Protein 4XI8 (pdb70)

Nearest PDB structures (foldseek):
  4xi8-assembly2_D  TM=9.969E-01  e=8.614E-36  Bartonella clarridgeiae 73
  4xi8-assembly1_C  TM=9.921E-01  e=9.550E-34  Bartonella clarridgeiae 73
  7zbr-assembly1_A  TM=9.623E-01  e=1.815E-20  Bartonella clarridgeiae
  4nps-assembly1_A  TM=9.497E-01  e=1.921E-20  Bartonella clarridgeiae 73
  2vza-assembly2_B  TM=9.390E-01  e=1.966E-19  Bartonella henselae

Structure (mmCIF, N/CA/C/O backbone):
data_4XI8
#
_entry.id   4XI8
#
_cell.length_a   99.270
_cell.length_b   122.860
_cell.length_c   143.710
_cell.angle_alpha   90.000
_cell.angle_beta   90.000
_cell.angle_gamma   90.000
#
_symmetry.space_group_name_H-M   'P 21 21 2'
#
loop_
_entity.id
_entity.type
_entity.pdbx_description
1 polymer 'Bartonella effector protein (Bep) substrate of VirB T4SS'
2 non-polymer 1,2-ETHANEDIOL
3 water water
#
loop_
_atom_site.group_PDB
_atom_site.id
_atom_site.type_symbol
_atom_site.label_atom_id
_atom_site.label_alt_id
_atom_site.label_comp_id
_atom_site.label_asym_id
_atom_site.label_entity_id
_atom_site.label_seq_id
_atom_site.pdbx_PDB_ins_code
_atom_site.Cartn_x
_atom_site.Cartn_y
_atom_site.Cartn_z
_atom_site.occupancy
_atom_site.B_iso_or_equiv
_atom_site.auth_seq_id
_atom_site.auth_comp_id
_atom_site.auth_asym_id
_atom_site.auth_atom_id
_atom_site.pdbx_PDB_model_num
ATOM 1 N N . ALA A 1 2 ? -32.516 -12.394 4.683 1.00 166.49 6 ALA A N 1
ATOM 2 C CA . ALA A 1 2 ? -32.157 -11.028 5.047 1.00 166.04 6 ALA A CA 1
ATOM 3 C C . ALA A 1 2 ? -33.360 -10.271 5.603 1.00 165.31 6 ALA A C 1
ATOM 4 O O . ALA A 1 2 ? -33.389 -9.040 5.583 1.00 173.03 6 ALA A O 1
ATOM 6 N N . HIS A 1 3 ? -34.349 -11.023 6.085 1.00 154.58 7 HIS A N 1
ATOM 7 C CA . HIS A 1 3 ? -35.560 -10.475 6.705 1.00 140.96 7 HIS A CA 1
ATOM 8 C 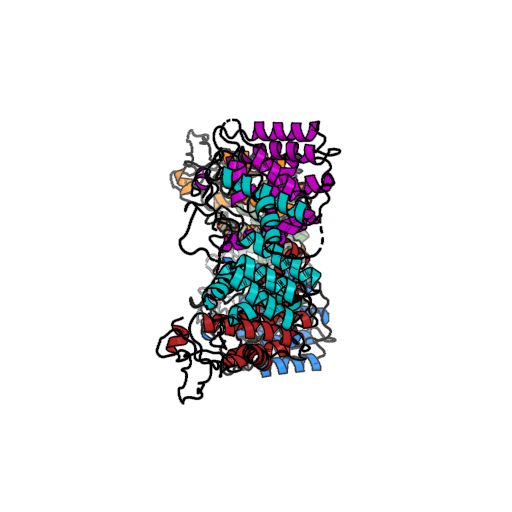C . HIS A 1 3 ? -36.390 -9.605 5.756 1.00 150.40 7 HIS A C 1
ATOM 9 O O . HIS A 1 3 ? -35.993 -9.352 4.618 1.00 151.00 7 HIS A O 1
ATOM 11 N N . HIS A 1 4 ? -37.547 -9.159 6.241 1.00 153.87 8 HIS A N 1
ATOM 12 C CA . HIS A 1 4 ? -38.469 -8.337 5.456 1.00 170.36 8 HIS A CA 1
ATOM 13 C C . HIS A 1 4 ? -39.592 -7.781 6.330 1.00 183.99 8 HIS A C 1
ATOM 14 O O . HIS A 1 4 ? -40.050 -8.461 7.250 1.00 183.52 8 HIS A O 1
ATOM 16 N N . HIS A 1 5 ? -40.038 -6.561 6.023 1.00 193.97 9 HIS A N 1
ATOM 17 C CA . HIS A 1 5 ? -41.074 -5.868 6.798 1.00 196.33 9 HIS A CA 1
ATOM 18 C C . HIS A 1 5 ? -40.723 -5.913 8.276 1.00 187.74 9 HIS A C 1
ATOM 19 O O . HIS A 1 5 ? -41.282 -6.715 9.029 1.00 186.93 9 HIS A O 1
ATOM 21 N N . HIS A 1 6 ? -39.787 -5.049 8.667 1.00 179.71 10 HIS A N 1
ATOM 22 C CA . HIS A 1 6 ? -39.214 -5.008 10.013 1.00 165.39 10 HIS A CA 1
ATOM 23 C C . HIS A 1 6 ? -38.373 -6.272 10.170 1.00 147.22 10 HIS A C 1
ATOM 24 O O . HIS A 1 6 ? -38.586 -7.261 9.469 1.00 145.82 10 HIS A O 1
ATOM 26 N N . HIS A 1 7 ? -37.411 -6.256 11.079 1.00 125.30 11 HIS A N 1
ATOM 27 C CA . HIS A 1 7 ? -36.458 -7.353 11.103 1.00 103.81 11 HIS A CA 1
ATOM 28 C C . HIS A 1 7 ? -36.742 -8.415 12.159 1.00 99.32 11 HIS A C 1
ATOM 29 O O . HIS A 1 7 ? -36.770 -8.135 13.358 1.00 92.40 11 HIS A O 1
ATOM 36 N N . HIS A 1 8 ? -36.948 -9.640 11.687 1.00 97.65 12 HIS A N 1
ATOM 37 C CA . HIS A 1 8 ? -37.083 -10.798 12.556 1.00 86.93 12 HIS A CA 1
ATOM 38 C C . HIS A 1 8 ? -35.676 -11.269 12.876 1.00 83.28 12 HIS A C 1
ATOM 39 O O . HIS A 1 8 ? -35.451 -12.048 13.803 1.00 82.23 12 HIS A O 1
ATOM 46 N N . MET A 1 9 ? -34.733 -10.776 12.081 1.00 75.99 13 MET A N 1
ATOM 47 C CA . MET A 1 9 ? -33.328 -11.115 12.223 1.00 69.29 13 MET A CA 1
ATOM 48 C C . MET A 1 9 ? -32.770 -10.465 13.484 1.00 73.29 13 MET A C 1
ATOM 49 O O . MET A 1 9 ? -32.063 -11.105 14.256 1.00 72.83 13 MET A O 1
ATOM 54 N N . ILE A 1 10 ? -33.112 -9.200 13.704 1.00 80.92 14 ILE A N 1
ATOM 55 C CA . ILE A 1 10 ? -32.687 -8.504 14.913 1.00 53.91 14 ILE A CA 1
ATOM 56 C C . ILE A 1 10 ? -33.342 -9.135 16.140 1.00 59.86 14 ILE A C 1
ATOM 57 O O . ILE A 1 10 ? -32.761 -9.159 17.226 1.00 56.97 14 ILE A O 1
ATOM 62 N N . SER A 1 11 ? -34.548 -9.662 15.956 1.00 68.21 15 SER A N 1
ATOM 63 C CA . SER A 1 11 ? -35.274 -10.295 17.050 1.00 51.66 15 SER A CA 1
ATOM 64 C C . SER A 1 11 ? -34.725 -11.687 17.353 1.00 47.13 15 SER A C 1
ATOM 65 O O . SER A 1 11 ? -34.647 -12.092 18.513 1.00 43.29 15 SER A O 1
ATOM 68 N N . PHE A 1 12 ? -34.344 -12.416 16.308 1.00 46.22 16 PHE A N 1
ATOM 69 C CA . PHE A 1 12 ? -33.851 -13.780 16.474 1.00 54.77 16 PHE A CA 1
ATOM 70 C C . PHE A 1 12 ? -32.510 -13.843 17.194 1.00 65.07 16 PHE A C 1
ATOM 71 O O . PHE A 1 12 ? -32.279 -14.736 18.010 1.00 78.07 16 PHE A O 1
ATOM 79 N N . TYR A 1 13 ? -31.628 -12.894 16.897 1.00 51.86 17 TYR A N 1
ATOM 80 C CA . TYR A 1 13 ? -30.286 -12.913 17.468 1.00 42.94 17 TYR A CA 1
ATOM 81 C C . TYR A 1 13 ? -30.259 -12.213 18.826 1.00 41.49 17 TYR A C 1
ATOM 82 O O . TYR A 1 13 ? -29.195 -11.881 19.345 1.00 46.09 17 TYR A O 1
ATOM 91 N N . GLY A 1 14 ? -31.445 -11.994 19.389 1.00 41.76 18 GLY A N 1
ATOM 92 C CA . GLY A 1 14 ? -31.589 -11.511 20.751 1.00 35.14 18 GLY A CA 1
ATOM 93 C C . GLY A 1 14 ? -31.148 -10.086 21.013 1.00 44.86 18 GLY A C 1
ATOM 94 O O . GLY A 1 14 ? -30.465 -9.815 22.001 1.00 54.77 18 GLY A O 1
ATOM 95 N N . TYR A 1 15 ? -31.537 -9.173 20.131 1.00 45.37 19 TYR A N 1
ATOM 96 C CA . TYR A 1 15 ? -31.238 -7.759 20.320 1.00 46.98 19 TYR A CA 1
ATOM 97 C C . TYR A 1 15 ? -32.477 -6.968 20.738 1.00 51.59 19 TYR A C 1
ATOM 98 O O . TYR A 1 15 ? -32.375 -5.808 21.137 1.00 46.94 19 TYR A O 1
ATOM 107 N N . THR A 1 16 ? -33.646 -7.597 20.642 1.00 58.15 20 THR A N 1
ATOM 108 C CA . THR A 1 16 ? -34.896 -6.923 20.980 1.00 57.28 20 THR A CA 1
ATOM 109 C C . THR A 1 16 ? -35.525 -7.442 22.271 1.00 48.02 20 THR A C 1
ATOM 110 O O . THR A 1 16 ? -35.030 -8.390 22.880 1.00 56.46 20 THR A O 1
ATOM 114 N N . HIS A 1 17 ? -36.623 -6.812 22.676 1.00 55.77 21 HIS A N 1
ATOM 115 C CA . HIS A 1 17 ? -37.374 -7.232 23.855 1.00 61.14 21 HIS A CA 1
ATOM 116 C C . HIS A 1 17 ? -38.321 -8.384 23.535 1.00 76.61 21 HIS A C 1
ATOM 117 O O . HIS A 1 17 ? -38.356 -8.876 22.407 1.00 79.42 21 HIS A O 1
ATOM 124 N N . PHE A 1 18 ? -39.087 -8.808 24.536 1.00 83.82 22 PHE A N 1
ATOM 125 C CA . PHE A 1 18 ? -40.018 -9.920 24.377 1.00 80.05 22 PHE A CA 1
ATOM 126 C C . PHE A 1 18 ? -41.170 -9.591 23.429 1.00 85.99 22 PHE A C 1
ATOM 127 O O . PHE A 1 18 ? -41.775 -10.493 22.849 1.00 90.46 22 PHE A O 1
ATOM 129 N N . ASP A 1 19 ? -41.478 -8.304 23.281 1.00 85.68 23 ASP A N 1
ATOM 130 C CA . ASP A 1 19 ? -42.488 -7.870 22.318 1.00 80.38 23 ASP A CA 1
ATOM 131 C C . ASP A 1 19 ? -42.119 -8.310 20.901 1.00 69.79 23 ASP A C 1
ATOM 132 O O . ASP A 1 19 ? -42.971 -8.779 20.148 1.00 77.34 23 ASP A O 1
ATOM 137 N N . GLY A 1 20 ? -40.849 -8.149 20.542 1.00 63.93 24 GLY A N 1
ATOM 138 C CA . GLY A 1 20 ? -40.346 -8.683 19.290 1.00 61.22 24 GLY A CA 1
ATOM 139 C C . GLY A 1 20 ? -39.876 -7.661 18.271 1.00 64.10 24 GLY A C 1
ATOM 140 O O . GLY A 1 20 ? -39.504 -8.023 17.154 1.00 64.30 24 GLY A O 1
ATOM 141 N N . ARG A 1 21 ? -39.880 -6.387 18.647 1.00 57.50 25 ARG A N 1
ATOM 142 C CA . ARG A 1 21 ? -39.532 -5.332 17.703 1.00 65.20 25 ARG A CA 1
ATOM 143 C C . ARG A 1 21 ? -38.823 -4.154 18.364 1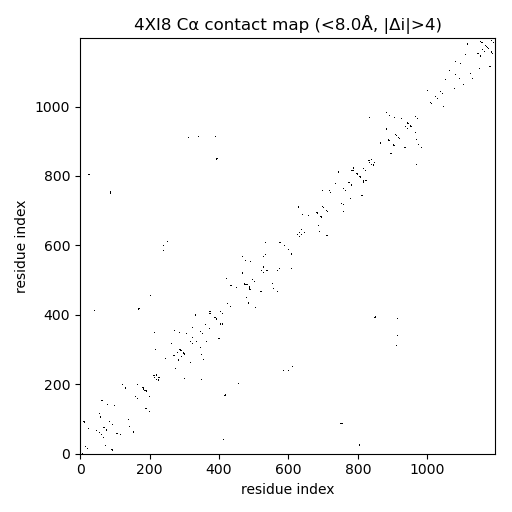.00 65.37 25 ARG A C 1
ATOM 144 O O . ARG A 1 21 ? -38.321 -3.262 17.680 1.00 71.02 25 ARG A O 1
ATOM 146 N N . THR A 1 22 ? -38.775 -4.156 19.692 1.00 55.81 26 THR A N 1
ATOM 147 C CA . THR A 1 22 ? -38.178 -3.047 20.429 1.00 51.49 26 THR A CA 1
ATOM 148 C C . THR A 1 22 ? -36.762 -3.373 20.883 1.00 53.58 26 THR A C 1
ATOM 149 O O . THR A 1 22 ? -36.550 -4.278 21.689 1.00 50.96 26 THR A O 1
ATOM 153 N N . LEU A 1 23 ? -35.798 -2.624 20.357 1.00 55.57 27 LEU A N 1
ATOM 154 C CA . LEU A 1 23 ? -34.392 -2.810 20.696 1.00 47.87 27 LEU A CA 1
ATOM 155 C C . LEU A 1 23 ? -34.133 -2.591 22.183 1.00 51.13 27 LEU A C 1
ATOM 156 O O . LEU A 1 23 ? -34.656 -1.653 22.784 1.00 48.86 27 LEU A O 1
ATOM 161 N N . LYS A 1 24 ? -33.326 -3.469 22.771 1.00 52.09 28 LYS A N 1
ATOM 162 C CA . LYS A 1 24 ? -32.916 -3.316 24.160 1.00 45.09 28 LYS A CA 1
ATOM 163 C C . LYS A 1 24 ? -32.066 -2.063 24.319 1.00 48.04 28 LYS A C 1
ATOM 164 O O . LYS A 1 24 ? -30.953 -1.989 23.797 1.00 53.57 28 LYS A O 1
ATOM 170 N N . ASN A 1 25 ? -32.594 -1.080 25.038 1.00 47.48 29 ASN A N 1
ATOM 171 C CA . ASN A 1 25 ? -31.910 0.197 25.196 1.00 47.58 29 ASN A CA 1
ATOM 172 C C . ASN A 1 25 ? -31.689 0.535 26.665 1.00 51.32 29 ASN A C 1
ATOM 173 O O . ASN A 1 25 ? -32.314 -0.054 27.547 1.00 58.80 29 ASN A O 1
ATOM 178 N N . LYS A 1 26 ? -30.799 1.488 26.923 1.00 50.67 30 LYS A N 1
ATOM 179 C CA . LYS A 1 26 ? -30.449 1.851 28.292 1.00 52.83 30 LYS A CA 1
ATOM 180 C C . LYS A 1 26 ? -31.497 2.739 28.962 1.00 50.28 30 LYS A C 1
ATOM 181 O O . LYS A 1 26 ? -31.474 2.920 30.180 1.00 54.71 30 LYS A O 1
ATOM 187 N N . TYR A 1 27 ? -32.409 3.294 28.170 1.00 48.21 31 TYR A N 1
ATOM 188 C CA . TYR A 1 27 ? -33.464 4.150 28.708 1.00 59.94 31 TYR A CA 1
ATOM 189 C C . TYR A 1 27 ? -34.700 3.340 29.088 1.00 61.93 31 TYR A C 1
ATOM 190 O O . TYR A 1 27 ? -35.501 3.770 29.918 1.00 59.30 31 TYR A O 1
ATOM 199 N N . GLY A 1 28 ? -34.856 2.173 28.473 1.00 57.96 32 GLY A N 1
ATOM 200 C CA . GLY A 1 28 ? -36.024 1.347 28.716 1.00 60.45 32 GLY A CA 1
ATOM 201 C C . GLY A 1 28 ? -37.272 1.889 28.048 1.00 52.04 32 GLY A C 1
ATOM 202 O O . GLY A 1 28 ? -38.383 1.703 28.546 1.00 50.78 32 GLY A O 1
ATOM 203 N N . MET A 1 29 ? -37.089 2.564 26.918 1.00 44.91 33 MET A N 1
ATOM 204 C CA . MET A 1 29 ? -38.208 3.160 26.198 1.00 52.86 33 MET A CA 1
ATOM 205 C C . MET A 1 29 ? -38.659 2.276 25.041 1.00 54.65 33 MET A C 1
ATOM 206 O O . MET A 1 29 ? -37.934 1.379 24.610 1.00 56.63 33 MET A O 1
ATOM 211 N N . GLN A 1 30 ? -39.864 2.538 24.544 1.00 50.42 34 GLN A N 1
ATOM 212 C CA . GLN A 1 30 ? -40.423 1.781 23.431 1.00 55.85 34 GLN A CA 1
ATOM 213 C C . GLN A 1 30 ? -41.260 2.673 22.522 1.00 62.24 34 GLN A C 1
ATOM 214 O O . GLN A 1 30 ? -41.745 3.722 22.946 1.00 80.70 34 GLN A O 1
ATOM 216 N N . GLY A 1 31 ? -41.422 2.256 21.270 1.00 53.13 35 GLY A N 1
ATOM 217 C CA . GLY A 1 31 ? -42.274 2.970 20.336 1.00 55.31 35 GLY A CA 1
ATOM 218 C C . GLY A 1 31 ? -41.699 4.289 19.861 1.00 52.73 35 GLY A C 1
ATOM 219 O O . GLY A 1 31 ? -40.484 4.439 19.738 1.00 51.76 35 GLY A O 1
ATOM 220 N N . LYS A 1 32 ? -42.585 5.242 19.581 1.00 62.43 36 LYS A N 1
ATOM 221 C CA . LYS A 1 32 ? -42.191 6.557 19.082 1.00 59.46 36 LYS A CA 1
ATOM 222 C C . LYS A 1 32 ? -41.259 7.292 20.044 1.00 62.08 36 LYS A C 1
ATOM 223 O O . LYS A 1 32 ? -40.398 8.062 19.618 1.00 44.48 36 LYS A O 1
ATOM 225 N N . ALA A 1 33 ? -41.440 7.056 21.340 1.00 66.21 37 ALA A N 1
ATOM 226 C CA . ALA A 1 33 ? -40.592 7.668 22.359 1.00 45.59 37 ALA A CA 1
ATOM 227 C C . ALA A 1 33 ? -39.148 7.205 22.202 1.00 43.63 37 ALA A C 1
ATOM 228 O O . ALA A 1 33 ? -38.209 7.971 22.419 1.00 54.66 37 ALA A O 1
ATOM 230 N N . LEU A 1 34 ? -38.986 5.943 21.822 1.00 49.19 38 LEU A N 1
ATOM 231 C CA . LEU A 1 34 ? -37.670 5.363 21.601 1.00 46.76 38 LEU A CA 1
ATOM 232 C C . LEU A 1 34 ? -37.011 5.984 20.374 1.00 53.56 38 LEU A C 1
ATOM 233 O O . LEU A 1 34 ? -35.814 6.275 20.376 1.00 51.82 38 LEU A O 1
ATOM 238 N N . GLN A 1 35 ? -37.808 6.182 19.329 1.00 43.59 39 GLN A N 1
ATOM 239 C CA . GLN A 1 35 ? -37.326 6.764 18.081 1.00 45.48 39 GLN A CA 1
ATOM 240 C C . GLN A 1 35 ? -36.871 8.210 18.266 1.00 55.50 39 GLN A C 1
ATOM 241 O O . GLN A 1 35 ? -35.885 8.641 17.667 1.00 69.72 39 GLN A O 1
ATOM 243 N N . GLU A 1 36 ? -37.594 8.954 19.098 1.00 41.55 40 GLU A N 1
ATOM 244 C CA . GLU A 1 36 ? -37.273 10.354 19.353 1.00 42.21 40 GLU A CA 1
ATOM 245 C C . GLU A 1 36 ? -35.951 10.511 20.102 1.00 55.96 40 GLU A C 1
ATOM 246 O O . GLU A 1 36 ? -35.113 11.331 19.727 1.00 49.24 40 GLU A O 1
ATOM 252 N N . ARG A 1 37 ? -35.768 9.724 21.158 1.00 48.12 41 ARG A N 1
ATOM 253 C CA . ARG A 1 37 ? -34.550 9.801 21.957 1.00 40.98 41 ARG A CA 1
ATOM 254 C C . ARG A 1 37 ? -33.334 9.331 21.170 1.00 64.54 41 ARG A C 1
ATOM 255 O O . ARG A 1 37 ? -32.240 9.878 21.317 1.00 58.41 41 ARG A O 1
ATOM 263 N N . CYS A 1 38 ? -33.529 8.314 20.338 1.00 58.24 42 CYS A N 1
ATOM 264 C CA . CYS A 1 38 ? -32.441 7.788 19.527 1.00 41.05 42 CYS A CA 1
ATOM 265 C C . CYS A 1 38 ? -31.976 8.819 18.510 1.00 42.80 42 CYS A C 1
ATOM 266 O O . CYS A 1 38 ? -30.777 9.017 18.325 1.00 55.39 42 CYS A O 1
ATOM 269 N N . ALA A 1 39 ? -32.928 9.480 17.860 1.00 66.41 43 ALA A N 1
ATOM 270 C CA . ALA A 1 39 ? -32.605 10.482 16.853 1.00 38.26 43 ALA A CA 1
ATOM 271 C C . ALA A 1 39 ? -31.941 11.699 17.489 1.00 40.22 43 ALA A C 1
ATOM 272 O O . ALA A 1 39 ? -31.052 12.312 16.899 1.00 39.27 43 ALA A O 1
ATOM 274 N N . TYR A 1 40 ? -32.376 12.036 18.699 1.00 40.10 44 TYR A N 1
ATOM 275 C CA . TYR A 1 40 ? -31.833 13.181 19.422 1.00 41.41 44 TYR A CA 1
ATOM 276 C C . TYR A 1 40 ? -30.391 12.930 19.851 1.00 54.82 44 TYR A C 1
ATOM 277 O O . TYR A 1 40 ? -29.528 13.793 19.693 1.00 55.87 44 TYR A O 1
ATOM 286 N N . ASP A 1 41 ? -30.137 11.743 20.396 1.00 62.53 45 ASP A N 1
ATOM 287 C CA . ASP A 1 41 ? -28.795 11.378 20.837 1.00 58.84 45 ASP A CA 1
ATOM 288 C C . ASP A 1 41 ? -27.865 11.179 19.647 1.00 57.05 45 ASP A C 1
ATOM 289 O O . ASP A 1 41 ? -26.667 11.453 19.731 1.00 44.53 45 ASP A O 1
ATOM 294 N N . LEU A 1 42 ? -28.425 10.698 18.543 1.00 60.80 46 LEU A N 1
ATOM 295 C CA . LEU A 1 42 ? -27.660 10.484 17.323 1.00 59.03 46 LEU A CA 1
ATOM 296 C C . LEU A 1 42 ? -27.201 11.806 16.715 1.00 58.20 46 LEU A C 1
ATOM 297 O O . LEU A 1 42 ? -26.078 11.918 16.226 1.00 62.05 46 LEU A O 1
ATOM 302 N N . LEU A 1 43 ? -28.077 12.806 16.754 1.00 53.57 47 LEU A N 1
ATOM 303 C CA . LEU A 1 43 ? -27.763 14.126 16.218 1.00 60.13 47 LEU A CA 1
ATOM 304 C C . LEU A 1 43 ? -26.700 14.822 17.060 1.00 50.79 47 LEU A C 1
ATOM 305 O O . LEU A 1 43 ? -25.824 15.507 16.530 1.00 49.32 47 LEU A O 1
ATOM 310 N N . GLN A 1 44 ? -26.785 14.642 18.373 1.00 49.98 48 GLN A N 1
ATOM 311 C CA . GLN A 1 44 ? -25.810 15.216 19.291 1.00 44.08 48 GLN A CA 1
ATOM 312 C C . GLN A 1 44 ? -24.439 14.591 19.067 1.00 55.28 48 GLN A C 1
ATOM 313 O O . GLN A 1 44 ? -23.417 15.276 19.105 1.00 73.74 48 GLN A O 1
ATOM 319 N N . ALA A 1 45 ? -24.432 13.283 18.831 1.00 41.90 49 ALA A N 1
ATOM 320 C CA . ALA A 1 45 ? -23.197 12.543 18.611 1.00 41.60 49 ALA A CA 1
ATOM 321 C C . ALA A 1 45 ? -22.503 12.966 17.320 1.00 63.71 49 ALA A C 1
ATOM 322 O O . ALA A 1 45 ? -21.278 13.079 17.275 1.00 81.60 49 ALA A O 1
ATOM 324 N N . MET A 1 46 ? -23.290 13.200 16.273 1.00 41.05 50 MET A N 1
ATOM 325 C CA . MET A 1 46 ? -22.746 13.633 14.990 1.00 41.38 50 MET A CA 1
ATOM 326 C C . MET A 1 46 ? -22.112 15.015 15.094 1.00 65.25 50 MET A C 1
ATOM 327 O O . MET A 1 46 ? -21.099 15.293 14.451 1.00 71.80 50 MET A O 1
ATOM 332 N N . LEU A 1 47 ? -22.718 15.877 15.904 1.00 61.56 51 LEU A N 1
ATOM 333 C CA . LEU A 1 47 ? -22.202 17.223 16.118 1.00 57.31 51 LEU A CA 1
ATOM 334 C C . LEU A 1 47 ? -20.848 17.186 16.817 1.00 58.57 51 LEU A C 1
ATOM 335 O O . LEU A 1 47 ? -19.932 17.925 16.458 1.00 50.62 51 LEU A O 1
ATOM 340 N N . ASN A 1 48 ? -20.731 16.317 17.816 1.00 56.35 52 ASN A N 1
ATOM 341 C CA . ASN A 1 48 ? -19.492 16.173 18.570 1.00 68.36 52 ASN A CA 1
ATOM 342 C C . ASN A 1 48 ? -18.380 15.534 17.743 1.00 74.32 52 ASN A C 1
ATOM 343 O O . ASN A 1 48 ? -17.201 15.824 17.945 1.00 72.73 52 ASN A O 1
ATOM 348 N N . LEU A 1 49 ? -18.764 14.668 16.810 1.00 66.43 53 LEU A N 1
ATOM 349 C CA . LEU A 1 49 ? -17.805 13.997 15.938 1.00 50.75 53 LEU A CA 1
ATOM 350 C C . LEU A 1 49 ? -17.104 14.972 14.997 1.00 53.96 53 LEU A C 1
ATOM 351 O O . LEU A 1 49 ? -15.949 14.766 14.628 1.00 61.32 53 LEU A O 1
ATOM 356 N N . ARG A 1 50 ? -17.810 16.022 14.595 1.00 55.78 54 ARG A N 1
ATOM 357 C CA . ARG A 1 50 ? -17.241 17.019 13.695 1.00 68.66 54 ARG A CA 1
ATOM 358 C C . ARG A 1 50 ? -16.264 17.955 14.402 1.00 72.02 54 ARG A C 1
ATOM 359 O O . ARG A 1 50 ? -15.353 18.493 13.775 1.00 70.93 54 ARG A O 1
ATOM 367 N N . LYS A 1 51 ? -16.458 18.153 15.703 1.00 71.55 55 LYS A N 1
ATOM 368 C CA . LYS A 1 51 ? -15.571 19.018 16.474 1.00 78.61 55 LYS A CA 1
ATOM 369 C C . LYS A 1 51 ? -14.153 18.461 16.548 1.00 81.02 55 LYS A C 1
ATOM 370 O O . LYS A 1 51 ? -13.183 19.212 16.467 1.00 79.03 55 LYS A O 1
ATOM 376 N N . GLU A 1 52 ? -14.038 17.145 16.703 1.00 83.61 56 GLU A N 1
ATOM 377 C CA . GLU A 1 52 ? -12.733 16.492 16.750 1.00 87.46 56 GLU A CA 1
ATOM 378 C C . GLU A 1 52 ? -12.148 16.378 15.343 1.00 72.65 56 GLU A C 1
ATOM 379 O O . GLU A 1 52 ? -12.885 16.204 14.372 1.00 65.02 56 GLU A O 1
ATOM 385 N N . PRO A 1 53 ? -10.815 16.481 15.229 1.00 72.33 57 PRO A N 1
ATOM 386 C CA . PRO A 1 53 ? -10.128 16.411 13.934 1.00 73.44 57 PRO A CA 1
ATOM 387 C C . PRO A 1 53 ? -10.133 15.013 13.321 1.00 66.85 57 PRO A C 1
ATOM 388 O O . PRO A 1 53 ? -10.370 14.025 14.018 1.00 61.92 57 PRO A O 1
ATOM 392 N N . LEU A 1 54 ? -9.873 14.947 12.019 1.00 68.26 58 LEU A N 1
ATOM 393 C CA . LEU A 1 54 ? -9.835 13.682 11.295 1.00 70.22 58 LEU A CA 1
ATOM 394 C C . LEU A 1 54 ? -8.664 12.827 11.765 1.00 72.20 58 LEU A C 1
ATOM 395 O O . LEU A 1 54 ? -7.608 13.355 12.115 1.00 77.89 58 LEU A O 1
ATOM 400 N N . PRO A 1 55 ? -8.847 11.499 11.776 1.00 63.29 59 PRO A N 1
ATOM 401 C CA . PRO A 1 55 ? -7.781 10.592 12.211 1.00 60.87 59 PRO A CA 1
ATOM 402 C C . PRO A 1 55 ? -6.663 10.476 11.182 1.00 77.20 59 PRO A C 1
ATOM 403 O O . PRO A 1 55 ? -6.853 10.834 10.020 1.00 89.09 59 PRO A O 1
ATOM 407 N N . GLU A 1 56 ? -5.510 9.977 11.614 1.00 61.79 60 GLU A N 1
ATOM 408 C CA . GLU A 1 56 ? -4.369 9.813 10.724 1.00 82.43 60 GLU A CA 1
ATOM 409 C C . GLU A 1 56 ? -4.524 8.556 9.876 1.00 73.36 60 GLU A C 1
ATOM 410 O O . GLU A 1 56 ? -4.043 8.495 8.745 1.00 69.96 60 GLU A O 1
ATOM 412 N N . LYS A 1 57 ? -5.200 7.555 10.430 1.00 71.47 61 LYS A N 1
ATOM 413 C CA . LYS A 1 57 ? -5.413 6.298 9.724 1.00 76.03 61 LYS A CA 1
ATOM 414 C C . LYS A 1 57 ? -6.863 5.838 9.823 1.00 76.03 61 LYS A C 1
ATOM 415 O O . LYS A 1 57 ? -7.464 5.864 10.897 1.00 76.52 61 LYS A O 1
ATOM 417 N N . PHE A 1 58 ? -7.420 5.420 8.690 1.00 69.73 62 PHE A N 1
ATOM 418 C CA . PHE A 1 58 ? -8.780 4.898 8.648 1.00 61.55 62 PHE A CA 1
ATOM 419 C C . PHE A 1 58 ? -8.779 3.374 8.602 1.00 61.28 62 PHE A C 1
ATOM 420 O O . PHE A 1 58 ? -8.304 2.775 7.638 1.00 71.27 62 PHE A O 1
ATOM 428 N N . ASP A 1 59 ? -9.305 2.751 9.651 1.00 62.20 63 ASP A N 1
ATOM 429 C CA . ASP A 1 59 ? -9.393 1.296 9.708 1.00 60.98 63 ASP A CA 1
ATOM 430 C C . ASP A 1 59 ? -10.728 0.850 10.292 1.00 57.86 63 ASP A C 1
ATOM 431 O O . ASP A 1 59 ? -11.605 1.673 10.559 1.00 54.92 63 ASP A O 1
ATOM 436 N N . SER A 1 60 ? -10.878 -0.457 10.487 1.00 66.05 64 SER A N 1
ATOM 437 C CA . SER A 1 60 ? -12.106 -1.018 11.039 1.00 45.79 64 SER A CA 1
ATOM 438 C C . SER A 1 60 ? -12.307 -0.599 12.491 1.00 45.63 64 SER A C 1
ATOM 439 O O . SER A 1 60 ? -13.438 -0.501 12.965 1.00 81.79 64 SER A O 1
ATOM 442 N N . SER A 1 61 ? -11.204 -0.358 13.192 1.00 47.56 65 SER A N 1
ATOM 443 C CA . SER A 1 61 ? -11.259 0.084 14.580 1.00 47.92 65 SER A CA 1
ATOM 444 C C . SER A 1 61 ? -11.909 1.458 14.684 1.00 61.26 65 SER A C 1
ATOM 445 O O . SER A 1 61 ? -12.710 1.711 15.584 1.00 61.08 65 SER A O 1
ATOM 448 N N . TYR A 1 62 ? -11.560 2.339 13.753 1.00 48.29 66 TYR A N 1
ATOM 449 C CA . TYR A 1 62 ? -12.139 3.675 13.708 1.00 45.92 66 TYR A CA 1
ATOM 450 C C . TYR A 1 62 ? -13.617 3.599 13.338 1.00 59.08 66 TYR A C 1
ATOM 451 O O . TYR A 1 62 ? -14.421 4.418 13.784 1.00 46.71 66 TYR A O 1
ATOM 460 N N . LEU A 1 63 ? -13.965 2.614 12.514 1.00 51.58 67 LEU A N 1
ATOM 461 C CA . LEU A 1 63 ? -15.355 2.390 12.134 1.00 40.75 67 LEU A CA 1
ATOM 462 C C . LEU A 1 63 ? -16.186 2.034 13.362 1.00 41.93 67 LEU A C 1
ATOM 463 O O . LEU A 1 63 ? -17.299 2.530 13.535 1.00 43.90 67 LEU A O 1
ATOM 468 N N . LYS A 1 64 ? -15.636 1.172 14.212 1.00 47.48 68 LYS A N 1
ATOM 469 C CA . LYS A 1 64 ? -16.285 0.808 15.465 1.00 41.12 68 LYS A CA 1
ATOM 470 C C . LYS A 1 64 ? -16.360 2.013 16.397 1.00 57.15 68 LYS A C 1
ATOM 471 O O . LYS A 1 64 ? -17.307 2.152 17.171 1.00 54.40 68 LYS A O 1
ATOM 477 N N . TYR A 1 65 ? -15.352 2.877 16.317 1.00 65.64 69 TYR A N 1
ATOM 478 C CA . TYR A 1 65 ? -15.314 4.093 17.121 1.00 53.51 69 TYR A CA 1
ATOM 479 C C . TYR A 1 65 ? -16.464 5.021 16.751 1.00 50.24 69 TYR A C 1
ATOM 480 O O . TYR A 1 65 ? -17.089 5.628 17.622 1.00 41.92 69 TYR A O 1
ATOM 489 N N . LEU A 1 66 ? -16.734 5.131 15.454 1.00 45.99 70 LEU A N 1
ATOM 490 C CA . LEU A 1 66 ? -17.846 5.939 14.971 1.00 46.13 70 LEU A CA 1
ATOM 491 C C . LEU A 1 66 ? -19.167 5.367 15.469 1.00 53.70 70 LEU A C 1
ATOM 492 O O . LEU A 1 66 ? -20.042 6.103 15.926 1.00 58.30 70 LEU A O 1
ATOM 497 N N . HIS A 1 67 ? -19.301 4.048 15.380 1.00 37.60 71 HIS A N 1
ATOM 498 C CA . HIS A 1 67 ? -20.507 3.367 15.831 1.00 44.39 71 HIS A CA 1
ATOM 499 C C . HIS A 1 67 ? -20.675 3.500 17.338 1.00 40.94 71 HIS A C 1
ATOM 500 O O . HIS A 1 67 ? -21.797 3.563 17.843 1.00 38.97 71 HIS A O 1
ATOM 507 N N . GLN A 1 68 ? -19.555 3.543 18.053 1.00 40.62 72 GLN A N 1
ATOM 508 C CA . GLN A 1 68 ? -19.587 3.710 19.500 1.00 39.55 72 GLN A CA 1
ATOM 509 C C . GLN A 1 68 ? -20.089 5.094 19.881 1.00 39.65 72 GLN A C 1
ATOM 510 O O . GLN A 1 68 ? -21.027 5.227 20.660 1.00 41.71 72 GLN A O 1
ATOM 516 N N . ARG A 1 69 ? -19.464 6.119 19.310 1.00 55.27 73 ARG A N 1
ATOM 517 C CA . ARG A 1 69 ? -19.788 7.503 19.637 1.00 54.68 73 ARG A CA 1
ATOM 518 C C . ARG A 1 69 ? -21.245 7.836 19.318 1.00 51.00 73 ARG A C 1
ATOM 519 O O . ARG A 1 69 ? -21.864 8.660 19.991 1.00 39.98 73 ARG A O 1
ATOM 527 N N . LEU A 1 70 ? -21.789 7.183 18.296 1.00 51.36 74 LEU A N 1
ATOM 528 C CA . LEU A 1 70 ? -23.154 7.449 17.857 1.00 49.10 74 LEU A CA 1
ATOM 529 C C . LEU A 1 70 ? -24.202 6.800 18.760 1.00 43.23 74 LEU A C 1
ATOM 530 O O . LEU A 1 70 ? -25.263 7.376 18.995 1.00 54.46 74 LEU A O 1
ATOM 535 N N . TYR A 1 71 ? -23.912 5.602 19.259 1.00 36.70 75 TYR A N 1
ATOM 536 C CA . TYR A 1 71 ? -24.920 4.830 19.980 1.00 36.51 75 TYR A CA 1
ATOM 537 C C . TYR A 1 71 ? -24.528 4.423 21.403 1.00 37.58 75 TYR A C 1
ATOM 538 O O . TYR A 1 71 ? -25.165 3.545 21.982 1.00 67.51 75 TYR A O 1
ATOM 547 N N . GLU A 1 72 ? -23.502 5.048 21.974 1.00 53.77 76 GLU A N 1
ATOM 548 C CA . GLU A 1 72 ? -23.055 4.655 23.312 1.00 56.74 76 GLU A CA 1
ATOM 549 C C . GLU A 1 72 ? -24.055 5.054 24.391 1.00 51.33 76 GLU A C 1
ATOM 550 O O . GLU A 1 72 ? -24.125 4.423 25.443 1.00 60.97 76 GLU A O 1
ATOM 556 N N . LYS A 1 73 ? -24.828 6.099 24.124 1.00 63.14 77 LYS A N 1
ATOM 557 C CA . LYS A 1 73 ? -25.851 6.553 25.057 1.00 53.69 77 LYS A CA 1
ATOM 558 C C . LYS A 1 73 ? -27.140 5.780 24.829 1.00 55.42 77 LYS A C 1
ATOM 559 O O . LYS A 1 73 ? -28.065 5.837 25.638 1.00 51.10 77 LYS A O 1
ATOM 565 N N . MET A 1 74 ? -27.184 5.042 23.725 1.00 60.92 78 MET A N 1
ATOM 566 C CA . MET A 1 74 ? -28.395 4.350 23.310 1.00 62.92 78 MET A CA 1
ATOM 567 C C . MET A 1 74 ? -28.335 2.848 23.576 1.00 63.06 78 MET A C 1
ATOM 568 O O . MET A 1 74 ? -29.229 2.287 24.210 1.00 64.51 78 MET A O 1
ATOM 573 N N . PHE A 1 75 ? -27.278 2.204 23.095 1.00 60.89 79 PHE A N 1
ATOM 574 C CA . PHE A 1 75 ? -27.149 0.755 23.203 1.00 46.11 79 PHE A CA 1
ATOM 575 C C . PHE A 1 75 ? -25.912 0.346 23.997 1.00 54.91 79 PHE A C 1
ATOM 576 O O . PHE A 1 75 ? -24.885 1.023 23.961 1.00 62.56 79 PHE A O 1
ATOM 584 N N . GLU A 1 76 ? -26.021 -0.770 24.711 1.00 63.86 80 GLU A N 1
ATOM 585 C CA A GLU A 1 76 ? -24.907 -1.292 25.495 0.64 42.59 80 GLU A CA 1
ATOM 586 C CA B GLU A 1 76 ? -24.911 -1.293 25.497 0.36 42.59 80 GLU A CA 1
ATOM 587 C C . GLU A 1 76 ? -23.818 -1.852 24.587 1.00 66.69 80 GLU A C 1
ATOM 588 O O . GLU A 1 76 ? -22.644 -1.890 24.958 1.00 43.26 80 GLU A O 1
ATOM 599 N N . TRP A 1 77 ? -24.219 -2.286 23.397 1.00 41.68 81 TRP A N 1
ATOM 600 C CA . TRP A 1 77 ? -23.305 -2.877 22.423 1.00 58.97 81 TRP A CA 1
ATOM 601 C C . TRP A 1 77 ? -22.811 -1.852 21.406 1.00 63.59 81 TRP A C 1
ATOM 602 O O . TRP A 1 77 ? -22.698 -2.153 20.218 1.00 66.53 81 TRP A O 1
ATOM 613 N N . ALA A 1 78 ? -22.505 -0.651 21.889 1.00 77.57 82 ALA A N 1
ATOM 614 C CA . ALA A 1 78 ? -22.167 0.492 21.040 1.00 82.59 82 ALA A CA 1
ATOM 615 C C . ALA A 1 78 ? -21.094 0.203 19.989 1.00 81.79 82 ALA A C 1
ATOM 616 O O . ALA A 1 78 ? -21.385 0.156 18.796 1.00 91.87 82 ALA A O 1
ATOM 618 N N . GLY A 1 79 ? -19.857 0.012 20.435 1.00 57.77 83 GLY A N 1
ATOM 619 C CA . GLY A 1 79 ? -18.746 -0.190 19.522 1.00 55.30 83 GLY A CA 1
ATOM 620 C C . GLY A 1 79 ? -18.479 -1.649 19.210 1.00 67.21 83 GLY A C 1
ATOM 621 O O . GLY A 1 79 ? -17.351 -2.029 18.893 1.00 74.23 83 GLY A O 1
ATOM 622 N N . CYS A 1 80 ? -19.519 -2.471 19.301 1.00 45.54 84 CYS A N 1
ATOM 623 C CA . CYS A 1 80 ? -19.374 -3.909 19.120 1.00 44.68 84 CYS A CA 1
ATOM 624 C C . CYS A 1 80 ? -19.970 -4.398 17.802 1.00 47.97 84 CYS A C 1
ATOM 625 O O . CYS A 1 80 ? -21.065 -3.990 17.415 1.00 51.99 84 CYS A O 1
ATOM 628 N N . THR A 1 81 ? -19.238 -5.270 17.115 1.00 53.62 85 THR A N 1
ATOM 629 C CA . THR A 1 81 ? -19.743 -5.915 15.907 1.00 50.74 85 THR A CA 1
ATOM 630 C C . THR A 1 81 ? -20.491 -7.194 16.277 1.00 46.29 85 THR A C 1
ATOM 631 O O . THR A 1 81 ? -20.261 -7.766 17.343 1.00 42.26 85 THR A O 1
ATOM 635 N N . CYS A 1 82 ? -21.386 -7.641 15.400 1.00 46.82 86 CYS A N 1
ATOM 636 C CA . CYS A 1 82 ? -22.242 -8.785 15.706 1.00 52.51 86 CYS A CA 1
ATOM 637 C C . CYS A 1 82 ? -21.602 -10.124 15.341 1.00 56.89 86 CYS A C 1
ATOM 638 O O . CYS A 1 82 ? -22.278 -11.153 15.317 1.00 61.66 86 CYS A O 1
ATOM 641 N N . ASP A 1 83 ? -20.303 -10.109 15.060 1.00 57.60 87 ASP A N 1
ATOM 642 C CA . ASP A 1 83 ? -19.574 -11.338 14.764 1.00 50.66 87 ASP A CA 1
ATOM 643 C C . ASP A 1 83 ? -19.181 -12.049 16.056 1.00 56.75 87 ASP A C 1
ATOM 644 O O . ASP A 1 83 ? -18.685 -13.175 16.035 1.00 56.65 87 ASP A O 1
ATOM 649 N N . THR A 1 84 ? -19.414 -11.375 17.178 1.00 62.54 88 THR A N 1
ATOM 650 C CA . THR A 1 84 ? -19.090 -11.907 18.495 1.00 50.40 88 THR A CA 1
ATOM 651 C C . THR A 1 84 ? -20.286 -11.723 19.424 1.00 52.66 88 THR A C 1
ATOM 652 O O . THR A 1 84 ? -20.884 -10.647 19.457 1.00 55.76 88 THR A O 1
ATOM 656 N N . PRO A 1 85 ? -20.647 -12.777 20.176 1.00 59.14 89 PRO A N 1
ATOM 657 C CA . PRO A 1 85 ? -21.807 -12.726 21.074 1.00 51.42 89 PRO A CA 1
ATOM 658 C C . PRO A 1 85 ? -21.700 -11.626 22.126 1.00 54.63 89 PRO A C 1
ATOM 659 O O . PRO A 1 85 ? -20.682 -11.518 22.810 1.00 54.56 89 PRO A O 1
ATOM 663 N N . PHE A 1 86 ? -22.751 -10.822 22.251 1.00 58.33 90 PHE A N 1
ATOM 664 C CA . PHE A 1 86 ? -22.773 -9.738 23.224 1.00 47.23 90 PHE A CA 1
ATOM 665 C C . PHE A 1 86 ? -23.637 -10.097 24.425 1.00 47.59 90 PHE A C 1
ATOM 666 O O . PHE A 1 86 ? -24.712 -10.677 24.276 1.00 44.39 90 PHE A O 1
ATOM 674 N N . THR A 1 87 ? -23.161 -9.747 25.614 1.00 55.21 91 THR A N 1
ATOM 675 C CA . THR A 1 87 ? -23.896 -10.014 26.843 1.00 51.94 91 THR A CA 1
ATOM 676 C C . THR A 1 87 ? -24.446 -8.726 27.445 1.00 55.52 91 THR A C 1
ATOM 677 O O . THR A 1 87 ? -23.685 -7.855 27.868 1.00 58.27 91 THR A O 1
ATOM 681 N N . PHE A 1 88 ? -25.769 -8.604 27.475 1.00 58.83 92 PHE A N 1
ATOM 682 C CA . PHE A 1 88 ? -26.413 -7.446 28.083 1.00 56.31 92 PHE A CA 1
ATOM 683 C C . PHE A 1 88 ? -26.237 -7.461 29.598 1.00 52.41 92 PHE A C 1
ATOM 684 O O . PHE A 1 88 ? -25.780 -8.451 30.170 1.00 58.00 92 PHE A O 1
ATOM 692 N N . SER A 1 89 ? -26.611 -6.362 30.244 1.00 46.86 93 SER A N 1
ATOM 693 C CA . SER A 1 89 ? -26.440 -6.220 31.687 1.00 47.25 93 SER A CA 1
ATOM 694 C C . SER A 1 89 ? -27.464 -7.031 32.479 1.00 49.96 93 SER A C 1
ATOM 695 O O . SER A 1 89 ? -27.464 -7.007 33.710 1.00 56.39 93 SER A O 1
ATOM 698 N N . ASP A 1 90 ? -28.331 -7.751 31.774 1.00 48.95 94 ASP A N 1
ATOM 699 C CA . ASP A 1 90 ? -29.345 -8.571 32.427 1.00 44.03 94 ASP A CA 1
ATOM 700 C C . ASP A 1 90 ? -29.029 -10.059 32.294 1.00 53.28 94 ASP A C 1
ATOM 701 O O . ASP A 1 90 ? -29.841 -10.912 32.655 1.00 56.26 94 ASP A O 1
ATOM 706 N N . GLY A 1 91 ? -27.847 -10.362 31.768 1.00 46.73 95 GLY A N 1
ATOM 707 C CA . GLY A 1 91 ? -27.396 -11.736 31.654 1.00 54.05 95 GLY A CA 1
ATOM 708 C C . GLY A 1 91 ? -27.705 -12.378 30.316 1.00 61.53 95 GLY A C 1
ATOM 709 O O . GLY A 1 91 ? -27.176 -13.443 29.995 1.00 67.25 95 GLY A O 1
ATOM 710 N N . THR A 1 92 ? -28.563 -11.734 29.531 1.00 55.33 96 THR A N 1
ATOM 711 C CA . THR A 1 92 ? -28.936 -12.267 28.227 1.00 54.48 96 THR A CA 1
ATOM 712 C C . THR A 1 92 ? -27.797 -12.115 27.228 1.00 53.03 96 THR A C 1
ATOM 713 O O . THR A 1 92 ? -27.053 -11.135 27.263 1.00 59.45 96 THR A O 1
ATOM 717 N N . VAL A 1 93 ? -27.667 -13.091 26.335 1.00 52.36 97 VAL A N 1
ATOM 718 C CA . VAL A 1 93 ? -26.610 -13.066 25.334 1.00 62.52 97 VAL A CA 1
ATOM 719 C C . VAL A 1 93 ? -27.209 -13.064 23.935 1.00 62.76 97 VAL A C 1
ATOM 720 O O . VAL A 1 93 ? -28.332 -13.525 23.727 1.00 58.13 97 VAL A O 1
ATOM 724 N N . THR A 1 94 ? -26.454 -12.541 22.976 1.00 52.74 98 THR A N 1
ATOM 725 C CA . THR A 1 94 ? -26.912 -12.488 21.597 1.00 42.43 98 THR A CA 1
ATOM 726 C C . THR A 1 94 ? -26.418 -13.689 20.803 1.00 55.33 98 THR A C 1
ATOM 727 O O . THR A 1 94 ? -25.539 -14.426 21.250 1.00 52.75 98 THR A O 1
ATOM 731 N N . LYS A 1 95 ? -26.993 -13.878 19.622 1.00 51.20 99 LYS A N 1
ATOM 732 C CA . LYS A 1 95 ? -26.574 -14.949 18.730 1.00 45.45 99 LYS A CA 1
ATOM 733 C C . LYS A 1 95 ? -25.805 -14.359 17.554 1.00 50.70 99 LYS A C 1
ATOM 734 O O . LYS A 1 95 ? -25.916 -13.167 17.266 1.00 58.40 99 LYS A O 1
ATOM 740 N N . VAL A 1 96 ? -25.029 -15.196 16.877 1.00 39.32 100 VAL A N 1
ATOM 741 C CA . VAL A 1 96 ? -24.196 -14.737 15.774 1.00 39.94 100 VAL A CA 1
ATOM 742 C C . VAL A 1 96 ? -24.680 -15.317 14.452 1.00 63.85 100 VAL A C 1
ATOM 743 O O . VAL A 1 96 ? -24.877 -16.527 14.338 1.00 71.10 100 VAL A O 1
ATOM 747 N N . PRO A 1 97 ? -24.881 -14.447 13.448 1.00 52.92 101 PRO A N 1
ATOM 748 C CA . PRO A 1 97 ? -25.292 -14.890 12.113 1.00 41.54 101 PRO A CA 1
ATOM 749 C C . PRO A 1 97 ? -24.300 -15.883 11.522 1.00 55.66 101 PRO A C 1
ATOM 750 O O . PRO A 1 97 ? -23.101 -15.607 11.475 1.00 58.38 101 PRO A O 1
ATOM 754 N N . ILE A 1 98 ? -24.806 -17.029 11.081 1.00 51.62 102 ILE A N 1
ATOM 755 C CA . ILE A 1 98 ? -23.959 -18.076 10.529 1.00 66.77 102 ILE A CA 1
ATOM 756 C C . ILE A 1 98 ? -23.341 -17.629 9.204 1.00 63.68 102 ILE A C 1
ATOM 757 O O . ILE A 1 98 ? -24.012 -17.014 8.372 1.00 62.61 102 ILE A O 1
ATOM 762 N N . ASN A 1 99 ? -22.051 -17.918 9.035 1.00 56.23 103 ASN A N 1
ATOM 763 C CA . ASN A 1 99 ? -21.314 -17.583 7.818 1.00 65.26 103 ASN A CA 1
ATOM 764 C C . ASN A 1 99 ? -21.334 -16.084 7.524 1.00 69.62 103 ASN A C 1
ATOM 765 O O . ASN A 1 99 ? -21.467 -15.668 6.373 1.00 74.84 103 ASN A O 1
ATOM 770 N N . ASN A 1 100 ? -21.198 -15.280 8.576 1.00 67.24 104 ASN A N 1
ATOM 771 C CA . ASN A 1 100 ? -21.280 -13.826 8.461 1.00 71.16 104 ASN A CA 1
ATOM 772 C C . ASN A 1 100 ? -20.159 -13.197 7.630 1.00 71.05 104 ASN A C 1
ATOM 773 O O . ASN A 1 100 ? -20.382 -12.194 6.951 1.00 65.01 104 ASN A O 1
ATOM 778 N N . LYS A 1 101 ? -18.962 -13.779 7.708 1.00 63.20 105 LYS A N 1
ATOM 779 C CA . LYS A 1 101 ? -17.794 -13.318 6.952 1.00 61.92 105 LYS A CA 1
ATOM 780 C C . LYS A 1 101 ? -17.384 -11.891 7.328 1.00 64.30 105 LYS A C 1
ATOM 781 O O . LYS A 1 101 ? -16.739 -11.197 6.542 1.00 56.36 105 LYS A O 1
ATOM 787 N N . ILE A 1 102 ? -17.752 -11.460 8.531 1.00 63.82 106 ILE A N 1
ATOM 788 C CA . ILE A 1 102 ? -17.430 -10.115 9.002 1.00 46.61 106 ILE A CA 1
ATOM 789 C C . ILE A 1 102 ? -15.942 -9.937 9.308 1.00 47.87 106 ILE A C 1
ATOM 790 O O . ILE A 1 102 ? -15.337 -8.942 8.909 1.00 59.00 106 ILE A O 1
ATOM 795 N N . LYS A 1 103 ? -15.360 -10.906 10.009 1.00 59.93 107 LYS A N 1
ATOM 796 C CA . LYS A 1 103 ? -13.960 -10.829 10.426 1.00 52.41 107 LYS A CA 1
ATOM 797 C C . LYS A 1 103 ? -13.015 -10.745 9.230 1.00 59.53 107 LYS A C 1
ATOM 798 O O . LYS A 1 103 ? -12.102 -9.918 9.207 1.00 51.42 107 LYS A O 1
ATOM 800 N N . GLU A 1 104 ? -13.239 -11.601 8.240 1.00 63.80 108 GLU A N 1
ATOM 801 C CA . GLU A 1 104 ? -12.432 -11.591 7.027 1.00 52.03 108 GLU A CA 1
ATOM 802 C C . GLU A 1 104 ? -12.696 -10.332 6.205 1.00 67.31 108 GLU A C 1
ATOM 803 O O . GLU A 1 104 ? -11.802 -9.822 5.530 1.00 73.62 108 GLU A O 1
ATOM 805 N N . GLY A 1 105 ? -13.926 -9.835 6.272 1.00 61.94 109 GLY A N 1
ATOM 806 C CA . GLY A 1 105 ? -14.306 -8.644 5.535 1.00 57.49 109 GLY A CA 1
ATOM 807 C C . GLY A 1 105 ? -13.628 -7.391 6.052 1.00 56.24 109 GLY A C 1
ATOM 808 O O . GLY A 1 105 ? -13.108 -6.592 5.273 1.00 57.17 109 GLY A O 1
ATOM 809 N N . LEU A 1 106 ? -13.635 -7.217 7.369 1.00 60.35 110 LEU A N 1
ATOM 810 C CA . LEU A 1 106 ? -13.009 -6.054 7.988 1.00 57.88 110 LEU A CA 1
ATOM 811 C C . LEU A 1 106 ? -11.492 -6.105 7.848 1.00 75.56 110 LEU A C 1
ATOM 812 O O . LEU A 1 106 ? -10.837 -5.072 7.706 1.00 80.01 110 LEU A O 1
ATOM 817 N N . LYS A 1 107 ? -10.940 -7.314 7.892 1.00 78.17 111 LYS A N 1
ATOM 818 C CA . LYS A 1 107 ? -9.503 -7.509 7.732 1.00 71.01 111 LYS A CA 1
ATOM 819 C C . LYS A 1 107 ? -9.045 -7.117 6.331 1.00 64.91 111 LYS A C 1
ATOM 820 O O . LYS A 1 107 ? -7.967 -6.548 6.158 1.00 69.13 111 LYS A O 1
ATOM 822 N N . ARG A 1 108 ? -9.872 -7.424 5.336 1.00 58.78 112 ARG A N 1
ATOM 823 C CA . ARG A 1 108 ? -9.570 -7.075 3.953 1.00 52.71 112 ARG A CA 1
ATOM 824 C C . ARG A 1 108 ? -9.601 -5.564 3.747 1.00 79.66 112 ARG A C 1
ATOM 825 O O . ARG A 1 108 ? -8.717 -5.000 3.105 1.00 77.15 112 ARG A O 1
ATOM 827 N N . ILE A 1 109 ? -10.623 -4.918 4.303 1.00 67.85 113 ILE A N 1
ATOM 828 C CA . ILE A 1 109 ? -10.774 -3.471 4.200 1.00 50.03 113 ILE A CA 1
ATOM 829 C C . ILE A 1 109 ? -9.586 -2.747 4.830 1.00 50.81 113 ILE A C 1
ATOM 830 O O . ILE A 1 109 ? -9.092 -1.758 4.287 1.00 55.64 113 ILE A O 1
ATOM 835 N N . ASP A 1 110 ? -9.124 -3.256 5.967 1.00 51.37 114 ASP A N 1
ATOM 836 C CA . ASP A 1 110 ? -7.969 -2.683 6.649 1.00 52.21 114 ASP A CA 1
ATOM 837 C C . ASP A 1 110 ? -6.718 -2.787 5.784 1.00 77.67 114 ASP A C 1
ATOM 838 O O . ASP A 1 110 ? -5.906 -1.863 5.736 1.00 53.89 114 ASP A O 1
ATOM 843 N N . GLN A 1 111 ? -6.572 -3.917 5.099 1.00 67.94 115 GLN A N 1
ATOM 844 C CA . GLN A 1 111 ? -5.416 -4.148 4.242 1.00 55.36 115 GLN A CA 1
ATOM 845 C C . GLN A 1 111 ? -5.467 -3.249 3.011 1.00 66.48 115 GLN A C 1
ATOM 846 O O . GLN A 1 111 ? -4.437 -2.771 2.541 1.00 82.18 115 GLN A O 1
ATOM 848 N N . ILE A 1 112 ? -6.671 -3.024 2.494 1.00 53.85 116 ILE A N 1
ATOM 849 C CA . ILE A 1 112 ? -6.855 -2.158 1.335 1.00 53.46 116 ILE A CA 1
ATOM 850 C C . ILE A 1 112 ? -6.547 -0.706 1.691 1.00 64.04 116 ILE A C 1
ATOM 851 O O . ILE A 1 112 ? -5.857 -0.005 0.950 1.00 59.05 116 ILE A O 1
ATOM 856 N N . LEU A 1 113 ? -7.053 -0.267 2.839 1.00 64.75 117 LEU A N 1
ATOM 857 C CA . LEU A 1 113 ? -6.862 1.106 3.291 1.00 52.11 117 LEU A CA 1
ATOM 858 C C . LEU A 1 113 ? -5.419 1.388 3.704 1.00 53.33 117 LEU A C 1
ATOM 859 O O . LEU A 1 113 ? -5.001 2.543 3.765 1.00 56.81 117 LEU A O 1
ATOM 864 N N . ALA A 1 114 ? -4.663 0.333 3.988 1.00 69.61 118 ALA A N 1
ATOM 865 C CA . ALA A 1 114 ? -3.261 0.486 4.362 1.00 65.29 118 ALA A CA 1
ATOM 866 C C . ALA A 1 114 ? -2.368 0.550 3.127 1.00 68.87 118 ALA A C 1
ATOM 867 O O . ALA A 1 114 ? -1.450 1.369 3.053 1.00 57.18 118 ALA A O 1
ATOM 869 N N . GLU A 1 115 ? -2.641 -0.320 2.161 1.00 56.70 119 GLU A N 1
ATOM 870 C CA . GLU A 1 115 ? -1.853 -0.379 0.935 1.00 58.24 119 GLU A CA 1
ATOM 871 C C . GLU A 1 115 ? -2.118 0.818 0.027 1.00 57.78 119 GLU A C 1
ATOM 872 O O . GLU A 1 115 ? -1.222 1.281 -0.679 1.00 73.89 119 GLU A O 1
ATOM 878 N N . LYS A 1 116 ? -3.350 1.319 0.048 1.00 56.94 120 LYS A N 1
ATOM 879 C CA . LYS A 1 116 ? -3.731 2.435 -0.812 1.00 55.07 120 LYS A CA 1
ATOM 880 C C . LYS A 1 116 ? -3.632 3.780 -0.094 1.00 68.64 120 LYS A C 1
ATOM 881 O O . LYS A 1 116 ? -4.115 4.794 -0.600 1.00 62.93 120 LYS A O 1
ATOM 883 N N . ASN A 1 117 ? -3.000 3.775 1.077 1.00 63.78 121 ASN A N 1
ATOM 884 C CA . ASN A 1 117 ? -2.750 4.991 1.850 1.00 60.50 121 ASN A CA 1
ATOM 885 C C . ASN A 1 117 ? -4.011 5.811 2.117 1.00 61.57 121 ASN A C 1
ATOM 886 O O . ASN A 1 117 ? -4.038 7.016 1.863 1.00 68.27 121 ASN A O 1
ATOM 891 N N . ASN A 1 118 ? -5.049 5.148 2.621 1.00 52.69 122 ASN A N 1
ATOM 892 C CA . ASN A 1 118 ? -6.317 5.802 2.942 1.00 62.64 122 ASN A CA 1
ATOM 893 C C . ASN A 1 118 ? -6.906 6.543 1.743 1.00 65.44 122 ASN A C 1
ATOM 894 O O . ASN A 1 118 ? -7.574 7.567 1.898 1.00 68.59 122 ASN A O 1
ATOM 899 N N . PHE A 1 119 ? -6.633 6.013 0.553 1.00 58.91 123 PHE A N 1
ATOM 900 C CA . PHE A 1 119 ? -7.116 6.564 -0.712 1.00 56.58 123 PHE A CA 1
ATOM 901 C C . PHE A 1 119 ? -6.651 8.001 -0.942 1.00 58.81 123 PHE A C 1
ATOM 902 O O . PHE A 1 119 ? -7.293 8.759 -1.667 1.00 61.57 123 PHE A O 1
ATOM 910 N N . GLN A 1 120 ? -5.533 8.369 -0.322 1.00 58.41 124 GLN A N 1
ATOM 911 C CA . GLN A 1 120 ? -4.957 9.696 -0.509 1.00 56.89 124 GLN A CA 1
ATOM 912 C C . GLN A 1 120 ? -3.946 9.677 -1.650 1.00 59.48 124 GLN A C 1
ATOM 913 O O . GLN A 1 120 ? -3.346 8.642 -1.937 1.00 69.45 124 GLN A O 1
ATOM 919 N N . GLY A 1 121 ? -3.758 10.823 -2.295 1.00 66.18 125 GLY A N 1
ATOM 920 C CA . GLY A 1 121 ? -2.834 10.920 -3.410 1.00 64.63 125 GLY A CA 1
ATOM 921 C C . GLY A 1 121 ? -3.322 10.160 -4.627 1.00 59.31 125 GLY A C 1
ATOM 922 O O . GLY A 1 121 ? -2.534 9.555 -5.354 1.00 56.06 125 GLY A O 1
ATOM 923 N N . LEU A 1 122 ? -4.632 10.189 -4.847 1.00 66.05 126 LEU A N 1
ATOM 924 C CA . LEU A 1 122 ? -5.237 9.491 -5.975 1.00 69.60 126 LEU A CA 1
ATOM 925 C C . LEU A 1 122 ? -5.972 10.459 -6.893 1.00 63.67 126 LEU A C 1
ATOM 926 O O . LEU A 1 122 ? -6.326 11.567 -6.489 1.00 60.70 126 LEU A O 1
ATOM 931 N N . SER A 1 123 ? -6.200 10.035 -8.131 1.00 53.84 127 SER A N 1
ATOM 932 C CA . SER A 1 123 ? -7.021 10.809 -9.050 1.00 62.36 127 SER A CA 1
ATOM 933 C C . SER A 1 123 ? -8.479 10.606 -8.667 1.00 77.97 127 SER A C 1
ATOM 934 O O . SER A 1 123 ? -8.802 9.686 -7.915 1.00 74.50 127 SER A O 1
ATOM 937 N N . ARG A 1 124 ? -9.359 11.462 -9.176 1.00 73.46 128 ARG A N 1
ATOM 938 C CA . ARG A 1 124 ? -10.769 11.377 -8.820 1.00 70.08 128 ARG A CA 1
ATOM 939 C C . ARG A 1 124 ? -11.349 10.072 -9.361 1.00 73.25 128 ARG A C 1
ATOM 940 O O . ARG A 1 124 ? -12.152 9.419 -8.698 1.00 64.81 128 ARG A O 1
ATOM 948 N N . LYS A 1 125 ? -10.922 9.693 -10.562 1.00 78.90 129 LYS A N 1
ATOM 949 C CA . LYS A 1 125 ? -11.343 8.435 -11.173 1.00 76.43 129 LYS A CA 1
ATOM 950 C C . LYS A 1 125 ? -10.887 7.226 -10.356 1.00 73.24 129 LYS A C 1
ATOM 951 O O . LYS A 1 125 ? -11.649 6.279 -10.158 1.00 58.69 129 LYS A O 1
ATOM 953 N N . GLU A 1 126 ? -9.643 7.262 -9.887 1.00 74.76 130 GLU A N 1
ATOM 954 C CA . GLU A 1 126 ? -9.098 6.179 -9.072 1.00 75.54 130 GLU A CA 1
ATOM 955 C C . GLU A 1 126 ? -9.794 6.116 -7.721 1.00 69.32 130 GLU A C 1
ATOM 956 O O . GLU A 1 126 ? -10.026 5.035 -7.179 1.00 61.29 130 GLU A O 1
ATOM 962 N N . PHE A 1 127 ? -10.120 7.286 -7.183 1.00 78.45 131 PHE A N 1
ATOM 963 C CA . PHE A 1 127 ? -10.780 7.390 -5.890 1.00 60.32 131 PHE A CA 1
ATOM 964 C C . PHE A 1 127 ? -12.152 6.725 -5.914 1.00 56.90 131 PHE A C 1
ATOM 965 O O . PHE A 1 127 ? -12.537 6.042 -4.965 1.00 55.04 131 PHE A O 1
ATOM 973 N N . ILE A 1 128 ? -12.884 6.929 -7.005 1.00 67.10 132 ILE A N 1
ATOM 974 C CA . ILE A 1 128 ? -14.219 6.361 -7.162 1.00 45.89 132 ILE A CA 1
ATOM 975 C C . ILE A 1 128 ? -14.197 4.834 -7.179 1.00 56.80 132 ILE A C 1
ATOM 976 O O . ILE A 1 128 ? -15.001 4.189 -6.506 1.00 55.51 132 ILE A O 1
ATOM 981 N N . HIS A 1 129 ? -13.267 4.260 -7.936 1.00 72.16 133 HIS A N 1
ATOM 982 C CA . HIS A 1 129 ? -13.165 2.808 -8.053 1.00 82.01 133 HIS A CA 1
ATOM 983 C C . HIS A 1 129 ? -12.706 2.162 -6.751 1.00 81.34 133 HIS A C 1
ATOM 984 O O . HIS A 1 129 ? -12.984 0.989 -6.501 1.00 99.21 133 HIS A O 1
ATOM 991 N N . GLU A 1 130 ? -12.012 2.931 -5.920 1.00 54.94 134 GLU A N 1
ATOM 992 C CA . GLU A 1 130 ? -11.498 2.409 -4.660 1.00 55.54 134 GLU A CA 1
ATOM 993 C C . GLU A 1 130 ? -12.549 2.485 -3.560 1.00 64.23 134 GLU A C 1
ATOM 994 O O . GLU A 1 130 ? -12.683 1.564 -2.755 1.00 71.02 134 GLU A O 1
ATOM 1000 N N . VAL A 1 131 ? -13.297 3.582 -3.529 1.00 57.10 135 VAL A N 1
ATOM 1001 C CA . VAL A 1 131 ? -14.327 3.766 -2.517 1.00 49.20 135 VAL A CA 1
ATOM 1002 C C . VAL A 1 131 ? -15.515 2.844 -2.778 1.00 57.50 135 VAL A C 1
ATOM 1003 O O . VAL A 1 131 ? -16.070 2.254 -1.849 1.00 62.63 135 VAL A O 1
ATOM 1007 N N . SER A 1 132 ? -15.888 2.710 -4.047 1.00 47.65 136 SER A N 1
ATOM 1008 C CA . SER A 1 132 ? -17.028 1.882 -4.430 1.00 43.99 136 SER A CA 1
ATOM 1009 C C . SER A 1 132 ? -16.843 0.422 -4.027 1.00 46.14 136 SER A C 1
ATOM 1010 O O . SER A 1 132 ? -17.776 -0.219 -3.552 1.00 57.54 136 SER A O 1
ATOM 1013 N N . THR A 1 133 ? -15.631 -0.093 -4.206 1.00 56.04 137 THR A N 1
ATOM 1014 C CA . THR A 1 133 ? -15.332 -1.482 -3.873 1.00 46.39 137 THR A CA 1
ATOM 1015 C C . THR A 1 133 ? -15.441 -1.745 -2.375 1.00 54.43 137 THR A C 1
ATOM 1016 O O . THR A 1 133 ? -16.064 -2.719 -1.950 1.00 61.04 137 THR A O 1
ATOM 1020 N N . VAL A 1 134 ? -14.838 -0.869 -1.578 1.00 55.70 138 VAL A N 1
ATOM 1021 C CA . VAL A 1 134 ? -14.862 -1.013 -0.128 1.00 57.30 138 VAL A CA 1
ATOM 1022 C C . VAL A 1 134 ? -16.273 -0.806 0.418 1.00 51.02 138 VAL A C 1
ATOM 1023 O O . VAL A 1 134 ? -16.686 -1.480 1.363 1.00 52.78 138 VAL A O 1
ATOM 1027 N N . PHE A 1 135 ? -17.012 0.119 -0.186 1.00 43.76 139 PHE A N 1
ATOM 1028 C CA . PHE A 1 135 ? -18.379 0.403 0.238 1.00 42.45 139 PHE A CA 1
ATOM 1029 C C . PHE A 1 135 ? -19.277 -0.814 0.023 1.00 46.80 139 PHE A C 1
ATOM 1030 O O . PHE A 1 135 ? -20.075 -1.170 0.891 1.00 41.42 139 PHE A O 1
ATOM 1038 N N . ILE A 1 136 ? -19.136 -1.450 -1.136 1.00 46.07 140 ILE A N 1
ATOM 1039 C CA . ILE A 1 136 ? -19.911 -2.643 -1.458 1.00 42.40 140 ILE A CA 1
ATOM 1040 C C . ILE A 1 136 ? -19.547 -3.788 -0.520 1.00 58.01 140 ILE A C 1
ATOM 1041 O O . ILE A 1 136 ? -20.423 -4.497 -0.022 1.00 54.96 140 ILE A O 1
ATOM 1046 N N . LEU A 1 137 ? -18.251 -3.957 -0.276 1.00 48.54 141 LEU A N 1
ATOM 1047 C CA . LEU A 1 137 ? -17.773 -4.998 0.628 1.00 52.10 141 LEU A CA 1
ATOM 1048 C C . LEU A 1 137 ? -18.275 -4.759 2.047 1.00 64.73 141 LEU A C 1
ATOM 1049 O O . LEU A 1 137 ? -18.621 -5.700 2.760 1.00 80.73 141 LEU A O 1
ATOM 1054 N N . LEU A 1 138 ? -18.320 -3.493 2.446 1.00 61.13 142 LEU A N 1
ATOM 1055 C CA . LEU A 1 138 ? -18.782 -3.126 3.779 1.00 56.78 142 LEU A CA 1
ATOM 1056 C C . LEU A 1 138 ? -20.304 -3.249 3.873 1.00 57.48 142 LEU A C 1
ATOM 1057 O O . LEU A 1 138 ? -20.875 -3.216 4.961 1.00 65.48 142 LEU A O 1
ATOM 1062 N N . ASN A 1 139 ? -20.953 -3.387 2.721 1.00 56.59 143 ASN A N 1
ATOM 1063 C CA . ASN A 1 139 ? -22.396 -3.597 2.673 1.00 51.56 143 ASN A CA 1
ATOM 1064 C C . ASN A 1 139 ? -22.744 -5.076 2.533 1.00 64.07 143 ASN A C 1
ATOM 1065 O O . ASN A 1 139 ? -23.789 -5.523 3.006 1.00 71.06 143 ASN A O 1
ATOM 1070 N N . LYS A 1 140 ? -21.864 -5.827 1.875 1.00 55.92 144 LYS A N 1
ATOM 1071 C CA . LYS A 1 140 ? -22.050 -7.264 1.716 1.00 46.72 144 LYS A CA 1
ATOM 1072 C C . LYS A 1 140 ? -22.052 -7.942 3.078 1.00 52.34 144 LYS A C 1
ATOM 1073 O O . LYS A 1 140 ? -22.889 -8.798 3.363 1.00 60.75 144 LYS A O 1
ATOM 1079 N N . ILE A 1 141 ? -21.107 -7.541 3.920 1.00 55.57 145 ILE A N 1
ATOM 1080 C CA . ILE A 1 141 ? -21.083 -7.971 5.309 1.00 56.97 145 ILE A CA 1
ATOM 1081 C C . ILE A 1 141 ? -21.693 -6.868 6.165 1.00 63.54 145 ILE A C 1
ATOM 1082 O O . ILE A 1 141 ? -21.436 -5.689 5.935 1.00 78.98 145 ILE A O 1
ATOM 1087 N N . ARG A 1 142 ? -22.533 -7.238 7.123 1.00 50.17 146 ARG A N 1
ATOM 1088 C CA . ARG A 1 142 ? -23.108 -6.244 8.019 1.00 49.13 146 ARG A CA 1
ATOM 1089 C C . ARG A 1 142 ? -22.456 -6.381 9.389 1.00 48.56 146 ARG A C 1
ATOM 1090 O O . ARG A 1 142 ? -22.891 -7.191 10.209 1.00 65.58 146 ARG A O 1
ATOM 1098 N N . PRO A 1 143 ? -21.400 -5.588 9.635 1.00 41.94 147 PRO A N 1
ATOM 1099 C CA . PRO A 1 143 ? -20.613 -5.672 10.870 1.00 48.56 147 PRO A CA 1
ATOM 1100 C C . PRO A 1 143 ? -21.463 -5.424 12.108 1.00 44.71 147 PRO A C 1
ATOM 1101 O O . PRO A 1 143 ? -21.365 -6.174 13.079 1.00 52.12 147 PRO A O 1
ATOM 1105 N N . PHE A 1 144 ? -22.290 -4.387 12.068 1.00 37.86 148 PHE A N 1
ATOM 1106 C CA . PHE A 1 144 ? -23.140 -4.052 13.200 1.00 59.74 148 PHE A CA 1
ATOM 1107 C C . PHE A 1 144 ? -24.561 -4.548 12.966 1.00 46.51 148 PHE A C 1
ATOM 1108 O O . PHE A 1 144 ? -25.027 -4.612 11.828 1.00 44.32 148 PHE A O 1
ATOM 1116 N N . MET A 1 145 ? -25.242 -4.907 14.047 1.00 40.01 149 MET A N 1
ATOM 1117 C CA . MET A 1 145 ? -26.613 -5.390 13.955 1.00 51.38 149 MET A CA 1
ATOM 1118 C C . MET A 1 145 ? -27.546 -4.251 13.557 1.00 61.13 149 MET A C 1
ATOM 1119 O O . MET A 1 145 ? -28.450 -4.430 12.741 1.00 45.01 149 MET A O 1
ATOM 1124 N N . VAL A 1 146 ? -27.320 -3.080 14.147 1.00 40.30 150 VAL A N 1
ATOM 1125 C CA . VAL A 1 146 ? -28.115 -1.891 13.856 1.00 54.85 150 VAL A CA 1
ATOM 1126 C C . VAL A 1 146 ? -27.224 -0.657 13.700 1.00 57.71 150 VAL A C 1
ATOM 1127 O O . VAL A 1 146 ? -26.306 -0.445 14.493 1.00 57.25 150 VAL A O 1
ATOM 1131 N N . GLY A 1 147 ? -27.489 0.147 12.674 1.00 51.16 151 GLY A N 1
ATOM 1132 C CA . GLY A 1 147 ? -26.803 1.417 12.513 1.00 37.13 151 GLY A CA 1
ATOM 1133 C C . GLY A 1 147 ? -25.682 1.441 11.492 1.00 47.18 151 GLY A C 1
ATOM 1134 O O . GLY A 1 147 ? -24.774 2.265 11.584 1.00 52.33 151 GLY A O 1
ATOM 1135 N N . ASN A 1 148 ? -25.742 0.542 10.516 1.00 49.46 152 ASN A N 1
ATOM 1136 C CA . ASN A 1 148 ? -24.722 0.481 9.475 1.00 35.63 152 ASN A CA 1
ATOM 1137 C C . ASN A 1 148 ? -24.727 1.696 8.549 1.00 42.50 152 ASN A C 1
ATOM 1138 O O . ASN A 1 148 ? -23.672 2.237 8.228 1.00 60.56 152 ASN A O 1
ATOM 1143 N N . LYS A 1 149 ? -25.915 2.122 8.127 1.00 52.64 153 LYS A N 1
ATOM 1144 C CA . LYS A 1 149 ? -26.051 3.209 7.157 1.00 48.71 153 LYS A CA 1
ATOM 1145 C C . LYS A 1 149 ? -25.384 4.510 7.600 1.00 45.48 153 LYS A C 1
ATOM 1146 O O . LYS A 1 149 ? -24.677 5.150 6.821 1.00 36.57 153 LYS A O 1
ATOM 1148 N N . TYR A 1 150 ? -25.604 4.892 8.853 1.00 51.74 154 TYR A N 1
ATOM 1149 C CA . TYR A 1 150 ? -25.087 6.153 9.372 1.00 47.75 154 TYR A CA 1
ATOM 1150 C C . TYR A 1 150 ? -23.576 6.131 9.586 1.00 48.53 154 TYR A C 1
ATOM 1151 O O . TYR A 1 150 ? -22.891 7.109 9.288 1.00 66.31 154 TYR A O 1
ATOM 1160 N N . VAL A 1 151 ? -23.056 5.022 10.103 1.00 42.53 155 VAL A N 1
ATOM 1161 C CA . VAL A 1 151 ? -21.632 4.942 10.411 1.00 38.41 155 VAL A CA 1
ATOM 1162 C C . VAL A 1 151 ? -20.801 4.810 9.137 1.00 44.49 155 VAL A C 1
ATOM 1163 O O . VAL A 1 151 ? -19.662 5.269 9.090 1.00 55.45 155 VAL A O 1
ATOM 1167 N N . GLN A 1 152 ? -21.373 4.194 8.106 1.00 41.48 156 GLN A N 1
ATOM 1168 C CA . GLN A 1 152 ? -20.686 4.053 6.826 1.00 36.23 156 GLN A CA 1
ATOM 1169 C C . GLN A 1 152 ? -20.632 5.384 6.088 1.00 46.07 156 GLN A C 1
ATOM 1170 O O . GLN A 1 152 ? -19.643 5.696 5.425 1.00 46.77 156 GLN A O 1
ATOM 1176 N N . ARG A 1 153 ? -21.701 6.165 6.207 1.00 44.16 157 ARG A N 1
ATOM 1177 C CA . ARG A 1 153 ? -21.770 7.465 5.554 1.00 33.07 157 ARG A CA 1
ATOM 1178 C C . ARG A 1 153 ? -20.718 8.410 6.121 1.00 40.26 157 ARG A C 1
ATOM 1179 O O . ARG A 1 153 ? -19.954 9.017 5.374 1.00 35.41 157 ARG A O 1
ATOM 1187 N N . ILE A 1 154 ? -20.679 8.524 7.445 1.00 39.91 158 ILE A N 1
ATOM 1188 C CA . ILE A 1 154 ? -19.691 9.364 8.113 1.00 44.36 158 ILE A CA 1
ATOM 1189 C C . ILE A 1 154 ? -18.275 8.868 7.828 1.00 43.93 158 ILE A C 1
ATOM 1190 O O . ILE A 1 154 ? -17.353 9.663 7.646 1.00 40.80 158 ILE A O 1
ATOM 1195 N N . PHE A 1 155 ? -18.120 7.548 7.776 1.00 51.05 159 PHE A N 1
ATOM 1196 C CA . PHE A 1 155 ? -16.824 6.918 7.533 1.00 45.22 159 PHE A CA 1
ATOM 1197 C C . PHE A 1 155 ? -16.216 7.358 6.205 1.00 43.83 159 PHE A C 1
ATOM 1198 O O . PHE A 1 155 ? -15.075 7.816 6.160 1.00 43.35 159 PHE A O 1
ATOM 1206 N N . PHE A 1 156 ? -16.985 7.231 5.129 1.00 40.73 160 PHE A N 1
ATOM 1207 C CA . PHE A 1 156 ? -16.484 7.554 3.797 1.00 43.79 160 PHE A CA 1
ATOM 1208 C C . PHE A 1 156 ? -16.477 9.059 3.533 1.00 47.37 160 PHE A C 1
ATOM 1209 O O . PHE A 1 156 ? -15.734 9.537 2.676 1.00 59.90 160 PHE A O 1
ATOM 1217 N N . GLU A 1 157 ? -17.305 9.801 4.262 1.00 38.89 161 GLU A N 1
ATOM 1218 C CA . GLU A 1 157 ? -17.297 11.257 4.162 1.00 37.63 161 GLU A CA 1
ATOM 1219 C C . GLU A 1 157 ? -15.991 11.824 4.706 1.00 40.70 161 GLU A C 1
ATOM 1220 O O . GLU A 1 157 ? -15.439 12.776 4.154 1.00 51.93 161 GLU A O 1
ATOM 1226 N N . GLN A 1 158 ? -15.501 11.233 5.791 1.00 43.64 162 GLN A N 1
ATOM 1227 C CA . GLN A 1 158 ? -14.246 11.664 6.396 1.00 46.15 162 GLN A CA 1
ATOM 1228 C C . GLN A 1 158 ? -13.044 11.166 5.600 1.00 48.25 162 GLN A C 1
ATOM 1229 O O . GLN A 1 158 ? -12.030 11.858 5.500 1.00 39.72 162 GLN A O 1
ATOM 1235 N N . ILE A 1 159 ? -13.158 9.963 5.043 1.00 45.16 163 ILE A N 1
ATOM 1236 C CA . ILE A 1 159 ? -12.113 9.416 4.183 1.00 43.29 163 ILE A CA 1
ATOM 1237 C C . ILE A 1 159 ? -11.911 10.292 2.953 1.00 46.84 163 ILE A C 1
ATOM 1238 O O . ILE A 1 159 ? -10.780 10.606 2.578 1.00 45.86 163 ILE A O 1
ATOM 1243 N N . ALA A 1 160 ? -13.020 10.696 2.341 1.00 42.75 164 ALA A N 1
ATOM 1244 C CA . ALA A 1 160 ? -12.978 11.531 1.147 1.00 33.86 164 ALA A CA 1
ATOM 1245 C C . ALA A 1 160 ? -12.358 12.893 1.433 1.00 58.63 164 ALA A C 1
ATOM 1246 O O . ALA A 1 160 ? -11.464 13.337 0.714 1.00 64.46 164 ALA A O 1
ATOM 1248 N N . GLU A 1 161 ? -12.837 13.547 2.488 1.00 34.99 165 GLU A N 1
ATOM 1249 C CA . GLU A 1 161 ? -12.357 14.873 2.863 1.00 50.78 165 GLU A CA 1
ATOM 1250 C C . GLU A 1 161 ? -10.850 14.888 3.105 1.00 48.93 165 GLU A C 1
ATOM 1251 O O . GLU A 1 161 ? -10.174 15.874 2.815 1.00 53.39 165 GLU A O 1
ATOM 1257 N N . ALA A 1 162 ? -10.330 13.786 3.634 1.00 43.56 166 ALA A N 1
ATOM 1258 C CA . ALA A 1 162 ? -8.899 13.652 3.868 1.00 55.44 166 ALA A CA 1
ATOM 1259 C C . ALA A 1 162 ? -8.161 13.352 2.566 1.00 59.26 166 ALA A C 1
ATOM 1260 O O . ALA A 1 162 ? -6.948 13.541 2.470 1.00 41.38 166 ALA A O 1
ATOM 1262 N N . ALA A 1 163 ? -8.904 12.890 1.565 1.00 38.32 167 ALA A N 1
ATOM 1263 C CA . ALA A 1 163 ? -8.319 12.508 0.284 1.00 48.75 167 ALA A CA 1
ATOM 1264 C C . ALA A 1 163 ? -8.408 13.639 -0.736 1.00 51.90 167 ALA A C 1
ATOM 1265 O O . ALA A 1 163 ? -8.031 13.469 -1.896 1.00 65.60 167 ALA A O 1
ATOM 1267 N N . GLY A 1 164 ? -8.912 14.789 -0.302 1.00 42.97 168 GLY A N 1
ATOM 1268 C CA . GLY A 1 164 ? -9.005 15.953 -1.163 1.00 47.20 168 GLY A CA 1
ATOM 1269 C C . GLY A 1 164 ? -10.279 15.995 -1.984 1.00 56.09 168 GLY A C 1
ATOM 1270 O O . GLY A 1 164 ? -10.538 16.966 -2.695 1.00 81.75 168 GLY A O 1
ATOM 1271 N N . HIS A 1 165 ? -11.075 14.938 -1.888 1.00 63.98 169 HIS A N 1
ATOM 1272 C CA . HIS A 1 165 ? -12.347 14.872 -2.596 1.00 72.87 169 HIS A CA 1
ATOM 1273 C C . HIS A 1 165 ? -13.494 15.063 -1.609 1.00 73.68 169 HIS A C 1
ATOM 1274 O O . HIS A 1 165 ? -13.290 15.005 -0.399 1.00 82.17 169 HIS A O 1
ATOM 1281 N N . LYS A 1 166 ? -14.693 15.317 -2.116 1.00 57.39 170 LYS A N 1
ATOM 1282 C CA . LYS A 1 166 ? -15.839 15.517 -1.237 1.00 49.98 170 LYS A CA 1
ATOM 1283 C C . LYS A 1 166 ? -17.041 14.698 -1.688 1.00 52.25 170 LYS A C 1
ATOM 1284 O O . LYS A 1 166 ? -17.367 14.656 -2.874 1.00 57.29 170 LYS A O 1
ATOM 1290 N N . LEU A 1 167 ? -17.697 14.048 -0.733 1.00 50.11 171 LEU A N 1
ATOM 1291 C CA . LEU A 1 167 ? -18.884 13.261 -1.033 1.00 50.66 171 LEU A CA 1
ATOM 1292 C C . LEU A 1 167 ? -20.121 13.889 -0.400 1.00 55.02 171 LEU A C 1
ATOM 1293 O O . LEU A 1 167 ? -20.140 14.187 0.795 1.00 70.83 171 LEU A O 1
ATOM 1298 N N . ASP A 1 168 ? -21.151 14.088 -1.215 1.00 50.71 172 ASP A N 1
ATOM 1299 C CA . ASP A 1 168 ? -22.411 14.654 -0.753 1.00 58.08 172 ASP A CA 1
ATOM 1300 C C . ASP A 1 168 ? -23.535 13.628 -0.884 1.00 39.49 172 ASP A C 1
ATOM 1301 O O . ASP A 1 168 ? -24.137 13.489 -1.948 1.00 39.25 172 ASP A O 1
ATOM 1306 N N . PHE A 1 169 ? -23.812 12.911 0.201 1.00 41.50 173 PHE A N 1
ATOM 1307 C CA . PHE A 1 169 ? -24.829 11.862 0.193 1.00 50.47 173 PHE A CA 1
ATOM 1308 C C . PHE A 1 169 ? -26.252 12.414 0.253 1.00 39.03 173 PHE A C 1
ATOM 1309 O O . PHE A 1 169 ? -27.218 11.656 0.173 1.00 61.48 173 PHE A O 1
ATOM 1317 N N . SER A 1 170 ? -26.380 13.730 0.390 1.00 33.80 174 SER A N 1
ATOM 1318 C CA . SER A 1 170 ? -27.689 14.358 0.544 1.00 34.98 174 SER A CA 1
ATOM 1319 C C . SER A 1 170 ? -28.523 14.311 -0.735 1.00 35.40 174 SER A C 1
ATOM 1320 O O . SER A 1 170 ? -29.747 14.428 -0.688 1.00 66.92 174 SER A O 1
ATOM 1323 N N . VAL A 1 171 ? -27.861 14.142 -1.875 1.00 37.84 175 VAL A N 1
ATOM 1324 C CA . VAL A 1 171 ? -28.551 14.143 -3.161 1.00 35.08 175 VAL A CA 1
ATOM 1325 C C . VAL A 1 171 ? -28.783 12.726 -3.680 1.00 56.14 175 VAL A C 1
ATOM 1326 O O . VAL A 1 171 ? -29.023 12.525 -4.870 1.00 49.18 175 VAL A O 1
ATOM 1330 N N . VAL A 1 172 ? -28.705 11.748 -2.782 1.00 68.36 176 VAL A N 1
ATOM 1331 C CA . VAL A 1 172 ? -28.981 10.359 -3.137 1.00 45.90 176 VAL A CA 1
ATOM 1332 C C . VAL A 1 172 ? -30.315 9.899 -2.565 1.00 40.99 176 VAL A C 1
ATOM 1333 O O . VAL A 1 172 ? -30.541 9.979 -1.357 1.00 39.40 176 VAL A O 1
ATOM 1337 N N . THR A 1 173 ? -31.196 9.416 -3.434 1.00 38.25 177 THR A N 1
ATOM 1338 C CA . THR A 1 173 ? -32.479 8.889 -2.990 1.00 47.50 177 THR A CA 1
ATOM 1339 C C . THR A 1 173 ? -32.274 7.518 -2.362 1.00 53.41 177 THR A C 1
ATOM 1340 O O . THR A 1 173 ? -31.267 6.858 -2.615 1.00 52.36 177 THR A O 1
ATOM 1344 N N . GLU A 1 174 ? -33.228 7.093 -1.540 1.00 65.05 178 GLU A N 1
ATOM 1345 C CA . GLU A 1 174 ? -33.139 5.796 -0.879 1.00 57.51 178 GLU A CA 1
ATOM 1346 C C . GLU A 1 174 ? -33.227 4.660 -1.894 1.00 55.63 178 GLU A C 1
ATOM 1347 O O . GLU A 1 174 ? -32.656 3.588 -1.692 1.00 43.09 178 GLU A O 1
ATOM 1349 N N . LYS A 1 175 ? -33.938 4.908 -2.990 1.00 52.74 179 LYS A N 1
ATOM 1350 C CA . LYS A 1 175 ? -34.142 3.898 -4.022 1.00 55.46 179 LYS A CA 1
ATOM 1351 C C . LYS A 1 175 ? -32.891 3.689 -4.873 1.00 58.08 179 LYS A C 1
ATOM 1352 O O . LYS A 1 175 ? -32.594 2.566 -5.281 1.00 45.40 179 LYS A O 1
ATOM 1354 N N . ARG A 1 176 ? -32.163 4.770 -5.139 1.00 49.48 180 ARG A N 1
ATOM 1355 C CA . ARG A 1 176 ? -30.954 4.688 -5.952 1.00 48.07 180 ARG A CA 1
ATOM 1356 C C . ARG A 1 176 ? -29.859 3.898 -5.247 1.00 52.82 180 ARG A C 1
ATOM 1357 O O . ARG A 1 176 ? -29.196 3.058 -5.857 1.00 47.08 180 ARG A O 1
ATOM 1365 N N . MET A 1 177 ? -29.671 4.176 -3.961 1.00 52.77 181 MET A N 1
ATOM 1366 C CA . MET A 1 177 ? -28.675 3.469 -3.167 1.00 53.27 181 MET A CA 1
ATOM 1367 C C . MET A 1 177 ? -29.039 1.995 -3.027 1.00 69.22 181 MET A C 1
ATOM 1368 O O . MET A 1 177 ? -28.172 1.124 -3.084 1.00 74.84 181 MET A O 1
ATOM 1373 N N . GLN A 1 178 ? -30.330 1.724 -2.855 1.00 68.32 182 GLN A N 1
ATOM 1374 C CA . GLN A 1 178 ? -30.814 0.357 -2.700 1.00 62.70 182 GLN A CA 1
ATOM 1375 C C . GLN A 1 178 ? -30.550 -0.473 -3.952 1.00 64.65 182 GLN A C 1
ATOM 1376 O O . GLN A 1 178 ? -30.181 -1.644 -3.864 1.00 76.10 182 GLN A O 1
ATOM 1378 N N . PHE A 1 179 ? -30.743 0.138 -5.117 1.00 55.66 183 PHE A N 1
ATOM 1379 C CA . 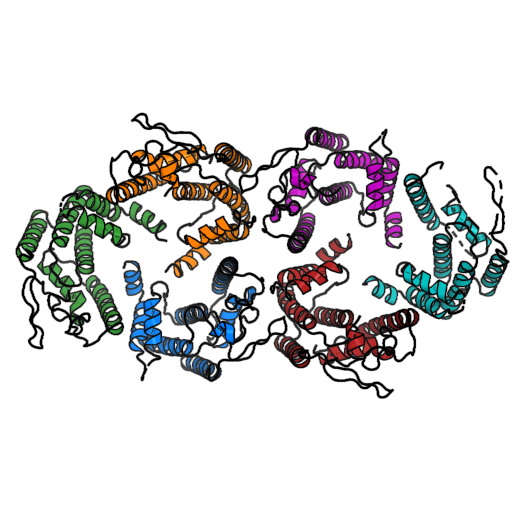PHE A 1 179 ? -30.502 -0.548 -6.380 1.00 56.41 183 PHE A CA 1
ATOM 1380 C C . PHE A 1 179 ? -29.013 -0.754 -6.635 1.00 69.69 183 PHE A C 1
ATOM 1381 O O . PHE A 1 179 ? -28.601 -1.802 -7.129 1.00 90.38 183 PHE A O 1
ATOM 1389 N N . ALA A 1 180 ? -28.213 0.252 -6.297 1.00 65.81 184 ALA A N 1
ATOM 1390 C CA . ALA A 1 180 ? -26.769 0.187 -6.493 1.00 68.52 184 ALA A CA 1
ATOM 1391 C C . ALA A 1 180 ? -26.141 -0.927 -5.663 1.00 62.58 184 ALA A C 1
ATOM 1392 O O . ALA A 1 180 ? -25.232 -1.618 -6.123 1.00 63.51 184 ALA A O 1
ATOM 1394 N N . ILE A 1 181 ? -26.633 -1.099 -4.440 1.00 63.40 185 ILE A N 1
ATOM 1395 C CA . ILE A 1 181 ? -26.144 -2.155 -3.563 1.00 65.89 185 ILE A CA 1
ATOM 1396 C C . ILE A 1 181 ? -26.583 -3.529 -4.061 1.00 63.90 185 ILE A C 1
ATOM 1397 O O . ILE A 1 181 ? -25.782 -4.463 -4.118 1.00 67.64 185 ILE A O 1
ATOM 1402 N N . HIS A 1 182 ? -27.855 -3.643 -4.428 1.00 60.64 186 HIS A N 1
ATOM 1403 C CA . HIS A 1 182 ? -28.401 -4.904 -4.917 1.00 68.99 186 HIS A CA 1
ATOM 1404 C C . HIS A 1 182 ? -27.745 -5.314 -6.234 1.00 58.18 186 HIS A C 1
ATOM 1405 O O . HIS A 1 182 ? -27.635 -6.501 -6.540 1.00 73.02 186 HIS A O 1
ATOM 1412 N N . ALA A 1 183 ? -27.315 -4.320 -7.006 1.00 60.06 187 ALA A N 1
ATOM 1413 C CA . ALA A 1 183 ? -26.717 -4.554 -8.317 1.00 57.98 187 ALA A CA 1
ATOM 1414 C C . ALA A 1 183 ? -25.411 -5.333 -8.214 1.00 72.44 187 ALA A C 1
ATOM 1415 O O . ALA A 1 183 ? -25.184 -6.280 -8.966 1.00 75.04 187 ALA A O 1
ATOM 1417 N N . ALA A 1 184 ? -24.552 -4.933 -7.281 1.00 80.90 188 ALA A N 1
ATOM 1418 C CA . ALA A 1 184 ? -23.279 -5.618 -7.099 1.00 89.39 188 ALA A CA 1
ATOM 1419 C C . ALA A 1 184 ? -23.316 -6.496 -5.856 1.00 95.53 188 ALA A C 1
ATOM 1420 O O . ALA A 1 184 ? -22.476 -6.373 -4.964 1.00 106.78 188 ALA A O 1
ATOM 1422 N N . LEU A 1 185 ? -24.293 -7.397 -5.830 1.00 100.11 189 LEU A N 1
ATOM 1423 C CA . LEU A 1 185 ? -24.439 -8.405 -4.787 1.00 102.99 189 LEU A CA 1
ATOM 1424 C C . LEU A 1 185 ? -25.210 -9.577 -5.377 1.00 109.16 189 LEU A C 1
ATOM 1425 O O . LEU A 1 185 ? -25.462 -10.578 -4.706 1.00 123.65 189 LEU A O 1
ATOM 1430 N N . SER A 1 186 ? -25.583 -9.433 -6.645 1.00 107.98 190 SER A N 1
ATOM 1431 C CA . SER A 1 186 ? -26.358 -10.447 -7.347 1.00 120.89 190 SER A CA 1
ATOM 1432 C C . SER A 1 186 ? -25.725 -10.777 -8.694 1.00 121.29 190 SER A C 1
ATOM 1433 O O . SER A 1 186 ? -24.661 -10.258 -9.034 1.00 116.49 190 SER A O 1
ATOM 1435 N N . ARG A 1 193 ? -19.481 -11.841 -10.535 1.00 158.16 197 ARG A N 1
ATOM 1436 C CA . ARG A 1 193 ? -20.626 -11.712 -11.427 1.00 155.44 197 ARG A CA 1
ATOM 1437 C C . ARG A 1 193 ? -21.569 -10.608 -10.960 1.00 147.22 197 ARG A C 1
ATOM 1438 O O . ARG A 1 193 ? -22.763 -10.630 -11.259 1.00 151.78 197 ARG A O 1
ATOM 1440 N N . GLY A 1 194 ? -21.025 -9.643 -10.225 1.00 124.22 198 GLY A N 1
ATOM 1441 C CA . GLY A 1 194 ? -21.810 -8.529 -9.726 1.00 101.70 198 GLY A CA 1
ATOM 1442 C C . GLY A 1 194 ? -21.622 -7.277 -10.560 1.00 92.29 198 GLY A C 1
ATOM 1443 O O . GLY A 1 194 ? -20.541 -7.036 -11.097 1.00 96.11 198 GLY A O 1
ATOM 1444 N N . ASN A 1 195 ? -22.678 -6.476 -10.668 1.00 74.41 199 ASN A N 1
ATOM 1445 C CA . ASN A 1 195 ? -22.627 -5.248 -11.452 1.00 73.06 199 ASN A CA 1
ATOM 1446 C C . ASN A 1 195 ? -22.294 -4.028 -10.597 1.00 71.21 199 ASN A C 1
ATOM 1447 O O . ASN A 1 195 ? -23.156 -3.489 -9.902 1.00 69.46 199 ASN A O 1
ATOM 1452 N N . ILE A 1 196 ? -21.039 -3.594 -10.659 1.00 61.50 200 ILE A N 1
ATOM 1453 C CA . ILE A 1 196 ? -20.578 -2.452 -9.876 1.00 66.47 200 ILE A CA 1
ATOM 1454 C C . ILE A 1 196 ? -20.801 -1.133 -10.613 1.00 74.41 200 ILE A C 1
ATOM 1455 O O . ILE A 1 196 ? -20.550 -0.058 -10.068 1.00 42.17 200 ILE A O 1
ATOM 1460 N N . THR A 1 197 ? -21.257 -1.228 -11.859 1.00 61.18 201 THR A N 1
ATOM 1461 C CA . THR A 1 197 ? -21.491 -0.051 -12.695 1.00 56.28 201 THR A CA 1
ATOM 1462 C C . THR A 1 197 ? -22.465 0.969 -12.075 1.00 65.45 201 THR A C 1
ATOM 1463 O O . THR A 1 197 ? -22.202 2.171 -12.136 1.00 76.33 201 THR A O 1
ATOM 1467 N N . PRO A 1 198 ? -23.589 0.509 -11.484 1.00 60.15 202 PRO A N 1
ATOM 1468 C CA . PRO A 1 198 ? -24.443 1.511 -10.831 1.00 58.69 202 PRO A CA 1
ATOM 1469 C C . PRO A 1 198 ? -23.763 2.197 -9.647 1.00 57.27 202 PRO A C 1
ATOM 1470 O O . PRO A 1 198 ? -24.018 3.376 -9.398 1.00 52.72 202 PRO A O 1
ATOM 1474 N N . MET A 1 199 ? -22.914 1.468 -8.929 1.00 61.87 203 MET A N 1
ATOM 1475 C CA . MET A 1 199 ? -22.184 2.038 -7.802 1.00 43.60 203 MET A CA 1
ATOM 1476 C C . MET A 1 199 ? -21.161 3.068 -8.261 1.00 46.13 203 MET A C 1
ATOM 1477 O O . MET A 1 199 ? -20.988 4.108 -7.625 1.00 57.34 203 MET A O 1
ATOM 1482 N N . LEU A 1 200 ? -20.480 2.770 -9.363 1.00 48.85 204 LEU A N 1
ATOM 1483 C CA . LEU A 1 200 ? -19.518 3.699 -9.944 1.00 37.49 204 LEU A CA 1
ATOM 1484 C C . LEU A 1 200 ? -20.206 4.991 -10.369 1.00 65.66 204 LEU A C 1
ATOM 1485 O O . LEU A 1 200 ? -19.690 6.084 -10.139 1.00 73.91 204 LEU A O 1
ATOM 1490 N N . HIS A 1 201 ? -21.373 4.854 -10.990 1.00 60.66 205 HIS A N 1
ATOM 1491 C CA . HIS A 1 201 ? -22.166 6.004 -11.412 1.00 59.11 205 HIS A CA 1
ATOM 1492 C C . HIS A 1 201 ? -22.603 6.861 -10.229 1.00 56.74 205 HIS A C 1
ATOM 1493 O O . HIS A 1 201 ? -22.652 8.087 -10.326 1.00 53.03 205 HIS A O 1
ATOM 1500 N N . LEU A 1 202 ? -22.922 6.208 -9.116 1.00 50.64 206 LEU A N 1
ATOM 1501 C CA . LEU A 1 202 ? -23.363 6.911 -7.917 1.00 49.49 206 LEU A CA 1
ATOM 1502 C C . LEU A 1 202 ? -22.261 7.815 -7.378 1.00 51.29 206 LEU A C 1
ATOM 1503 O O . LEU A 1 202 ? -22.437 9.027 -7.275 1.00 55.66 206 LEU A O 1
ATOM 1508 N N . PHE A 1 203 ? -21.119 7.217 -7.055 1.00 51.53 207 PHE A N 1
ATOM 1509 C CA . PHE A 1 203 ? -20.000 7.948 -6.470 1.00 54.04 207 PHE A CA 1
ATOM 1510 C C . PHE A 1 203 ? -19.420 8.992 -7.421 1.00 45.76 207 PHE A C 1
ATOM 1511 O O . PHE A 1 203 ? -18.851 9.991 -6.981 1.00 32.01 207 PHE A O 1
ATOM 1519 N N . GLU A 1 204 ? -19.564 8.761 -8.722 1.00 49.71 208 GLU A N 1
ATOM 1520 C CA . GLU A 1 204 ? -19.052 9.696 -9.717 1.00 59.78 208 GLU A CA 1
ATOM 1521 C C . GLU A 1 204 ? -19.873 10.981 -9.720 1.00 65.09 208 GLU A C 1
ATOM 1522 O O . GLU A 1 204 ? -19.328 12.078 -9.847 1.00 72.64 208 GLU A O 1
ATOM 1528 N N . ASP A 1 205 ? -21.187 10.838 -9.578 1.00 55.26 209 ASP A N 1
ATOM 1529 C CA . ASP A 1 205 ? -22.079 11.986 -9.479 1.00 48.48 209 ASP A CA 1
ATOM 1530 C C . ASP A 1 205 ? -21.864 12.712 -8.156 1.00 44.17 209 ASP A C 1
ATOM 1531 O O . ASP A 1 205 ? -21.891 13.941 -8.091 1.00 36.98 209 ASP A O 1
ATOM 1536 N N . ILE A 1 206 ? -21.646 11.928 -7.107 1.00 49.56 210 ILE A N 1
ATOM 1537 C CA . ILE A 1 206 ? -21.502 12.443 -5.751 1.00 52.06 210 ILE A CA 1
ATOM 1538 C C . ILE A 1 206 ? -20.218 13.247 -5.552 1.00 49.53 210 ILE A C 1
ATOM 1539 O O . ILE A 1 206 ? -20.215 14.263 -4.855 1.00 54.91 210 ILE A O 1
ATOM 1544 N N . SER A 1 207 ? -19.134 12.809 -6.183 1.00 50.82 211 SER A N 1
ATOM 1545 C CA . SER A 1 207 ? -17.850 13.486 -6.038 1.00 46.70 211 SER A CA 1
ATOM 1546 C C . SER A 1 207 ? -17.705 14.638 -7.030 1.00 58.06 211 SER A C 1
ATOM 1547 O O . SER A 1 207 ? -16.644 15.255 -7.130 1.00 71.69 211 SER A O 1
ATOM 1550 N N . ASN A 1 208 ? -18.779 14.923 -7.759 1.00 50.14 212 ASN A N 1
ATOM 1551 C CA . ASN A 1 208 ? -18.795 16.016 -8.726 1.00 43.61 212 ASN A CA 1
ATOM 1552 C C . ASN A 1 208 ? -19.699 17.155 -8.260 1.00 56.14 212 ASN A C 1
ATOM 1553 O O . ASN A 1 208 ? -20.922 17.051 -8.345 1.00 62.13 212 ASN A O 1
ATOM 1558 N N . PRO A 1 209 ? -19.093 18.247 -7.768 1.00 49.77 213 PRO A N 1
ATOM 1559 C CA . PRO A 1 209 ? -19.807 19.414 -7.234 1.00 48.49 213 PRO A CA 1
ATOM 1560 C C . PRO A 1 209 ? -20.831 19.991 -8.209 1.00 34.85 213 PRO A C 1
ATOM 1561 O O . PRO A 1 209 ? -21.908 20.406 -7.783 1.00 39.39 213 PRO A O 1
ATOM 1565 N N . GLU A 1 210 ? -20.495 20.017 -9.495 1.00 33.40 214 GLU A N 1
ATOM 1566 C CA . GLU A 1 210 ? -21.403 20.539 -10.513 1.00 33.66 214 GLU A CA 1
ATOM 1567 C C . GLU A 1 210 ? -22.650 19.673 -10.655 1.00 49.24 214 GLU A C 1
ATOM 1568 O O . GLU A 1 210 ? -23.759 20.190 -10.784 1.00 51.23 214 GLU A O 1
ATOM 1574 N N . LYS A 1 211 ? -22.466 18.357 -10.624 1.00 36.80 215 LYS A N 1
ATOM 1575 C CA . LYS A 1 211 ? -23.589 17.434 -10.743 1.00 40.87 215 LYS A CA 1
ATOM 1576 C C . LYS A 1 211 ? -24.442 17.450 -9.480 1.00 42.61 215 LYS A C 1
ATOM 1577 O O . LYS A 1 211 ? -25.662 17.298 -9.544 1.00 44.20 215 LYS A O 1
ATOM 1583 N N . VAL A 1 212 ? -23.794 17.628 -8.334 1.00 55.26 216 VAL A N 1
ATOM 1584 C CA . VAL A 1 212 ? -24.500 17.720 -7.063 1.00 52.48 216 VAL A CA 1
ATOM 1585 C C . VAL A 1 212 ? -25.394 18.958 -7.052 1.00 41.81 216 VAL A C 1
ATOM 1586 O O . VAL A 1 212 ? -26.523 18.919 -6.561 1.00 46.33 216 VAL A O 1
ATOM 1590 N N . GLY A 1 213 ? -24.886 20.052 -7.612 1.00 39.47 217 GLY A N 1
ATOM 1591 C CA . GLY A 1 213 ? -25.646 21.285 -7.704 1.00 52.69 217 GLY A CA 1
ATOM 1592 C C . GLY A 1 213 ? -26.870 21.156 -8.591 1.00 39.79 217 GLY A C 1
ATOM 1593 O O . GLY A 1 213 ? -27.932 21.692 -8.279 1.00 41.43 217 GLY A O 1
ATOM 1594 N N . ILE A 1 214 ? -26.720 20.440 -9.701 1.00 35.41 218 ILE A N 1
ATOM 1595 C CA . ILE A 1 214 ? -27.825 20.217 -10.626 1.00 36.04 218 ILE A CA 1
ATOM 1596 C C . ILE A 1 214 ? -28.890 19.319 -9.999 1.00 64.38 218 ILE A C 1
ATOM 1597 O O . ILE A 1 214 ? -30.088 19.556 -10.161 1.00 53.79 218 ILE A O 1
ATOM 1602 N N . LEU A 1 215 ? -28.448 18.298 -9.270 1.00 56.71 219 LEU A N 1
ATOM 1603 C CA . LEU A 1 215 ? -29.367 17.375 -8.612 1.00 36.36 219 LEU A CA 1
ATOM 1604 C C . LEU A 1 215 ? -30.258 18.074 -7.589 1.00 37.42 219 LEU A C 1
ATOM 1605 O O . LEU A 1 215 ? -31.411 17.687 -7.402 1.00 55.19 219 LEU A O 1
ATOM 1610 N N . LYS A 1 216 ? -29.728 19.097 -6.925 1.00 37.35 220 LYS A N 1
ATOM 1611 C CA . LYS A 1 216 ? -30.518 19.829 -5.943 1.00 38.65 220 LYS A CA 1
ATOM 1612 C C . LYS A 1 216 ? -31.617 20.649 -6.613 1.00 67.31 220 LYS A C 1
ATOM 1613 O O . LYS A 1 216 ? -32.652 20.925 -6.006 1.00 66.43 220 LYS A O 1
ATOM 1619 N N . GLU A 1 217 ? -31.390 21.039 -7.864 1.00 52.97 221 GLU A N 1
ATOM 1620 C CA . GLU A 1 217 ? -32.373 21.830 -8.595 1.00 51.96 221 GLU A CA 1
ATOM 1621 C C . GLU A 1 217 ? -33.401 20.952 -9.301 1.00 51.99 221 GLU A C 1
ATOM 1622 O O . GLU A 1 217 ? -34.384 21.452 -9.849 1.00 60.12 221 GLU A O 1
ATOM 1628 N N . PHE A 1 218 ? -33.169 19.644 -9.289 1.00 52.92 222 PHE A N 1
ATOM 1629 C CA . PHE A 1 218 ? -34.083 18.700 -9.921 1.00 68.22 222 PHE A CA 1
ATOM 1630 C C . PHE A 1 218 ? -34.538 17.623 -8.942 1.00 77.29 222 PHE A C 1
ATOM 1631 O O . PHE A 1 218 ? -35.166 16.640 -9.334 1.00 97.86 222 PHE A O 1
ATOM 1639 N N . HIS B 1 7 ? -62.130 18.473 9.237 1.00 81.45 11 HIS B N 1
ATOM 1640 C CA . HIS B 1 7 ? -62.943 17.924 8.159 1.00 86.34 11 HIS B CA 1
ATOM 1641 C C . HIS B 1 7 ? -64.425 17.946 8.519 1.00 81.73 11 HIS B C 1
ATOM 1642 O O . HIS B 1 7 ? -65.212 18.662 7.900 1.00 63.16 11 HIS B O 1
ATOM 1644 N N . HIS B 1 8 ? -64.801 17.157 9.522 1.00 88.42 12 HIS B N 1
ATOM 1645 C CA . HIS B 1 8 ? -66.170 17.171 10.024 1.00 73.04 12 HIS B CA 1
ATOM 1646 C C . HIS B 1 8 ? -66.363 18.275 11.056 1.00 61.23 12 HIS B C 1
ATOM 1647 O O . HIS B 1 8 ? -67.489 18.676 11.348 1.00 51.69 12 HIS B O 1
ATOM 1654 N N . MET B 1 9 ? -65.255 18.767 11.601 1.00 63.09 13 MET B N 1
ATOM 1655 C CA . MET B 1 9 ? -65.297 19.826 12.600 1.00 49.70 13 MET B CA 1
ATOM 1656 C C . MET B 1 9 ? -65.662 21.155 11.958 1.00 46.63 13 MET B C 1
ATOM 1657 O O . MET B 1 9 ? -66.480 21.912 12.481 1.00 48.30 13 MET B O 1
ATOM 1662 N N . ILE B 1 10 ? -65.050 21.424 10.811 1.00 46.11 14 ILE B N 1
ATOM 1663 C CA . ILE B 1 10 ? -65.305 22.645 10.065 1.00 38.00 14 ILE B CA 1
ATOM 1664 C C . ILE B 1 10 ? -66.739 22.676 9.541 1.00 56.18 14 ILE B C 1
ATOM 1665 O O . ILE B 1 10 ? -67.355 23.738 9.437 1.00 62.03 14 ILE B O 1
ATOM 1670 N N . SER B 1 11 ? -67.269 21.499 9.226 1.00 57.04 15 SER B N 1
ATOM 1671 C CA . SER B 1 11 ? -68.628 21.381 8.715 1.00 49.81 15 SER B CA 1
ATOM 1672 C C . SER B 1 11 ? -69.662 21.514 9.827 1.00 39.74 15 SER B C 1
ATOM 1673 O O . SER B 1 11 ? -70.732 22.090 9.629 1.00 57.02 15 SER B O 1
ATOM 1676 N N . PHE B 1 12 ? -69.332 20.978 10.997 1.00 71.15 16 PHE B N 1
ATOM 1677 C CA . PHE B 1 12 ? -70.256 20.953 12.125 1.00 39.99 16 PHE B CA 1
ATOM 1678 C C . PHE B 1 12 ? -70.562 22.346 12.670 1.00 58.49 16 PHE B C 1
ATOM 1679 O O . PHE B 1 12 ? -71.705 22.650 13.010 1.00 60.25 16 PHE B O 1
ATOM 1687 N N . TYR B 1 13 ? -69.539 23.191 12.746 1.00 57.74 17 TYR B N 1
ATOM 1688 C CA . TYR B 1 13 ? -69.692 24.525 13.320 1.00 42.06 17 TYR B CA 1
ATOM 1689 C C . TYR B 1 13 ? -70.084 25.585 12.292 1.00 38.48 17 TYR B C 1
ATOM 1690 O O . TYR B 1 13 ? -69.998 26.783 12.560 1.00 35.56 17 TYR B O 1
ATOM 1699 N N . GLY B 1 14 ? -70.518 25.137 11.119 1.00 49.46 18 GLY B N 1
ATOM 1700 C CA . GLY B 1 14 ? -71.074 26.029 10.118 1.00 39.88 18 GLY B CA 1
ATOM 1701 C C . GLY B 1 14 ? -70.087 26.982 9.471 1.00 43.92 18 GLY B C 1
ATOM 1702 O O . GLY B 1 14 ? -70.372 28.169 9.319 1.00 57.88 18 GLY B O 1
ATOM 1703 N N . TYR B 1 15 ? -68.927 26.460 9.086 1.00 58.84 19 TYR B N 1
ATOM 1704 C CA . TYR B 1 15 ? -67.930 27.249 8.371 1.00 36.19 19 TYR B CA 1
ATOM 1705 C C . TYR B 1 15 ? -67.928 26.876 6.894 1.00 41.72 19 TYR B C 1
ATOM 1706 O O . TYR B 1 15 ? -67.324 27.561 6.069 1.00 48.38 19 TYR B O 1
ATOM 1715 N N . THR B 1 16 ? -68.615 25.785 6.570 1.00 36.58 20 THR B N 1
ATOM 1716 C CA . THR B 1 16 ? -68.678 25.299 5.198 1.00 38.26 20 THR B CA 1
ATOM 1717 C C . THR B 1 16 ? -70.057 25.506 4.580 1.00 61.24 20 THR B C 1
ATOM 1718 O O . THR B 1 16 ? -70.981 25.983 5.238 1.00 39.79 20 THR B O 1
ATOM 1722 N N . HIS B 1 17 ? -70.182 25.140 3.308 1.00 42.16 21 HIS B N 1
ATOM 1723 C CA . HIS B 1 17 ? -71.457 25.209 2.607 1.00 44.74 21 HIS B CA 1
ATOM 1724 C C . HIS B 1 17 ? -72.315 23.995 2.942 1.00 58.39 21 HIS B C 1
ATOM 1725 O O . HIS B 1 17 ? -71.919 23.149 3.744 1.00 49.92 21 HIS B O 1
ATOM 1732 N N . PHE B 1 18 ? -73.489 23.914 2.325 1.00 65.32 22 PHE B N 1
ATOM 1733 C CA . PHE B 1 18 ? -74.414 22.815 2.578 1.00 79.93 22 PHE B CA 1
ATOM 1734 C C . PHE B 1 18 ? -73.859 21.480 2.085 1.00 79.73 22 PHE B C 1
ATOM 1735 O O . PHE B 1 18 ? -74.260 20.420 2.568 1.00 82.61 22 PHE B O 1
ATOM 1743 N N . ASP B 1 19 ? -72.940 21.534 1.124 1.00 86.20 23 ASP B N 1
ATOM 1744 C CA . ASP B 1 19 ? -72.265 20.331 0.646 1.00 87.58 23 ASP B CA 1
ATOM 1745 C C . ASP B 1 19 ? -71.555 19.603 1.787 1.00 79.55 23 ASP B C 1
ATOM 1746 O O . ASP B 1 19 ? -71.626 18.379 1.891 1.00 100.88 23 ASP B O 1
ATOM 1751 N N . GLY B 1 20 ? -70.868 20.360 2.636 1.00 71.06 24 GLY B N 1
ATOM 1752 C CA . GLY B 1 20 ? -70.293 19.803 3.845 1.00 63.83 24 GLY B CA 1
ATOM 1753 C C . GLY B 1 20 ? -68.778 19.821 3.919 1.00 59.80 24 GLY B C 1
ATOM 1754 O O . GLY B 1 20 ? -68.196 19.291 4.867 1.00 59.53 24 GLY B O 1
ATOM 1755 N N . ARG B 1 21 ? -68.128 20.425 2.930 1.00 54.75 25 ARG B N 1
ATOM 1756 C CA . ARG B 1 21 ? -66.670 20.399 2.880 1.00 58.50 25 ARG B CA 1
ATOM 1757 C C . ARG B 1 21 ? -66.045 21.655 2.276 1.00 59.77 25 ARG B C 1
ATOM 1758 O O . ARG B 1 21 ? -64.827 21.826 2.324 1.00 52.70 25 ARG B O 1
ATOM 1760 N N . THR B 1 22 ? -66.869 22.532 1.712 1.00 68.66 26 THR B N 1
ATOM 1761 C CA . THR B 1 22 ? -66.354 23.726 1.045 1.00 44.32 26 THR B CA 1
ATOM 1762 C C . THR B 1 22 ? -66.460 24.975 1.916 1.00 41.19 26 THR B C 1
ATOM 1763 O O . THR B 1 22 ? -67.557 25.425 2.240 1.00 65.66 26 THR B O 1
ATOM 1767 N N . LEU B 1 23 ? -65.308 25.531 2.280 1.00 68.61 27 LEU B N 1
ATOM 1768 C CA . LEU B 1 23 ? -65.245 26.733 3.107 1.00 37.04 27 LEU B CA 1
ATOM 1769 C C . LEU B 1 23 ? -65.904 27.942 2.457 1.00 47.17 27 LEU B C 1
ATOM 1770 O O . LEU B 1 23 ? -65.701 28.210 1.272 1.00 39.10 27 LEU B O 1
ATOM 1775 N N . LYS B 1 24 ? -66.691 28.670 3.243 1.00 51.24 28 LYS B N 1
ATOM 1776 C CA . LYS B 1 24 ? -67.283 29.920 2.786 1.00 39.30 28 LYS B CA 1
ATOM 1777 C C . LYS B 1 24 ? -66.176 30.946 2.572 1.00 44.29 28 LYS B C 1
ATOM 1778 O O . LYS B 1 24 ? -65.552 31.403 3.530 1.00 55.62 28 LYS B O 1
ATOM 1784 N N . ASN B 1 25 ? -65.934 31.306 1.317 1.00 58.69 29 ASN B N 1
ATOM 1785 C CA . ASN B 1 25 ? -64.837 32.208 0.984 1.00 36.41 29 ASN B CA 1
ATOM 1786 C C . ASN B 1 25 ? -65.272 33.430 0.181 1.00 37.77 29 ASN B C 1
ATOM 1787 O O . ASN B 1 25 ? -66.374 33.469 -0.366 1.00 39.60 29 ASN B O 1
ATOM 1792 N N . LYS B 1 26 ? -64.392 34.424 0.115 1.00 37.31 30 LYS B N 1
ATOM 1793 C CA . LYS B 1 26 ? -64.668 35.665 -0.600 1.00 42.74 30 LYS B CA 1
ATOM 1794 C C . LYS B 1 26 ? -64.540 35.495 -2.111 1.00 49.43 30 LYS B C 1
ATOM 1795 O O . LYS B 1 26 ? -64.962 36.362 -2.875 1.00 62.32 30 LYS B O 1
ATOM 1801 N N . TYR B 1 27 ? -63.957 34.381 -2.539 1.00 49.96 31 TYR B N 1
ATOM 1802 C CA . TYR B 1 27 ? -63.738 34.147 -3.961 1.00 55.77 31 TYR B CA 1
ATOM 1803 C C . TYR B 1 27 ? -64.943 33.466 -4.597 1.00 58.50 31 TYR B C 1
ATOM 1804 O O . TYR B 1 27 ? -65.187 33.604 -5.796 1.00 63.72 31 TYR B O 1
ATOM 1813 N N . GLY B 1 28 ? -65.694 32.732 -3.784 1.00 51.82 32 GLY B N 1
ATOM 1814 C CA . GLY B 1 28 ? -66.826 31.967 -4.270 1.00 47.23 32 GLY B CA 1
ATOM 1815 C C . GLY B 1 28 ? -66.352 30.762 -5.059 1.00 48.96 32 GLY B C 1
ATOM 1816 O O . GLY B 1 28 ? -67.046 30.278 -5.953 1.00 59.92 32 GLY B O 1
ATOM 1817 N N . MET B 1 29 ? -65.160 30.278 -4.723 1.00 59.49 33 MET B N 1
ATOM 1818 C CA . MET B 1 29 ? -64.565 29.141 -5.417 1.00 65.87 33 MET B CA 1
ATOM 1819 C C . MET B 1 29 ? -64.723 27.842 -4.636 1.00 66.03 33 MET B C 1
ATOM 1820 O O . MET B 1 29 ? -65.023 27.852 -3.442 1.00 50.78 33 MET B O 1
ATOM 1825 N N . GLN B 1 30 ? -64.519 26.724 -5.326 1.00 74.74 34 GLN B N 1
ATOM 1826 C CA . GLN B 1 30 ? -64.610 25.406 -4.711 1.00 71.36 34 GLN B CA 1
ATOM 1827 C C . GLN B 1 30 ? -63.575 24.463 -5.314 1.00 72.74 34 GLN B C 1
ATOM 1828 O O . GLN B 1 30 ? -63.115 24.670 -6.436 1.00 86.16 34 GLN B O 1
ATOM 1830 N N . GLY B 1 31 ? -63.209 23.430 -4.562 1.00 53.25 35 GLY B N 1
ATOM 1831 C CA . GLY B 1 31 ? -62.297 22.414 -5.055 1.00 51.28 35 GLY B CA 1
ATOM 1832 C C . GLY B 1 31 ? -60.859 22.881 -5.177 1.00 54.95 35 GLY B C 1
ATOM 1833 O O . GLY B 1 31 ? -60.402 23.727 -4.408 1.00 51.60 35 GLY B O 1
ATOM 1834 N N . LYS B 1 32 ? -60.146 22.314 -6.146 1.00 61.55 36 LYS B N 1
ATOM 1835 C CA . LYS B 1 32 ? -58.740 22.633 -6.373 1.00 65.69 36 LYS B CA 1
ATOM 1836 C C . LYS B 1 32 ? -58.515 24.113 -6.681 1.00 56.99 36 LYS B C 1
ATOM 1837 O O . LYS B 1 32 ? -57.473 24.673 -6.339 1.00 53.26 36 LYS B O 1
ATOM 1839 N N . ALA B 1 33 ? -59.492 24.738 -7.332 1.00 54.78 37 ALA B N 1
ATOM 1840 C CA . ALA B 1 33 ? -59.405 26.157 -7.663 1.00 56.30 37 ALA B CA 1
ATOM 1841 C C . ALA B 1 33 ? -59.341 27.018 -6.406 1.00 61.18 37 ALA B C 1
ATOM 1842 O O . ALA B 1 33 ? -58.641 28.029 -6.369 1.00 63.02 37 ALA B O 1
ATOM 1844 N N . LEU B 1 34 ? -60.076 26.609 -5.377 1.00 68.89 38 LEU B N 1
ATOM 1845 C CA . LEU B 1 34 ? -60.079 27.322 -4.105 1.00 60.00 38 LEU B CA 1
ATOM 1846 C C . LEU B 1 34 ? -58.742 27.173 -3.385 1.00 53.24 38 LEU B C 1
ATOM 1847 O O . LEU B 1 34 ? -58.226 28.133 -2.811 1.00 44.03 38 LEU B O 1
ATOM 1852 N N . GLN B 1 35 ? -58.188 25.965 -3.419 1.00 46.15 39 GLN B N 1
ATOM 1853 C CA . GLN B 1 35 ? -56.915 25.683 -2.765 1.00 46.17 39 GLN B CA 1
ATOM 1854 C C . GLN B 1 35 ? -55.785 26.478 -3.410 1.00 55.08 39 GLN B C 1
ATOM 1855 O O . GLN B 1 35 ? -54.886 26.966 -2.726 1.00 53.63 39 GLN B O 1
ATOM 1857 N N . GLU B 1 36 ? -55.847 26.606 -4.731 1.00 53.94 40 GLU B N 1
ATOM 1858 C CA . GLU B 1 36 ? -54.843 27.343 -5.489 1.00 51.14 40 GLU B CA 1
ATOM 1859 C C . GLU B 1 36 ? -54.898 28.834 -5.179 1.00 64.27 40 GLU B C 1
ATOM 1860 O O . GLU B 1 36 ? -53.866 29.472 -4.966 1.00 69.57 40 GLU B O 1
ATOM 1866 N N . ARG B 1 37 ? -56.108 29.382 -5.161 1.00 63.67 41 ARG B N 1
ATOM 1867 C CA . ARG B 1 37 ? -56.308 30.805 -4.913 1.00 57.51 41 ARG B CA 1
ATOM 1868 C C . ARG B 1 37 ? -55.916 31.177 -3.487 1.00 54.22 41 ARG B C 1
ATOM 1869 O O . ARG B 1 37 ? -55.351 32.244 -3.246 1.00 67.39 41 ARG B O 1
ATOM 1877 N N . CYS B 1 38 ? -56.219 30.288 -2.547 1.00 50.31 42 CYS B N 1
ATOM 1878 C CA . CYS B 1 38 ? -55.891 30.504 -1.142 1.00 55.13 42 CYS B CA 1
ATOM 1879 C C . CYS B 1 38 ? -54.384 30.496 -0.903 1.00 57.19 42 CYS B C 1
ATOM 1880 O O . CYS B 1 38 ? -53.859 31.332 -0.170 1.00 56.21 42 CYS B O 1
ATOM 1883 N N . ALA B 1 39 ? -53.696 29.546 -1.528 1.00 86.67 43 ALA B N 1
ATOM 1884 C CA . ALA B 1 39 ? -52.255 29.400 -1.359 1.00 44.13 43 ALA B CA 1
ATOM 1885 C C . ALA B 1 39 ? -51.492 30.586 -1.941 1.00 82.75 43 ALA B C 1
ATOM 1886 O O . ALA B 1 39 ? -50.457 30.989 -1.410 1.00 63.52 43 ALA B O 1
ATOM 1888 N N . TYR B 1 40 ? -52.009 31.143 -3.032 1.00 47.11 44 TYR B N 1
ATOM 1889 C CA . TYR B 1 40 ? -51.366 32.275 -3.687 1.00 48.89 44 TYR B CA 1
ATOM 1890 C C . TYR B 1 40 ? -51.419 33.526 -2.816 1.00 54.66 44 TYR B C 1
ATOM 1891 O O . TYR B 1 40 ? -50.420 34.229 -2.662 1.00 61.88 44 TYR B O 1
ATOM 1900 N N . ASP B 1 41 ? -52.589 33.799 -2.249 1.00 51.60 45 ASP B N 1
ATOM 1901 C CA . ASP B 1 41 ? -52.767 34.956 -1.381 1.00 45.17 45 ASP B CA 1
ATOM 1902 C C . ASP B 1 41 ? -52.039 34.773 -0.055 1.00 50.05 45 ASP B C 1
ATOM 1903 O O . ASP B 1 41 ? -51.566 35.741 0.541 1.00 71.16 45 ASP B O 1
ATOM 1908 N N . LEU B 1 42 ? -51.954 33.528 0.404 1.00 44.39 46 LEU B N 1
ATOM 1909 C CA . LEU B 1 42 ? -51.249 33.219 1.642 1.00 44.93 46 LEU B CA 1
ATOM 1910 C C . LEU B 1 42 ? -49.756 33.482 1.483 1.00 48.15 46 LEU B C 1
ATOM 1911 O O . LEU B 1 42 ? -49.102 33.972 2.402 1.00 56.28 46 LEU B O 1
ATOM 1916 N N . LEU B 1 43 ? -49.226 33.153 0.309 1.00 49.51 47 LEU B N 1
ATOM 1917 C CA . LEU B 1 43 ? -47.814 33.373 0.016 1.00 45.55 47 LEU B CA 1
ATOM 1918 C C . LEU B 1 43 ? -47.503 34.862 -0.070 1.00 52.80 47 LEU B C 1
ATOM 1919 O O . LEU B 1 43 ? -46.454 35.314 0.389 1.00 56.56 47 LEU B O 1
ATOM 1924 N N . GLN B 1 44 ? -48.422 35.621 -0.659 1.00 46.74 48 GLN B N 1
ATOM 1925 C CA . GLN B 1 44 ? -48.272 37.067 -0.755 1.00 47.79 48 GLN B CA 1
ATOM 1926 C C . GLN B 1 44 ? -48.331 37.717 0.622 1.00 59.41 48 GLN B C 1
ATOM 1927 O O . GLN B 1 44 ? -47.575 38.644 0.914 1.00 56.16 48 GLN B O 1
ATOM 1933 N N . ALA B 1 45 ? -49.223 37.212 1.468 1.00 43.50 49 ALA B N 1
ATOM 1934 C CA . ALA B 1 45 ? -49.406 37.756 2.808 1.00 47.05 49 ALA B CA 1
ATOM 1935 C C . ALA B 1 45 ? -48.152 37.565 3.652 1.00 54.86 49 ALA B C 1
ATOM 1936 O O . ALA B 1 45 ? -47.775 38.443 4.428 1.00 67.24 49 ALA B O 1
ATOM 1938 N N . MET B 1 46 ? -47.511 36.411 3.496 1.00 47.76 50 MET B N 1
ATOM 1939 C CA . MET B 1 46 ? -46.276 36.116 4.212 1.00 50.17 50 MET B CA 1
ATOM 1940 C C . MET B 1 46 ? -45.154 37.050 3.774 1.00 63.99 50 MET B C 1
ATOM 1941 O O . MET B 1 46 ? -44.315 37.451 4.582 1.00 71.08 50 MET B O 1
ATOM 1946 N N . LEU B 1 47 ? -45.147 37.388 2.489 1.00 65.04 51 LEU B N 1
ATOM 1947 C CA . LEU B 1 47 ? -44.136 38.276 1.932 1.00 48.84 51 LEU B CA 1
ATOM 1948 C C . LEU B 1 47 ? -44.236 39.686 2.509 1.00 69.99 51 LEU B C 1
ATOM 1949 O O . LEU B 1 47 ? -43.223 40.299 2.846 1.00 63.26 51 LEU B O 1
ATOM 1954 N N . ASN B 1 48 ? -45.459 40.196 2.621 1.00 58.43 52 ASN B N 1
ATOM 1955 C CA . ASN B 1 48 ? -45.679 41.527 3.177 1.00 57.48 52 ASN B CA 1
ATOM 1956 C C . ASN B 1 48 ? -45.420 41.587 4.680 1.00 61.89 52 ASN B C 1
ATOM 1957 O O . ASN B 1 48 ? -45.005 42.621 5.203 1.00 69.76 52 ASN B O 1
ATOM 1962 N N . LEU B 1 49 ? -45.666 40.477 5.370 1.00 61.14 53 LEU B N 1
ATOM 1963 C CA . LEU B 1 49 ? -45.447 40.413 6.812 1.00 43.23 53 LEU B CA 1
ATOM 1964 C C . LEU B 1 49 ? -43.969 40.534 7.164 1.00 51.79 53 LEU B C 1
ATOM 1965 O O . LEU B 1 49 ? -43.614 41.098 8.199 1.00 62.87 53 LEU B O 1
ATOM 1970 N N . ARG B 1 50 ? -43.112 40.004 6.299 1.00 50.31 54 ARG B N 1
ATOM 1971 C CA . ARG B 1 50 ? -41.672 40.073 6.515 1.00 59.59 54 ARG B CA 1
ATOM 1972 C C . ARG B 1 50 ? -41.155 41.474 6.207 1.00 79.85 54 ARG B C 1
ATOM 1973 O O . ARG B 1 50 ? -40.144 41.907 6.761 1.00 89.21 54 ARG B O 1
ATOM 1981 N N . LYS B 1 51 ? -41.853 42.168 5.311 1.00 78.31 55 LYS B N 1
ATOM 1982 C CA . LYS B 1 51 ? -41.528 43.544 4.956 1.00 72.31 55 LYS B CA 1
ATOM 1983 C C . LYS B 1 51 ? -41.733 44.431 6.181 1.00 72.62 55 LYS B C 1
ATOM 1984 O O . LYS B 1 51 ? -41.009 45.401 6.392 1.00 82.83 55 LYS B O 1
ATOM 1986 N N . GLU B 1 52 ? -42.737 44.087 6.980 1.00 68.77 56 GLU B N 1
ATOM 1987 C CA . GLU B 1 52 ? -43.062 44.835 8.188 1.00 64.64 56 GLU B CA 1
ATOM 1988 C C . GLU B 1 52 ? -42.047 44.548 9.286 1.00 64.07 56 GLU B C 1
ATOM 1989 O O . GLU B 1 52 ? -41.550 43.418 9.412 1.00 80.52 56 GLU B O 1
ATOM 1995 N N . PRO B 1 53 ? -41.735 45.578 10.090 1.00 63.62 57 PRO B N 1
ATOM 1996 C CA . PRO B 1 53 ? -40.786 45.397 11.191 1.00 67.39 57 PRO B CA 1
ATOM 1997 C C . PRO B 1 53 ? -41.413 44.620 12.338 1.00 64.63 57 PRO B C 1
ATOM 1998 O O . PRO B 1 53 ? -42.636 44.559 12.414 1.00 60.85 57 PRO B O 1
ATOM 2002 N N . LEU B 1 54 ? -40.593 44.041 13.210 1.00 61.88 58 LEU B N 1
ATOM 2003 C CA . LEU B 1 54 ? -41.106 43.291 14.353 1.00 51.50 58 LEU B CA 1
ATOM 2004 C C . LEU B 1 54 ? -41.780 44.220 15.361 1.00 57.69 58 LEU B C 1
ATOM 2005 O O . LEU B 1 54 ? -41.347 45.357 15.547 1.00 74.95 58 LEU B O 1
ATOM 2010 N N . PRO B 1 55 ? -42.849 43.738 16.014 1.00 52.75 59 PRO B N 1
ATOM 2011 C CA . PRO B 1 55 ? -43.558 44.537 17.019 1.00 55.56 59 PRO B CA 1
ATOM 2012 C C . PRO B 1 55 ? -42.787 44.648 18.330 1.00 67.90 59 PRO B C 1
ATOM 2013 O O . PRO B 1 55 ? -41.871 43.863 18.577 1.00 70.83 59 PRO B O 1
ATOM 2017 N N . GLU B 1 56 ? -43.160 45.618 19.159 1.00 66.79 60 GLU B N 1
ATOM 2018 C CA . GLU B 1 56 ? -42.502 45.821 20.445 1.00 74.94 60 GLU B CA 1
ATOM 2019 C C . GLU B 1 56 ? -43.015 44.837 21.492 1.00 73.65 60 GLU B C 1
ATOM 2020 O O . GLU B 1 56 ? -42.280 44.439 22.396 1.00 77.46 60 GLU B O 1
ATOM 2022 N N . LYS B 1 57 ? -44.279 44.446 21.363 1.00 63.82 61 LYS B N 1
ATOM 2023 C CA . LYS B 1 57 ? -44.888 43.516 22.306 1.00 57.05 61 LYS B CA 1
ATOM 2024 C C . LYS B 1 57 ? -45.656 42.414 21.587 1.00 65.65 61 LYS B C 1
ATOM 2025 O O . LYS B 1 57 ? -46.420 42.677 20.657 1.00 83.72 61 LYS B O 1
ATOM 2027 N N . PHE B 1 58 ? -45.444 41.177 22.024 1.00 56.66 62 PHE B N 1
ATOM 2028 C CA . PHE B 1 58 ? -46.142 40.027 21.465 1.00 49.51 62 PHE B CA 1
ATOM 2029 C C . PHE B 1 58 ? -47.284 39.576 22.370 1.00 51.58 62 PHE B C 1
ATOM 2030 O O . PHE B 1 58 ? -47.056 39.150 23.502 1.00 75.81 62 PHE B O 1
ATOM 2038 N N . ASP B 1 59 ? -48.512 39.681 21.873 1.00 45.88 63 ASP B N 1
ATOM 2039 C CA . ASP B 1 59 ? -49.682 39.246 22.631 1.00 46.09 63 ASP B CA 1
ATOM 2040 C C . ASP B 1 59 ? -50.683 38.516 21.741 1.00 36.47 63 ASP B C 1
ATOM 2041 O O . ASP B 1 59 ? -50.417 38.274 20.564 1.00 45.41 63 ASP B O 1
ATOM 2046 N N . SER B 1 60 ? -51.836 38.171 22.308 1.00 34.73 64 SER B N 1
ATOM 2047 C CA . SER B 1 60 ? -52.873 37.469 21.560 1.00 40.04 64 SER B CA 1
ATOM 2048 C C . SER B 1 60 ? -53.449 38.359 20.464 1.00 43.20 64 SER B C 1
ATOM 2049 O O . SER B 1 60 ? -53.912 37.869 19.434 1.00 51.23 64 SER B O 1
ATOM 2052 N N . SER B 1 61 ? -53.417 39.669 20.692 1.00 48.92 65 SER B N 1
ATOM 2053 C CA . SER B 1 61 ? -53.896 40.632 19.707 1.00 48.72 65 SER B CA 1
ATOM 2054 C C . SER B 1 61 ? -53.040 40.585 18.447 1.00 51.63 65 SER B C 1
ATOM 2055 O O . SER B 1 61 ? -53.556 40.646 17.331 1.00 45.65 65 SER B O 1
ATOM 2058 N N . TYR B 1 62 ? -51.728 40.471 18.634 1.00 45.06 66 TYR B N 1
ATOM 2059 C CA . TYR B 1 62 ? -50.806 40.378 17.512 1.00 34.47 66 TYR B CA 1
ATOM 2060 C C . TYR B 1 62 ? -50.993 39.063 16.766 1.00 56.91 66 TYR B C 1
ATOM 2061 O O . TYR B 1 62 ? -50.832 39.002 15.547 1.00 59.53 66 TYR B O 1
ATOM 2070 N N . LEU B 1 63 ? -51.333 38.012 17.507 1.00 32.12 67 LEU B N 1
ATOM 2071 C CA . LEU B 1 63 ? -51.605 36.712 16.907 1.00 31.02 67 LEU B CA 1
ATOM 2072 C C . LEU B 1 63 ? -52.820 36.795 15.991 1.00 30.70 67 LEU B C 1
ATOM 2073 O O . LEU B 1 63 ? -52.815 36.252 14.886 1.00 33.47 67 LEU B O 1
ATOM 2078 N N . LYS B 1 64 ? -53.857 37.482 16.457 1.00 36.94 68 LYS B N 1
ATOM 2079 C CA . LYS B 1 64 ? -55.056 37.698 15.657 1.00 44.88 68 LYS B CA 1
ATOM 2080 C C . LYS B 1 64 ? -54.743 38.565 14.443 1.00 44.32 68 LYS B C 1
ATOM 2081 O O . LYS B 1 64 ? -55.331 38.388 13.377 1.00 48.17 68 LYS B O 1
ATOM 2087 N N . TYR B 1 65 ? -53.817 39.504 14.616 1.00 34.86 69 TYR B N 1
ATOM 2088 C CA . TYR B 1 65 ? -53.393 40.372 13.524 1.00 45.16 69 TYR B CA 1
ATOM 2089 C C . TYR B 1 65 ? -52.700 39.565 12.433 1.00 53.76 69 TYR B C 1
ATOM 2090 O O . TYR B 1 65 ? -52.911 39.803 11.243 1.00 57.00 69 TYR B O 1
ATOM 2099 N N . LEU B 1 66 ? -51.865 38.616 12.847 1.00 47.80 70 LEU B N 1
ATOM 2100 C CA . LEU B 1 66 ? -51.180 37.738 11.907 1.00 38.48 70 LEU B CA 1
ATOM 2101 C C . LEU B 1 66 ? -52.184 36.888 11.143 1.00 34.93 70 LEU B C 1
ATOM 2102 O O . LEU B 1 66 ? -52.084 36.740 9.926 1.00 39.84 70 LEU B O 1
ATOM 2107 N N . HIS B 1 67 ? -53.156 36.341 11.865 1.00 40.73 71 HIS B N 1
ATOM 2108 C CA . HIS B 1 67 ? -54.187 35.511 11.256 1.00 45.24 71 HIS B CA 1
ATOM 2109 C C . HIS B 1 67 ? -55.043 36.334 10.306 1.00 44.78 71 HIS B C 1
ATOM 2110 O O . HIS B 1 67 ? -55.525 35.829 9.292 1.00 39.00 71 HIS B O 1
ATOM 2117 N N . GLN B 1 68 ? -55.227 37.607 10.640 1.00 47.64 72 GLN B N 1
ATOM 2118 C CA . GLN B 1 68 ? -55.993 38.506 9.792 1.00 38.21 72 GLN B CA 1
ATOM 2119 C C . GLN B 1 68 ? -55.262 38.763 8.482 1.00 39.41 72 GLN B C 1
ATOM 2120 O O . GLN B 1 68 ? -55.820 38.567 7.408 1.00 49.18 72 GLN B O 1
ATOM 2126 N N . ARG B 1 69 ? -54.002 39.175 8.581 1.00 46.66 73 ARG B N 1
ATOM 2127 C CA . ARG B 1 69 ? -53.209 39.526 7.407 1.00 49.67 73 ARG B CA 1
ATOM 2128 C C . ARG B 1 69 ? -53.063 38.350 6.444 1.00 60.62 73 ARG B C 1
ATOM 2129 O O . ARG B 1 69 ? -52.963 38.538 5.232 1.00 70.34 73 ARG B O 1
ATOM 2137 N N . LEU B 1 70 ? -53.056 37.138 6.990 1.00 56.49 74 LEU B N 1
ATOM 2138 C CA . LEU B 1 70 ? -52.870 35.936 6.187 1.00 44.42 74 LEU B CA 1
ATOM 2139 C C . LEU B 1 70 ? -54.136 35.518 5.438 1.00 44.85 74 LEU B C 1
ATOM 2140 O O . LEU B 1 70 ? -54.059 35.047 4.304 1.00 53.48 74 LEU B O 1
ATOM 2145 N N . TYR B 1 71 ? -55.297 35.688 6.067 1.00 36.27 75 TYR B N 1
ATOM 2146 C CA . TYR B 1 71 ? -56.537 35.153 5.505 1.00 42.74 75 TYR B CA 1
ATOM 2147 C C . TYR B 1 71 ? -57.641 36.189 5.273 1.00 48.47 75 TYR B C 1
ATOM 2148 O O . TYR B 1 71 ? -58.800 35.820 5.087 1.00 60.37 75 TYR B O 1
ATOM 2157 N N . GLU B 1 72 ? -57.295 37.473 5.281 1.00 46.76 76 GLU B N 1
ATOM 2158 C CA . GLU B 1 72 ? -58.302 38.521 5.106 1.00 47.73 76 GLU B CA 1
ATOM 2159 C C . GLU B 1 72 ? -58.840 38.574 3.682 1.00 48.11 76 GLU B C 1
ATOM 2160 O O . GLU B 1 72 ? -59.961 39.026 3.452 1.00 67.32 76 GLU B O 1
ATOM 2166 N N . LYS B 1 73 ? -58.041 38.111 2.728 1.00 37.83 77 LYS B N 1
ATOM 2167 C CA . LYS B 1 73 ? -58.449 38.110 1.330 1.00 39.67 77 LYS B CA 1
ATOM 2168 C C . LYS B 1 73 ? -59.264 36.864 0.993 1.00 52.80 77 LYS B C 1
ATOM 2169 O O . LYS B 1 73 ? -59.898 36.792 -0.060 1.00 52.97 77 LYS B O 1
ATOM 2175 N N . MET B 1 74 ? -59.249 35.889 1.896 1.00 52.75 78 MET B N 1
ATOM 2176 C CA . MET B 1 74 ? -59.927 34.618 1.668 1.00 46.61 78 MET B CA 1
ATOM 2177 C C . MET B 1 74 ? -61.197 34.487 2.505 1.00 41.52 78 MET B C 1
ATOM 2178 O O . MET B 1 74 ? -62.264 34.164 1.983 1.00 45.07 78 MET B O 1
ATOM 2180 N N . PHE B 1 75 ? -61.077 34.743 3.804 1.00 34.13 79 PHE B N 1
ATOM 2181 C CA . PHE B 1 75 ? -62.186 34.544 4.731 1.00 40.65 79 PHE B CA 1
ATOM 2182 C C . PHE B 1 75 ? -62.620 35.856 5.377 1.00 55.83 79 PHE B C 1
ATOM 2183 O O . PHE B 1 75 ? -61.801 36.746 5.609 1.00 51.38 79 PHE B O 1
ATOM 2191 N N . GLU B 1 76 ? -63.913 35.969 5.666 1.00 49.45 80 GLU B N 1
ATOM 2192 C CA . GLU B 1 76 ? -64.450 37.165 6.302 1.00 42.68 80 GLU B CA 1
ATOM 2193 C C . GLU B 1 76 ? -64.125 37.187 7.794 1.00 43.17 80 GLU B C 1
ATOM 2194 O O . GLU B 1 76 ? -64.107 38.245 8.420 1.00 54.33 80 GLU B O 1
ATOM 2200 N N . TRP B 1 77 ? -63.868 36.008 8.352 1.00 40.87 81 TRP B N 1
ATOM 2201 C CA . TRP B 1 77 ? -63.552 35.867 9.770 1.00 29.95 81 TRP B CA 1
ATOM 2202 C C . TRP B 1 77 ? -62.045 35.822 10.012 1.00 33.06 81 TRP B C 1
ATOM 2203 O O . TRP B 1 77 ? -61.572 35.069 10.861 1.00 39.62 81 TRP B O 1
ATOM 2214 N N . ALA B 1 78 ? -61.307 36.650 9.278 1.00 38.16 82 ALA B N 1
ATOM 2215 C CA . ALA B 1 78 ? -59.845 36.618 9.270 1.00 30.29 82 ALA B CA 1
ATOM 2216 C C . ALA B 1 78 ? -59.206 36.642 10.659 1.00 44.93 82 ALA B C 1
ATOM 2217 O O . ALA B 1 78 ? -58.636 35.647 11.100 1.00 75.95 82 ALA B O 1
ATOM 2219 N N . GLY B 1 79 ? -59.301 37.775 11.345 1.00 35.98 83 GLY B N 1
ATOM 2220 C CA . GLY B 1 79 ? -58.654 37.928 12.636 1.00 52.71 83 GLY B CA 1
ATOM 2221 C C . GLY B 1 79 ? -59.538 37.558 13.811 1.00 49.88 83 GLY B C 1
ATOM 2222 O O . GLY B 1 79 ? -59.349 38.057 14.921 1.00 43.53 83 GLY B O 1
ATOM 2223 N N . CYS B 1 80 ? -60.496 36.671 13.569 1.00 52.68 84 CYS B N 1
ATOM 2224 C CA . CYS B 1 80 ? -61.471 36.299 14.588 1.00 45.05 84 CYS B CA 1
ATOM 2225 C C . CYS B 1 80 ? -61.212 34.899 15.126 1.00 38.78 84 CYS B C 1
ATOM 2226 O O . CYS B 1 80 ? -60.926 33.975 14.365 1.00 42.72 84 CYS B O 1
ATOM 2229 N N . THR B 1 81 ? -61.313 34.747 16.443 1.00 48.55 85 THR B N 1
ATOM 2230 C CA . THR B 1 81 ? -61.185 33.437 17.065 1.00 42.55 85 THR B CA 1
ATOM 2231 C C . THR B 1 81 ? -62.536 32.728 17.095 1.00 43.35 85 THR B C 1
ATOM 2232 O O . THR B 1 81 ? -63.586 33.370 17.057 1.00 48.61 85 THR B O 1
ATOM 2236 N N . CYS B 1 82 ? -62.503 31.401 17.168 1.00 46.65 86 CYS B N 1
ATOM 2237 C CA . CYS B 1 82 ? -63.719 30.598 17.079 1.00 40.56 86 CYS B CA 1
ATOM 2238 C C . CYS B 1 82 ? -64.399 30.380 18.429 1.00 32.46 86 CYS B C 1
ATOM 2239 O O . CYS B 1 82 ? -65.283 29.532 18.553 1.00 42.29 86 CYS B O 1
ATOM 2242 N N . ASP B 1 83 ? -63.993 31.143 19.438 1.00 33.67 87 ASP B N 1
ATOM 2243 C CA . ASP B 1 83 ? -64.625 31.054 20.750 1.00 36.05 87 ASP B CA 1
ATOM 2244 C C . ASP B 1 83 ? -65.921 31.857 20.762 1.00 47.93 87 ASP B C 1
ATOM 2245 O O . ASP B 1 83 ? -66.701 31.791 21.713 1.00 50.16 87 ASP B O 1
ATOM 2250 N N . THR B 1 84 ? -66.136 32.616 19.694 1.00 44.60 88 THR B N 1
ATOM 2251 C CA . THR B 1 84 ? -67.327 33.440 19.544 1.00 39.82 88 THR B CA 1
ATOM 2252 C C . THR B 1 84 ? -67.923 33.274 18.144 1.00 41.08 88 THR B C 1
ATOM 2253 O O . THR B 1 84 ? -67.191 33.277 17.154 1.00 47.45 88 THR B O 1
ATOM 2257 N N . PRO B 1 85 ? -69.254 33.116 18.060 1.00 44.70 89 PRO B N 1
ATOM 2258 C CA . PRO B 1 85 ? -69.942 32.905 16.779 1.00 44.50 89 PRO B CA 1
ATOM 2259 C C . PRO B 1 85 ? -69.743 34.058 15.798 1.00 38.91 89 PRO B C 1
ATOM 2260 O O . PRO B 1 85 ? -69.899 35.221 16.169 1.00 39.94 89 PRO B O 1
ATOM 2264 N N . PHE B 1 86 ? -69.396 33.727 14.559 1.00 30.25 90 PHE B N 1
ATOM 2265 C CA . PHE B 1 86 ? -69.166 34.732 13.529 1.00 30.65 90 PHE B CA 1
ATOM 2266 C C . PHE B 1 86 ? -70.357 34.825 12.584 1.00 60.40 90 PHE B C 1
ATOM 2267 O O . PHE B 1 86 ? -70.955 33.812 12.222 1.00 48.89 90 PHE B O 1
ATOM 2275 N N . THR B 1 87 ? -70.699 36.047 12.192 1.00 45.42 91 THR B N 1
ATOM 2276 C CA . THR B 1 87 ? -71.815 36.276 11.284 1.00 40.70 91 THR B CA 1
ATOM 2277 C C . THR B 1 87 ? -71.316 36.670 9.899 1.00 44.20 91 THR B C 1
ATOM 2278 O O . THR B 1 87 ? -70.709 37.726 9.724 1.00 37.22 91 THR B O 1
ATOM 2282 N N . PHE B 1 88 ? -71.574 35.812 8.917 1.00 49.28 92 PHE B N 1
ATOM 2283 C CA . PHE B 1 88 ? -71.194 36.092 7.538 1.00 39.28 92 PHE B CA 1
ATOM 2284 C C . PHE B 1 88 ? -72.038 37.228 6.971 1.00 48.38 92 PHE B C 1
ATOM 2285 O O . PHE B 1 88 ? -73.022 37.647 7.582 1.00 54.15 92 PHE B O 1
ATOM 2293 N N . SER B 1 89 ? -71.656 37.716 5.796 1.00 38.80 93 SER B N 1
ATOM 2294 C CA . SER B 1 89 ? -72.341 38.849 5.182 1.00 41.10 93 SER B CA 1
ATOM 2295 C C . SER B 1 89 ? -73.693 38.472 4.578 1.00 48.90 93 SER B C 1
ATOM 2296 O O . SER B 1 89 ? -74.382 39.322 4.014 1.00 44.86 93 SER B O 1
ATOM 2299 N N . ASP B 1 90 ? -74.073 37.202 4.695 1.00 41.70 94 ASP B N 1
ATOM 2300 C CA . ASP B 1 90 ? -75.356 36.746 4.169 1.00 54.99 94 ASP B CA 1
ATOM 2301 C C . ASP B 1 90 ? -76.345 36.416 5.286 1.00 64.89 94 ASP B C 1
ATOM 2302 O O . ASP B 1 90 ? -77.430 35.892 5.032 1.00 70.48 94 ASP B O 1
ATOM 2307 N N . GLY B 1 91 ? -75.966 36.730 6.521 1.00 57.36 95 GLY B N 1
ATOM 2308 C CA . GLY B 1 91 ? -76.836 36.516 7.662 1.00 44.16 95 GLY B CA 1
ATOM 2309 C C . GLY B 1 91 ? -76.607 35.203 8.387 1.00 40.01 95 GLY B C 1
ATOM 2310 O O . GLY B 1 91 ? -77.112 35.006 9.493 1.00 46.17 95 GLY B O 1
ATOM 2311 N N . THR B 1 92 ? -75.854 34.298 7.768 1.00 38.96 96 THR B N 1
ATOM 2312 C CA . THR B 1 92 ? -75.561 33.004 8.378 1.00 56.34 96 THR B CA 1
ATOM 2313 C C . THR B 1 92 ? -74.549 33.147 9.513 1.00 35.90 96 THR B C 1
ATOM 2314 O O . THR B 1 92 ? -73.648 33.983 9.449 1.00 35.39 96 THR B O 1
ATOM 2318 N N . VAL B 1 93 ? -74.707 32.334 10.554 1.00 40.58 97 VAL B N 1
ATOM 2319 C CA . VAL B 1 93 ? -73.819 32.388 11.712 1.00 41.52 97 VAL B CA 1
ATOM 2320 C C . VAL B 1 93 ? -73.100 31.065 11.975 1.00 44.86 97 VAL B C 1
ATOM 2321 O O . VAL B 1 93 ? -73.569 30.000 11.575 1.00 62.77 97 VAL B O 1
ATOM 2325 N N . THR B 1 94 ? -71.954 31.147 12.645 1.00 35.05 98 THR B N 1
ATOM 2326 C CA . THR B 1 94 ? -71.178 29.964 12.999 1.00 42.95 98 THR B CA 1
ATOM 2327 C C . THR B 1 94 ? -71.512 29.490 14.411 1.00 53.05 98 THR B C 1
ATOM 2328 O O . THR B 1 94 ? -72.163 30.202 15.175 1.00 49.76 98 THR B O 1
ATOM 2332 N N . LYS B 1 95 ? -71.068 28.282 14.747 1.00 52.67 99 LYS B N 1
ATOM 2333 C CA . LYS B 1 95 ? -71.268 27.730 16.084 1.00 50.52 99 LYS B CA 1
ATOM 2334 C C . LYS B 1 95 ? -69.957 27.696 16.868 1.00 44.10 99 LYS B C 1
ATOM 2335 O O . LYS B 1 95 ? -68.875 27.759 16.285 1.00 42.60 99 LYS B O 1
ATOM 2337 N N . VAL B 1 96 ? -70.063 27.603 18.191 1.00 49.53 100 VAL B N 1
ATOM 2338 C CA . VAL B 1 96 ? -68.892 27.605 19.065 1.00 44.80 100 VAL B CA 1
ATOM 2339 C C . VAL B 1 96 ? -68.704 26.286 19.809 1.00 46.05 100 VAL B C 1
ATOM 2340 O O . VAL B 1 96 ? -69.639 25.784 20.433 1.00 58.70 100 VAL B O 1
ATOM 2344 N N . PRO B 1 97 ? -67.489 25.717 19.736 1.00 45.52 101 PRO B N 1
ATOM 2345 C CA . PRO B 1 97 ? -67.151 24.496 20.475 1.00 31.67 101 PRO B CA 1
ATOM 2346 C C . PRO B 1 97 ? -67.332 24.678 21.980 1.00 38.91 101 PRO B C 1
ATOM 2347 O O . PRO B 1 97 ? -66.800 25.631 22.549 1.00 61.89 101 PRO B O 1
ATOM 2351 N N . ILE B 1 98 ? -68.077 23.775 22.608 1.00 51.78 102 ILE B N 1
ATOM 2352 C CA . ILE B 1 98 ? -68.349 23.857 24.039 1.00 54.90 102 ILE B CA 1
ATOM 2353 C C . ILE B 1 98 ? -67.090 23.625 24.872 1.00 66.80 102 ILE B C 1
ATOM 2354 O O . ILE B 1 98 ? -66.289 22.739 24.568 1.00 70.85 102 ILE B O 1
ATOM 2356 N N . ASN B 1 99 ? -66.925 24.440 25.912 1.00 78.08 103 ASN B N 1
ATOM 2357 C CA . ASN B 1 99 ? -65.796 24.339 26.837 1.00 89.33 103 ASN B CA 1
ATOM 2358 C C . ASN B 1 99 ? -64.443 24.485 26.141 1.00 89.15 103 ASN B C 1
ATOM 2359 O O . ASN B 1 99 ? -63.489 23.779 26.468 1.00 100.21 103 ASN B O 1
ATOM 2364 N N . ASN B 1 100 ? -64.372 25.400 25.180 1.00 77.78 104 ASN B N 1
ATOM 2365 C CA . ASN B 1 100 ? -63.166 25.601 24.378 1.00 67.50 104 ASN B CA 1
ATOM 2366 C C . ASN B 1 100 ? -61.964 26.144 25.156 1.00 68.17 104 ASN B C 1
ATOM 2367 O O . ASN B 1 100 ? -60.819 25.804 24.852 1.00 76.60 104 ASN B O 1
ATOM 2372 N N . LYS B 1 101 ? -62.232 26.997 26.143 1.00 50.25 105 LYS B N 1
ATOM 2373 C CA . LYS B 1 101 ? -61.191 27.592 26.987 1.00 48.73 105 LYS B CA 1
ATOM 2374 C C . LYS B 1 101 ? -60.213 28.458 26.200 1.00 44.56 105 LYS B C 1
ATOM 2375 O O . LYS B 1 101 ? -59.078 28.660 26.631 1.00 44.13 105 LYS B O 1
ATOM 2381 N N . ILE B 1 102 ? -60.652 28.971 25.055 1.00 60.15 106 ILE B N 1
ATOM 2382 C CA . ILE B 1 102 ? -59.790 29.796 24.215 1.00 59.99 106 ILE B CA 1
ATOM 2383 C C . ILE B 1 102 ? -59.512 31.158 24.838 1.00 56.10 106 ILE B C 1
ATOM 2384 O O . ILE B 1 102 ? -58.366 31.605 24.885 1.00 49.63 106 ILE B O 1
ATOM 2389 N N . LYS B 1 103 ? -60.566 31.812 25.316 1.00 57.56 107 LYS B N 1
ATOM 2390 C CA . LYS B 1 103 ? -60.452 33.153 25.879 1.00 57.77 107 LYS B CA 1
ATOM 2391 C C . LYS B 1 103 ? -59.570 33.177 27.126 1.00 58.87 107 LYS B C 1
ATOM 2392 O O . LYS B 1 103 ? -58.701 34.037 27.265 1.00 60.26 107 LYS B O 1
ATOM 2398 N N . GLU B 1 104 ? -59.796 32.228 28.028 1.00 68.18 108 GLU B N 1
ATOM 2399 C CA . GLU B 1 104 ? -58.998 32.127 29.243 1.00 61.43 108 GLU B CA 1
ATOM 2400 C C . GLU B 1 104 ? -57.567 31.707 28.914 1.00 55.78 108 GLU B C 1
ATOM 2401 O O . GLU B 1 104 ? -56.621 32.095 29.599 1.00 61.85 108 GLU B O 1
ATOM 2407 N N . GLY B 1 105 ? -57.419 30.913 27.859 1.00 55.50 109 GLY B N 1
ATOM 2408 C CA . GLY B 1 105 ? -56.115 30.441 27.430 1.00 46.88 109 GLY B CA 1
ATOM 2409 C C . GLY B 1 105 ? -55.238 31.547 26.875 1.00 48.73 109 GLY B C 1
ATOM 2410 O O . GLY B 1 105 ? -54.061 31.650 27.219 1.00 54.02 109 GLY B O 1
ATOM 2411 N N . LEU B 1 106 ? -55.817 32.378 26.014 1.00 61.64 110 LEU B N 1
ATOM 2412 C CA . LEU B 1 106 ? -55.086 33.481 25.402 1.00 55.25 110 LEU B CA 1
ATOM 2413 C C . LEU B 1 106 ? -54.717 34.543 26.432 1.00 61.91 110 LEU B C 1
ATOM 2414 O O . LEU B 1 106 ? -53.670 35.181 26.327 1.00 71.58 110 LEU B O 1
ATOM 2419 N N . LYS B 1 107 ? -55.582 34.727 27.426 1.00 50.77 111 LYS B N 1
ATOM 2420 C CA . LYS B 1 107 ? -55.324 35.681 28.498 1.00 55.12 111 LYS B CA 1
ATOM 2421 C C . LYS B 1 107 ? -54.106 35.252 29.308 1.00 66.40 111 LYS B C 1
ATOM 2422 O O . LYS B 1 107 ? -53.315 36.085 29.751 1.00 77.08 111 LYS B O 1
ATOM 2424 N N . ARG B 1 108 ? -53.964 33.944 29.494 1.00 55.81 112 ARG B N 1
ATOM 2425 C CA . ARG B 1 108 ? -52.826 33.384 30.211 1.00 45.82 112 ARG B CA 1
ATOM 2426 C C . ARG B 1 108 ? -51.535 33.608 29.429 1.00 51.73 112 ARG B C 1
ATOM 2427 O O . ARG B 1 108 ? -50.509 33.969 29.998 1.00 64.01 112 ARG B O 1
ATOM 2435 N N . ILE B 1 109 ? -51.591 33.375 28.124 1.00 46.00 113 ILE B N 1
ATOM 2436 C CA . ILE B 1 109 ? -50.434 33.576 27.258 1.00 51.45 113 ILE B CA 1
ATOM 2437 C C . ILE B 1 109 ? -49.976 35.036 27.274 1.00 59.04 113 ILE B C 1
ATOM 2438 O O . ILE B 1 109 ? -48.777 35.320 27.291 1.00 63.17 113 ILE B O 1
ATOM 2443 N N . ASP B 1 110 ? -50.936 35.956 27.288 1.00 61.95 114 ASP B N 1
ATOM 2444 C CA . ASP B 1 110 ? -50.632 37.385 27.311 1.00 51.78 114 ASP B CA 1
ATOM 2445 C C . ASP B 1 110 ? -49.876 37.835 28.562 1.00 60.69 114 ASP B C 1
ATOM 2446 O O . ASP B 1 110 ? -48.949 38.638 28.469 1.00 65.55 114 ASP B O 1
ATOM 2451 N N . GLN B 1 111 ? -50.268 37.325 29.726 1.00 64.31 115 GLN B N 1
ATOM 2452 C CA . GLN B 1 111 ? -49.606 37.711 30.971 1.00 67.54 115 GLN B CA 1
ATOM 2453 C C . GLN B 1 111 ? -48.203 37.110 31.053 1.00 58.71 115 GLN B C 1
ATOM 2454 O O . GLN B 1 111 ? -47.291 37.728 31.601 1.00 68.14 115 GLN B O 1
ATOM 2460 N N . ILE B 1 112 ? -48.036 35.907 30.513 1.00 56.47 116 ILE B N 1
ATOM 2461 C CA . ILE B 1 112 ? -46.734 35.247 30.513 1.00 66.14 116 ILE B CA 1
ATOM 2462 C C . ILE B 1 112 ? -45.743 35.998 29.629 1.00 65.06 116 ILE B C 1
ATOM 2463 O O . ILE B 1 112 ? -44.600 36.231 30.023 1.00 63.77 116 ILE B O 1
ATOM 2468 N N . LEU B 1 113 ? -46.192 36.392 28.441 1.00 47.93 117 LEU 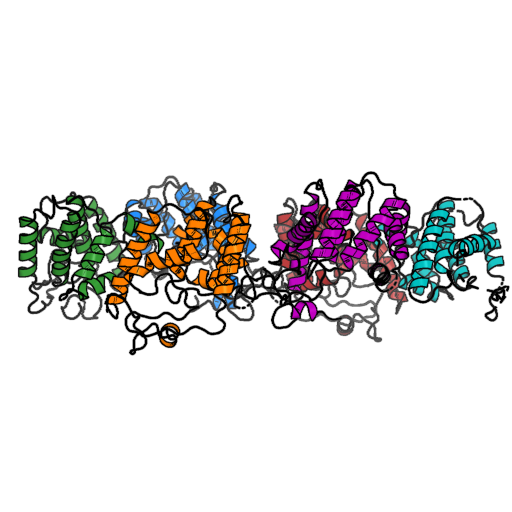B N 1
ATOM 2469 C CA . LEU B 1 113 ? -45.335 37.109 27.503 1.00 62.56 117 LEU B CA 1
ATOM 2470 C C . LEU B 1 113 ? -45.035 38.521 28.001 1.00 69.32 117 LEU B C 1
ATOM 2471 O O . LEU B 1 113 ? -44.068 39.149 27.569 1.00 76.35 117 LEU B O 1
ATOM 2476 N N . ALA B 1 114 ? -45.868 39.011 28.913 1.00 65.32 118 ALA B N 1
ATOM 2477 C CA . ALA B 1 114 ? -45.676 40.330 29.500 1.00 55.99 118 ALA B CA 1
ATOM 2478 C C . ALA B 1 114 ? -44.728 40.256 30.692 1.00 58.39 118 ALA B C 1
ATOM 2479 O O . ALA B 1 114 ? -43.856 41.107 30.860 1.00 60.87 118 ALA B O 1
ATOM 2481 N N . GLU B 1 115 ? -44.910 39.229 31.516 1.00 68.66 119 GLU B N 1
ATOM 2482 C CA . GLU B 1 115 ? -44.103 39.048 32.717 1.00 66.76 119 GLU B CA 1
ATOM 2483 C C . GLU B 1 115 ? -42.668 38.642 32.390 1.00 67.70 119 GLU B C 1
ATOM 2484 O O . GLU B 1 115 ? -41.736 39.003 33.108 1.00 74.33 119 GLU B O 1
ATOM 2486 N N . LYS B 1 116 ? -42.495 37.892 31.306 1.00 67.81 120 LYS B N 1
ATOM 2487 C CA . LYS B 1 116 ? -41.174 37.408 30.921 1.00 67.17 120 LYS B CA 1
ATOM 2488 C C . LYS B 1 116 ? -40.514 38.322 29.893 1.00 69.95 120 LYS B C 1
ATOM 2489 O O . LYS B 1 116 ? -39.500 37.960 29.295 1.00 74.48 120 LYS B O 1
ATOM 2495 N N . ASN B 1 117 ? -41.096 39.505 29.706 1.00 63.68 121 ASN B N 1
ATOM 2496 C CA . ASN B 1 117 ? -40.555 40.526 28.811 1.00 59.02 121 ASN B CA 1
ATOM 2497 C C . ASN B 1 117 ? -40.313 39.987 27.401 1.00 57.54 121 ASN B C 1
ATOM 2498 O O . ASN B 1 117 ? -39.227 40.152 26.843 1.00 56.67 121 ASN B O 1
ATOM 2503 N N . ASN B 1 118 ? -41.331 39.335 26.844 1.00 53.33 122 ASN B N 1
ATOM 2504 C CA . ASN B 1 118 ? -41.271 38.769 25.497 1.00 62.41 122 ASN B CA 1
ATOM 2505 C C . ASN B 1 118 ? -40.096 37.813 25.307 1.00 63.50 122 ASN B C 1
ATOM 2506 O O . ASN B 1 118 ? -39.556 37.697 24.205 1.00 55.52 122 ASN B O 1
ATOM 2511 N N . PHE B 1 119 ? -39.707 37.145 26.392 1.00 62.89 123 PHE B N 1
ATOM 2512 C CA . PHE B 1 119 ? -38.608 36.180 26.387 1.00 56.96 123 PHE B CA 1
ATOM 2513 C C . PHE B 1 119 ? -37.290 36.812 25.942 1.00 74.60 123 PHE B C 1
ATOM 2514 O O . PHE B 1 119 ? -36.400 36.125 25.440 1.00 90.42 123 PHE B O 1
ATOM 2522 N N . GLN B 1 120 ? -37.169 38.122 26.138 1.00 72.10 124 GLN B N 1
ATOM 2523 C CA . GLN B 1 120 ? -35.956 38.849 25.778 1.00 56.23 124 GLN B CA 1
ATOM 2524 C C . GLN B 1 120 ? -34.964 38.914 26.935 1.00 69.37 124 GLN B C 1
ATOM 2525 O O . GLN B 1 120 ? -35.348 38.851 28.102 1.00 67.28 124 GLN B O 1
ATOM 2531 N N . GLY B 1 121 ? -33.684 39.040 26.597 1.00 60.35 125 GLY B N 1
ATOM 2532 C CA . GLY B 1 121 ? -32.627 39.101 27.589 1.00 63.25 125 GLY B CA 1
ATOM 2533 C C . GLY B 1 121 ? -32.428 37.784 28.311 1.00 62.09 125 GLY B C 1
ATOM 2534 O O . GLY B 1 121 ? -32.130 37.753 29.505 1.00 64.32 125 GLY B O 1
ATOM 2535 N N . LEU B 1 122 ? -32.602 36.691 27.579 1.00 77.61 126 LEU B N 1
ATOM 2536 C CA . LEU B 1 122 ? -32.440 35.356 28.135 1.00 70.04 126 LEU B CA 1
ATOM 2537 C C . LEU B 1 122 ? -31.378 34.580 27.369 1.00 56.73 126 LEU B C 1
ATOM 2538 O O . LEU B 1 122 ? -31.058 34.913 26.228 1.00 66.63 126 LEU B O 1
ATOM 2543 N N . SER B 1 123 ? -30.832 33.545 27.995 1.00 57.31 127 SER B N 1
ATOM 2544 C CA . SER B 1 123 ? -29.947 32.640 27.281 1.00 55.74 127 SER B CA 1
ATOM 2545 C C . SER B 1 123 ? -30.832 31.733 26.441 1.00 52.31 127 SER B C 1
ATOM 2546 O O . SER B 1 123 ? -32.033 31.638 26.695 1.00 51.05 127 SER B O 1
ATOM 2549 N N . ARG B 1 124 ? -30.256 31.065 25.448 1.00 51.06 128 ARG B N 1
ATOM 2550 C CA . ARG B 1 124 ? -31.058 30.215 24.575 1.00 64.00 128 ARG B CA 1
ATOM 2551 C C . ARG B 1 124 ? -31.605 29.023 25.358 1.00 59.24 128 ARG B C 1
ATOM 2552 O O . ARG B 1 124 ? -32.727 28.588 25.118 1.00 51.90 128 ARG B O 1
ATOM 2560 N N . LYS B 1 125 ? -30.813 28.501 26.292 1.00 64.09 129 LYS B N 1
ATOM 2561 C CA . LYS B 1 125 ? -31.256 27.395 27.133 1.00 62.05 129 LYS B CA 1
ATOM 2562 C C . LYS B 1 125 ? -32.469 27.819 27.953 1.00 58.51 129 LYS B C 1
ATOM 2563 O O . LYS B 1 125 ? -33.435 27.068 28.084 1.00 60.70 129 LYS B O 1
ATOM 2565 N N . GLU B 1 126 ? -32.409 29.027 28.505 1.00 54.23 130 GLU B N 1
ATOM 2566 C CA . GLU B 1 126 ? -33.524 29.577 29.267 1.00 61.79 130 GLU B CA 1
ATOM 2567 C C . GLU B 1 126 ? -34.697 29.881 28.338 1.00 61.10 130 GLU B C 1
ATOM 2568 O O . GLU B 1 126 ? -35.858 29.706 28.707 1.00 62.78 130 GLU B O 1
ATOM 2570 N N . PHE B 1 127 ? -34.376 30.342 27.133 1.00 61.22 131 PHE B N 1
ATOM 2571 C CA . PHE B 1 127 ? -35.377 30.689 26.128 1.00 55.50 131 PHE B CA 1
ATOM 2572 C C . PHE B 1 127 ? -36.204 29.478 25.705 1.00 62.28 131 PHE B C 1
ATOM 2573 O O . PHE B 1 127 ? -37.421 29.569 25.552 1.00 62.29 131 PHE B O 1
ATOM 2581 N N . ILE B 1 128 ? -35.532 28.346 25.522 1.00 63.47 132 ILE B N 1
ATOM 2582 C CA . ILE B 1 128 ? -36.185 27.107 25.110 1.00 58.49 132 ILE B CA 1
ATOM 2583 C C . ILE B 1 128 ? -37.187 26.619 26.153 1.00 46.66 132 ILE B C 1
ATOM 2584 O O . ILE B 1 128 ? -38.301 26.216 25.816 1.00 47.81 132 ILE B O 1
ATOM 2589 N N . HIS B 1 129 ? -36.789 26.666 27.419 1.00 52.68 133 HIS B N 1
ATOM 2590 C CA . HIS B 1 129 ? -37.636 26.189 28.506 1.00 72.93 133 HIS B CA 1
ATOM 2591 C C . HIS B 1 129 ? -38.869 27.070 28.705 1.00 90.55 133 HIS B C 1
ATOM 2592 O O . HIS B 1 129 ? -39.890 26.612 29.218 1.00 97.04 133 HIS B O 1
ATOM 2599 N N . GLU B 1 130 ? -38.771 28.332 28.297 1.00 87.12 134 GLU B N 1
ATOM 2600 C CA . GLU B 1 130 ? -39.874 29.276 28.454 1.00 71.82 134 GLU B CA 1
ATOM 2601 C C . GLU B 1 130 ? -40.850 29.213 27.281 1.00 64.64 134 GLU B C 1
ATOM 2602 O O . GLU B 1 130 ? -42.064 29.289 27.467 1.00 76.62 134 GLU B O 1
ATOM 2608 N N . VAL B 1 131 ? -40.308 29.075 26.076 1.00 49.45 135 VAL B N 1
ATOM 2609 C CA . VAL B 1 131 ? -41.115 29.032 24.860 1.00 49.03 135 VAL B CA 1
ATOM 2610 C C . VAL B 1 131 ? -41.900 27.727 24.732 1.00 50.25 135 VAL B C 1
ATOM 2611 O O . VAL B 1 131 ? -43.056 27.730 24.306 1.00 57.81 135 VAL B O 1
ATOM 2615 N N . SER B 1 132 ? -41.274 26.621 25.124 1.00 48.63 136 SER B N 1
ATOM 2616 C CA . SER B 1 132 ? -41.886 25.301 25.002 1.00 55.97 136 SER B CA 1
ATOM 2617 C C . SER B 1 132 ? -43.218 25.214 25.741 1.00 56.15 136 SER B C 1
ATOM 2618 O O . SER B 1 132 ? -44.165 24.597 25.253 1.00 45.48 136 SER B O 1
ATOM 2621 N N . THR B 1 133 ? -43.286 25.830 26.916 1.00 50.58 137 THR B N 1
ATOM 2622 C CA . THR B 1 133 ? -44.510 25.832 27.709 1.00 45.61 137 THR B CA 1
ATOM 2623 C C . THR B 1 133 ? -45.622 26.600 26.996 1.00 48.26 137 THR B C 1
ATOM 2624 O O . THR B 1 133 ? -46.753 26.123 26.892 1.00 53.12 137 THR B O 1
ATOM 2628 N N . VAL B 1 134 ? -45.289 27.788 26.501 1.00 43.88 138 VAL B N 1
ATOM 2629 C CA . VAL B 1 134 ? -46.252 28.631 25.801 1.00 50.31 138 VAL B CA 1
ATOM 2630 C C . VAL B 1 134 ? -46.671 28.009 24.469 1.00 55.44 138 VAL B C 1
ATOM 2631 O O . VAL B 1 134 ? -47.827 28.115 24.058 1.00 72.30 138 VAL B O 1
ATOM 2635 N N . PHE B 1 135 ? -45.725 27.354 23.804 1.00 42.45 139 PHE B N 1
ATOM 2636 C CA . PHE B 1 135 ? -45.985 26.716 22.517 1.00 48.12 139 PHE B CA 1
ATOM 2637 C C . PHE B 1 135 ? -47.016 25.595 22.641 1.00 50.41 139 PHE B C 1
ATOM 2638 O O . PHE B 1 135 ? -47.921 25.478 21.814 1.00 40.59 139 PHE B O 1
ATOM 2646 N N . ILE B 1 136 ? -46.870 24.773 23.675 1.00 44.85 140 ILE B N 1
ATOM 2647 C CA . ILE B 1 136 ? -47.801 23.679 23.928 1.00 40.58 140 ILE B CA 1
ATOM 2648 C C . ILE B 1 136 ? -49.192 24.205 24.280 1.00 40.96 140 ILE B C 1
ATOM 2649 O O . ILE B 1 136 ? -50.203 23.692 23.797 1.00 34.68 140 ILE B O 1
ATOM 2654 N N . LEU B 1 137 ? -49.234 25.238 25.116 1.00 35.60 141 LEU B N 1
ATOM 2655 C CA . LEU B 1 137 ? -50.495 25.843 25.536 1.00 36.43 141 LEU B CA 1
ATOM 2656 C C . LEU B 1 137 ? -51.258 26.440 24.355 1.00 35.25 141 LEU B C 1
ATOM 2657 O O . LEU B 1 137 ? -52.485 26.362 24.298 1.00 61.47 141 LEU B O 1
ATOM 2662 N N . LEU B 1 138 ? -50.528 27.026 23.412 1.00 34.51 142 LEU B N 1
ATOM 2663 C CA . LEU B 1 138 ? -51.141 27.630 22.232 1.00 47.49 142 LEU B CA 1
ATOM 2664 C C . LEU B 1 138 ? -51.621 26.559 21.254 1.00 45.53 142 LEU B C 1
ATOM 2665 O O . LEU B 1 138 ? -52.369 26.845 20.320 1.00 65.10 142 LEU B O 1
ATOM 2670 N N . ASN B 1 139 ? -51.195 25.321 21.480 1.00 42.77 143 ASN B N 1
ATOM 2671 C CA . ASN B 1 139 ? -51.637 24.203 20.655 1.00 49.33 143 ASN B CA 1
ATOM 2672 C C . ASN B 1 139 ? -52.809 23.468 21.290 1.00 59.38 143 ASN B C 1
ATOM 2673 O O . ASN B 1 139 ? -53.658 22.917 20.590 1.00 83.37 143 ASN B O 1
ATOM 2678 N N . LYS B 1 140 ? -52.851 23.462 22.620 1.00 60.27 144 LYS B N 1
ATOM 2679 C CA . LYS B 1 140 ? -53.955 22.844 23.346 1.00 63.96 144 LYS B CA 1
ATOM 2680 C C . LYS B 1 140 ? -55.268 23.548 23.030 1.00 58.14 144 LYS B C 1
ATOM 2681 O O . LYS B 1 140 ? -56.295 22.905 22.811 1.00 54.34 144 LYS B O 1
ATOM 2687 N N . ILE B 1 141 ? -55.227 24.874 23.002 1.00 52.23 145 ILE B N 1
ATOM 2688 C CA . ILE B 1 141 ? -56.377 25.649 22.570 1.00 56.86 145 ILE B CA 1
ATOM 2689 C C . ILE B 1 141 ? -56.200 26.029 21.105 1.00 63.08 145 ILE B C 1
ATOM 2690 O O . ILE B 1 141 ? -55.111 26.412 20.681 1.00 99.43 145 ILE B O 1
ATOM 2695 N N . ARG B 1 142 ? -57.263 25.885 20.323 1.00 37.53 146 ARG B N 1
ATOM 2696 C CA . ARG B 1 142 ? -57.218 26.277 18.922 1.00 48.20 146 ARG B CA 1
ATOM 2697 C C . ARG B 1 142 ? -58.037 27.542 18.738 1.00 58.48 146 ARG B C 1
ATOM 2698 O O . ARG B 1 142 ? -59.250 27.474 18.536 1.00 71.14 146 ARG B O 1
ATOM 2706 N N . PRO B 1 143 ? -57.374 28.705 18.813 1.00 50.02 147 PRO B N 1
ATOM 2707 C CA . PRO B 1 143 ? -58.073 29.990 18.729 1.00 48.68 147 PRO B CA 1
ATOM 2708 C C . PRO B 1 143 ? -58.817 30.144 17.411 1.00 44.13 147 PRO B C 1
ATOM 2709 O O . PRO B 1 143 ? -59.985 30.529 17.405 1.00 46.59 147 PRO B O 1
ATOM 2713 N N . PHE B 1 144 ? -58.151 29.819 16.311 1.00 40.38 148 PHE B N 1
ATOM 2714 C CA . PHE B 1 144 ? -58.748 29.968 14.994 1.00 46.75 148 PHE B CA 1
ATOM 2715 C C . PHE B 1 144 ? -59.248 28.633 14.456 1.00 41.82 148 PHE B C 1
ATOM 2716 O O . PHE B 1 144 ? -58.679 27.582 14.746 1.00 39.81 148 PHE B O 1
ATOM 2724 N N . MET B 1 145 ? -60.322 28.685 13.676 1.00 55.71 149 MET B N 1
ATOM 2725 C CA . MET B 1 145 ? -60.904 27.484 13.093 1.00 49.54 149 MET B CA 1
ATOM 2726 C C . MET B 1 145 ? -59.990 26.911 12.016 1.00 52.03 149 MET B C 1
ATOM 2727 O O . MET B 1 145 ? -59.817 25.696 11.915 1.00 50.51 149 MET B O 1
ATOM 2732 N N . VAL B 1 146 ? -59.413 27.797 11.210 1.00 51.51 150 VAL B N 1
ATOM 2733 C CA . VAL B 1 146 ? -58.504 27.401 10.140 1.00 40.65 150 VAL B CA 1
ATOM 2734 C C . VAL B 1 146 ? -57.271 28.299 10.120 1.00 37.30 150 VAL B C 1
ATOM 2735 O O . VAL B 1 146 ? -57.382 29.520 10.220 1.00 54.14 150 VAL B O 1
ATOM 2739 N N . GLY B 1 147 ? -56.095 27.690 10.001 1.00 35.76 151 GLY B N 1
ATOM 2740 C CA . GLY B 1 147 ? -54.867 28.443 9.835 1.00 39.10 151 GLY B CA 1
ATOM 2741 C C . GLY B 1 147 ? -54.049 28.595 11.102 1.00 43.86 151 GLY B C 1
ATOM 2742 O O . GLY B 1 147 ? -53.263 29.533 11.225 1.00 42.45 151 GLY B O 1
ATOM 2743 N N . ASN B 1 148 ? -54.230 27.674 12.044 1.00 44.36 152 ASN B N 1
ATOM 2744 C CA . ASN B 1 148 ? -53.496 27.725 13.303 1.00 33.03 152 ASN B CA 1
ATOM 2745 C C . ASN B 1 148 ? -52.001 27.479 13.126 1.00 48.71 152 ASN B C 1
ATOM 2746 O O . ASN B 1 148 ? -51.178 28.192 13.696 1.00 57.50 152 ASN B O 1
ATOM 2751 N N . LYS B 1 149 ? -51.661 26.469 12.330 1.00 51.12 153 LYS B N 1
ATOM 2752 C CA . LYS B 1 149 ? -50.270 26.064 12.136 1.00 45.25 153 LYS B CA 1
ATOM 2753 C C . LYS B 1 149 ? -49.392 27.197 11.610 1.00 42.16 153 LYS B C 1
ATOM 2754 O O . LYS B 1 149 ? -48.281 27.408 12.097 1.00 55.39 153 LYS B O 1
ATOM 2756 N N . TYR B 1 150 ? -49.896 27.924 10.619 1.00 35.20 154 TYR B N 1
ATOM 2757 C CA . TYR B 1 150 ? -49.117 28.978 9.980 1.00 45.03 154 TYR B CA 1
ATOM 2758 C C . TYR B 1 150 ? -48.931 30.196 10.880 1.00 48.73 154 TYR B C 1
ATOM 2759 O O . TYR B 1 150 ? -47.842 30.764 10.942 1.00 55.04 154 TYR B O 1
ATOM 2768 N N . VAL B 1 151 ? -49.989 30.596 11.579 1.00 39.84 155 VAL B N 1
ATOM 2769 C CA . VAL B 1 151 ? -49.928 31.800 12.398 1.00 36.56 155 VAL B CA 1
ATOM 2770 C C . VAL B 1 151 ? -49.115 31.570 13.668 1.00 45.20 155 VAL B C 1
ATOM 2771 O O . VAL B 1 151 ? -48.485 32.493 14.176 1.00 63.03 155 VAL B O 1
ATOM 2775 N N . GLN B 1 152 ? -49.124 30.340 14.173 1.00 43.97 156 GLN B N 1
ATOM 2776 C CA . GLN B 1 152 ? -48.339 30.001 15.354 1.00 41.74 156 GLN B CA 1
ATOM 2777 C C . GLN B 1 152 ? -46.862 29.922 14.999 1.00 41.54 156 GLN B C 1
ATOM 2778 O O . GLN B 1 152 ? -46.000 30.301 15.792 1.00 42.58 156 GLN B O 1
ATOM 2784 N N . ARG B 1 153 ? -46.577 29.424 13.800 1.00 37.23 157 ARG B N 1
ATOM 2785 C CA . ARG B 1 153 ? -45.204 29.309 13.328 1.00 41.05 157 ARG B CA 1
ATOM 2786 C C . ARG B 1 153 ? -44.568 30.686 13.162 1.00 48.77 157 ARG B C 1
ATOM 2787 O O . ARG B 1 153 ? -43.480 30.939 13.676 1.00 60.93 157 ARG B O 1
ATOM 2795 N N . ILE B 1 154 ? -45.256 31.572 12.448 1.00 43.72 158 ILE B N 1
ATOM 2796 C CA . ILE B 1 154 ? -44.782 32.938 12.244 1.00 55.07 158 ILE B CA 1
ATOM 2797 C C . ILE B 1 154 ? -44.667 33.687 13.572 1.00 60.25 158 ILE B C 1
ATOM 2798 O O . ILE B 1 154 ? -43.738 34.470 13.778 1.00 59.96 158 ILE B O 1
ATOM 2803 N N . PHE B 1 155 ? -45.609 33.422 14.473 1.00 46.47 159 PHE B N 1
ATOM 2804 C CA . PHE B 1 155 ? -45.655 34.074 15.780 1.00 35.91 159 PHE B CA 1
ATOM 2805 C C . PHE B 1 155 ? -44.377 33.846 16.584 1.00 60.23 159 PHE B C 1
ATOM 2806 O O . PHE B 1 155 ? -43.757 34.796 17.059 1.00 62.85 159 PHE B O 1
ATOM 2814 N N . PHE B 1 156 ? -43.981 32.586 16.727 1.00 52.99 160 PHE B N 1
ATOM 2815 C CA . PHE B 1 156 ? -42.815 32.245 17.535 1.00 53.81 160 PHE B CA 1
ATOM 2816 C C . PHE B 1 156 ? -41.503 32.501 16.799 1.00 53.90 160 PHE B C 1
ATOM 2817 O O . PHE B 1 156 ? -40.457 32.666 17.427 1.00 48.75 160 PHE B O 1
ATOM 2825 N N . GLU B 1 157 ? -41.558 32.531 15.471 1.00 48.79 161 GLU B N 1
ATOM 2826 C CA . GLU B 1 157 ? -40.381 32.863 14.677 1.00 39.49 161 GLU B CA 1
ATOM 2827 C C . GLU B 1 157 ? -39.978 34.315 14.906 1.00 48.99 161 GLU B C 1
ATOM 2828 O O . GLU B 1 157 ? -38.793 34.635 14.995 1.00 63.85 161 GLU B O 1
ATOM 2834 N N . GLN B 1 158 ? -40.975 35.187 15.006 1.00 50.73 162 GLN B N 1
ATOM 2835 C CA . GLN B 1 158 ? -40.738 36.606 15.243 1.00 41.23 162 GLN B CA 1
ATOM 2836 C C . GLN B 1 158 ? -40.394 36.893 16.704 1.00 42.13 162 GLN B C 1
ATOM 2837 O O . GLN B 1 158 ? -39.593 37.781 16.994 1.00 56.07 162 GLN B O 1
ATOM 2843 N N . ILE B 1 159 ? -41.002 36.140 17.617 1.00 40.96 163 ILE B N 1
ATOM 2844 C CA . ILE B 1 159 ? -40.687 36.254 19.039 1.00 51.27 163 ILE B CA 1
ATOM 2845 C C . ILE B 1 159 ? -39.217 35.933 19.280 1.00 61.73 163 ILE B C 1
ATOM 2846 O O . ILE B 1 159 ? -38.527 36.637 20.020 1.00 70.43 163 ILE B O 1
ATOM 2851 N N . ALA B 1 160 ? -38.743 34.873 18.634 1.00 61.13 164 ALA B N 1
ATOM 2852 C CA . ALA B 1 160 ? -37.357 34.444 18.765 1.00 54.90 164 ALA B CA 1
ATOM 2853 C C . ALA B 1 160 ? -36.404 35.516 18.246 1.00 62.23 164 ALA B C 1
ATOM 2854 O O . ALA B 1 160 ? -35.433 35.865 18.918 1.00 66.34 164 ALA B O 1
ATOM 2856 N N . GLU B 1 161 ? -36.687 36.032 17.052 1.00 56.63 165 GLU B N 1
ATOM 2857 C CA . GLU B 1 161 ? -35.848 37.056 16.430 1.00 58.72 165 GLU B CA 1
ATOM 2858 C C . GLU B 1 161 ? -35.691 38.290 17.313 1.00 58.91 165 GLU B C 1
ATOM 2859 O O . GLU B 1 161 ? -34.640 38.930 17.316 1.00 61.07 165 GLU B O 1
ATOM 2865 N N . ALA B 1 162 ? -36.739 38.620 18.061 1.00 56.65 166 ALA B N 1
ATOM 2866 C CA . ALA B 1 162 ? -36.693 39.755 18.974 1.00 54.29 166 ALA B CA 1
ATOM 2867 C C . ALA B 1 162 ? -35.910 39.408 20.236 1.00 52.99 166 ALA B C 1
ATOM 2868 O O . ALA B 1 162 ? -35.456 40.294 20.959 1.00 54.62 166 ALA B O 1
ATOM 2870 N N . ALA B 1 163 ? -35.755 38.113 20.492 1.00 49.99 167 ALA B N 1
ATOM 2871 C CA . ALA B 1 163 ? -35.068 37.645 21.690 1.00 50.87 167 ALA B CA 1
ATOM 2872 C C . ALA B 1 163 ? -33.604 37.314 21.409 1.00 59.44 167 ALA B C 1
ATOM 2873 O O . ALA B 1 163 ? -32.887 36.843 22.292 1.00 64.59 167 ALA B O 1
ATOM 2875 N N . GLY B 1 164 ? -33.166 37.557 20.178 1.00 51.80 168 GLY B N 1
ATOM 2876 C CA . GLY B 1 164 ? -31.782 37.323 19.808 1.00 61.54 168 GLY B CA 1
ATOM 2877 C C . GLY B 1 164 ? -31.507 35.901 19.358 1.00 60.93 168 GLY B C 1
ATOM 2878 O O . GLY B 1 164 ? -30.391 35.575 18.950 1.00 69.31 168 GLY B O 1
ATOM 2879 N N . HIS B 1 165 ? -32.522 35.048 19.439 1.00 57.70 169 HIS B N 1
ATOM 2880 C CA . HIS B 1 165 ? -32.384 33.661 19.017 1.00 50.08 169 HIS B CA 1
ATOM 2881 C C . HIS B 1 165 ? -33.105 33.432 17.691 1.00 53.71 169 HIS B C 1
ATOM 2882 O O . HIS B 1 165 ? -33.893 34.268 17.257 1.00 93.06 169 HIS B O 1
ATOM 2889 N N . LYS B 1 166 ? -32.823 32.311 17.037 1.00 43.34 170 LYS B N 1
ATOM 2890 C CA . LYS B 1 166 ? -33.443 32.019 15.748 1.00 43.92 170 LYS B CA 1
ATOM 2891 C C . LYS B 1 166 ? -34.001 30.603 15.686 1.00 65.39 170 LYS B C 1
ATOM 2892 O O . LYS B 1 166 ? -33.340 29.647 16.090 1.00 87.35 170 LYS B O 1
ATOM 2894 N N . LEU B 1 167 ? -35.221 30.475 15.173 1.00 70.94 171 LEU B N 1
ATOM 2895 C CA . LEU B 1 167 ? -35.855 29.171 15.026 1.00 49.00 171 LEU B CA 1
ATOM 2896 C C . LEU B 1 167 ? -36.058 28.814 13.556 1.00 43.45 171 LEU B C 1
ATOM 2897 O O . LEU B 1 167 ? -36.604 29.602 12.783 1.00 48.12 171 LEU B O 1
ATOM 2902 N N . ASP B 1 168 ? -35.615 27.620 13.179 1.00 45.42 172 ASP B N 1
ATOM 2903 C CA . ASP B 1 168 ? -35.771 27.132 11.814 1.00 52.00 172 ASP B CA 1
ATOM 2904 C C . ASP B 1 168 ? -36.702 25.920 11.771 1.00 42.95 172 ASP B C 1
ATOM 2905 O O . ASP B 1 168 ? -36.275 24.785 11.974 1.00 36.71 172 ASP B O 1
ATOM 2910 N N . PHE B 1 169 ? -37.978 26.178 11.503 1.00 41.86 173 PHE B N 1
ATOM 2911 C CA . PHE B 1 169 ? -39.001 25.136 11.462 1.00 40.45 173 PHE B CA 1
ATOM 2912 C C . PHE B 1 169 ? -38.962 24.306 10.181 1.00 47.05 173 PHE B C 1
ATOM 2913 O O . PHE B 1 169 ? -39.735 23.363 10.021 1.00 52.34 173 PHE B O 1
ATOM 2921 N N . SER B 1 170 ? -38.079 24.666 9.257 1.00 49.88 174 SER B N 1
ATOM 2922 C CA . SER B 1 170 ? -38.009 23.967 7.981 1.00 47.91 174 SER B CA 1
ATOM 2923 C C . SER B 1 170 ? -37.427 22.559 8.117 1.00 54.08 174 SER B C 1
ATOM 2924 O O . SER B 1 170 ? -37.673 21.700 7.270 1.00 66.28 174 SER B O 1
ATOM 2927 N N . VAL B 1 171 ? -36.662 22.319 9.179 1.00 43.16 175 VAL B N 1
ATOM 2928 C CA . VAL B 1 171 ? -36.010 21.022 9.344 1.00 53.68 175 VAL B CA 1
ATOM 2929 C C . VAL B 1 171 ? -36.703 20.093 10.341 1.00 53.65 175 VAL B C 1
ATOM 2930 O O . VAL B 1 171 ? -36.116 19.104 10.779 1.00 51.39 175 VAL B O 1
ATOM 2934 N N . VAL B 1 172 ? -37.945 20.403 10.699 1.00 55.79 176 VAL B N 1
ATOM 2935 C CA . VAL B 1 172 ? -38.718 19.511 11.559 1.00 58.38 176 VAL B CA 1
ATOM 2936 C C . VAL B 1 172 ? -39.841 18.861 10.750 1.00 48.13 176 VAL B C 1
ATOM 2937 O O . VAL B 1 172 ? -40.635 19.545 10.104 1.00 38.67 176 VAL B O 1
ATOM 2941 N N . THR B 1 173 ? -39.890 17.534 10.774 1.00 49.98 177 THR B N 1
ATOM 2942 C CA . THR B 1 173 ? -40.933 16.803 10.067 1.00 49.52 177 THR B CA 1
ATOM 2943 C C . THR B 1 173 ? -42.266 16.918 10.795 1.00 55.28 177 THR B C 1
ATOM 2944 O O . THR B 1 173 ? -42.311 17.231 11.985 1.00 62.00 177 THR B O 1
ATOM 2948 N N . GLU B 1 174 ? -43.351 16.665 10.069 1.00 65.72 178 GLU B N 1
ATOM 2949 C CA . GLU B 1 174 ? -44.693 16.750 10.632 1.00 62.32 178 GLU B CA 1
ATOM 2950 C C . GLU B 1 174 ? -44.907 15.691 11.708 1.00 56.62 178 GLU B C 1
ATOM 2951 O O . GLU B 1 174 ? -45.693 15.887 12.635 1.00 49.27 178 GLU B O 1
ATOM 2953 N N . LYS B 1 175 ? -44.201 14.571 11.583 1.00 56.26 179 LYS B N 1
ATOM 2954 C CA . LYS B 1 175 ? -44.345 13.472 12.529 1.00 57.21 179 LYS B CA 1
ATOM 2955 C C . LYS B 1 175 ? -43.670 13.805 13.856 1.00 48.38 179 LYS B C 1
ATOM 2956 O O . LYS B 1 175 ? -44.167 13.438 14.921 1.00 48.46 179 LYS B O 1
ATOM 2958 N N . ARG B 1 176 ? -42.537 14.498 13.788 1.00 46.55 180 ARG B N 1
ATOM 2959 C CA . ARG B 1 176 ? -41.807 14.879 14.992 1.00 44.66 180 ARG B CA 1
ATOM 2960 C C . ARG B 1 176 ? -42.590 15.903 15.806 1.00 74.15 180 ARG B C 1
ATOM 2961 O O . ARG B 1 176 ? -42.672 15.805 17.031 1.00 72.04 180 ARG B O 1
ATOM 2969 N N . MET B 1 177 ? -43.156 16.888 15.117 1.00 43.07 181 MET B N 1
ATOM 2970 C CA . MET B 1 177 ? -43.956 17.919 15.768 1.00 54.67 181 MET B CA 1
ATOM 2971 C C . MET B 1 177 ? -45.218 17.333 16.386 1.00 53.70 181 MET B C 1
ATOM 2972 O O . MET B 1 177 ? -45.617 17.716 17.485 1.00 53.60 181 MET B O 1
ATOM 2977 N N . GLN B 1 178 ? -45.838 16.398 15.675 1.00 61.08 182 GLN B N 1
ATOM 2978 C CA . GLN B 1 178 ? -47.061 15.762 16.148 1.00 66.83 182 GLN B CA 1
ATOM 2979 C C . GLN B 1 178 ? -46.814 14.962 17.422 1.00 64.29 182 GLN B C 1
ATOM 2980 O O . GLN B 1 178 ? -47.634 14.972 18.338 1.00 70.93 182 GLN B O 1
ATOM 2986 N N . PHE B 1 179 ? -45.677 14.274 17.476 1.00 67.58 183 PHE B N 1
ATOM 2987 C CA . PHE B 1 179 ? -45.325 13.476 18.645 1.00 55.45 183 PHE B CA 1
ATOM 2988 C C . PHE B 1 179 ? -44.960 14.346 19.843 1.00 50.99 183 PHE B C 1
ATOM 2989 O O . PHE B 1 179 ? -45.309 14.024 20.979 1.00 49.92 183 PHE B O 1
ATOM 2997 N N . ALA B 1 180 ? -44.250 15.440 19.587 1.00 43.61 184 ALA B N 1
ATOM 2998 C CA . ALA B 1 180 ? -43.842 16.355 20.647 1.00 42.16 184 ALA B CA 1
ATOM 2999 C C . ALA B 1 180 ? -45.062 16.971 21.323 1.00 42.14 184 ALA B C 1
ATOM 3000 O O . ALA B 1 180 ? -45.092 17.136 22.542 1.00 58.60 184 ALA B O 1
ATOM 3002 N N . ILE B 1 181 ? -46.069 17.301 20.521 1.00 42.50 185 ILE B N 1
ATOM 3003 C CA . ILE B 1 181 ? -47.322 17.839 21.036 1.00 42.96 185 ILE B CA 1
ATOM 3004 C C . ILE B 1 181 ? -48.087 16.749 21.773 1.00 54.29 185 ILE B C 1
ATOM 3005 O O . ILE B 1 181 ? -48.615 16.969 22.864 1.00 45.42 185 ILE B O 1
ATOM 3010 N N . HIS B 1 182 ? -48.130 15.567 21.166 1.00 53.48 186 HIS B N 1
ATOM 3011 C CA . HIS B 1 182 ? -48.827 14.421 21.736 1.00 49.38 186 HIS B CA 1
ATOM 3012 C C . HIS B 1 182 ? -48.215 13.989 23.063 1.00 49.52 186 HIS B C 1
ATOM 3013 O O . HIS B 1 182 ? -48.907 13.450 23.925 1.00 51.49 186 HIS B O 1
ATOM 3020 N N . ALA B 1 183 ? -46.917 14.228 23.222 1.00 47.88 187 ALA B N 1
ATOM 3021 C CA . ALA B 1 183 ? -46.211 13.795 24.421 1.00 48.58 187 ALA B CA 1
ATOM 3022 C C . ALA B 1 183 ? -46.723 14.491 25.680 1.00 49.31 187 ALA B C 1
ATOM 3023 O O . ALA B 1 183 ? -47.000 13.832 26.682 1.00 60.15 187 ALA B O 1
ATOM 3025 N N . ALA B 1 184 ? -46.847 15.815 25.642 1.00 56.52 188 ALA B N 1
ATOM 3026 C CA . ALA B 1 184 ? -47.363 16.524 26.809 1.00 66.37 188 ALA B CA 1
ATOM 3027 C C . ALA B 1 184 ? -48.767 17.084 26.603 1.00 59.08 188 ALA B C 1
ATOM 3028 O O . ALA B 1 184 ? -49.010 18.250 26.904 1.00 70.94 188 ALA B O 1
ATOM 3030 N N . LEU B 1 185 ? -49.690 16.245 26.139 1.00 66.66 189 LEU B N 1
ATOM 3031 C CA . LEU B 1 185 ? -51.101 16.615 26.019 1.00 50.90 189 LEU B CA 1
ATOM 3032 C C . LEU B 1 185 ? -51.997 15.380 25.999 1.00 61.34 189 LEU B C 1
ATOM 3033 O O . LEU B 1 185 ? -53.222 15.495 25.956 1.00 76.40 189 LEU B O 1
ATOM 3038 N N . SER B 1 186 ? -51.385 14.201 26.035 1.00 65.46 190 SER B N 1
ATOM 3039 C CA . SER B 1 186 ? -52.138 12.954 25.966 1.00 77.73 190 SER B CA 1
ATOM 3040 C C . SER B 1 186 ? -51.721 11.975 27.057 1.00 97.60 190 SER B C 1
ATOM 3041 O O . SER B 1 186 ? -51.656 10.767 26.829 1.00 113.50 190 SER B O 1
ATOM 3043 N N . ARG B 1 193 ? -50.322 13.129 29.537 1.00 115.52 197 ARG B N 1
ATOM 3044 C CA . ARG B 1 193 ? -49.163 12.720 30.319 1.00 112.54 197 ARG B CA 1
ATOM 3045 C C . ARG B 1 193 ? -48.486 13.939 30.935 1.00 98.65 197 ARG B C 1
ATOM 3046 O O . ARG B 1 193 ? -48.557 14.157 32.144 1.00 101.06 197 ARG B O 1
ATOM 3054 N N . GLY B 1 194 ? -47.832 14.734 30.093 1.00 80.54 198 GLY B N 1
ATOM 3055 C CA . GLY B 1 194 ? -47.162 15.937 30.549 1.00 66.89 198 GLY B CA 1
ATOM 3056 C C . GLY B 1 194 ? -45.662 15.917 30.330 1.00 65.91 198 GLY B C 1
ATOM 3057 O O . GLY B 1 194 ? -44.907 16.486 31.118 1.00 75.91 198 GLY B O 1
ATOM 3058 N N . ASN B 1 195 ? -45.227 15.260 29.260 1.00 62.90 199 ASN B N 1
ATOM 3059 C CA . ASN B 1 195 ? -43.805 15.171 28.947 1.00 56.39 199 ASN B CA 1
ATOM 3060 C C . ASN B 1 195 ? -43.376 16.261 27.969 1.00 49.31 199 ASN B C 1
ATOM 3061 O O . ASN B 1 195 ? -43.605 16.152 26.764 1.00 53.08 199 ASN B O 1
ATOM 3066 N N . ILE B 1 196 ? -42.746 17.306 28.494 1.00 55.26 200 ILE B N 1
ATOM 3067 C CA . ILE B 1 196 ? -42.318 18.441 27.681 1.00 57.97 200 ILE B CA 1
ATOM 3068 C C . ILE B 1 196 ? -40.919 18.176 27.105 1.00 54.84 200 ILE B C 1
ATOM 3069 O O . ILE B 1 196 ? -40.436 18.906 26.238 1.00 65.61 200 ILE B O 1
ATOM 3074 N N . THR B 1 197 ? -40.299 17.086 27.548 1.00 53.12 201 THR B N 1
ATOM 3075 C CA . THR B 1 197 ? -38.946 16.735 27.110 1.00 60.86 201 THR B CA 1
ATOM 3076 C C . THR B 1 197 ? -38.795 16.585 25.583 1.00 60.45 201 THR B C 1
ATOM 3077 O O . THR B 1 197 ? -37.815 17.077 25.021 1.00 59.57 201 THR B O 1
ATOM 3081 N N . PRO B 1 198 ? -39.748 15.912 24.903 1.00 44.72 202 PRO B N 1
ATOM 3082 C CA . PRO B 1 198 ? -39.604 15.876 23.441 1.00 63.10 202 PRO B CA 1
ATOM 3083 C C . PRO B 1 198 ? -39.723 17.256 22.793 1.00 54.90 202 PRO B C 1
ATOM 3084 O O . PRO B 1 198 ? -39.057 17.516 21.790 1.00 51.32 202 PRO B O 1
ATOM 3088 N N . MET B 1 199 ? -40.561 18.121 23.358 1.00 61.08 203 MET B N 1
ATOM 3089 C CA . MET B 1 199 ? -40.708 19.484 22.854 1.00 53.72 203 MET B CA 1
ATOM 3090 C C . MET B 1 199 ? -39.437 20.286 23.104 1.00 48.18 203 MET B C 1
ATOM 3091 O O . MET B 1 199 ? -39.016 21.078 22.260 1.00 38.79 203 MET B O 1
ATOM 3096 N N . LEU B 1 200 ? -38.836 20.079 24.272 1.00 40.15 204 LEU B N 1
ATOM 3097 C CA . LEU B 1 200 ? -37.578 20.730 24.615 1.00 40.84 204 LEU B CA 1
ATOM 3098 C C . LEU B 1 200 ? -36.490 20.322 23.631 1.00 41.16 204 LEU B C 1
ATOM 3099 O O . LEU B 1 200 ? -35.706 21.154 23.178 1.00 49.40 204 LEU B O 1
ATOM 3104 N N . HIS B 1 201 ? -36.452 19.033 23.307 1.00 53.92 205 HIS B N 1
ATOM 3105 C CA . HIS B 1 201 ? -35.504 18.507 22.330 1.00 52.49 205 HIS B CA 1
ATOM 3106 C C . HIS B 1 201 ? -35.731 19.119 20.953 1.00 52.27 205 HIS B C 1
ATOM 3107 O O . HIS B 1 201 ? -34.779 19.375 20.215 1.00 57.52 205 HIS B O 1
ATOM 3114 N N . LEU B 1 202 ? -36.996 19.348 20.614 1.00 40.38 206 LEU B N 1
ATOM 3115 C CA . LEU B 1 202 ? -37.351 19.922 19.322 1.00 44.00 206 LEU B CA 1
ATOM 3116 C C . LEU B 1 202 ? -36.773 21.324 19.190 1.00 38.07 206 LEU B C 1
ATOM 3117 O O . LEU B 1 202 ? -36.000 21.598 18.275 1.00 41.16 206 LEU B O 1
ATOM 3122 N N . PHE B 1 203 ? -37.138 22.202 20.118 1.00 37.62 207 PHE B N 1
ATOM 3123 C CA . PHE B 1 203 ? -36.696 23.591 20.076 1.00 40.41 207 PHE B CA 1
ATOM 3124 C C . PHE B 1 203 ? -35.183 23.725 20.229 1.00 42.80 207 PHE B C 1
ATOM 3125 O O . PHE B 1 203 ? -34.591 24.685 19.737 1.00 41.34 207 PHE B O 1
ATOM 3133 N N . GLU B 1 204 ? -34.558 22.768 20.908 1.00 49.96 208 GLU B N 1
ATOM 3134 C CA . GLU B 1 204 ? -33.114 22.813 21.106 1.00 47.57 208 GLU B CA 1
ATOM 3135 C C . GLU B 1 204 ? -32.390 22.529 19.794 1.00 53.62 208 GLU B C 1
ATOM 3136 O O . GLU B 1 204 ? -31.383 23.165 19.483 1.00 61.17 208 GLU B O 1
ATOM 3142 N N . ASP B 1 205 ? -32.908 21.575 19.026 1.00 41.51 209 ASP B N 1
ATOM 3143 C CA . ASP B 1 205 ? -32.355 21.274 17.711 1.00 50.57 209 ASP B CA 1
ATOM 3144 C C . ASP B 1 205 ? -32.635 22.417 16.744 1.00 62.87 209 ASP B C 1
ATOM 3145 O O . ASP B 1 205 ? -31.790 22.780 15.926 1.00 61.00 209 ASP B O 1
ATOM 3150 N N . ILE B 1 206 ? -33.832 22.981 16.858 1.00 62.49 210 ILE B N 1
ATOM 3151 C CA . ILE B 1 206 ? -34.287 24.042 15.969 1.00 48.15 210 ILE B CA 1
ATOM 3152 C C . ILE B 1 206 ? -33.517 25.346 16.188 1.00 50.16 210 ILE B C 1
ATOM 3153 O O . ILE B 1 206 ? -33.196 26.053 15.231 1.00 56.26 210 ILE B O 1
ATOM 3158 N N . SER B 1 207 ? -33.201 25.651 17.443 1.00 73.85 211 SER B N 1
ATOM 3159 C CA . SER B 1 207 ? -32.487 26.883 17.771 1.00 46.11 211 SER B CA 1
ATOM 3160 C C . SER B 1 207 ? -30.970 26.714 17.690 1.00 76.42 211 SER B C 1
ATOM 3161 O O . SER B 1 207 ? -30.220 27.624 18.043 1.00 48.74 211 SER B O 1
ATOM 3164 N N . ASN B 1 208 ? -30.524 25.551 17.224 1.00 76.66 212 ASN B N 1
ATOM 3165 C CA . ASN B 1 208 ? -29.098 25.278 17.077 1.00 53.88 212 ASN B CA 1
ATOM 3166 C C . ASN B 1 208 ? -28.707 25.213 15.603 1.00 45.78 212 ASN B C 1
ATOM 3167 O O . ASN B 1 208 ? -28.956 24.210 14.937 1.00 63.49 212 ASN B O 1
ATOM 3172 N N . PRO B 1 209 ? -28.081 26.287 15.095 1.00 71.26 213 PRO B N 1
ATOM 3173 C CA . PRO B 1 209 ? -27.690 26.435 13.686 1.00 76.90 213 PRO B CA 1
ATOM 3174 C C . PRO B 1 209 ? -26.836 25.285 13.153 1.00 65.21 213 PRO B C 1
ATOM 3175 O O . PRO B 1 209 ? -27.029 24.869 12.010 1.00 53.21 213 PRO B O 1
ATOM 3179 N N . GLU B 1 210 ? -25.908 24.784 13.963 1.00 55.14 214 GLU B N 1
ATOM 3180 C CA . GLU B 1 210 ? -25.057 23.676 13.542 1.00 54.30 214 GLU B CA 1
ATOM 3181 C C . GLU B 1 210 ? -25.876 22.404 13.355 1.00 58.65 214 GLU B C 1
ATOM 3182 O O . GLU B 1 210 ? -25.658 21.653 12.405 1.00 69.74 214 GLU B O 1
ATOM 3188 N N . LYS B 1 211 ? -26.819 22.170 14.262 1.00 50.29 215 LYS B N 1
ATOM 3189 C CA . LYS B 1 211 ? -27.675 20.993 14.181 1.00 46.85 215 LYS B CA 1
ATOM 3190 C C . LYS B 1 211 ? -28.669 21.119 13.032 1.00 46.73 215 LYS B C 1
ATOM 3191 O O . LYS B 1 211 ? -29.012 20.127 12.389 1.00 58.61 215 LYS B O 1
ATOM 3197 N N . VAL B 1 212 ? -29.130 22.340 12.780 1.00 48.40 216 VAL B N 1
ATOM 3198 C CA . VAL B 1 212 ? -30.042 22.599 11.671 1.00 51.70 216 VAL B CA 1
ATOM 3199 C C . VAL B 1 212 ? -29.346 22.300 10.346 1.00 56.23 216 VAL B C 1
ATOM 3200 O O . VAL B 1 212 ? -29.948 21.742 9.426 1.00 58.76 216 VAL B O 1
ATOM 3204 N N . GLY B 1 213 ? -28.069 22.660 10.263 1.00 43.64 217 GLY B N 1
ATOM 3205 C CA . GLY B 1 213 ? -27.279 22.395 9.075 1.00 48.67 217 GLY B CA 1
ATOM 3206 C C . GLY B 1 213 ? -27.104 20.908 8.831 1.00 54.73 217 GLY B C 1
ATOM 3207 O O . GLY B 1 213 ? -27.153 20.449 7.691 1.00 66.04 217 GLY B O 1
ATOM 3208 N N . ILE B 1 214 ? -26.898 20.155 9.908 1.00 41.69 218 ILE B N 1
ATOM 3209 C CA . ILE B 1 214 ? -26.746 18.708 9.812 1.00 54.30 218 ILE B CA 1
ATOM 3210 C C . ILE B 1 214 ? -28.065 18.059 9.403 1.00 58.35 218 ILE B C 1
ATOM 3211 O O . ILE B 1 214 ? -28.088 17.136 8.588 1.00 66.19 218 ILE B O 1
ATOM 3216 N N . LEU B 1 215 ? -29.164 18.555 9.966 1.00 59.65 219 LEU B N 1
ATOM 3217 C CA . LEU B 1 215 ? -30.491 18.045 9.639 1.00 53.68 219 LEU B CA 1
ATOM 3218 C C . LEU B 1 215 ? -30.801 18.265 8.163 1.00 44.70 219 LEU B C 1
ATOM 3219 O O . LEU B 1 215 ? -31.485 17.457 7.535 1.00 41.92 219 LEU B O 1
ATOM 3224 N N . LYS B 1 216 ? -30.286 19.361 7.615 1.00 46.54 220 LYS B N 1
ATOM 3225 C CA . LYS B 1 216 ? -30.489 19.686 6.209 1.00 58.78 220 LYS B CA 1
ATOM 3226 C C . LYS B 1 216 ? -29.740 18.699 5.317 1.00 52.30 220 LYS B C 1
ATOM 3227 O O . LYS B 1 216 ? -30.090 18.511 4.152 1.00 58.61 220 LYS B O 1
ATOM 3229 N N . GLU B 1 217 ? -28.708 18.070 5.873 1.00 42.57 221 GLU B N 1
ATOM 3230 C CA . GLU B 1 217 ? -27.907 17.108 5.124 1.00 42.64 221 GLU B CA 1
ATOM 3231 C C . GLU B 1 217 ? -28.570 15.736 5.129 1.00 50.11 221 GLU B C 1
ATOM 3232 O O . GLU B 1 217 ? -28.115 14.813 4.453 1.00 55.22 221 GLU B O 1
ATOM 3238 N N . PHE B 1 218 ? -29.651 15.611 5.892 1.00 56.73 222 PHE B N 1
ATOM 3239 C CA . PHE B 1 218 ? -30.390 14.358 5.979 1.00 59.89 222 PHE B CA 1
ATOM 3240 C C . PHE B 1 218 ? -31.851 14.569 5.602 1.00 68.48 222 PHE B C 1
ATOM 3241 O O . PHE B 1 218 ? -32.666 13.653 5.702 1.00 73.79 222 PHE B O 1
ATOM 3249 N N . MET B 1 219 ? -32.174 15.782 5.166 1.00 78.96 223 MET B N 1
ATOM 3250 C CA . MET B 1 219 ? -33.524 16.096 4.719 1.00 97.24 223 MET B CA 1
ATOM 3251 C C . MET B 1 219 ? -33.753 15.571 3.306 1.00 110.83 223 MET B C 1
ATOM 3252 O O . MET B 1 219 ? -33.625 16.311 2.331 1.00 124.43 223 MET B O 1
ATOM 3257 N N . ILE B 1 220 ? -34.094 14.290 3.204 1.00 107.51 224 ILE B N 1
ATOM 3258 C CA . ILE B 1 220 ? -34.300 13.652 1.910 1.00 112.18 224 ILE B CA 1
ATOM 3259 C C . ILE B 1 220 ? -35.181 12.414 2.039 1.00 116.62 224 ILE B C 1
ATOM 3260 O O . ILE B 1 220 ? -35.891 12.246 3.031 1.00 113.05 224 ILE B O 1
ATOM 3262 N N . ILE C 1 10 ? -48.179 5.694 -24.083 1.00 76.44 14 ILE C N 1
ATOM 3263 C CA . ILE C 1 10 ? -46.843 5.471 -24.625 1.00 90.09 14 ILE C CA 1
ATOM 3264 C C . ILE C 1 10 ? -46.726 4.079 -25.238 1.00 93.57 14 ILE C C 1
ATOM 3265 O O . ILE C 1 10 ? -45.985 3.871 -26.199 1.00 92.68 14 ILE C O 1
ATOM 3267 N N . SER C 1 11 ? -47.467 3.130 -24.676 1.00 98.28 15 SER C N 1
ATOM 3268 C CA . SER C 1 11 ? -47.462 1.755 -25.160 1.00 102.38 15 SER C CA 1
ATOM 3269 C C . SER C 1 11 ? -48.277 1.644 -26.442 1.00 100.90 15 SER C C 1
ATOM 3270 O O . SER C 1 11 ? -47.945 0.871 -27.340 1.00 101.03 15 SER C O 1
ATOM 3273 N N . PHE C 1 12 ? -49.348 2.427 -26.512 1.00 105.59 16 PHE C N 1
ATOM 3274 C CA . PHE C 1 12 ? -50.266 2.398 -27.644 1.00 99.46 16 PHE C CA 1
ATOM 3275 C C . PHE C 1 12 ? -49.594 2.874 -28.929 1.00 92.43 16 PHE C C 1
ATOM 3276 O O . PHE C 1 12 ? -49.867 2.349 -30.008 1.00 94.71 16 PHE C O 1
ATOM 3278 N N . TYR C 1 13 ? -48.718 3.867 -28.813 1.00 88.20 17 TYR C N 1
ATOM 3279 C CA . TYR C 1 13 ? -48.086 4.456 -29.989 1.00 86.42 17 TYR C CA 1
ATOM 3280 C C . TYR C 1 13 ? -46.823 3.710 -30.415 1.00 84.46 17 TYR C C 1
ATOM 3281 O O . TYR C 1 13 ? -46.053 4.203 -31.240 1.00 69.69 17 TYR C O 1
ATOM 3290 N N . GLY C 1 14 ? -46.615 2.522 -29.854 1.00 93.98 18 GLY C N 1
ATOM 3291 C CA . GLY C 1 14 ? -45.553 1.639 -30.304 1.00 97.55 18 GLY C CA 1
ATOM 3292 C C . GLY C 1 14 ? -44.142 2.134 -30.041 1.00 100.43 18 GLY C C 1
ATOM 3293 O O . GLY C 1 14 ? -43.285 2.065 -30.922 1.00 98.45 18 GLY C O 1
ATOM 3294 N N . TYR C 1 15 ? -43.896 2.632 -28.835 1.00 106.52 19 TYR C N 1
ATOM 3295 C CA . TYR C 1 15 ? -42.559 3.085 -28.460 1.00 102.33 19 TYR C CA 1
ATOM 3296 C C . TYR C 1 15 ? -41.867 2.100 -27.523 1.00 102.14 19 TYR C C 1
ATOM 3297 O O . TYR C 1 15 ? -40.671 2.218 -27.257 1.00 105.24 19 TYR C O 1
ATOM 3306 N N . THR C 1 16 ? -42.626 1.130 -27.026 1.00 96.91 20 THR C N 1
ATOM 3307 C CA . THR C 1 16 ? -42.094 0.130 -26.110 1.00 90.84 20 THR C CA 1
ATOM 3308 C C . THR C 1 16 ? -41.980 -1.214 -26.820 1.00 98.32 20 THR C C 1
ATOM 3309 O O . THR C 1 16 ? -42.351 -1.336 -27.987 1.00 96.83 20 THR C O 1
ATOM 3313 N N . HIS C 1 17 ? -41.468 -2.222 -26.120 1.00 102.80 21 HIS C N 1
ATOM 3314 C CA . HIS C 1 17 ? -41.374 -3.558 -26.697 1.00 118.21 21 HIS C CA 1
ATOM 3315 C C . HIS C 1 17 ? -42.726 -4.252 -26.605 1.00 132.74 21 HIS C C 1
ATOM 3316 O O . HIS C 1 17 ? -43.691 -3.678 -26.099 1.00 139.10 21 HIS C O 1
ATOM 3323 N N . PHE C 1 18 ? -42.797 -5.485 -27.095 1.00 134.01 22 PHE C N 1
ATOM 3324 C CA . PHE C 1 18 ? -44.044 -6.242 -27.059 1.00 145.61 22 PHE C CA 1
ATOM 3325 C C . PHE C 1 18 ? -44.406 -6.606 -25.620 1.00 159.98 22 PHE C C 1
ATOM 3326 O O . PHE C 1 18 ? -45.562 -6.906 -25.322 1.00 169.58 22 PHE C O 1
ATOM 3334 N N . ASP C 1 19 ? -43.407 -6.591 -24.739 1.00 158.98 23 ASP C N 1
ATOM 3335 C CA . ASP C 1 19 ? -43.632 -6.815 -23.313 1.00 162.63 23 ASP C CA 1
ATOM 3336 C C . ASP C 1 19 ? -44.654 -5.824 -22.753 1.00 152.19 23 ASP C C 1
ATOM 3337 O O . ASP C 1 19 ? -45.547 -6.205 -21.997 1.00 161.71 23 ASP C O 1
ATOM 3342 N N . GLY C 1 20 ? -44.517 -4.554 -23.125 1.00 135.37 24 GLY C N 1
ATOM 3343 C CA . GLY C 1 20 ? -45.532 -3.564 -22.813 1.00 127.63 24 GLY C CA 1
ATOM 3344 C C . GLY C 1 20 ? -45.159 -2.432 -21.873 1.00 125.06 24 GLY C C 1
ATOM 3345 O O . GLY C 1 20 ? -46.010 -1.608 -21.536 1.00 123.10 24 GLY C O 1
ATOM 3346 N N . ARG C 1 21 ? -43.902 -2.373 -21.447 1.00 116.94 25 ARG C N 1
ATOM 3347 C CA . ARG C 1 21 ? -43.505 -1.352 -20.481 1.00 111.96 25 ARG C CA 1
ATOM 3348 C C . ARG C 1 21 ? -42.063 -0.880 -20.646 1.00 109.48 25 ARG C C 1
ATOM 3349 O O . ARG C 1 21 ? -41.655 0.101 -20.024 1.00 104.28 25 ARG C O 1
ATOM 3351 N N . THR C 1 22 ? -41.295 -1.568 -21.483 1.00 109.42 26 THR C N 1
ATOM 3352 C CA . THR C 1 22 ? -39.886 -1.230 -21.655 1.00 94.13 26 THR C CA 1
ATOM 3353 C C . THR C 1 22 ? -39.639 -0.426 -22.926 1.00 87.95 26 THR C C 1
ATOM 3354 O O . THR C 1 22 ? -39.824 -0.926 -24.036 1.00 92.42 26 THR C O 1
ATOM 3358 N N . LEU C 1 23 ? -39.220 0.823 -22.750 1.00 80.17 27 LEU C N 1
ATOM 3359 C CA . LEU C 1 23 ? -38.922 1.710 -23.868 1.00 75.32 27 LEU C CA 1
ATOM 3360 C C . LEU C 1 23 ? -37.774 1.166 -24.713 1.00 85.57 27 LEU C C 1
ATOM 3361 O O . LEU C 1 23 ? -36.774 0.686 -24.179 1.00 79.61 27 LEU C O 1
ATOM 3363 N N . LYS C 1 24 ? -37.925 1.238 -26.032 1.00 85.63 28 LYS C N 1
ATOM 3364 C CA . LYS C 1 24 ? -36.860 0.840 -26.945 1.00 92.55 28 LYS C CA 1
ATOM 3365 C C . LYS C 1 24 ? -35.662 1.769 -26.790 1.00 84.93 28 LYS C C 1
ATOM 3366 O O . LYS C 1 24 ? -35.737 2.954 -27.117 1.00 77.67 28 LYS C O 1
ATOM 3368 N N . ASN C 1 25 ? -34.557 1.225 -26.291 1.00 87.09 29 ASN C N 1
ATOM 3369 C CA . ASN C 1 25 ? -33.378 2.032 -26.003 1.00 74.34 29 ASN C CA 1
ATOM 3370 C C . ASN C 1 25 ? -32.123 1.541 -26.717 1.00 68.28 29 ASN C C 1
ATOM 3371 O O . ASN C 1 25 ? -32.071 0.416 -27.212 1.00 71.00 29 ASN C O 1
ATOM 3376 N N . LYS C 1 26 ? -31.113 2.404 -26.759 1.00 95.39 30 LYS C N 1
ATOM 3377 C CA . LYS C 1 26 ? -29.854 2.108 -27.432 1.00 89.58 30 LYS C CA 1
ATOM 3378 C C . LYS C 1 26 ? -28.966 1.189 -26.598 1.00 80.10 30 LYS C C 1
ATOM 3379 O O . LYS C 1 26 ? -27.979 0.650 -27.097 1.00 81.69 30 LYS C O 1
ATOM 3385 N N . TYR C 1 27 ? -29.322 1.012 -25.330 1.00 75.03 31 TYR C N 1
ATOM 3386 C CA . TYR C 1 27 ? -28.518 0.204 -24.422 1.00 84.12 31 TYR C CA 1
ATOM 3387 C C . TYR C 1 27 ? -28.915 -1.267 -24.478 1.00 83.17 31 TYR C C 1
ATOM 3388 O O . TYR C 1 27 ? -28.106 -2.149 -24.192 1.00 86.34 31 TYR C O 1
ATOM 3397 N N . GLY C 1 28 ? -30.165 -1.523 -24.848 1.00 79.43 32 GLY C N 1
ATOM 3398 C CA . GLY C 1 28 ? -30.695 -2.873 -24.861 1.00 80.90 32 GLY C CA 1
ATOM 3399 C C . GLY C 1 28 ? -30.924 -3.359 -23.443 1.00 82.96 32 GLY C C 1
ATOM 3400 O O . GLY C 1 28 ? -30.873 -4.557 -23.165 1.00 86.80 32 GLY C O 1
ATOM 3401 N N . MET C 1 29 ? -31.177 -2.414 -22.543 1.00 95.95 33 MET C N 1
ATOM 3402 C CA . MET C 1 29 ? -31.392 -2.716 -21.133 1.00 95.37 33 MET C CA 1
ATOM 3403 C C . MET C 1 29 ? -32.877 -2.711 -20.789 1.00 83.29 33 MET C C 1
ATOM 3404 O O . MET C 1 29 ? -33.698 -2.202 -21.552 1.00 81.12 33 MET C O 1
ATOM 3409 N N . GLN C 1 30 ? -33.217 -3.283 -19.638 1.00 86.53 34 GLN C N 1
ATOM 3410 C CA . GLN C 1 30 ? -34.604 -3.334 -19.192 1.00 87.93 34 GLN C CA 1
ATOM 3411 C C . GLN C 1 30 ? -34.721 -3.183 -17.679 1.00 105.72 34 GLN C C 1
ATOM 3412 O O . GLN C 1 30 ? -33.775 -3.457 -16.941 1.00 100.05 34 GLN C O 1
ATOM 3414 N N . GLY C 1 31 ? -35.890 -2.740 -17.227 1.00 68.98 35 GLY C N 1
ATOM 3415 C CA . GLY C 1 31 ? -36.181 -2.630 -15.809 1.00 67.91 35 GLY C CA 1
ATOM 3416 C C . GLY C 1 31 ? -35.470 -1.499 -15.092 1.00 57.50 35 GLY C C 1
ATOM 3417 O O . GLY C 1 31 ? -35.185 -0.456 -15.682 1.00 50.78 35 GLY C O 1
ATOM 3418 N N . LYS C 1 32 ? -35.188 -1.715 -13.809 1.00 66.11 36 LYS C N 1
ATOM 3419 C CA . LYS C 1 32 ? -34.543 -0.712 -12.965 1.00 57.64 36 LYS C CA 1
ATOM 3420 C C . LYS C 1 32 ? -33.178 -0.295 -13.502 1.00 74.77 36 LYS C C 1
ATOM 3421 O O . LYS C 1 32 ? -32.752 0.846 -13.321 1.00 85.24 36 LYS C O 1
ATOM 3423 N N . ALA C 1 33 ? -32.493 -1.229 -14.153 1.00 72.56 37 ALA C N 1
ATOM 3424 C CA . ALA C 1 33 ? -31.189 -0.957 -14.743 1.00 63.45 37 ALA C CA 1
ATOM 3425 C C . ALA C 1 33 ? -31.292 0.103 -15.836 1.00 68.38 37 ALA C C 1
ATOM 3426 O O . ALA C 1 33 ? -30.396 0.932 -15.995 1.00 82.26 37 ALA C O 1
ATOM 3428 N N . LEU C 1 34 ? -32.391 0.072 -16.583 1.00 63.16 38 LEU C N 1
ATOM 3429 C CA . LEU C 1 34 ? -32.628 1.045 -17.643 1.00 64.41 38 LEU C CA 1
ATOM 3430 C C . LEU C 1 34 ? -32.877 2.438 -17.075 1.00 65.89 38 LEU C C 1
ATOM 3431 O O . LEU C 1 34 ? -32.384 3.431 -17.610 1.00 75.01 38 LEU C O 1
ATOM 3436 N N . GLN C 1 35 ? -33.643 2.506 -15.990 1.00 54.30 39 GLN C N 1
ATOM 3437 C CA . GLN C 1 35 ? -33.961 3.781 -15.356 1.00 52.72 39 GLN C CA 1
ATOM 3438 C C . GLN C 1 35 ? -32.700 4.439 -14.808 1.00 49.07 39 GLN C C 1
ATOM 3439 O O . GLN C 1 35 ? -32.540 5.657 -14.882 1.00 64.40 39 GLN C O 1
ATOM 3441 N N . GLU C 1 36 ? -31.809 3.621 -14.258 1.00 42.29 40 GLU C N 1
ATOM 3442 C CA . GLU C 1 36 ? -30.548 4.106 -13.712 1.00 42.58 40 GLU C CA 1
ATOM 3443 C C . GLU C 1 36 ? -29.627 4.612 -14.818 1.00 62.14 40 GLU C C 1
ATOM 3444 O O . GLU C 1 36 ? -29.022 5.678 -14.698 1.00 63.76 40 GLU C O 1
ATOM 3450 N N . ARG C 1 37 ? -29.527 3.838 -15.894 1.00 71.67 41 ARG C N 1
ATOM 3451 C CA . ARG C 1 37 ? -28.656 4.178 -17.014 1.00 64.42 41 ARG C CA 1
ATOM 3452 C C . ARG C 1 37 ? -29.152 5.422 -17.743 1.00 69.48 41 ARG C C 1
ATOM 3453 O O . ARG C 1 37 ? -28.358 6.253 -18.184 1.00 74.81 41 ARG C O 1
ATOM 3461 N N . CYS C 1 38 ? -30.470 5.542 -17.865 1.00 82.99 42 CYS C N 1
ATOM 3462 C CA . CYS C 1 38 ? -31.083 6.686 -18.529 1.00 86.57 42 CYS C CA 1
ATOM 3463 C C . CYS C 1 38 ? -30.850 7.971 -17.742 1.00 77.85 42 CYS C C 1
ATOM 3464 O O . CYS C 1 38 ? -30.529 9.011 -18.315 1.00 85.78 42 CYS C O 1
ATOM 3467 N N . ALA C 1 39 ? -31.014 7.887 -16.426 1.00 61.35 43 ALA C N 1
ATOM 3468 C CA . ALA C 1 39 ? -30.846 9.042 -15.551 1.00 58.22 43 ALA C CA 1
ATOM 3469 C C . ALA C 1 39 ? -29.396 9.514 -15.512 1.00 68.33 43 ALA C C 1
ATOM 3470 O O . ALA C 1 39 ? -29.127 10.709 -15.390 1.00 64.48 43 ALA C O 1
ATOM 3472 N N . TYR C 1 40 ? -28.466 8.569 -15.616 1.00 61.09 44 TYR C N 1
ATOM 3473 C CA . TYR C 1 40 ? -27.043 8.884 -15.573 1.00 45.95 44 TYR C CA 1
ATOM 3474 C C . TYR C 1 40 ? -26.603 9.693 -16.788 1.00 52.15 44 TYR C C 1
ATOM 3475 O O . TYR C 1 40 ? -25.892 10.689 -16.655 1.00 65.46 44 TYR C O 1
ATOM 3484 N N . ASP C 1 41 ? -27.026 9.261 -17.970 1.00 46.02 45 ASP C N 1
ATOM 3485 C CA . ASP C 1 41 ? -26.693 9.971 -19.199 1.00 60.30 45 ASP C CA 1
ATOM 3486 C C . ASP C 1 41 ? -27.447 11.292 -19.285 1.00 65.46 45 ASP C C 1
ATOM 3487 O O . ASP C 1 41 ? -26.950 12.264 -19.852 1.00 71.40 45 ASP C O 1
ATOM 3492 N N . LEU C 1 42 ? -28.650 11.318 -18.719 1.00 54.10 46 LEU C N 1
ATOM 3493 C CA . LEU C 1 42 ? -29.466 12.525 -18.708 1.00 49.66 46 LEU C CA 1
ATOM 3494 C C . LEU C 1 42 ? -28.821 13.610 -17.852 1.00 48.88 46 LEU C C 1
ATOM 3495 O O . LEU C 1 42 ? -28.844 14.788 -18.207 1.00 48.06 46 LEU C O 1
ATOM 3500 N N . LEU C 1 43 ? -28.243 13.204 -16.725 1.00 44.68 47 LEU C N 1
ATOM 3501 C CA . LEU C 1 43 ? -27.568 14.140 -15.833 1.00 37.29 47 LEU C CA 1
ATOM 3502 C C . LEU C 1 43 ? -26.306 14.679 -16.494 1.00 43.56 47 LEU C C 1
ATOM 3503 O O . LEU C 1 43 ? -25.972 15.856 -16.355 1.00 64.18 47 LEU C O 1
ATOM 3508 N N . GLN C 1 44 ? -25.606 13.806 -17.211 1.00 41.51 48 GLN C N 1
ATOM 3509 C CA . GLN C 1 44 ? -24.412 14.199 -17.949 1.00 39.06 48 GLN C CA 1
ATOM 3510 C C . GLN C 1 44 ? -24.780 15.152 -19.080 1.00 39.32 48 GLN C C 1
ATOM 3511 O O . GLN C 1 44 ? -24.067 16.117 -19.352 1.00 57.41 48 GLN C O 1
ATOM 3517 N N . ALA C 1 45 ? -25.905 14.870 -19.730 1.00 47.73 49 ALA C N 1
ATOM 3518 C CA . ALA C 1 45 ? -26.377 15.673 -20.852 1.00 38.95 49 ALA C CA 1
ATOM 3519 C C . ALA C 1 45 ? -26.750 17.089 -20.425 1.00 42.90 49 ALA C C 1
ATOM 3520 O O . ALA C 1 45 ? -26.482 18.050 -21.147 1.00 53.08 49 ALA C O 1
ATOM 3522 N N . MET C 1 46 ? -27.373 17.214 -19.257 1.00 34.93 50 MET C N 1
ATOM 3523 C CA . MET C 1 46 ? -27.748 18.524 -18.735 1.00 38.41 50 MET C CA 1
ATOM 3524 C C . MET C 1 46 ? -26.508 19.350 -18.423 1.00 39.52 50 MET C C 1
ATOM 3525 O O . MET C 1 46 ? -26.490 20.565 -18.623 1.00 52.25 50 MET C O 1
ATOM 3530 N N . LEU C 1 47 ? -25.472 18.678 -17.932 1.00 35.45 51 LEU C N 1
ATOM 3531 C CA . LEU C 1 47 ? -24.210 19.334 -17.620 1.00 56.97 51 LEU C CA 1
ATOM 3532 C C . LEU C 1 47 ? -23.558 19.851 -18.896 1.00 54.82 51 LEU C C 1
ATOM 3533 O O . LEU C 1 47 ? -23.023 20.960 -18.928 1.00 43.53 51 LEU C O 1
ATOM 3538 N N . ASN C 1 48 ? -23.611 19.040 -19.948 1.00 45.03 52 ASN C N 1
ATOM 3539 C CA . ASN C 1 48 ? -23.037 19.413 -21.234 1.00 41.58 52 ASN C CA 1
ATOM 3540 C C . ASN C 1 48 ? -23.822 20.531 -21.916 1.00 49.94 52 ASN C C 1
ATOM 3541 O O . ASN C 1 48 ? -23.251 21.341 -22.644 1.00 60.80 52 ASN C O 1
ATOM 3546 N N . LEU C 1 49 ? -25.131 20.571 -21.680 1.00 51.89 53 LEU C N 1
ATOM 3547 C CA . LEU C 1 49 ? -25.974 21.621 -22.247 1.00 50.97 53 LEU C CA 1
ATOM 3548 C C . LEU C 1 49 ? -25.636 22.984 -21.661 1.00 48.92 53 LEU C C 1
ATOM 3549 O O . LEU C 1 49 ? -25.739 24.004 -22.343 1.00 62.39 53 LEU C O 1
ATOM 3554 N N . ARG C 1 50 ? -25.232 22.997 -20.396 1.00 39.50 54 ARG C N 1
ATOM 3555 C CA . ARG C 1 50 ? -24.865 24.240 -19.734 1.00 40.15 54 ARG C CA 1
ATOM 3556 C C . ARG C 1 50 ? -23.509 24.704 -20.236 1.00 67.25 54 ARG C C 1
ATOM 3557 O O . ARG C 1 50 ? -23.227 25.898 -20.276 1.00 74.15 54 ARG C O 1
ATOM 3565 N N . LYS C 1 51 ? -22.685 23.747 -20.649 1.00 55.49 55 LYS C N 1
ATOM 3566 C CA . LYS C 1 51 ? -21.359 24.043 -21.173 1.00 57.41 55 LYS C CA 1
ATOM 3567 C C . LYS C 1 51 ? -21.473 24.865 -22.454 1.00 59.24 55 LYS C C 1
ATOM 3568 O O . LYS C 1 51 ? -20.661 25.756 -22.715 1.00 64.40 55 LYS C O 1
ATOM 3574 N N . GLU C 1 52 ? -22.493 24.550 -23.245 1.00 62.37 56 GLU C N 1
ATOM 3575 C CA . GLU C 1 52 ? -22.761 25.236 -24.502 1.00 66.75 56 GLU C CA 1
ATOM 3576 C C . GLU C 1 52 ? -23.369 26.618 -24.283 1.00 57.92 56 GLU C C 1
ATOM 3577 O O . GLU C 1 52 ? -24.155 26.807 -23.362 1.00 50.69 56 GLU C O 1
ATOM 3583 N N . PRO C 1 53 ? -23.004 27.590 -25.134 1.00 55.38 57 PRO C N 1
ATOM 3584 C CA . PRO C 1 53 ? -23.552 28.949 -25.037 1.00 64.51 57 PRO C CA 1
ATOM 3585 C C . PRO C 1 53 ? -25.001 29.029 -25.522 1.00 72.84 57 PRO C C 1
ATOM 3586 O O . PRO C 1 53 ? -25.463 28.150 -26.253 1.00 77.43 57 PRO C O 1
ATOM 3590 N N . LEU C 1 54 ? -25.706 30.077 -25.110 1.00 74.06 58 LEU C N 1
ATOM 3591 C CA . LEU C 1 54 ? -27.093 30.288 -25.511 1.00 66.58 58 LEU C CA 1
ATOM 3592 C C . LEU C 1 54 ? -27.204 30.625 -26.995 1.00 63.61 58 LEU C C 1
ATOM 3593 O O . LEU C 1 54 ? -26.327 31.285 -27.552 1.00 70.77 58 LEU C O 1
ATOM 3598 N N . PRO C 1 55 ? -28.287 30.167 -27.642 1.00 67.54 59 PRO C N 1
ATOM 3599 C CA . PRO C 1 55 ? -28.519 30.455 -29.061 1.00 68.44 59 PRO C CA 1
ATOM 3600 C C . PRO C 1 55 ? -28.964 31.897 -29.284 1.00 68.47 59 PRO C C 1
ATOM 3601 O O . PRO C 1 55 ? -29.392 32.560 -28.338 1.00 55.82 59 PRO C O 1
ATOM 3605 N N . GLU C 1 56 ? -28.869 32.370 -30.522 1.00 76.24 60 GLU C N 1
ATOM 3606 C CA . GLU C 1 56 ? -29.266 33.734 -30.852 1.00 80.91 60 GLU C CA 1
ATOM 3607 C C . GLU C 1 56 ? -30.781 33.842 -30.991 1.00 84.50 60 GLU C C 1
ATOM 3608 O O . GLU C 1 56 ? -31.366 34.891 -30.721 1.00 95.76 60 GLU C O 1
ATOM 3610 N N . LYS C 1 57 ? -31.408 32.750 -31.414 1.00 78.34 61 LYS C N 1
ATOM 3611 C CA . LYS C 1 57 ? -32.853 32.716 -31.600 1.00 70.77 61 LYS C CA 1
ATOM 3612 C C . LYS C 1 57 ? -33.458 31.459 -30.983 1.00 67.71 61 LYS C C 1
ATOM 3613 O O . LYS C 1 57 ? -32.929 30.361 -31.149 1.00 72.06 61 LYS C O 1
ATOM 3615 N N . PHE C 1 58 ? -34.568 31.626 -30.270 1.00 60.93 62 PHE C N 1
ATOM 3616 C CA . PHE C 1 58 ? -35.263 30.493 -29.673 1.00 61.17 62 PHE C CA 1
ATOM 3617 C C . PHE C 1 58 ? -36.449 30.081 -30.538 1.00 75.47 62 PHE C C 1
ATOM 3618 O O . PHE C 1 58 ? -37.416 30.829 -30.682 1.00 91.39 62 PHE C O 1
ATOM 3626 N N . ASP C 1 59 ? -36.365 28.885 -31.111 1.00 71.08 63 ASP C N 1
ATOM 3627 C CA . ASP C 1 59 ? -37.438 28.353 -31.942 1.00 75.79 63 ASP C CA 1
ATOM 3628 C C . ASP C 1 59 ? -37.649 26.866 -31.680 1.00 73.24 63 ASP C C 1
ATOM 3629 O O . ASP C 1 59 ? -37.037 26.292 -30.779 1.00 66.50 63 ASP C O 1
ATOM 3634 N N . SER C 1 60 ? -38.519 26.249 -32.473 1.00 76.09 64 SER C N 1
ATOM 3635 C CA . SER C 1 60 ? -38.818 24.829 -32.329 1.00 71.90 64 SER C CA 1
ATOM 3636 C C . SER C 1 60 ? -37.610 23.959 -32.666 1.00 74.20 64 SER C C 1
ATOM 3637 O O . SER C 1 60 ? -37.468 22.854 -32.142 1.00 68.20 64 SER C O 1
ATOM 3640 N N . SER C 1 61 ? -36.745 24.460 -33.544 1.00 79.08 65 SER C N 1
ATOM 3641 C CA . SER C 1 61 ? -35.534 23.737 -33.921 1.00 80.45 65 SER C CA 1
ATOM 3642 C C . SER C 1 61 ? -34.600 23.587 -32.725 1.00 76.39 65 SER C C 1
ATOM 3643 O O . SER C 1 61 ? -33.999 22.531 -32.525 1.00 80.47 65 SER C O 1
ATOM 3646 N N . TYR C 1 62 ? -34.481 24.649 -31.935 1.00 66.18 66 TYR C N 1
ATOM 3647 C CA . TYR C 1 62 ? -33.660 24.612 -30.730 1.00 62.95 66 TYR C CA 1
ATOM 3648 C C . TYR C 1 62 ? -34.266 23.689 -29.681 1.00 66.92 66 TYR C C 1
ATOM 3649 O O . TYR C 1 62 ? -33.544 23.047 -28.917 1.00 66.39 66 TYR C O 1
ATOM 3658 N N . LEU C 1 63 ? -35.594 23.632 -29.643 1.00 67.63 67 LEU C N 1
ATOM 3659 C CA . LEU C 1 63 ? -36.291 22.739 -28.727 1.00 69.74 67 LEU C CA 1
ATOM 3660 C C . LEU C 1 63 ? -35.964 21.286 -29.055 1.00 58.91 67 LEU C C 1
ATOM 3661 O O . LEU C 1 63 ? -35.721 20.479 -28.159 1.00 50.26 67 LEU C O 1
ATOM 3666 N N . LYS C 1 64 ? -35.958 20.963 -30.346 1.00 56.86 68 LYS C N 1
ATOM 3667 C CA . LYS C 1 64 ? -35.584 19.626 -30.794 1.00 65.07 68 LYS C CA 1
ATOM 3668 C C . LYS C 1 64 ? -34.118 19.350 -30.485 1.00 68.77 68 LYS C C 1
ATOM 3669 O O . LYS C 1 64 ? -33.741 18.219 -30.179 1.00 71.66 68 LYS C O 1
ATOM 3675 N N . TYR C 1 65 ? -33.298 20.393 -30.568 1.00 67.92 69 TYR C N 1
ATOM 3676 C CA . TYR C 1 65 ? -31.873 20.279 -30.277 1.00 60.92 69 TYR C CA 1
ATOM 3677 C C . TYR C 1 65 ? -31.647 19.929 -28.810 1.00 61.82 69 TYR C C 1
ATOM 3678 O O . TYR C 1 65 ? -30.782 19.115 -28.483 1.00 57.77 69 TYR C O 1
ATOM 3687 N N . LEU C 1 66 ? -32.424 20.557 -27.932 1.00 57.09 70 LEU C N 1
ATOM 3688 C CA . LEU C 1 66 ? -32.354 20.275 -26.503 1.00 50.52 70 LEU C CA 1
ATOM 3689 C C . LEU C 1 66 ? -32.756 18.832 -26.232 1.00 56.97 70 LEU C C 1
ATOM 3690 O O . LEU C 1 66 ? -32.111 18.132 -25.451 1.00 70.26 70 LEU C O 1
ATOM 3695 N N . HIS C 1 67 ? -33.828 18.397 -26.886 1.00 61.70 71 HIS C N 1
ATOM 3696 C CA . HIS C 1 67 ? -34.319 17.032 -26.741 1.00 58.39 71 HIS C CA 1
ATOM 3697 C C . HIS C 1 67 ? -33.309 16.032 -27.287 1.00 45.24 71 HIS C C 1
ATOM 3698 O O . HIS C 1 67 ? -33.194 14.914 -26.785 1.00 46.75 71 HIS C O 1
ATOM 3705 N N . GLN C 1 68 ? -32.578 16.441 -28.318 1.00 50.91 72 GLN C N 1
ATOM 3706 C CA . GLN C 1 68 ? -31.554 15.590 -28.907 1.00 62.19 72 GLN C CA 1
ATOM 3707 C C . GLN C 1 68 ? -30.406 15.373 -27.932 1.00 77.28 72 GLN C C 1
ATOM 3708 O O . GLN C 1 68 ? -30.024 14.240 -27.653 1.00 79.23 72 GLN C O 1
ATOM 3714 N N . ARG C 1 69 ? -29.871 16.471 -27.408 1.00 81.31 73 ARG C N 1
ATOM 3715 C CA . ARG C 1 69 ? -28.719 16.424 -26.516 1.00 81.11 73 ARG C CA 1
ATOM 3716 C C . ARG C 1 69 ? -28.992 15.611 -25.252 1.00 74.32 73 ARG C C 1
ATOM 3717 O O . ARG C 1 69 ? -28.087 14.983 -24.702 1.00 81.21 73 ARG C O 1
ATOM 3725 N N . LEU C 1 70 ? -30.242 15.621 -24.800 1.00 60.22 74 LEU C N 1
ATOM 3726 C CA . LEU C 1 70 ? -30.618 14.944 -23.562 1.00 58.61 74 LEU C CA 1
ATOM 3727 C C . LEU C 1 70 ? -30.776 13.430 -23.705 1.00 62.62 74 LEU C C 1
ATOM 3728 O O . LEU C 1 70 ? -30.420 12.681 -22.796 1.00 64.39 74 LEU C O 1
ATOM 3733 N N . TYR C 1 71 ? -31.307 12.978 -24.838 1.00 57.81 75 TYR C N 1
ATOM 3734 C CA . TYR C 1 71 ? -31.660 11.568 -24.990 1.00 52.73 75 TYR C CA 1
ATOM 3735 C C . TYR C 1 71 ? -30.996 10.862 -26.174 1.00 61.58 75 TYR C C 1
ATOM 3736 O O . TYR C 1 71 ? -31.435 9.782 -26.569 1.00 85.43 75 TYR C O 1
ATOM 3745 N N . GLU C 1 72 ? -29.947 11.453 -26.740 1.00 79.18 76 GLU C N 1
ATOM 3746 C CA . GLU C 1 72 ? -29.301 10.853 -27.908 1.00 76.08 76 GLU C CA 1
ATOM 3747 C C . GLU C 1 72 ? -28.532 9.582 -27.558 1.00 77.70 76 GLU C C 1
ATOM 3748 O O . GLU C 1 72 ? -28.351 8.709 -28.406 1.00 92.71 76 GLU C O 1
ATOM 3754 N N . LYS C 1 73 ? -28.088 9.477 -26.310 1.00 78.87 77 LYS C N 1
ATOM 3755 C CA . LYS C 1 73 ? -27.348 8.301 -25.870 1.00 78.59 77 LYS C CA 1
ATOM 3756 C C . LYS C 1 73 ? -28.299 7.198 -25.427 1.00 83.39 77 LYS C C 1
ATOM 3757 O O . LYS C 1 73 ? -27.897 6.047 -25.261 1.00 87.65 77 LYS C O 1
ATOM 3759 N N . MET C 1 74 ? -29.566 7.557 -25.250 1.00 75.81 78 MET C N 1
ATOM 3760 C CA . MET C 1 74 ? -30.568 6.621 -24.757 1.00 88.33 78 MET C CA 1
ATOM 3761 C C . MET C 1 74 ? -31.523 6.182 -25.860 1.00 88.39 78 MET C C 1
ATOM 3762 O O . MET C 1 74 ? -31.757 4.989 -26.053 1.00 89.69 78 MET C O 1
ATOM 3764 N N . PHE C 1 75 ? -32.073 7.153 -26.582 1.00 90.96 79 PHE C N 1
ATOM 3765 C CA . PHE C 1 75 ? -33.089 6.874 -27.590 1.00 90.92 79 PHE C CA 1
ATOM 3766 C C . PHE C 1 75 ? -32.626 7.267 -28.990 1.00 93.05 79 PHE C C 1
ATOM 3767 O O . PHE C 1 75 ? -31.880 8.232 -29.162 1.00 100.69 79 PHE C O 1
ATOM 3775 N N . GLU C 1 76 ? -33.075 6.511 -29.987 1.00 89.62 80 GLU C N 1
ATOM 3776 C CA . GLU C 1 76 ? -32.729 6.779 -31.379 1.00 89.38 80 GLU C CA 1
ATOM 3777 C C . GLU C 1 76 ? -33.533 7.946 -31.946 1.00 86.54 80 GLU C C 1
ATOM 3778 O O . GLU C 1 76 ? -33.129 8.573 -32.925 1.00 86.85 80 GLU C O 1
ATOM 3784 N N . TRP C 1 77 ? -34.672 8.232 -31.322 1.00 74.77 81 TRP C N 1
ATOM 3785 C CA . TRP C 1 77 ? -35.557 9.298 -31.779 1.00 78.25 81 TRP C CA 1
ATOM 3786 C C . TRP C 1 77 ? -35.288 10.604 -31.039 1.00 76.35 81 TRP C C 1
ATOM 3787 O O . TRP C 1 77 ? -36.218 11.325 -30.682 1.00 81.39 81 TRP C O 1
ATOM 3798 N N . ALA C 1 78 ? -34.008 10.900 -30.828 1.00 77.01 82 ALA C N 1
ATOM 3799 C CA . ALA C 1 78 ? -33.576 12.032 -30.011 1.00 87.17 82 ALA C CA 1
ATOM 3800 C C . ALA C 1 78 ? -34.258 13.346 -30.392 1.00 101.41 82 ALA C C 1
ATOM 3801 O O . ALA C 1 78 ? -35.074 13.868 -29.635 1.00 104.20 82 ALA C O 1
ATOM 3803 N N . GLY C 1 79 ? -33.922 13.879 -31.561 1.00 111.63 83 GLY C N 1
ATOM 3804 C CA . GLY C 1 79 ? -34.460 15.158 -31.987 1.00 112.78 83 GLY C CA 1
ATOM 3805 C C . GLY C 1 79 ? -35.722 15.052 -32.822 1.00 110.86 83 GLY C C 1
ATOM 3806 O O . GLY C 1 79 ? -36.014 15.936 -33.627 1.00 120.40 83 GLY C O 1
ATOM 3807 N N . CYS C 1 80 ? -36.477 13.973 -32.631 1.00 104.58 84 CYS C N 1
ATOM 3808 C CA . CYS C 1 80 ? -37.665 13.727 -33.444 1.00 89.03 84 CYS C CA 1
ATOM 3809 C C . CYS C 1 80 ? -38.967 13.929 -32.671 1.00 91.54 84 CYS C C 1
ATOM 3810 O O . CYS C 1 80 ? -39.102 13.482 -31.532 1.00 91.33 84 CYS C O 1
ATOM 3813 N N . THR C 1 81 ? -39.920 14.607 -33.303 1.00 91.43 85 THR C N 1
ATOM 3814 C CA . THR C 1 81 ? -41.255 14.781 -32.740 1.00 83.88 85 THR C CA 1
ATOM 3815 C C . THR C 1 81 ? -42.171 13.629 -33.147 1.00 85.34 85 THR C C 1
ATOM 3816 O O . THR C 1 81 ? -41.922 12.952 -34.145 1.00 94.47 85 THR C O 1
ATOM 3820 N N . CYS C 1 82 ? -43.229 13.407 -32.372 1.00 83.89 86 CYS C N 1
ATOM 3821 C CA . CYS C 1 82 ? -44.114 12.269 -32.602 1.00 87.12 86 CYS C CA 1
ATOM 3822 C C . CYS C 1 82 ? -45.234 12.581 -33.593 1.00 89.53 86 CYS C C 1
ATOM 3823 O O . CYS C 1 82 ? -46.189 11.813 -33.716 1.00 94.55 86 CYS C O 1
ATOM 3826 N N . ASP C 1 83 ? -45.119 13.702 -34.299 1.00 88.51 87 ASP C N 1
ATOM 3827 C CA . ASP C 1 83 ? -46.105 14.057 -35.316 1.00 91.78 87 ASP C CA 1
ATOM 3828 C C . ASP C 1 83 ? -45.814 13.321 -36.618 1.00 87.94 87 ASP C C 1
ATOM 3829 O O . ASP C 1 83 ? -46.613 13.346 -37.554 1.00 90.40 87 ASP C O 1
ATOM 3834 N N . THR C 1 84 ? -44.660 12.664 -36.662 1.00 96.69 88 THR C N 1
ATOM 3835 C CA . THR C 1 84 ? -44.233 11.909 -37.832 1.00 95.15 88 THR C CA 1
ATOM 3836 C C . THR C 1 84 ? -43.723 10.538 -37.404 1.00 104.51 88 THR C C 1
ATOM 3837 O O . THR C 1 84 ? -42.981 10.431 -36.427 1.00 108.88 88 THR C O 1
ATOM 3839 N N . PRO C 1 85 ? -44.129 9.484 -38.128 1.00 108.46 89 PRO C N 1
ATOM 3840 C CA . PRO C 1 85 ? -43.734 8.111 -37.793 1.00 109.27 89 PRO C CA 1
ATOM 3841 C C . PRO C 1 85 ? -42.219 7.934 -37.788 1.00 112.65 89 PRO C C 1
ATOM 3842 O O . PRO C 1 85 ? -41.549 8.336 -38.740 1.00 124.26 89 PRO C O 1
ATOM 3846 N N . PHE C 1 86 ? -41.690 7.339 -36.724 1.00 105.13 90 PHE C N 1
ATOM 3847 C CA . PHE C 1 86 ? -40.254 7.123 -36.607 1.00 102.53 90 PHE C CA 1
ATOM 3848 C C . PHE C 1 86 ? -39.907 5.670 -36.903 1.00 107.31 90 PHE C C 1
ATOM 3849 O O . PHE C 1 86 ? -40.612 4.755 -36.477 1.00 104.41 90 PHE C O 1
ATOM 3857 N N . THR C 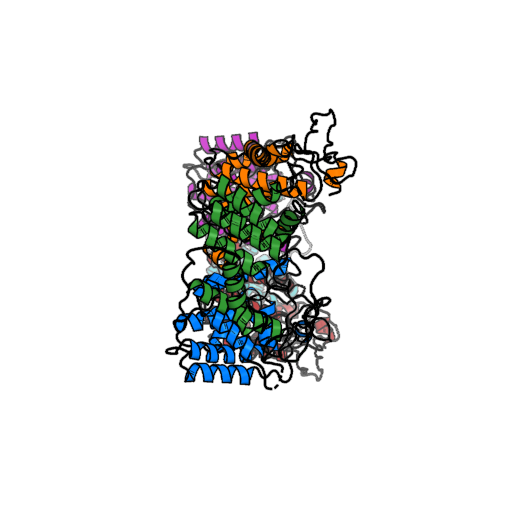1 87 ? -38.817 5.464 -37.634 1.00 112.67 91 THR C N 1
ATOM 3858 C CA . THR C 1 87 ? -38.382 4.120 -37.986 1.00 113.26 91 THR C CA 1
ATOM 3859 C C . THR C 1 87 ? -37.127 3.715 -37.222 1.00 113.18 91 THR C C 1
ATOM 3860 O O . THR C 1 87 ? -36.055 4.289 -37.417 1.00 118.93 91 THR C O 1
ATOM 3864 N N . PHE C 1 88 ? -37.270 2.723 -36.348 1.00 112.04 92 PHE C N 1
ATOM 3865 C CA . PHE C 1 88 ? -36.141 2.191 -35.596 1.00 103.27 92 PHE C CA 1
ATOM 3866 C C . PHE C 1 88 ? -35.202 1.413 -36.514 1.00 105.05 92 PHE C C 1
ATOM 3867 O O . PHE C 1 88 ? -35.532 1.144 -37.670 1.00 109.09 92 PHE C O 1
ATOM 3875 N N . SER C 1 89 ? -34.035 1.048 -35.994 1.00 102.09 93 SER C N 1
ATOM 3876 C CA . SER C 1 89 ? -33.030 0.349 -36.789 1.00 109.93 93 SER C CA 1
ATOM 3877 C C . SER C 1 89 ? -33.356 -1.128 -37.016 1.00 118.13 93 SER C C 1
ATOM 3878 O O . SER C 1 89 ? -32.594 -1.839 -37.671 1.00 122.26 93 SER C O 1
ATOM 3881 N N . ASP C 1 90 ? -34.482 -1.591 -36.480 1.00 123.32 94 ASP C N 1
ATOM 3882 C CA . ASP C 1 90 ? -34.880 -2.985 -36.658 1.00 128.52 94 ASP C CA 1
ATOM 3883 C C . ASP C 1 90 ? -36.092 -3.114 -37.578 1.00 134.97 94 ASP C C 1
ATOM 3884 O O . ASP C 1 90 ? -36.650 -4.200 -37.734 1.00 133.36 94 ASP C O 1
ATOM 3889 N N . GLY C 1 91 ? -36.496 -2.001 -38.183 1.00 147.96 95 GLY C N 1
ATOM 3890 C CA . GLY C 1 91 ? -37.596 -2.007 -39.131 1.00 152.13 95 GLY C CA 1
ATOM 3891 C C . GLY C 1 91 ? -38.946 -1.676 -38.523 1.00 147.12 95 GLY C C 1
ATOM 3892 O O . GLY C 1 91 ? -39.909 -1.414 -39.245 1.00 155.53 95 GLY C O 1
ATOM 3893 N N . THR C 1 92 ? -39.022 -1.690 -37.196 1.00 123.06 96 THR C N 1
ATOM 3894 C CA . THR C 1 92 ? -40.270 -1.390 -36.501 1.00 107.95 96 THR C CA 1
ATOM 3895 C C . THR C 1 92 ? -40.592 0.100 -36.564 1.00 103.63 96 THR C C 1
ATOM 3896 O O . THR C 1 92 ? -39.693 0.940 -36.538 1.00 106.51 96 THR C O 1
ATOM 3900 N N . VAL C 1 93 ? -41.880 0.422 -36.648 1.00 100.79 97 VAL C N 1
ATOM 3901 C CA . VAL C 1 93 ? -42.314 1.812 -36.743 1.00 104.60 97 VAL C CA 1
ATOM 3902 C C . VAL C 1 93 ? -43.233 2.221 -35.593 1.00 107.78 97 VAL C C 1
ATOM 3903 O O . VAL C 1 93 ? -43.892 1.383 -34.977 1.00 107.52 97 VAL C O 1
ATOM 3907 N N . THR C 1 94 ? -43.262 3.520 -35.308 1.00 107.07 98 THR C N 1
ATOM 3908 C CA . THR C 1 94 ? -44.115 4.070 -34.261 1.00 99.47 98 THR C CA 1
ATOM 3909 C C . THR C 1 94 ? -45.431 4.571 -34.849 1.00 99.00 98 THR C C 1
ATOM 3910 O O . THR C 1 94 ? -45.568 4.685 -36.067 1.00 94.31 98 THR C O 1
ATOM 3912 N N . LYS C 1 95 ? -46.397 4.866 -33.985 1.00 96.64 99 LYS C N 1
ATOM 3913 C CA . LYS C 1 95 ? -47.676 5.398 -34.440 1.00 95.41 99 LYS C CA 1
ATOM 3914 C C . LYS C 1 95 ? -47.818 6.881 -34.107 1.00 92.76 99 LYS C C 1
ATOM 3915 O O . LYS C 1 95 ? -47.146 7.396 -33.213 1.00 87.06 99 LYS C O 1
ATOM 3917 N N . VAL C 1 96 ? -48.699 7.559 -34.835 1.00 95.66 100 VAL C N 1
ATOM 3918 C CA . VAL C 1 96 ? -48.911 8.992 -34.662 1.00 89.16 100 VAL C CA 1
ATOM 3919 C C . VAL C 1 96 ? -50.324 9.299 -34.172 1.00 89.05 100 VAL C C 1
ATOM 3920 O O . VAL C 1 96 ? -51.300 8.826 -34.755 1.00 100.54 100 VAL C O 1
ATOM 3924 N N . PRO C 1 97 ? -50.435 10.086 -33.090 1.00 80.14 101 PRO C N 1
ATOM 3925 C CA . PRO C 1 97 ? -51.737 10.523 -32.572 1.00 89.41 101 PRO C CA 1
ATOM 3926 C C . PRO C 1 97 ? -52.531 11.306 -33.615 1.00 94.93 101 PRO C C 1
ATOM 3927 O O . PRO C 1 97 ? -52.003 12.251 -34.201 1.00 101.14 101 PRO C O 1
ATOM 3931 N N . ILE C 1 98 ? -53.781 10.912 -33.841 1.00 95.75 102 ILE C N 1
ATOM 3932 C CA . ILE C 1 98 ? -54.620 11.563 -34.841 1.00 104.72 102 ILE C CA 1
ATOM 3933 C C . ILE C 1 98 ? -54.938 12.997 -34.430 1.00 103.83 102 ILE C C 1
ATOM 3934 O O . ILE C 1 98 ? -55.246 13.260 -33.266 1.00 95.04 102 ILE C O 1
ATOM 3939 N N . ASN C 1 99 ? -54.852 13.914 -35.392 1.00 111.17 103 ASN C N 1
ATOM 3940 C CA . ASN C 1 99 ? -55.148 15.328 -35.168 1.00 117.18 103 ASN C CA 1
ATOM 3941 C C . ASN C 1 99 ? -54.263 15.936 -34.082 1.00 117.18 103 ASN C C 1
ATOM 3942 O O . ASN C 1 99 ? -54.731 16.715 -33.251 1.00 118.17 103 ASN C O 1
ATOM 3944 N N . ASN C 1 100 ? -52.984 15.571 -34.095 1.00 115.33 104 ASN C N 1
ATOM 3945 C CA . ASN C 1 100 ? -52.043 16.016 -33.073 1.00 101.43 104 ASN C CA 1
ATOM 3946 C C . ASN C 1 100 ? -51.813 17.527 -33.085 1.00 111.07 104 ASN C C 1
ATOM 3947 O O . ASN C 1 100 ? -51.609 18.133 -32.032 1.00 118.15 104 ASN C O 1
ATOM 3952 N N . LYS C 1 101 ? -51.830 18.118 -34.279 1.00 113.38 105 LYS C N 1
ATOM 3953 C CA . LYS C 1 101 ? -51.677 19.564 -34.452 1.00 109.22 105 LYS C CA 1
ATOM 3954 C C . LYS C 1 101 ? -50.331 20.079 -33.940 1.00 108.15 105 LYS C C 1
ATOM 3955 O O . LYS C 1 101 ? -50.203 21.248 -33.576 1.00 101.37 105 LYS C O 1
ATOM 3957 N N . ILE C 1 102 ? -49.333 19.201 -33.913 1.00 99.76 106 ILE C N 1
ATOM 3958 C CA . ILE C 1 102 ? -48.003 19.563 -33.434 1.00 89.03 106 ILE C CA 1
ATOM 3959 C C . ILE C 1 102 ? -47.290 20.513 -34.395 1.00 89.34 106 ILE C C 1
ATOM 3960 O O . ILE C 1 102 ? -46.707 21.512 -33.973 1.00 86.70 106 ILE C O 1
ATOM 3965 N N . LYS C 1 103 ? -47.345 20.198 -35.686 1.00 89.40 107 LYS C N 1
ATOM 3966 C CA . LYS C 1 103 ? -46.654 20.984 -36.704 1.00 90.15 107 LYS C CA 1
ATOM 3967 C C . LYS C 1 103 ? -47.163 22.422 -36.756 1.00 88.67 107 LYS C C 1
ATOM 3968 O O . LYS C 1 103 ? -46.374 23.366 -36.793 1.00 81.67 107 LYS C O 1
ATOM 3970 N N . GLU C 1 104 ? -48.483 22.581 -36.754 1.00 94.05 108 GLU C N 1
ATOM 3971 C CA . GLU C 1 104 ? -49.091 23.907 -36.765 1.00 92.92 108 GLU C CA 1
ATOM 3972 C C . GLU C 1 104 ? -48.844 24.628 -35.445 1.00 83.73 108 GLU C C 1
ATOM 3973 O O . GLU C 1 104 ? -48.724 25.853 -35.408 1.00 74.82 108 GLU C O 1
ATOM 3975 N N . GLY C 1 105 ? -48.767 23.859 -34.364 1.00 86.63 109 GLY C N 1
ATOM 3976 C CA . GLY C 1 105 ? -48.528 24.412 -33.044 1.00 88.78 109 GLY C CA 1
ATOM 3977 C C . GLY C 1 105 ? -47.131 24.985 -32.907 1.00 85.93 109 GLY C C 1
ATOM 3978 O O . GLY C 1 105 ? -46.949 26.086 -32.389 1.00 81.23 109 GLY C O 1
ATOM 3979 N N . LEU C 1 106 ? -46.142 24.230 -33.375 1.00 88.76 110 LEU C N 1
ATOM 3980 C CA . LEU C 1 106 ? -44.750 24.658 -33.306 1.00 78.29 110 LEU C CA 1
ATOM 3981 C C . LEU C 1 106 ? -44.494 25.849 -34.224 1.00 85.74 110 LEU C C 1
ATOM 3982 O O . LEU C 1 106 ? -43.673 26.714 -33.919 1.00 93.44 110 LEU C O 1
ATOM 3987 N N . LYS C 1 107 ? -45.198 25.884 -35.351 1.00 83.66 111 LYS C N 1
ATOM 3988 C CA . LYS C 1 107 ? -45.082 26.989 -36.296 1.00 87.23 111 LYS C CA 1
ATOM 3989 C C . LYS C 1 107 ? -45.580 28.291 -35.676 1.00 82.87 111 LYS C C 1
ATOM 3990 O O . LYS C 1 107 ? -45.019 29.360 -35.917 1.00 91.87 111 LYS C O 1
ATOM 3992 N N . ARG C 1 108 ? -46.639 28.191 -34.878 1.00 81.38 112 ARG C N 1
ATOM 3993 C CA . ARG C 1 108 ? -47.200 29.349 -34.191 1.00 76.47 112 ARG C CA 1
ATOM 3994 C C . ARG C 1 108 ? -46.239 29.890 -33.136 1.00 86.81 112 ARG C C 1
ATOM 3995 O O . ARG C 1 108 ? -46.045 31.101 -33.026 1.00 91.24 112 ARG C O 1
ATOM 3997 N N . ILE C 1 109 ? -45.645 28.984 -32.366 1.00 86.00 113 ILE C N 1
ATOM 3998 C CA . ILE C 1 109 ? -44.693 29.349 -31.321 1.00 79.31 113 ILE C CA 1
ATOM 3999 C C . ILE C 1 109 ? -43.483 30.080 -31.900 1.00 81.01 113 ILE C C 1
ATOM 4000 O O . ILE C 1 109 ? -42.993 31.050 -31.319 1.00 87.34 113 ILE C O 1
ATOM 4005 N N . ASP C 1 110 ? -43.017 29.619 -33.057 1.00 78.64 114 ASP C N 1
ATOM 4006 C CA . ASP C 1 110 ? -41.884 30.240 -33.733 1.00 85.68 114 ASP C CA 1
ATOM 4007 C C . ASP C 1 110 ? -42.190 31.684 -34.122 1.00 91.14 114 ASP C C 1
ATOM 4008 O O . ASP C 1 110 ? -41.337 32.563 -34.001 1.00 88.99 114 ASP C O 1
ATOM 4013 N N . GLN C 1 111 ? -43.412 31.921 -34.588 1.00 93.54 115 GLN C N 1
ATOM 4014 C CA . GLN C 1 111 ? -43.828 33.253 -35.011 1.00 96.01 115 GLN C CA 1
ATOM 4015 C C . GLN C 1 111 ? -43.986 34.206 -33.828 1.00 91.98 115 GLN C C 1
ATOM 4016 O O . GLN C 1 111 ? -43.669 35.391 -33.930 1.00 99.72 115 GLN C O 1
ATOM 4018 N N . ILE C 1 112 ? -44.477 33.684 -32.708 1.00 80.31 116 ILE C N 1
ATOM 4019 C CA . ILE C 1 112 ? -44.664 34.487 -31.504 1.00 78.05 116 ILE C CA 1
ATOM 4020 C C . ILE C 1 112 ? -43.327 34.915 -30.902 1.00 92.70 116 ILE C C 1
ATOM 4021 O O . ILE C 1 112 ? -43.147 36.074 -30.526 1.00 103.85 116 ILE C O 1
ATOM 4026 N N . LEU C 1 113 ? -42.389 33.977 -30.825 1.00 89.86 117 LEU C N 1
ATOM 4027 C CA . LEU C 1 113 ? -41.075 34.248 -30.250 1.00 77.07 117 LEU C CA 1
ATOM 4028 C C . LEU C 1 113 ? -40.239 35.166 -31.136 1.00 73.75 117 LEU C C 1
ATOM 4029 O O . LEU C 1 113 ? -39.284 35.787 -30.672 1.00 83.53 117 LEU C O 1
ATOM 4034 N N . ALA C 1 114 ? -40.603 35.249 -32.411 1.00 73.69 118 ALA C N 1
ATOM 4035 C CA . ALA C 1 114 ? -39.900 36.113 -33.351 1.00 85.41 118 ALA C CA 1
ATOM 4036 C C . ALA C 1 114 ? -40.450 37.534 -33.298 1.00 92.82 118 ALA C C 1
ATOM 4037 O O . ALA C 1 114 ? -39.694 38.505 -33.319 1.00 93.70 118 ALA C O 1
ATOM 4039 N N . GLU C 1 115 ? -41.772 37.645 -33.230 1.00 89.99 119 GLU C N 1
ATOM 4040 C CA . GLU C 1 115 ? -42.436 38.943 -33.206 1.00 85.15 119 GLU C CA 1
ATOM 4041 C C . GLU C 1 115 ? -42.219 39.665 -31.880 1.00 92.50 119 GLU C C 1
ATOM 4042 O O . GLU C 1 115 ? -42.137 40.892 -31.840 1.00 105.17 119 GLU C O 1
ATOM 4044 N N . LYS C 1 116 ? -42.120 38.899 -30.798 1.00 90.08 120 LYS C N 1
ATOM 4045 C CA . LYS C 1 116 ? -41.955 39.479 -29.470 1.00 84.28 120 LYS C CA 1
ATOM 4046 C C . LYS C 1 116 ? -40.489 39.536 -29.050 1.00 82.71 120 LYS C C 1
ATOM 4047 O O . LYS C 1 116 ? -40.181 39.804 -27.888 1.00 71.23 120 LYS C O 1
ATOM 4049 N N . ASN C 1 117 ? -39.599 39.294 -30.009 1.00 87.97 121 ASN C N 1
ATOM 4050 C CA . ASN C 1 117 ? -38.154 39.387 -29.800 1.00 87.58 121 ASN C CA 1
ATOM 4051 C C . ASN C 1 117 ? -37.668 38.542 -28.621 1.00 77.85 121 ASN C C 1
ATOM 4052 O O . ASN C 1 117 ? -36.971 39.042 -27.737 1.00 71.58 121 ASN C O 1
ATOM 4057 N N . ASN C 1 118 ? -38.056 37.268 -28.613 1.00 69.41 122 ASN C N 1
ATOM 4058 C CA . ASN C 1 118 ? -37.659 36.324 -27.567 1.00 71.14 122 ASN C CA 1
ATOM 4059 C C . ASN C 1 118 ? -38.029 36.795 -26.162 1.00 72.32 122 ASN C C 1
ATOM 4060 O O . ASN C 1 118 ? -37.330 36.492 -25.194 1.00 65.73 122 ASN C O 1
ATOM 4065 N N . PHE C 1 119 ? -39.127 37.543 -26.071 1.00 74.57 123 PHE C N 1
ATOM 4066 C CA . PHE C 1 119 ? -39.636 38.078 -24.809 1.00 73.01 123 PHE C CA 1
ATOM 4067 C C . PHE C 1 119 ? -38.619 38.983 -24.115 1.00 82.89 123 PHE C C 1
ATOM 4068 O O . PHE C 1 119 ? -38.650 39.146 -22.896 1.00 83.63 123 PHE C O 1
ATOM 4076 N N . GLN C 1 120 ? -37.721 39.571 -24.900 1.00 82.54 124 GLN C N 1
ATOM 4077 C CA . GLN C 1 120 ? -36.717 40.485 -24.367 1.00 77.39 124 GLN C CA 1
ATOM 4078 C C . GLN C 1 120 ? -37.214 41.926 -24.392 1.00 71.05 124 GLN C C 1
ATOM 4079 O O . GLN C 1 120 ? -38.053 42.287 -25.217 1.00 81.04 124 GLN C O 1
ATOM 4085 N N . GLY C 1 121 ? -36.689 42.744 -23.485 1.00 73.82 125 GLY C N 1
ATOM 4086 C CA . GLY C 1 121 ? -37.089 44.135 -23.389 1.00 88.04 125 GLY C CA 1
ATOM 4087 C C . GLY C 1 121 ? -38.514 44.275 -22.896 1.00 96.36 125 GLY C C 1
ATOM 4088 O O . GLY C 1 121 ? -39.250 45.164 -23.325 1.00 104.84 125 GLY C O 1
ATOM 4089 N N . LEU C 1 122 ? -38.903 43.388 -21.988 1.00 99.62 126 LEU C N 1
ATOM 4090 C CA . LEU C 1 122 ? -40.248 43.395 -21.431 1.00 94.17 126 LEU C CA 1
ATOM 4091 C C . LEU C 1 122 ? -40.218 43.571 -19.921 1.00 94.47 126 LEU C C 1
ATOM 4092 O O . LEU C 1 122 ? -39.202 43.312 -19.275 1.00 94.84 126 LEU C O 1
ATOM 4097 N N . SER C 1 123 ? -41.338 44.012 -19.360 1.00 95.63 127 SER C N 1
ATOM 4098 C CA . SER C 1 123 ? -41.481 44.068 -17.914 1.00 91.18 127 SER C CA 1
ATOM 4099 C C . SER C 1 123 ? -41.749 42.655 -17.414 1.00 91.15 127 SER C C 1
ATOM 4100 O O . SER C 1 123 ? -42.088 41.771 -18.201 1.00 92.85 127 SER C O 1
ATOM 4103 N N . ARG C 1 124 ? -41.592 42.438 -16.113 1.00 87.01 128 ARG C N 1
ATOM 4104 C CA . ARG C 1 124 ? -41.785 41.109 -15.550 1.00 87.00 128 ARG C CA 1
ATOM 4105 C C . ARG C 1 124 ? -43.242 40.678 -15.679 1.00 86.89 128 ARG C C 1
ATOM 4106 O O . ARG C 1 124 ? -43.526 39.518 -15.967 1.00 91.90 128 ARG C O 1
ATOM 4114 N N . LYS C 1 125 ? -44.158 41.620 -15.478 1.00 77.51 129 LYS C N 1
ATOM 4115 C CA . LYS C 1 125 ? -45.583 41.344 -15.625 1.00 75.16 129 LYS C CA 1
ATOM 4116 C C . LYS C 1 125 ? -45.916 40.930 -17.056 1.00 79.60 129 LYS C C 1
ATOM 4117 O O . LYS C 1 125 ? -46.677 39.988 -17.277 1.00 85.03 129 LYS C O 1
ATOM 4119 N N . GLU C 1 126 ? -45.344 41.641 -18.022 1.00 79.44 130 GLU C N 1
ATOM 4120 C CA . GLU C 1 126 ? -45.556 41.327 -19.430 1.00 87.48 130 GLU C CA 1
ATOM 4121 C C . GLU C 1 126 ? -44.897 40.001 -19.791 1.00 81.32 130 GLU C C 1
ATOM 4122 O O . GLU C 1 126 ? -45.433 39.225 -20.581 1.00 85.29 130 GLU C O 1
ATOM 4124 N N . PHE C 1 127 ? -43.731 39.750 -19.203 1.00 76.90 131 PHE C N 1
ATOM 4125 C CA . PHE C 1 127 ? -42.983 38.523 -19.452 1.00 78.32 131 PHE C CA 1
ATOM 4126 C C . PHE C 1 127 ? -43.761 37.291 -19.000 1.00 80.43 131 PHE C C 1
ATOM 4127 O O . PHE C 1 127 ? -43.782 36.270 -19.687 1.00 68.49 131 PHE C O 1
ATOM 4135 N N . ILE C 1 128 ? -44.399 37.399 -17.838 1.00 79.32 132 ILE C N 1
ATOM 4136 C CA . ILE C 1 128 ? -45.184 36.304 -17.280 1.00 68.88 132 ILE C CA 1
ATOM 4137 C C . ILE C 1 128 ? -46.360 35.953 -18.184 1.00 73.49 132 ILE C C 1
ATOM 4138 O O . ILE C 1 128 ? -46.619 34.781 -18.454 1.00 90.06 132 ILE C O 1
ATOM 4143 N N . HIS C 1 129 ? -47.059 36.977 -18.662 1.00 74.46 133 HIS C N 1
ATOM 4144 C CA . HIS C 1 129 ? -48.228 36.779 -19.511 1.00 72.40 133 HIS C CA 1
ATOM 4145 C C . HIS C 1 129 ? -47.850 36.214 -20.878 1.00 73.88 133 HIS C C 1
ATOM 4146 O O . HIS C 1 129 ? -48.667 35.573 -21.539 1.00 78.03 133 HIS C O 1
ATOM 4148 N N . GLU C 1 130 ? -46.611 36.451 -21.297 1.00 78.90 134 GLU C N 1
ATOM 4149 C CA . GLU C 1 130 ? -46.148 35.987 -22.600 1.00 79.69 134 GLU C CA 1
ATOM 4150 C C . GLU C 1 130 ? -45.628 34.555 -22.546 1.00 84.90 134 GLU C C 1
ATOM 4151 O O . GLU C 1 130 ? -45.877 33.762 -23.453 1.00 87.46 134 GLU C O 1
ATOM 4157 N N . VAL C 1 131 ? -44.902 34.228 -21.482 1.00 85.49 135 VAL C N 1
ATOM 4158 C CA . VAL C 1 131 ? -44.344 32.890 -21.326 1.00 80.70 135 VAL C CA 1
ATOM 4159 C C . VAL C 1 131 ? -45.446 31.885 -21.006 1.00 74.77 135 VAL C C 1
ATOM 4160 O O . VAL C 1 131 ? -45.451 30.769 -21.528 1.00 62.37 135 VAL C O 1
ATOM 4164 N N . SER C 1 132 ? -46.386 32.298 -20.161 1.00 73.77 136 SER C N 1
ATOM 4165 C CA . SER C 1 132 ? -47.486 31.435 -19.745 1.00 73.88 136 SER C CA 1
ATOM 4166 C C . SER C 1 132 ? -48.316 30.976 -20.939 1.00 73.27 136 SER C C 1
ATOM 4167 O O . SER C 1 132 ? -48.739 29.825 -21.001 1.00 80.99 136 SER C O 1
ATOM 4170 N N . THR C 1 133 ? -48.537 31.881 -21.887 1.00 53.84 137 THR C N 1
ATOM 4171 C CA . THR C 1 133 ? -49.321 31.564 -23.075 1.00 59.88 137 THR C CA 1
ATOM 4172 C C . THR C 1 133 ? -48.628 30.505 -23.926 1.00 81.89 137 THR C C 1
ATOM 4173 O O . THR C 1 133 ? -49.248 29.527 -24.344 1.00 87.03 137 THR C O 1
ATOM 4177 N N . VAL C 1 134 ? -47.338 30.706 -24.176 1.00 82.84 138 VAL C N 1
ATOM 4178 C CA . VAL C 1 134 ? -46.555 29.770 -24.975 1.00 82.12 138 VAL C CA 1
ATOM 4179 C C . VAL C 1 134 ? -46.367 28.444 -24.241 1.00 79.98 138 VAL C C 1
ATOM 4180 O O . VAL C 1 134 ? -46.386 27.376 -24.853 1.00 89.86 138 VAL C O 1
ATOM 4184 N N . PHE C 1 135 ? -46.197 28.523 -22.925 1.00 72.57 139 PHE C N 1
ATOM 4185 C CA . PHE C 1 135 ? -45.997 27.336 -22.100 1.00 65.66 139 PHE C CA 1
ATOM 4186 C C . PHE C 1 135 ? -47.226 26.430 -22.131 1.00 72.09 139 PHE C C 1
ATOM 4187 O O . PHE C 1 135 ? -47.103 25.211 -22.249 1.00 85.31 139 PHE C O 1
ATOM 4195 N N . ILE C 1 136 ? -48.407 27.032 -22.023 1.00 63.88 140 ILE C N 1
ATOM 4196 C CA . ILE C 1 136 ? -49.658 26.282 -22.077 1.00 57.26 140 ILE C CA 1
ATOM 4197 C C . ILE C 1 136 ? -49.841 25.653 -23.454 1.00 56.73 140 ILE C C 1
ATOM 4198 O O . ILE C 1 136 ? -50.234 24.491 -23.571 1.00 62.93 140 ILE C O 1
ATOM 4203 N N . LEU C 1 137 ? -49.545 26.427 -24.493 1.00 61.02 141 LEU C N 1
ATOM 4204 C CA . LEU C 1 137 ? -49.650 25.944 -25.865 1.00 71.43 141 LEU C CA 1
ATOM 4205 C C . LEU C 1 137 ? -48.681 24.793 -26.111 1.00 76.82 141 LEU C C 1
ATOM 4206 O O . LEU C 1 137 ? -49.003 23.838 -26.817 1.00 78.01 141 LEU C O 1
ATOM 4211 N N . LEU C 1 138 ? -47.495 24.889 -25.518 1.00 80.04 142 LEU C N 1
ATOM 4212 C CA . LEU C 1 138 ? -46.475 23.857 -25.666 1.00 76.31 142 LEU C CA 1
ATOM 4213 C C . LEU C 1 138 ? -46.821 22.621 -24.837 1.00 71.26 142 LEU C C 1
ATOM 4214 O O . LEU C 1 138 ? -46.222 21.560 -25.006 1.00 70.31 142 LEU C O 1
ATOM 4219 N N . ASN C 1 139 ? -47.789 22.766 -23.937 1.00 71.35 143 ASN C N 1
ATOM 4220 C CA . ASN C 1 139 ? -48.262 21.643 -23.135 1.00 74.76 143 ASN C CA 1
ATOM 4221 C C . ASN C 1 139 ? -49.519 21.005 -23.714 1.00 77.39 143 ASN C C 1
ATOM 4222 O O . ASN C 1 139 ? -49.746 19.806 -23.549 1.00 93.02 143 ASN C O 1
ATOM 4227 N N . LYS C 1 140 ? -50.336 21.811 -24.386 1.00 66.27 144 LYS C N 1
ATOM 4228 C CA . LYS C 1 140 ? -51.542 21.308 -25.033 1.00 70.18 144 LYS C CA 1
ATOM 4229 C C . LYS C 1 140 ? -51.161 20.293 -26.101 1.00 75.25 144 LYS C C 1
ATOM 4230 O O . LYS C 1 140 ? -51.787 19.240 -26.228 1.00 83.56 144 LYS C O 1
ATOM 4232 N N . ILE C 1 141 ? -50.127 20.622 -26.866 1.00 84.40 145 ILE C N 1
ATOM 4233 C CA . ILE C 1 141 ? -49.550 19.688 -27.821 1.00 84.09 145 ILE C CA 1
ATOM 4234 C C . ILE C 1 141 ? -48.320 19.030 -27.202 1.00 91.17 145 ILE C C 1
ATOM 4235 O O . ILE C 1 141 ? -47.527 19.688 -26.532 1.00 106.98 145 ILE C O 1
ATOM 4240 N N . ARG C 1 142 ? -48.186 17.723 -27.393 1.00 88.95 146 ARG C N 1
ATOM 4241 C CA . ARG C 1 142 ? -47.027 16.999 -26.886 1.00 86.79 146 ARG C CA 1
ATOM 4242 C C . ARG C 1 142 ? -46.100 16.624 -28.036 1.00 90.34 146 ARG C C 1
ATOM 4243 O O . ARG C 1 142 ? -46.293 15.590 -28.676 1.00 93.31 146 ARG C O 1
ATOM 4245 N N . PRO C 1 143 ? -45.093 17.472 -28.305 1.00 88.38 147 PRO C N 1
ATOM 4246 C CA . PRO C 1 143 ? -44.182 17.267 -29.436 1.00 85.41 147 PRO C CA 1
ATOM 4247 C C . PRO C 1 143 ? -43.432 15.946 -29.334 1.00 82.22 147 PRO C C 1
ATOM 4248 O O . PRO C 1 143 ? -43.372 15.191 -30.304 1.00 82.59 147 PRO C O 1
ATOM 4252 N N . PHE C 1 144 ? -42.871 15.674 -28.161 1.00 78.70 148 PHE C N 1
ATOM 4253 C CA . PHE C 1 144 ? -42.115 14.450 -27.945 1.00 73.08 148 PHE C CA 1
ATOM 4254 C C . PHE C 1 144 ? -42.953 13.441 -27.169 1.00 64.85 148 PHE C C 1
ATOM 4255 O O . PHE C 1 144 ? -43.777 13.819 -26.337 1.00 58.43 148 PHE C O 1
ATOM 4263 N N . MET C 1 145 ? -42.742 12.159 -27.444 1.00 69.38 149 MET C N 1
ATOM 4264 C CA . MET C 1 145 ? -43.482 11.106 -26.760 1.00 68.86 149 MET C CA 1
ATOM 4265 C C . MET C 1 145 ? -43.044 11.009 -25.303 1.00 70.28 149 MET C C 1
ATOM 4266 O O . MET C 1 145 ? -43.868 10.838 -24.404 1.00 71.25 149 MET C O 1
ATOM 4271 N N . VAL C 1 146 ? -41.738 11.118 -25.079 1.00 70.55 150 VAL C N 1
ATOM 4272 C CA . VAL C 1 146 ? -41.180 11.063 -23.733 1.00 70.43 150 VAL C CA 1
ATOM 4273 C C . VAL C 1 146 ? -40.114 12.137 -23.529 1.00 71.15 150 VAL C C 1
ATOM 4274 O O . VAL C 1 146 ? -39.258 12.345 -24.388 1.00 70.70 150 VAL C O 1
ATOM 4276 N N . GLY C 1 147 ? -40.177 12.818 -22.389 1.00 62.64 151 GLY C N 1
ATOM 4277 C CA . GLY C 1 147 ? -39.153 13.778 -22.017 1.00 54.81 151 GLY C CA 1
ATOM 4278 C C . GLY C 1 147 ? -39.535 15.229 -22.246 1.00 61.05 151 GLY C C 1
ATOM 4279 O O . GLY C 1 147 ? -38.666 16.086 -22.402 1.00 53.36 151 GLY C O 1
ATOM 4280 N N . ASN C 1 148 ? -40.834 15.505 -22.269 1.00 62.40 152 ASN C N 1
ATOM 4281 C CA . ASN C 1 148 ? -41.325 16.866 -22.460 1.00 49.15 152 ASN C CA 1
ATOM 4282 C C . ASN C 1 148 ? -41.003 17.784 -21.284 1.00 50.66 152 ASN C C 1
ATOM 4283 O O . ASN C 1 148 ? -40.585 18.923 -21.477 1.00 52.93 152 ASN C O 1
ATOM 4288 N N . LYS C 1 149 ? -41.200 17.279 -20.070 1.00 60.83 153 LYS C N 1
ATOM 4289 C CA . LYS C 1 149 ? -41.026 18.074 -18.856 1.00 57.96 153 LYS C CA 1
ATOM 4290 C C . LYS C 1 149 ? -39.632 18.687 -18.737 1.00 58.99 153 LYS C C 1
ATOM 4291 O O . LYS C 1 149 ? -39.490 19.863 -18.403 1.00 69.67 153 LYS C O 1
ATOM 4293 N N . TYR C 1 150 ? -38.606 17.888 -19.011 1.00 53.80 154 TYR C N 1
ATOM 4294 C CA . TYR C 1 150 ? -37.227 18.342 -18.866 1.00 61.11 154 TYR C CA 1
ATOM 4295 C C . TYR C 1 150 ? -36.816 19.337 -19.950 1.00 62.95 154 TYR C C 1
ATOM 4296 O O . TYR C 1 150 ? -36.140 20.325 -19.664 1.00 70.57 154 TYR C O 1
ATOM 4305 N N . VAL C 1 151 ? -37.221 19.079 -21.191 1.00 52.38 155 VAL C N 1
ATOM 4306 C CA . VAL C 1 151 ? -36.811 19.927 -22.307 1.00 62.36 155 VAL C CA 1
ATOM 4307 C C . VAL C 1 151 ? -37.543 21.269 -22.305 1.00 73.19 155 VAL C C 1
ATOM 4308 O O . VAL C 1 151 ? -37.002 22.272 -22.768 1.00 68.57 155 VAL C O 1
ATOM 4312 N N . GLN C 1 152 ? -38.767 21.287 -21.785 1.00 74.60 156 GLN C N 1
ATOM 4313 C CA . GLN C 1 152 ? -39.539 22.522 -21.696 1.00 51.51 156 GLN C CA 1
ATOM 4314 C C . GLN C 1 152 ? -38.987 23.430 -20.605 1.00 48.27 156 GLN C C 1
ATOM 4315 O O . GLN C 1 152 ? -38.969 24.652 -20.751 1.00 47.23 156 GLN C O 1
ATOM 4321 N N . ARG C 1 153 ? -38.534 22.824 -19.512 1.00 51.52 157 ARG C N 1
ATOM 4322 C CA . ARG C 1 153 ? -37.970 23.574 -18.398 1.00 39.48 157 ARG C CA 1
ATOM 4323 C C . ARG C 1 153 ? -36.692 24.295 -18.809 1.00 54.02 157 ARG C C 1
ATOM 4324 O O . ARG C 1 153 ? -36.554 25.497 -18.593 1.00 62.55 157 ARG C O 1
ATOM 4332 N N . ILE C 1 154 ? -35.766 23.555 -19.410 1.00 51.64 158 ILE C N 1
ATOM 4333 C CA . ILE C 1 154 ? -34.510 24.125 -19.881 1.00 53.89 158 ILE C CA 1
ATOM 4334 C C . ILE C 1 154 ? -34.767 25.186 -20.948 1.00 61.02 158 ILE C C 1
ATOM 4335 O O . ILE C 1 154 ? -34.088 26.212 -20.996 1.00 63.96 158 ILE C O 1
ATOM 4340 N N . PHE C 1 155 ? -35.760 24.931 -21.794 1.00 64.81 159 PHE C N 1
ATOM 4341 C CA . PHE C 1 155 ? -36.122 25.847 -22.870 1.00 60.19 159 PHE C CA 1
ATOM 4342 C C . PHE C 1 155 ? -36.515 27.225 -22.344 1.00 57.40 159 PHE C C 1
ATOM 4343 O O . PHE C 1 155 ? -35.970 28.240 -22.775 1.00 58.02 159 PHE C O 1
ATOM 4351 N N . PHE C 1 156 ? -37.456 27.254 -21.405 1.00 57.53 160 PHE C N 1
ATOM 4352 C CA . PHE C 1 156 ? -37.970 28.516 -20.881 1.00 58.90 160 PHE C CA 1
ATOM 4353 C C . PHE C 1 156 ? -37.050 29.157 -19.844 1.00 56.59 160 PHE C C 1
ATOM 4354 O O . PHE C 1 156 ? -37.108 30.366 -19.624 1.00 61.02 160 PHE C O 1
ATOM 4362 N N . GLU C 1 157 ? -36.207 28.352 -19.204 1.00 55.77 161 GLU C N 1
ATOM 4363 C CA . GLU C 1 157 ? -35.224 28.888 -18.267 1.00 61.91 161 GLU C CA 1
ATOM 4364 C C . GLU C 1 157 ? -34.182 29.724 -19.002 1.00 62.61 161 GLU C C 1
ATOM 4365 O O . GLU C 1 157 ? -33.745 30.763 -18.507 1.00 52.39 161 GLU C O 1
ATOM 4371 N N . GLN C 1 158 ? -33.790 29.267 -20.187 1.00 64.10 162 GLN C N 1
ATOM 4372 C CA . GLN C 1 158 ? -32.815 29.986 -20.998 1.00 68.67 162 GLN C CA 1
ATOM 4373 C C . GLN C 1 158 ? -33.453 31.200 -21.665 1.00 79.56 162 GLN C C 1
ATOM 4374 O O . GLN C 1 158 ? -32.806 32.234 -21.833 1.00 93.32 162 GLN C O 1
ATOM 4380 N N . ILE C 1 159 ? -34.719 31.065 -22.050 1.00 69.23 163 ILE C N 1
ATOM 4381 C CA . ILE C 1 159 ? -35.474 32.184 -22.605 1.00 68.35 163 ILE C CA 1
ATOM 4382 C C . ILE C 1 159 ? -35.572 33.301 -21.573 1.00 76.92 163 ILE C C 1
ATOM 4383 O O . ILE C 1 159 ? -35.371 34.476 -21.888 1.00 82.56 163 ILE C O 1
ATOM 4388 N N . ALA C 1 160 ? -35.871 32.919 -20.336 1.00 71.66 164 ALA C N 1
ATOM 4389 C CA . ALA C 1 160 ? -35.995 33.872 -19.241 1.00 51.58 164 ALA C CA 1
ATOM 4390 C C . ALA C 1 160 ? -34.671 34.571 -18.964 1.00 65.69 164 ALA C C 1
ATOM 4391 O O . ALA C 1 160 ? -34.619 35.797 -18.865 1.00 79.71 164 ALA C O 1
ATOM 4393 N N . GLU C 1 161 ? -33.606 33.783 -18.844 1.00 67.06 165 GLU C N 1
ATOM 4394 C CA . GLU C 1 161 ? -32.274 34.310 -18.558 1.00 68.72 165 GLU C CA 1
ATOM 4395 C C . GLU C 1 161 ? -31.830 35.329 -19.602 1.00 71.36 165 GLU C C 1
ATOM 4396 O O . GLU C 1 161 ? -31.137 36.294 -19.285 1.00 76.09 165 GLU C O 1
ATOM 4398 N N . ALA C 1 162 ? -32.239 35.109 -20.848 1.00 70.84 166 ALA C N 1
ATOM 4399 C CA . ALA C 1 162 ? -31.923 36.030 -21.932 1.00 70.45 166 ALA C CA 1
ATOM 4400 C C . ALA C 1 162 ? -32.818 37.266 -21.881 1.00 82.56 166 ALA C C 1
ATOM 4401 O O . ALA C 1 162 ? -32.503 38.296 -22.478 1.00 87.18 166 ALA C O 1
ATOM 4403 N N . ALA C 1 163 ? -33.933 37.156 -21.165 1.00 76.84 167 ALA C N 1
ATOM 4404 C CA . ALA C 1 163 ? -34.899 38.246 -21.082 1.00 73.84 167 ALA C CA 1
ATOM 4405 C C . ALA C 1 163 ? -34.694 39.097 -19.832 1.00 81.95 167 ALA C C 1
ATOM 4406 O O . ALA C 1 163 ? -35.463 40.022 -19.570 1.00 104.73 167 ALA C O 1
ATOM 4408 N N . GLY C 1 164 ? -33.659 38.779 -19.062 1.00 80.03 168 GLY C N 1
ATOM 4409 C CA . GLY C 1 164 ? -33.330 39.547 -17.874 1.00 85.72 168 GLY C CA 1
ATOM 4410 C C . GLY C 1 164 ? -34.070 39.098 -16.628 1.00 78.27 168 GLY C C 1
ATOM 4411 O O . GLY C 1 164 ? -33.821 39.602 -15.533 1.00 87.25 168 GLY C O 1
ATOM 4412 N N . HIS C 1 165 ? -34.985 38.150 -16.795 1.00 79.78 169 HIS C N 1
ATOM 4413 C CA . HIS C 1 165 ? -35.739 37.607 -15.671 1.00 85.18 169 HIS C CA 1
ATOM 4414 C C . HIS C 1 165 ? -35.239 36.206 -15.335 1.00 89.29 169 HIS C C 1
ATOM 4415 O O . HIS C 1 165 ? -34.510 35.600 -16.117 1.00 97.90 169 HIS C O 1
ATOM 4422 N N . LYS C 1 166 ? -35.619 35.693 -14.170 1.00 81.54 170 LYS C N 1
ATOM 4423 C CA . LYS C 1 166 ? -35.164 34.370 -13.757 1.00 60.16 170 LYS C CA 1
ATOM 4424 C C . LYS C 1 166 ? -36.312 33.493 -13.271 1.00 53.83 170 LYS C C 1
ATOM 4425 O O . LYS C 1 166 ? -37.151 33.929 -12.483 1.00 61.89 170 LYS C O 1
ATOM 4427 N N . LEU C 1 167 ? -36.337 32.252 -13.745 1.00 61.95 171 LEU C N 1
ATOM 4428 C CA . LEU C 1 167 ? -37.356 31.291 -13.340 1.00 53.69 171 LEU C CA 1
ATOM 4429 C C . LEU C 1 167 ? -36.753 30.122 -12.564 1.00 60.10 171 LEU C C 1
ATOM 4430 O O . LEU C 1 167 ? -35.784 29.505 -13.007 1.00 74.07 171 LEU C O 1
ATOM 4435 N N . ASP C 1 168 ? -37.331 29.828 -11.405 1.00 39.11 172 ASP C N 1
ATOM 4436 C CA . ASP C 1 168 ? -36.887 28.711 -10.579 1.00 54.10 172 ASP C CA 1
ATOM 4437 C C . ASP C 1 168 ? -37.983 27.648 -10.496 1.00 49.48 172 ASP C C 1
ATOM 4438 O O . ASP C 1 168 ? -38.874 27.728 -9.650 1.00 45.72 172 ASP C O 1
ATOM 4443 N N . PHE C 1 169 ? -37.905 26.652 -11.374 1.00 48.72 173 PHE C N 1
ATOM 4444 C CA . PHE C 1 169 ? -38.918 25.599 -11.449 1.00 49.25 173 PHE C CA 1
ATOM 4445 C C . PHE C 1 169 ? -38.781 24.552 -10.343 1.00 50.38 173 PHE C C 1
ATOM 4446 O O . PHE C 1 169 ? -39.606 23.645 -10.237 1.00 59.46 173 PHE C O 1
ATOM 4454 N N . SER C 1 170 ? -37.741 24.678 -9.525 1.00 55.39 174 SER C N 1
ATOM 4455 C CA . SER C 1 170 ? -37.460 23.695 -8.482 1.00 53.47 174 SER C CA 1
ATOM 4456 C C . SER C 1 170 ? -38.478 23.725 -7.342 1.00 46.35 174 SER C C 1
ATOM 4457 O O . SER C 1 170 ? -38.618 22.751 -6.602 1.00 51.41 174 SER C O 1
ATOM 4460 N N . VAL C 1 171 ? -39.184 24.841 -7.198 1.00 45.45 175 VAL C N 1
ATOM 4461 C CA . VAL C 1 171 ? -40.130 25.004 -6.099 1.00 53.06 175 VAL C CA 1
ATOM 4462 C C . VAL C 1 171 ? -41.576 24.759 -6.529 1.00 60.66 175 VAL C C 1
ATOM 4463 O O . VAL C 1 171 ? -42.511 25.186 -5.852 1.00 60.65 175 VAL C O 1
ATOM 4467 N N . VAL C 1 172 ? -41.755 24.070 -7.653 1.00 63.48 176 VAL C N 1
ATOM 4468 C CA . VAL C 1 172 ? -43.092 23.718 -8.123 1.00 57.26 176 VAL C CA 1
ATOM 4469 C C . VAL C 1 172 ? -43.385 22.237 -7.925 1.00 60.70 176 VAL C C 1
ATOM 4470 O O . VAL C 1 172 ? -42.641 21.379 -8.399 1.00 82.53 176 VAL C O 1
ATOM 4474 N N . THR C 1 173 ? -44.474 21.943 -7.222 1.00 67.19 177 THR C N 1
ATOM 4475 C CA . THR C 1 173 ? -44.899 20.565 -7.016 1.00 63.34 177 THR C CA 1
ATOM 4476 C C . THR C 1 173 ? -45.538 20.010 -8.283 1.00 64.23 177 THR C C 1
ATOM 4477 O O . THR C 1 173 ? -45.985 20.768 -9.145 1.00 43.82 177 THR C O 1
ATOM 4481 N N . GLU C 1 174 ? -45.577 18.687 -8.393 1.00 77.86 178 GLU C N 1
ATOM 4482 C CA . GLU C 1 174 ? -46.164 18.032 -9.556 1.00 75.10 178 GLU C CA 1
ATOM 4483 C C . GLU C 1 174 ? -47.669 18.273 -9.624 1.00 72.94 178 GLU C C 1
ATOM 4484 O O . GLU C 1 174 ? -48.253 18.307 -10.707 1.00 72.03 178 GLU C O 1
ATOM 4486 N N . LYS C 1 175 ? -48.291 18.443 -8.461 1.00 69.26 179 LYS C N 1
ATOM 4487 C CA . LYS C 1 175 ? -49.734 18.637 -8.383 1.00 74.82 179 LYS C CA 1
ATOM 4488 C C . LYS C 1 175 ? -50.145 20.042 -8.817 1.00 62.77 179 LYS C C 1
ATOM 4489 O O . LYS C 1 175 ? -51.185 20.222 -9.452 1.00 67.25 179 LYS C O 1
ATOM 4491 N N . ARG C 1 176 ? -49.329 21.033 -8.473 1.00 46.07 180 ARG C N 1
ATOM 4492 C CA . ARG C 1 176 ? -49.629 22.417 -8.827 1.00 51.55 180 ARG C CA 1
ATOM 4493 C C . ARG C 1 176 ? -49.541 22.629 -10.333 1.00 66.01 180 ARG C C 1
ATOM 4494 O O . ARG C 1 176 ? -50.397 23.285 -10.928 1.00 78.23 180 ARG C O 1
ATOM 4502 N N . MET C 1 177 ? -48.500 22.073 -10.944 1.00 71.40 181 MET C N 1
ATOM 4503 C CA . MET C 1 177 ? -48.310 22.178 -12.385 1.00 67.28 181 MET C CA 1
ATOM 4504 C C . MET C 1 177 ? -49.423 21.459 -13.141 1.00 61.83 181 MET C C 1
ATOM 4505 O O . MET C 1 177 ? -49.899 21.942 -14.168 1.00 62.39 181 MET C O 1
ATOM 4510 N N . GLN C 1 178 ? -49.838 20.307 -12.622 1.00 60.06 182 GLN C N 1
ATOM 4511 C CA . GLN C 1 178 ? -50.892 19.520 -13.250 1.00 64.06 182 GLN C CA 1
ATOM 4512 C C . GLN C 1 178 ? -52.214 20.280 -13.261 1.00 65.63 182 GLN C C 1
ATOM 4513 O O . GLN C 1 178 ? -52.953 20.243 -14.244 1.00 87.11 182 GLN C O 1
ATOM 4515 N N . PHE C 1 179 ? -52.504 20.970 -12.163 1.00 58.23 183 PHE C N 1
ATOM 4516 C CA . PHE C 1 179 ? -53.727 21.757 -12.062 1.00 61.24 183 PHE C CA 1
ATOM 4517 C C . PHE C 1 179 ? -53.664 23.004 -12.935 1.00 59.07 183 PHE C C 1
ATOM 4518 O O . PHE C 1 179 ? -54.656 23.391 -13.552 1.00 65.75 183 PHE C O 1
ATOM 4526 N N . ALA C 1 180 ? -52.491 23.629 -12.978 1.00 49.75 184 ALA C N 1
ATOM 4527 C CA . ALA C 1 180 ? -52.290 24.839 -13.766 1.00 62.31 184 ALA C CA 1
ATOM 4528 C C . ALA C 1 180 ? -52.518 24.568 -15.248 1.00 67.60 184 ALA C C 1
ATOM 4529 O O . ALA C 1 180 ? -53.084 25.398 -15.960 1.00 67.96 184 ALA C O 1
ATOM 4531 N N . ILE C 1 181 ? -52.073 23.403 -15.706 1.00 66.85 185 ILE C N 1
ATOM 4532 C CA . ILE C 1 181 ? -52.281 22.998 -17.090 1.00 64.58 185 ILE C CA 1
ATOM 4533 C C . ILE C 1 181 ? -53.753 22.681 -17.337 1.00 71.26 185 ILE C C 1
ATOM 4534 O O . ILE C 1 181 ? -54.330 23.105 -18.339 1.00 74.39 185 ILE C O 1
ATOM 4539 N N . HIS C 1 182 ? -54.356 21.941 -16.410 1.00 67.17 186 HIS C N 1
ATOM 4540 C CA . HIS C 1 182 ? -55.760 21.557 -16.522 1.00 74.16 186 HIS C CA 1
ATOM 4541 C C . HIS C 1 182 ? -56.698 22.759 -16.490 1.00 74.67 186 HIS C C 1
ATOM 4542 O O . HIS C 1 182 ? -57.775 22.730 -17.086 1.00 79.61 186 HIS C O 1
ATOM 4549 N N . ALA C 1 183 ? -56.285 23.811 -15.791 1.00 77.50 187 ALA C N 1
ATOM 4550 C CA . ALA C 1 183 ? -57.111 25.003 -15.639 1.00 70.70 187 ALA C CA 1
ATOM 4551 C C . ALA C 1 183 ? -57.340 25.691 -16.981 1.00 88.35 187 ALA C C 1
ATOM 4552 O O . ALA C 1 183 ? -58.463 26.070 -17.312 1.00 90.05 187 ALA C O 1
ATOM 4554 N N . ALA C 1 184 ? -56.267 25.848 -17.748 1.00 80.88 188 ALA C N 1
ATOM 4555 C CA . ALA C 1 184 ? -56.354 26.473 -19.062 1.00 90.20 188 ALA C CA 1
ATOM 4556 C C . ALA C 1 184 ? -56.237 25.425 -20.163 1.00 91.90 188 ALA C C 1
ATOM 4557 O O . ALA C 1 184 ? -55.351 25.501 -21.014 1.00 108.59 188 ALA C O 1
ATOM 4559 N N . LEU C 1 185 ? -57.140 24.450 -20.143 1.00 87.27 189 LEU C N 1
ATOM 4560 C CA . LEU C 1 185 ? -57.198 23.433 -21.187 1.00 79.24 189 LEU C CA 1
ATOM 4561 C C . LEU C 1 185 ? -58.601 22.849 -21.304 1.00 80.40 189 LEU C C 1
ATOM 4562 O O . LEU C 1 185 ? -59.581 23.583 -21.426 1.00 83.26 189 LEU C O 1
ATOM 4564 N N . GLY C 1 194 ? -60.883 28.849 -20.989 1.00 113.58 198 GLY C N 1
ATOM 4565 C CA . GLY C 1 194 ? -59.716 28.359 -20.281 1.00 105.91 198 GLY C CA 1
ATOM 4566 C C . GLY C 1 194 ? -59.246 29.319 -19.205 1.00 102.62 198 GLY C C 1
ATOM 4567 O O . GLY C 1 194 ? -59.147 30.524 -19.435 1.00 107.94 198 GLY C O 1
ATOM 4568 N N . ASN C 1 195 ? -58.956 28.781 -18.024 1.00 94.84 199 ASN C N 1
ATOM 4569 C CA . ASN C 1 195 ? -58.500 29.595 -16.905 1.00 82.78 199 ASN C CA 1
ATOM 4570 C C . ASN C 1 195 ? -56.978 29.637 -16.819 1.00 83.35 199 ASN C C 1
ATOM 4571 O O . ASN C 1 195 ? -56.347 28.693 -16.345 1.00 91.39 199 ASN C O 1
ATOM 4576 N N . ILE C 1 196 ? -56.393 30.737 -17.279 1.00 76.84 200 ILE C N 1
ATOM 4577 C CA . ILE C 1 196 ? -54.942 30.894 -17.283 1.00 71.06 200 ILE C CA 1
ATOM 4578 C C . ILE C 1 196 ? -54.425 31.475 -15.970 1.00 75.07 200 ILE C C 1
ATOM 4579 O O . ILE C 1 196 ? -53.216 31.586 -15.766 1.00 74.91 200 ILE C O 1
ATOM 4584 N N . THR C 1 197 ? -55.348 31.851 -15.089 1.00 65.50 201 THR C N 1
ATOM 4585 C CA . THR C 1 197 ? -55.001 32.463 -13.807 1.00 58.18 201 THR C CA 1
ATOM 4586 C C . THR C 1 197 ? -54.067 31.613 -12.925 1.00 66.81 201 THR C C 1
ATOM 4587 O O . THR C 1 197 ? -53.123 32.154 -12.346 1.00 71.54 201 THR C O 1
ATOM 4591 N N . PRO C 1 198 ? -54.314 30.290 -12.810 1.00 64.00 202 PRO C N 1
ATOM 4592 C CA . PRO C 1 198 ? -53.348 29.507 -12.026 1.00 61.61 202 PRO C CA 1
ATOM 4593 C C . PRO C 1 198 ? -51.951 29.475 -12.645 1.00 50.92 202 PRO C C 1
ATOM 4594 O O . PRO C 1 198 ? -50.965 29.425 -11.910 1.00 48.53 202 PRO C O 1
ATOM 4598 N N . MET C 1 199 ? -51.870 29.498 -13.972 1.00 41.75 203 MET C N 1
ATOM 4599 C CA . MET C 1 199 ? -50.579 29.519 -14.652 1.00 44.17 203 MET C CA 1
ATOM 4600 C C . MET C 1 199 ? -49.861 30.840 -14.404 1.00 47.88 203 MET C C 1
ATOM 4601 O O . MET C 1 199 ? -48.650 30.866 -14.185 1.00 47.61 203 MET C O 1
ATOM 4606 N N . LEU C 1 200 ? -50.616 31.933 -14.443 1.00 51.26 204 LEU C N 1
ATOM 4607 C CA . LEU C 1 200 ? -50.072 33.255 -14.156 1.00 49.38 204 LEU C CA 1
ATOM 4608 C C . LEU C 1 200 ? -49.557 33.327 -12.723 1.00 58.05 204 LEU C C 1
ATOM 4609 O O . LEU C 1 200 ? -48.481 33.868 -12.469 1.00 64.71 204 LEU C O 1
ATOM 4614 N N . HIS C 1 201 ? -50.332 32.776 -11.792 1.00 61.51 205 HIS C N 1
ATOM 4615 C CA . HIS C 1 201 ? -49.933 32.728 -10.390 1.00 56.72 205 HIS C CA 1
ATOM 4616 C C . HIS C 1 201 ? -48.661 31.912 -10.204 1.00 54.52 205 HIS C C 1
ATOM 4617 O O . HIS C 1 201 ? -47.816 32.245 -9.373 1.00 51.24 205 HIS C O 1
ATOM 4624 N N . LEU C 1 202 ? -48.536 30.840 -10.980 1.00 50.47 206 LEU C N 1
ATOM 4625 C CA . LEU C 1 202 ? -47.368 29.974 -10.907 1.00 44.55 206 LEU C CA 1
ATOM 4626 C C . LEU C 1 202 ? -46.116 30.742 -11.310 1.00 57.77 206 LEU C C 1
ATOM 4627 O O . LEU C 1 202 ? -45.174 30.863 -10.530 1.00 48.08 206 LEU C O 1
ATOM 4632 N N . PHE C 1 203 ? -46.126 31.276 -12.526 1.00 68.01 207 PHE C N 1
ATOM 4633 C CA . PHE C 1 203 ? -44.975 31.987 -13.071 1.00 61.24 207 PHE C CA 1
ATOM 4634 C C . PHE C 1 203 ? -44.643 33.256 -12.289 1.00 58.10 207 PHE C C 1
ATOM 4635 O O . PHE C 1 203 ? -43.491 33.687 -12.260 1.00 63.64 207 PHE C O 1
ATOM 4643 N N . GLU C 1 204 ? -45.649 33.852 -11.656 1.00 54.63 208 GLU C N 1
ATOM 4644 C CA . GLU C 1 204 ? -45.434 35.070 -10.882 1.00 63.62 208 GLU C CA 1
ATOM 4645 C C . GLU C 1 204 ? -44.648 34.755 -9.613 1.00 61.21 208 GLU C C 1
ATOM 4646 O O . GLU C 1 204 ? -43.772 35.519 -9.209 1.00 75.45 208 GLU C O 1
ATOM 4652 N N . ASP C 1 205 ? -44.968 33.625 -8.991 1.00 50.22 209 ASP C N 1
ATOM 4653 C CA . ASP C 1 205 ? -44.240 33.162 -7.817 1.00 40.18 209 ASP C CA 1
ATOM 4654 C C . ASP C 1 205 ? -42.832 32.734 -8.208 1.00 63.99 209 ASP C C 1
ATOM 4655 O O . ASP C 1 205 ? -41.867 32.973 -7.482 1.00 54.35 209 ASP C O 1
ATOM 4660 N N . ILE C 1 206 ? -42.732 32.100 -9.371 1.00 63.71 210 ILE C N 1
ATOM 4661 C CA . ILE C 1 206 ? -41.475 31.556 -9.867 1.00 62.64 210 ILE C CA 1
ATOM 4662 C C . ILE C 1 206 ? -40.476 32.651 -10.241 1.00 67.81 210 ILE C C 1
ATOM 4663 O O . ILE C 1 206 ? -39.275 32.516 -10.000 1.00 81.23 210 ILE C O 1
ATOM 4668 N N . SER C 1 207 ? -40.975 33.745 -10.805 1.00 70.75 211 SER C N 1
ATOM 4669 C CA . SER C 1 207 ? -40.110 34.842 -11.224 1.00 49.85 211 SER C CA 1
ATOM 4670 C C . SER C 1 207 ? -39.843 35.809 -10.073 1.00 73.48 211 SER C C 1
ATOM 4671 O O . SER C 1 207 ? -39.219 36.855 -10.260 1.00 52.87 211 SER C O 1
ATOM 4674 N N . ASN C 1 208 ? -40.317 35.451 -8.884 1.00 66.43 212 ASN C N 1
ATOM 4675 C CA . ASN C 1 208 ? -40.110 36.265 -7.693 1.00 60.78 212 ASN C CA 1
ATOM 4676 C C . ASN C 1 208 ? -39.155 35.577 -6.720 1.00 64.24 212 ASN C C 1
ATOM 4677 O O . ASN C 1 208 ? -39.550 34.654 -6.009 1.00 53.21 212 ASN C O 1
ATOM 4682 N N . PRO C 1 209 ? -37.891 36.032 -6.690 1.00 71.66 213 PRO C N 1
ATOM 4683 C CA . PRO C 1 209 ? -36.829 35.466 -5.848 1.00 71.39 213 PRO C CA 1
ATOM 4684 C C . PRO C 1 209 ? -37.209 35.415 -4.371 1.00 72.10 213 PRO C C 1
ATOM 4685 O O . PRO C 1 209 ? -36.880 34.450 -3.681 1.00 65.76 213 PRO C O 1
ATOM 4689 N N . GLU C 1 210 ? -37.894 36.453 -3.901 1.00 68.30 214 GLU C N 1
ATOM 4690 C CA . GLU C 1 210 ? -38.321 36.532 -2.509 1.00 65.33 214 GLU C CA 1
ATOM 4691 C C . GLU C 1 210 ? -39.353 35.454 -2.182 1.00 63.43 214 GLU C C 1
ATOM 4692 O O . GLU C 1 210 ? -39.304 34.844 -1.114 1.00 75.56 214 GLU C O 1
ATOM 4698 N N . LYS C 1 211 ? -40.281 35.219 -3.105 1.00 51.66 215 LYS C N 1
ATOM 4699 C CA . LYS C 1 211 ? -41.309 34.199 -2.914 1.00 49.33 215 LYS C CA 1
ATOM 4700 C C . LYS C 1 211 ? -40.735 32.789 -3.013 1.00 50.34 215 LYS C C 1
ATOM 4701 O O . LYS C 1 211 ? -41.196 31.875 -2.329 1.00 51.85 215 LYS C O 1
ATOM 4707 N N . VAL C 1 212 ? -39.736 32.617 -3.873 1.00 59.64 216 VAL C N 1
ATOM 4708 C CA . VAL C 1 212 ? -39.080 31.324 -4.034 1.00 54.59 216 VAL C CA 1
ATOM 4709 C C . VAL C 1 212 ? -38.401 30.912 -2.731 1.00 52.89 216 VAL C C 1
ATOM 4710 O O . VAL C 1 212 ? -38.435 29.743 -2.342 1.00 60.81 216 VAL C O 1
ATOM 4714 N N . GLY C 1 213 ? -37.804 31.885 -2.050 1.00 54.97 217 GLY C N 1
ATOM 4715 C CA . GLY C 1 213 ? -37.160 31.640 -0.773 1.00 62.83 217 GLY C CA 1
ATOM 4716 C C . GLY C 1 213 ? -38.143 31.205 0.297 1.00 68.09 217 GLY C C 1
ATOM 4717 O O . GLY C 1 213 ? -37.839 30.339 1.116 1.00 81.67 217 GLY C O 1
ATOM 4718 N N . ILE C 1 214 ? -39.326 31.812 0.290 1.00 53.75 218 ILE C N 1
ATOM 4719 C CA . ILE C 1 214 ? -40.371 31.472 1.250 1.00 52.57 218 ILE C CA 1
ATOM 4720 C C . ILE C 1 214 ? -40.902 30.063 0.999 1.00 62.97 218 ILE C C 1
ATOM 4721 O O . ILE C 1 214 ? -41.151 29.306 1.939 1.00 63.25 218 ILE C O 1
ATOM 4726 N N . LEU C 1 215 ? -41.066 29.715 -0.274 1.00 49.44 219 LEU C N 1
ATOM 4727 C CA . LEU C 1 215 ? -41.543 28.390 -0.659 1.00 52.51 219 LEU C CA 1
ATOM 4728 C C . LEU C 1 215 ? -40.580 27.295 -0.207 1.00 52.22 219 LEU C C 1
ATOM 4729 O O . LEU C 1 215 ? -40.997 26.185 0.124 1.00 66.42 219 LEU C O 1
ATOM 4734 N N . LYS C 1 216 ? -39.290 27.616 -0.200 1.00 54.08 220 LYS C N 1
ATOM 4735 C CA . LYS C 1 216 ? -38.254 26.675 0.215 1.00 58.84 220 LYS C CA 1
ATOM 4736 C C . LYS C 1 216 ? -38.310 26.379 1.714 1.00 59.56 220 LYS C C 1
ATOM 4737 O O . LYS C 1 216 ? -37.824 25.344 2.168 1.00 77.95 220 LYS C O 1
ATOM 4739 N N . GLU C 1 217 ? -38.905 27.292 2.474 1.00 58.32 221 GLU C N 1
ATOM 4740 C CA . GLU C 1 217 ? -38.993 27.154 3.925 1.00 60.31 221 GLU C CA 1
ATOM 4741 C C . GLU C 1 217 ? -40.151 26.259 4.358 1.00 71.77 221 GLU C C 1
ATOM 4742 O O . GLU C 1 217 ? -40.325 25.995 5.547 1.00 84.21 221 GLU C O 1
ATOM 4748 N N . PHE C 1 218 ? -40.941 25.796 3.396 1.00 72.79 222 PHE C N 1
ATOM 4749 C CA . PHE C 1 218 ? -42.086 24.946 3.704 1.00 69.26 222 PHE C CA 1
ATOM 4750 C C . PHE C 1 218 ? -42.000 23.595 3.002 1.00 77.80 222 PHE C C 1
ATOM 4751 O O . PHE C 1 218 ? -42.938 22.799 3.053 1.00 93.05 222 PHE C O 1
ATOM 4759 N N . MET C 1 219 ? -40.872 23.341 2.348 1.00 75.70 223 MET C N 1
ATOM 4760 C CA . MET C 1 219 ? -40.636 22.053 1.709 1.00 81.32 223 MET C CA 1
ATOM 4761 C C . MET C 1 219 ? -40.229 21.017 2.754 1.00 100.45 223 MET C C 1
ATOM 4762 O O . MET C 1 219 ? -39.042 20.769 2.965 1.00 121.86 223 MET C O 1
ATOM 4764 N N . ILE C 1 220 ? -41.223 20.424 3.408 1.00 90.86 224 ILE C N 1
ATOM 4765 C CA . ILE C 1 220 ? -40.982 19.448 4.466 1.00 102.55 224 ILE C CA 1
ATOM 4766 C C . ILE C 1 220 ? -40.251 18.213 3.947 1.00 114.10 224 ILE C C 1
ATOM 4767 O O . ILE C 1 220 ? -39.406 17.645 4.640 1.00 119.18 224 ILE C O 1
ATOM 4769 N N . HIS D 1 7 ? -35.167 -17.485 54.327 1.00 71.66 11 HIS D N 1
ATOM 4770 C CA . HIS D 1 7 ? -35.802 -17.584 53.018 1.00 78.91 11 HIS D CA 1
ATOM 4771 C C . HIS D 1 7 ? -36.132 -19.034 52.672 1.00 89.07 11 HIS D C 1
ATOM 4772 O O . HIS D 1 7 ? -35.623 -19.964 53.299 1.00 86.68 11 HIS D O 1
ATOM 4774 N N . HIS D 1 8 ? -36.987 -19.219 51.670 1.00 92.24 12 HIS D N 1
ATOM 4775 C CA . HIS D 1 8 ? -37.308 -20.552 51.174 1.00 87.06 12 HIS D CA 1
ATOM 4776 C C . HIS D 1 8 ? -36.294 -21.029 50.140 1.00 79.80 12 HIS D C 1
ATOM 4777 O O . HIS D 1 8 ? -36.207 -22.221 49.847 1.00 71.91 12 HIS D O 1
ATOM 4784 N N . MET D 1 9 ? -35.528 -20.091 49.593 1.00 78.11 13 MET D N 1
ATOM 4785 C CA . MET D 1 9 ? -34.535 -20.413 48.577 1.00 64.39 13 MET D CA 1
ATOM 4786 C C . MET D 1 9 ? -33.342 -21.147 49.181 1.00 70.10 13 MET D C 1
ATOM 4787 O O . MET D 1 9 ? -32.855 -22.128 48.620 1.00 74.23 13 MET D O 1
ATOM 4792 N N . ILE D 1 10 ? -32.879 -20.668 50.330 1.00 63.45 14 ILE D N 1
ATOM 4793 C CA . ILE D 1 10 ? -31.770 -21.301 51.033 1.00 81.64 14 ILE D CA 1
ATOM 4794 C C . ILE D 1 10 ? -32.166 -22.691 51.519 1.00 96.76 14 ILE D C 1
ATOM 4795 O O . ILE D 1 10 ? -31.331 -23.590 51.614 1.00 96.65 14 ILE D O 1
ATOM 4797 N N . SER D 1 11 ? -33.448 -22.856 51.825 1.00 96.35 15 SER D N 1
ATOM 4798 C CA . SER D 1 11 ? -33.968 -24.129 52.305 1.00 81.85 15 SER D CA 1
ATOM 4799 C C . SER D 1 11 ? -34.136 -25.139 51.175 1.00 74.68 15 SER D C 1
ATOM 4800 O O . SER D 1 11 ? -33.900 -26.333 51.356 1.00 75.86 15 SER D O 1
ATOM 4803 N N . PHE D 1 12 ? -34.543 -24.649 50.009 1.00 76.28 16 PHE D N 1
ATOM 4804 C CA . PHE D 1 12 ? -34.815 -25.511 48.866 1.00 74.60 16 PHE D CA 1
ATOM 4805 C C . PHE D 1 12 ? -33.550 -26.178 48.330 1.00 86.74 16 PHE D C 1
ATOM 4806 O O . PHE D 1 12 ? -33.568 -27.351 47.958 1.00 102.39 16 PHE D O 1
ATOM 4814 N N . TYR D 1 13 ? -32.454 -25.426 48.292 1.00 80.68 17 TYR D N 1
ATOM 4815 C CA . TYR D 1 13 ? -31.199 -25.931 47.740 1.00 70.09 17 TYR D CA 1
ATOM 4816 C C . TYR D 1 13 ? -30.319 -26.615 48.785 1.00 69.50 17 TYR D C 1
ATOM 4817 O O . TYR D 1 13 ? -29.138 -26.863 48.543 1.00 64.73 17 TYR D O 1
ATOM 4826 N N . GLY D 1 14 ? -30.898 -26.918 49.942 1.00 72.95 18 GLY D N 1
ATOM 4827 C CA . GLY D 1 14 ? -30.216 -27.708 50.951 1.00 79.39 18 GLY D CA 1
ATOM 4828 C C . GLY D 1 14 ? -29.040 -27.013 51.611 1.00 78.93 18 GLY D C 1
ATOM 4829 O O . GLY D 1 14 ? -27.973 -27.605 51.775 1.00 79.79 18 GLY D O 1
ATOM 4830 N N . TYR D 1 15 ? -29.233 -25.755 51.991 1.00 80.78 19 TYR D N 1
ATOM 4831 C CA . TYR D 1 15 ? -28.203 -25.005 52.700 1.00 74.19 19 TYR D CA 1
ATOM 4832 C C . TYR D 1 15 ? -28.548 -24.888 54.180 1.00 73.68 19 TYR D C 1
ATOM 4833 O O . TYR D 1 15 ? -27.719 -24.479 54.991 1.00 73.46 19 TYR D O 1
ATOM 4842 N N . THR D 1 16 ? -29.779 -25.252 54.524 1.00 80.32 20 THR D N 1
ATOM 4843 C CA . THR D 1 16 ? -30.245 -25.163 55.902 1.00 81.61 20 THR D CA 1
ATOM 4844 C C . THR D 1 16 ? -30.412 -26.541 56.533 1.00 90.01 20 THR D C 1
ATOM 4845 O O . THR D 1 16 ? -30.218 -27.566 55.880 1.00 95.64 20 THR D O 1
ATOM 4849 N N . HIS D 1 17 ? -30.774 -26.554 57.810 1.00 94.00 21 HIS D N 1
ATOM 4850 C CA . HIS D 1 17 ? -31.045 -27.791 58.529 1.00 95.92 21 HIS D CA 1
ATOM 4851 C C . HIS D 1 17 ? -32.454 -28.299 58.245 1.00 106.38 21 HIS D C 1
ATOM 4852 O O . HIS D 1 17 ? -33.190 -27.714 57.450 1.00 99.66 21 HIS D O 1
ATOM 4859 N N . PHE D 1 18 ? -32.818 -29.398 58.899 1.00 116.11 22 PHE D N 1
ATOM 4860 C CA . PHE D 1 18 ? -34.145 -29.983 58.750 1.00 122.59 22 PHE D CA 1
ATOM 4861 C C . PHE D 1 18 ? -35.184 -29.033 59.335 1.00 132.39 22 PHE D C 1
ATOM 4862 O O . PHE D 1 18 ? -36.366 -29.101 58.998 1.00 132.89 22 PHE D O 1
ATOM 4864 N N . ASP D 1 19 ? -34.725 -28.155 60.224 1.00 140.75 23 ASP D N 1
ATOM 4865 C CA . ASP D 1 19 ? -35.564 -27.117 60.811 1.00 137.67 23 ASP D CA 1
ATOM 4866 C C . ASP D 1 19 ? -36.205 -26.245 59.735 1.00 124.81 23 ASP D C 1
ATOM 4867 O O . ASP D 1 19 ? -37.403 -25.969 59.780 1.00 127.72 23 ASP D O 1
ATOM 4872 N N . GLY D 1 20 ? -35.401 -25.812 58.769 1.00 112.41 24 GLY D N 1
ATOM 4873 C CA . GLY D 1 20 ? -35.918 -25.131 57.597 1.00 90.69 24 GLY D CA 1
ATOM 4874 C C . GLY D 1 20 ? -35.525 -23.670 57.515 1.00 80.63 24 GLY D C 1
ATOM 4875 O O . GLY D 1 20 ? -35.929 -22.962 56.592 1.00 75.53 24 GLY D O 1
ATOM 4876 N N . ARG D 1 21 ? -34.731 -23.216 58.478 1.00 89.55 25 ARG D N 1
ATOM 4877 C CA . ARG D 1 21 ? -34.365 -21.807 58.558 1.00 87.26 25 ARG D CA 1
ATOM 4878 C C . ARG D 1 21 ? -32.972 -21.602 59.144 1.00 92.90 25 ARG D C 1
ATOM 4879 O O . ARG D 1 21 ? -32.449 -20.487 59.139 1.00 97.26 25 ARG D O 1
ATOM 4881 N N . THR D 1 22 ? -32.373 -22.676 59.649 1.00 93.00 26 THR D N 1
ATOM 4882 C CA . THR D 1 22 ? -31.073 -22.574 60.301 1.00 94.75 26 THR D CA 1
ATOM 4883 C C . THR D 1 22 ? -29.945 -22.989 59.366 1.00 92.95 26 THR D C 1
ATOM 4884 O O . THR D 1 22 ? -29.842 -24.152 58.975 1.00 106.43 26 THR D O 1
ATOM 4888 N N . LEU D 1 23 ? -29.103 -22.023 59.013 1.00 85.44 27 LEU D N 1
ATOM 4889 C CA . LEU D 1 23 ? -27.970 -22.260 58.125 1.00 77.22 27 LEU D CA 1
ATOM 4890 C C . LEU D 1 23 ? -26.962 -23.238 58.720 1.00 99.15 27 LEU D C 1
ATOM 4891 O O . LEU D 1 23 ? -26.613 -23.145 59.897 1.00 93.03 27 LEU D O 1
ATOM 4896 N N . LYS D 1 24 ? -26.499 -24.177 57.901 1.00 90.09 28 LYS D N 1
ATOM 4897 C CA . LYS D 1 24 ? -25.443 -25.093 58.313 1.00 93.09 28 LYS D CA 1
ATOM 4898 C C . LYS D 1 24 ? -24.141 -24.323 58.508 1.00 92.20 28 LYS D C 1
ATOM 4899 O O . LYS D 1 24 ? -23.564 -23.813 57.548 1.00 84.11 28 LYS D O 1
ATOM 4905 N N . ASN D 1 25 ? -23.681 -24.238 59.752 1.00 96.96 29 ASN D N 1
ATOM 4906 C CA . ASN D 1 25 ? -22.497 -23.446 60.066 1.00 97.93 29 ASN D CA 1
ATOM 4907 C C . ASN D 1 25 ? -21.401 -24.237 60.775 1.00 88.95 29 ASN D C 1
ATOM 4908 O O . ASN D 1 25 ? -21.640 -25.329 61.288 1.00 90.35 29 ASN D O 1
ATOM 4913 N N . LYS D 1 26 ? -20.198 -23.669 60.794 1.00 90.37 30 LYS D N 1
ATOM 4914 C CA . LYS D 1 26 ? -19.042 -24.309 61.413 1.00 102.29 30 LYS D CA 1
ATOM 4915 C C . LYS D 1 26 ? -19.063 -24.188 62.933 1.00 105.47 30 LYS D C 1
ATOM 4916 O O . LYS D 1 26 ? -18.305 -24.865 63.627 1.00 110.00 30 LYS D O 1
ATOM 4922 N N . TYR D 1 27 ? -19.930 -23.322 63.447 1.00 107.47 31 TYR D N 1
ATOM 4923 C CA . TYR D 1 27 ? -20.004 -23.079 64.883 1.00 111.44 31 TYR D CA 1
ATOM 4924 C C . TYR D 1 27 ? -20.959 -24.049 65.571 1.00 96.61 31 TYR D C 1
ATOM 4925 O O . TYR D 1 27 ? -20.827 -24.323 66.763 1.00 99.04 31 TYR D O 1
ATOM 4927 N N . GLY D 1 28 ? -21.921 -24.562 64.812 1.00 100.57 32 GLY D N 1
ATOM 4928 C CA . GLY D 1 28 ? -22.927 -25.455 65.358 1.00 104.73 32 GLY D CA 1
ATOM 4929 C C . GLY D 1 28 ? -23.921 -24.712 66.227 1.00 101.05 32 GLY D C 1
ATOM 4930 O O . GLY D 1 28 ? -24.504 -25.281 67.150 1.00 101.09 32 GLY D O 1
ATOM 4931 N N . MET D 1 29 ? -24.112 -23.432 65.928 1.00 97.49 33 MET D N 1
ATOM 4932 C CA . MET D 1 29 ? -25.024 -22.590 66.689 1.00 97.64 33 MET D CA 1
ATOM 4933 C C . MET D 1 29 ? -26.346 -22.437 65.946 1.00 104.05 33 MET D C 1
ATOM 4934 O O . MET D 1 29 ? -26.431 -22.728 64.753 1.00 105.05 33 MET D O 1
ATOM 4939 N N . GLN D 1 30 ? -27.377 -21.981 66.650 1.00 110.14 34 GLN D N 1
ATOM 4940 C CA . GLN D 1 30 ? -28.687 -21.796 66.038 1.00 103.06 34 GLN D CA 1
ATOM 4941 C C . GLN D 1 30 ? -29.411 -20.571 66.584 1.00 104.81 34 GLN D C 1
ATOM 4942 O O . GLN D 1 30 ? -29.138 -20.115 67.695 1.00 107.59 34 GLN D O 1
ATOM 4944 N N . GLY D 1 31 ? -30.338 -20.044 65.790 1.00 112.85 35 GLY D N 1
ATOM 4945 C CA . GLY D 1 31 ? -31.165 -18.925 66.202 1.00 118.39 35 GLY D CA 1
ATOM 4946 C C . GLY D 1 31 ? -30.421 -17.604 66.261 1.00 119.35 35 GLY D C 1
ATOM 4947 O O . GLY D 1 31 ? -29.477 -17.376 65.504 1.00 121.14 35 GLY D O 1
ATOM 4948 N N . LYS D 1 32 ? -30.859 -16.733 67.166 1.00 118.46 36 LYS D N 1
ATOM 4949 C CA . LYS D 1 32 ? -30.270 -15.407 67.331 1.00 115.66 36 LYS D CA 1
ATOM 4950 C C . LYS D 1 32 ? -28.787 -15.467 67.689 1.00 113.09 36 LYS D C 1
ATOM 4951 O O . LYS D 1 32 ? -28.018 -14.576 67.329 1.00 117.60 36 LYS D O 1
ATOM 4953 N N . ALA D 1 33 ? -28.397 -16.519 68.403 1.00 102.24 37 ALA D N 1
ATOM 4954 C CA . ALA D 1 33 ? -27.007 -16.710 68.803 1.00 102.17 37 ALA D CA 1
ATOM 4955 C C . ALA D 1 33 ? -26.098 -16.854 67.587 1.00 100.68 37 ALA D C 1
ATOM 4956 O O . ALA D 1 33 ? -24.957 -16.390 67.593 1.00 101.02 37 ALA D O 1
ATOM 4958 N N . LEU D 1 34 ? -26.609 -17.504 66.546 1.00 106.64 38 LEU D N 1
ATOM 4959 C CA . LEU D 1 34 ? -25.859 -17.681 65.309 1.00 113.95 38 LEU D CA 1
ATOM 4960 C C . LEU D 1 34 ? -25.674 -16.358 64.569 1.00 120.45 38 LEU D C 1
ATOM 4961 O O . LEU D 1 34 ? -24.599 -16.079 64.040 1.00 98.20 38 LEU D O 1
ATOM 4966 N N . GLN D 1 35 ? -26.729 -15.550 64.537 1.00 149.29 39 GLN D N 1
ATOM 4967 C CA . GLN D 1 35 ? -26.697 -14.269 63.839 1.00 151.13 39 GLN D CA 1
ATOM 4968 C C . GLN D 1 35 ? -25.720 -13.274 64.461 1.00 150.16 39 GLN D C 1
ATOM 4969 O O . GLN D 1 35 ? -25.031 -12.545 63.748 1.00 154.52 39 GLN D O 1
ATOM 4971 N N . GLU D 1 36 ? -25.662 -13.244 65.789 1.00 132.35 40 GLU D N 1
ATOM 4972 C CA . GLU D 1 36 ? -24.766 -12.328 66.485 1.00 122.58 40 GLU D CA 1
ATOM 4973 C C . GLU D 1 36 ? -23.312 -12.742 66.272 1.00 117.13 40 GLU D C 1
ATOM 4974 O O . GLU D 1 36 ? -22.448 -11.905 66.011 1.00 111.56 40 GLU D O 1
ATOM 4980 N N . ARG D 1 37 ? -23.053 -14.041 66.392 1.00 117.59 41 ARG D N 1
ATOM 4981 C CA . ARG D 1 37 ? -21.705 -14.580 66.245 1.00 117.89 41 ARG D CA 1
ATOM 4982 C C . ARG D 1 37 ? -21.194 -14.428 64.815 1.00 114.27 41 ARG D C 1
ATOM 4983 O O . ARG D 1 37 ? -20.013 -14.158 64.596 1.00 116.33 41 ARG D O 1
ATOM 4985 N N . CYS D 1 38 ? -22.087 -14.609 63.848 1.00 107.61 42 CYS D N 1
ATOM 4986 C CA . CYS D 1 38 ? -21.731 -14.464 62.441 1.00 108.71 42 CYS D CA 1
ATOM 4987 C C . CYS D 1 38 ? -21.376 -13.014 62.138 1.00 108.76 42 CYS D C 1
ATOM 4988 O O . CYS D 1 38 ? -20.408 -12.735 61.431 1.00 112.34 42 CYS D O 1
ATOM 4991 N N . ALA D 1 39 ? -22.171 -12.097 62.681 1.00 104.38 43 ALA D N 1
ATOM 4992 C CA . ALA D 1 39 ? -21.967 -10.669 62.472 1.00 103.37 43 ALA D CA 1
ATOM 4993 C C . ALA D 1 39 ? -20.668 -10.199 63.121 1.00 114.17 43 ALA D C 1
ATOM 4994 O O . ALA D 1 39 ? -20.005 -9.293 62.617 1.00 119.11 43 ALA D O 1
ATOM 4996 N N . TYR D 1 40 ? -20.314 -10.819 64.243 1.00 109.34 44 TYR D N 1
ATOM 4997 C CA . TYR D 1 40 ? -19.098 -10.464 64.965 1.00 106.17 44 TYR D CA 1
ATOM 4998 C C . TYR D 1 40 ? -17.862 -10.825 64.148 1.00 105.41 44 TYR D C 1
ATOM 4999 O O . TYR D 1 40 ? -16.926 -10.033 64.038 1.00 106.71 44 TYR D O 1
ATOM 5001 N N . ASP D 1 41 ? -17.865 -12.027 63.579 1.00 103.43 45 ASP D N 1
ATOM 5002 C CA . ASP D 1 41 ? -16.758 -12.480 62.745 1.00 103.91 45 ASP D CA 1
ATOM 5003 C C . ASP D 1 41 ? -16.733 -11.713 61.429 1.00 115.50 45 ASP D C 1
ATOM 5004 O O . ASP D 1 41 ? -15.669 -11.473 60.858 1.00 118.65 45 ASP D O 1
ATOM 5009 N N . LEU D 1 42 ? -17.915 -11.333 60.954 1.00 128.68 46 LEU D N 1
ATOM 5010 C CA . LEU D 1 42 ? -18.043 -10.569 59.718 1.00 102.76 46 LEU D CA 1
ATOM 5011 C C . LEU D 1 42 ? -17.454 -9.170 59.864 1.00 104.97 46 LEU D C 1
ATOM 5012 O O . LEU D 1 42 ? -16.818 -8.657 58.944 1.00 105.44 46 LEU D O 1
ATOM 5017 N N . LEU D 1 43 ? -17.669 -8.559 61.026 1.00 106.46 47 LEU D N 1
ATOM 5018 C CA . LEU D 1 43 ? -17.144 -7.226 61.300 1.00 108.82 47 LEU D CA 1
ATOM 5019 C C . LEU D 1 43 ? -15.623 -7.249 61.411 1.00 109.52 47 LEU D C 1
ATOM 5020 O O . LEU D 1 43 ? -14.943 -6.333 60.947 1.00 110.99 47 LEU D O 1
ATOM 5022 N N . GLN D 1 44 ? -15.099 -8.302 62.030 1.00 115.06 48 GLN D N 1
ATOM 5023 C CA . GLN D 1 44 ? -13.658 -8.479 62.165 1.00 123.08 48 GLN D CA 1
ATOM 5024 C C . GLN D 1 44 ? -13.006 -8.708 60.805 1.00 124.08 48 GLN D C 1
ATOM 5025 O O . GLN D 1 44 ? -11.913 -8.208 60.536 1.00 127.59 48 GLN D O 1
ATOM 5031 N N . ALA D 1 45 ? -13.689 -9.467 59.954 1.00 120.45 49 ALA D N 1
ATOM 5032 C CA . ALA D 1 45 ? -13.180 -9.793 58.627 1.00 105.60 49 ALA D CA 1
ATOM 5033 C C . ALA D 1 45 ? -13.051 -8.546 57.758 1.00 118.18 49 ALA D C 1
ATOM 5034 O O . ALA D 1 45 ? -12.098 -8.414 56.989 1.00 126.80 49 ALA D O 1
ATOM 5036 N N . MET D 1 46 ? -14.013 -7.637 57.880 1.00 113.64 50 MET D N 1
ATOM 5037 C CA . MET D 1 46 ? -13.987 -6.390 57.125 1.00 113.85 50 MET D CA 1
ATOM 5038 C C . MET D 1 46 ? -12.802 -5.523 57.538 1.00 119.63 50 MET D C 1
ATOM 5039 O O . MET D 1 46 ? -12.199 -4.842 56.708 1.00 133.52 50 MET D O 1
ATOM 5044 N N . LEU D 1 47 ? -12.476 -5.550 58.827 1.00 116.32 51 LEU D N 1
ATOM 5045 C CA . LEU D 1 47 ? -11.344 -4.793 59.348 1.00 121.21 51 LEU D CA 1
ATOM 5046 C C . LEU D 1 47 ? -10.028 -5.324 58.791 1.00 125.59 51 LEU D C 1
ATOM 5047 O O . LEU D 1 47 ? -9.143 -4.554 58.419 1.00 130.67 51 LEU D O 1
ATOM 5049 N N . ASN D 1 48 ? -9.907 -6.647 58.739 1.00 121.60 52 ASN D N 1
ATOM 5050 C CA . ASN D 1 48 ? -8.704 -7.290 58.222 1.00 125.77 52 ASN D CA 1
ATOM 5051 C C . ASN D 1 48 ? -8.549 -7.125 56.713 1.00 121.80 52 ASN D C 1
ATOM 5052 O O . ASN D 1 48 ? -7.431 -7.070 56.200 1.00 125.43 52 ASN D O 1
ATOM 5057 N N . LEU D 1 49 ? -9.672 -7.050 56.006 1.00 119.51 53 LEU D N 1
ATOM 5058 C CA . LEU D 1 49 ? -9.652 -6.880 54.557 1.00 120.43 53 LEU D CA 1
ATOM 5059 C C . LEU D 1 49 ? -9.096 -5.518 54.154 1.00 121.45 53 LEU D C 1
ATOM 5060 O O . LEU D 1 49 ? -8.444 -5.386 53.119 1.00 122.83 53 LEU D O 1
ATOM 5065 N N . ARG D 1 50 ? -9.359 -4.509 54.977 1.00 118.40 54 ARG D N 1
ATOM 5066 C CA . ARG D 1 50 ? -8.879 -3.159 54.706 1.00 131.13 54 ARG D CA 1
ATOM 5067 C C . ARG D 1 50 ? -7.391 -3.029 55.011 1.00 136.44 54 ARG D C 1
ATOM 5068 O O . ARG D 1 50 ? -6.698 -2.200 54.421 1.00 135.22 54 ARG D O 1
ATOM 5076 N N . LYS D 1 51 ? -6.907 -3.850 55.939 1.00 133.36 55 LYS D N 1
ATOM 5077 C CA . LYS D 1 51 ? -5.494 -3.857 56.296 1.00 129.37 55 LYS D CA 1
ATOM 5078 C C . LYS D 1 51 ? -4.642 -4.299 55.111 1.00 127.72 55 LYS D C 1
ATOM 5079 O O . LYS D 1 51 ? -3.541 -3.789 54.899 1.00 131.79 55 LYS D O 1
ATOM 5081 N N . GLU D 1 52 ? -5.159 -5.252 54.342 1.00 102.37 56 GLU D N 1
ATOM 5082 C CA . GLU D 1 52 ? -4.466 -5.748 53.159 1.00 100.19 56 GLU D CA 1
ATOM 5083 C C . GLU D 1 52 ? -4.561 -4.736 52.020 1.00 104.93 56 GLU D C 1
ATOM 5084 O O . GLU D 1 52 ? -5.580 -4.062 51.867 1.00 107.07 56 GLU D O 1
ATOM 5086 N N . PRO D 1 53 ? -3.494 -4.626 51.214 1.00 107.27 57 PRO D N 1
ATOM 5087 C CA . PRO D 1 53 ? -3.483 -3.685 50.089 1.00 107.84 57 PRO D CA 1
ATOM 5088 C C . PRO D 1 53 ? -4.366 -4.139 48.929 1.00 102.74 57 PRO D C 1
ATOM 5089 O O . PRO D 1 53 ? -4.704 -5.320 48.832 1.00 91.13 57 PRO D O 1
ATOM 5093 N N . LEU D 1 54 ? -4.734 -3.200 48.063 1.00 101.28 58 LEU D N 1
ATOM 5094 C CA . LEU D 1 54 ? -5.568 -3.498 46.904 1.00 102.36 58 LEU D CA 1
ATOM 5095 C C . LEU D 1 54 ? -4.822 -4.357 45.886 1.00 112.88 58 LEU D C 1
ATOM 5096 O O . LEU D 1 54 ? -3.613 -4.208 45.711 1.00 114.57 58 LEU D O 1
ATOM 5098 N N . PRO D 1 55 ? -5.547 -5.262 45.209 1.00 112.64 59 PRO D N 1
ATOM 5099 C CA . PRO D 1 55 ? -4.960 -6.134 44.186 1.00 113.51 59 PRO D CA 1
ATOM 5100 C C . PRO D 1 55 ? -4.661 -5.391 42.887 1.00 109.58 59 PRO D C 1
ATOM 5101 O O . PRO D 1 55 ? -5.182 -4.298 42.667 1.00 105.38 59 PRO D O 1
ATOM 5105 N N . GLU D 1 56 ? -3.828 -5.986 42.039 1.00 114.04 60 GLU D N 1
ATOM 5106 C CA . GLU D 1 56 ? -3.471 -5.377 40.763 1.00 117.38 60 GLU D CA 1
ATOM 5107 C C . GLU D 1 56 ? -4.569 -5.587 39.725 1.00 127.89 60 GLU D C 1
ATOM 5108 O O . GLU D 1 56 ? -4.764 -4.755 38.839 1.00 129.24 60 GLU D O 1
ATOM 5110 N N . LYS D 1 57 ? -5.284 -6.702 39.840 1.00 126.38 61 LYS D N 1
ATOM 5111 C CA . LYS D 1 57 ? -6.360 -7.018 38.908 1.00 119.22 61 LYS D CA 1
ATOM 5112 C C . LYS D 1 57 ? -7.614 -7.489 39.639 1.00 114.93 61 LYS D C 1
ATOM 5113 O O . LYS D 1 57 ? -7.541 -8.318 40.546 1.00 123.08 61 LYS D O 1
ATOM 5115 N N . PHE D 1 58 ? -8.762 -6.952 39.237 1.00 93.37 62 PHE D N 1
ATOM 5116 C CA . PHE D 1 58 ? -10.043 -7.345 39.813 1.00 84.02 62 PHE D CA 1
ATOM 5117 C C . PHE D 1 58 ? -10.783 -8.320 38.903 1.00 81.85 62 PHE D C 1
ATOM 5118 O O . PHE D 1 58 ? -11.159 -7.972 37.785 1.00 83.03 62 PHE D O 1
ATOM 5126 N N . ASP D 1 59 ? -10.984 -9.542 39.384 1.00 75.97 63 ASP D N 1
ATOM 5127 C CA . ASP D 1 59 ? -11.710 -10.551 38.622 1.00 88.79 63 ASP D CA 1
ATOM 5128 C C . ASP D 1 59 ? -12.660 -11.349 39.512 1.00 82.21 63 ASP D C 1
ATOM 5129 O O . ASP D 1 59 ? -12.824 -11.040 40.692 1.00 78.31 63 ASP D O 1
ATOM 5134 N N . SER D 1 60 ? -13.286 -12.371 38.937 1.00 78.91 64 SER D N 1
ATOM 5135 C CA . SER D 1 60 ? -14.219 -13.213 39.676 1.00 79.08 64 SER D CA 1
ATOM 5136 C C . SER D 1 60 ? -13.500 -14.009 40.760 1.00 86.53 64 SER D C 1
ATOM 5137 O O . SER D 1 60 ? -14.090 -14.351 41.785 1.00 84.47 64 SER D O 1
ATOM 5140 N N . SER D 1 61 ? -12.224 -14.301 40.526 1.00 95.33 65 SER D N 1
ATOM 5141 C CA . SER D 1 61 ? -11.410 -15.021 41.498 1.00 91.84 65 SER D CA 1
ATOM 5142 C C . SER D 1 61 ? -11.238 -14.197 42.769 1.00 88.52 65 SER D C 1
ATOM 5143 O O . SER D 1 61 ? -11.300 -14.727 43.878 1.00 81.30 65 SER D O 1
ATOM 5146 N N . TYR D 1 62 ? -11.019 -12.897 42.597 1.00 95.99 66 TYR D N 1
ATOM 5147 C CA . TYR D 1 62 ? -10.886 -11.985 43.726 1.00 95.08 66 TYR D CA 1
ATOM 5148 C C . TYR D 1 62 ? -12.216 -11.835 44.458 1.00 85.84 66 TYR D C 1
ATOM 5149 O O . TYR D 1 62 ? -12.249 -11.656 45.675 1.00 82.99 66 TYR D O 1
ATOM 5158 N N . LEU D 1 63 ? -13.310 -11.904 43.704 1.00 72.16 67 LEU D N 1
ATOM 5159 C CA . LEU D 1 63 ? -14.647 -11.837 44.282 1.00 82.33 67 LEU D CA 1
ATOM 5160 C C . LEU D 1 63 ? -14.896 -13.021 45.208 1.00 88.45 67 LEU D C 1
ATOM 5161 O O . LEU D 1 63 ? -15.446 -12.864 46.299 1.00 89.77 67 LEU D O 1
ATOM 5166 N N . LYS D 1 64 ? -14.490 -14.206 44.763 1.00 70.94 68 LYS D N 1
ATOM 5167 C CA . LYS D 1 64 ? -14.603 -15.412 45.574 1.00 73.45 68 LYS D CA 1
ATOM 5168 C C . LYS D 1 64 ? -13.698 -15.327 46.798 1.00 79.97 68 LYS D C 1
ATOM 5169 O O . LYS D 1 64 ? -14.027 -15.851 47.861 1.00 91.38 68 LYS D O 1
ATOM 5175 N N . TYR D 1 65 ? -12.555 -14.667 46.637 1.00 81.85 69 TYR D N 1
ATOM 5176 C CA . TYR D 1 65 ? -11.614 -14.475 47.734 1.00 88.57 69 TYR D CA 1
ATOM 5177 C C . TYR D 1 65 ? -12.216 -13.614 48.840 1.00 97.50 69 TYR D C 1
ATOM 5178 O O . TYR D 1 65 ? -12.039 -13.897 50.025 1.00 103.31 69 TYR D O 1
ATOM 5187 N N . LEU D 1 66 ? -12.925 -12.560 48.445 1.00 93.37 70 LEU D N 1
ATOM 5188 C CA . LEU D 1 66 ? -13.592 -11.683 49.400 1.00 89.80 70 LEU D CA 1
ATOM 5189 C C . LEU D 1 66 ? -14.676 -12.428 50.171 1.00 87.23 70 LEU D C 1
ATOM 5190 O O . LEU D 1 66 ? -14.785 -12.295 51.390 1.00 85.31 70 LEU D O 1
ATOM 5195 N N . HIS D 1 67 ? -15.470 -13.216 49.453 1.00 72.94 71 HIS D N 1
ATOM 5196 C CA . HIS D 1 67 ? -16.536 -13.997 50.069 1.00 79.91 71 HIS D CA 1
ATOM 5197 C C . HIS D 1 67 ? -15.957 -15.049 51.005 1.00 85.73 71 HIS D C 1
ATOM 5198 O O . HIS D 1 67 ? -16.564 -15.397 52.017 1.00 90.22 71 HIS D O 1
ATOM 5205 N N . GLN D 1 68 ? -14.777 -15.550 50.655 1.00 85.71 72 GLN D N 1
ATOM 5206 C CA . GLN D 1 68 ? -14.094 -16.539 51.475 1.00 88.93 72 GLN D CA 1
ATOM 5207 C C . GLN D 1 68 ? -13.652 -15.931 52.801 1.00 96.20 72 GLN D C 1
ATOM 5208 O O . GLN D 1 68 ? -13.953 -16.465 53.866 1.00 93.77 72 GLN D O 1
ATOM 5214 N N . ARG D 1 69 ? -12.943 -14.809 52.727 1.00 103.92 73 ARG D N 1
ATOM 5215 C CA . ARG D 1 69 ? -12.409 -14.149 53.914 1.00 105.26 73 ARG D CA 1
ATOM 5216 C C . ARG D 1 69 ? -13.508 -13.709 54.882 1.00 103.20 73 ARG D C 1
ATOM 5217 O O . ARG D 1 69 ? -13.300 -13.678 56.095 1.00 105.04 73 ARG D O 1
ATOM 5219 N N . LEU D 1 70 ? -14.674 -13.371 54.340 1.00 98.67 74 LEU D N 1
ATOM 5220 C CA . LEU D 1 70 ? -15.782 -12.872 55.150 1.00 96.88 74 LEU D CA 1
ATOM 5221 C C . LEU D 1 70 ? -16.535 -13.971 55.900 1.00 105.73 74 LEU D C 1
ATOM 5222 O O . LEU D 1 70 ? -16.968 -13.765 57.033 1.00 115.55 74 LEU D O 1
ATOM 5227 N N . TYR D 1 71 ? -16.693 -15.133 55.272 1.00 102.94 75 TYR D N 1
ATOM 5228 C CA . TYR D 1 71 ? -17.557 -16.174 55.825 1.00 95.29 75 TYR D CA 1
ATOM 5229 C C . TYR D 1 71 ? -16.872 -17.520 56.069 1.00 95.16 75 TYR D C 1
ATOM 5230 O O . TYR D 1 71 ? -17.552 -18.535 56.228 1.00 102.40 75 TYR D O 1
ATOM 5238 N N . GLU D 1 72 ? -15.543 -17.543 56.097 1.00 89.88 76 GLU D N 1
ATOM 5239 C CA . GLU D 1 72 ? -14.827 -18.804 56.290 1.00 95.13 76 GLU D CA 1
ATOM 5240 C C . GLU D 1 72 ? -14.996 -19.328 57.712 1.00 88.82 76 GLU D C 1
ATOM 5241 O O . GLU D 1 72 ? -14.891 -20.530 57.953 1.00 90.75 76 GLU D O 1
ATOM 5247 N N . LYS D 1 73 ? -15.259 -18.425 58.650 1.00 86.91 77 LYS D N 1
ATOM 5248 C CA . LYS D 1 73 ? -15.456 -18.809 60.042 1.00 88.31 77 LYS D CA 1
ATOM 5249 C C . LYS D 1 73 ? -16.902 -19.226 60.283 1.00 92.93 77 LYS D C 1
ATOM 5250 O O . LYS D 1 73 ? -17.230 -19.796 61.324 1.00 100.77 77 LYS D O 1
ATOM 5252 N N . MET D 1 74 ? -17.764 -18.933 59.315 1.00 89.48 78 MET D N 1
ATOM 5253 C CA . MET D 1 74 ? -19.188 -19.217 59.443 1.00 91.39 78 MET D CA 1
ATOM 5254 C C . MET D 1 74 ? -19.616 -20.397 58.574 1.00 88.60 78 MET D C 1
ATOM 5255 O O . MET D 1 74 ? -20.261 -21.328 59.054 1.00 88.28 78 MET D O 1
ATOM 5257 N N . PHE D 1 75 ? -19.251 -20.354 57.296 1.00 87.32 79 PHE D N 1
ATOM 5258 C CA . PHE D 1 75 ? -19.695 -21.363 56.339 1.00 89.53 79 PHE D CA 1
ATOM 5259 C C . PHE D 1 75 ? -18.538 -22.153 55.734 1.00 91.34 79 PHE D C 1
ATOM 5260 O O . PHE D 1 75 ? -17.437 -21.629 55.560 1.00 99.20 79 PHE D O 1
ATOM 5268 N N . GLU D 1 76 ? -18.796 -23.419 55.421 1.00 82.67 80 GLU D N 1
ATOM 5269 C CA . GLU D 1 76 ? -17.792 -24.280 54.807 1.00 86.98 80 GLU D CA 1
ATOM 5270 C C . GLU D 1 76 ? -17.635 -23.951 53.326 1.00 83.30 80 GLU D C 1
ATOM 5271 O O . GLU D 1 76 ? -16.601 -24.233 52.721 1.00 90.45 80 GLU D O 1
ATOM 5277 N N . TRP D 1 77 ? -18.673 -23.351 52.753 1.00 76.19 81 TRP D N 1
ATOM 5278 C CA . TRP D 1 77 ? -18.688 -22.990 51.339 1.00 74.74 81 TRP D CA 1
ATOM 5279 C C . TRP D 1 77 ? -18.273 -21.537 51.133 1.00 74.50 81 TRP D C 1
ATOM 5280 O O . TRP D 1 77 ? -18.847 -20.833 50.304 1.00 80.25 81 TRP D O 1
ATOM 5291 N N . ALA D 1 78 ? -17.264 -21.108 51.887 1.00 75.65 82 ALA D N 1
ATOM 5292 C CA . ALA D 1 78 ? -16.837 -19.711 51.931 1.00 76.63 82 ALA D CA 1
ATOM 5293 C C . ALA D 1 78 ? -16.606 -19.093 50.553 1.00 106.73 82 ALA D C 1
ATOM 5294 O O . ALA D 1 78 ? -17.372 -18.235 50.117 1.00 99.13 82 ALA D O 1
ATOM 5296 N N . GLY D 1 79 ? -15.554 -19.528 49.869 1.00 103.27 83 GLY D N 1
ATOM 5297 C CA . GLY D 1 79 ? -15.204 -18.953 48.582 1.00 109.52 83 GLY D CA 1
ATOM 5298 C C . GLY D 1 79 ? -15.820 -19.684 47.405 1.00 100.92 83 GLY D C 1
ATOM 5299 O O . GLY D 1 79 ? -15.287 -19.652 46.296 1.00 104.05 83 GLY D O 1
ATOM 5300 N N . CYS D 1 80 ? -16.950 -20.340 47.645 1.00 92.06 84 CYS D N 1
ATOM 5301 C CA . CYS D 1 80 ? -17.594 -21.147 46.617 1.00 80.62 84 CYS D CA 1
ATOM 5302 C C . CYS D 1 80 ? -18.875 -20.503 46.099 1.00 79.50 84 CYS D C 1
ATOM 5303 O O . CYS D 1 80 ? -19.689 -20.000 46.875 1.00 76.59 84 CYS D O 1
ATOM 5306 N N . THR D 1 81 ? -19.048 -20.524 44.782 1.00 80.26 85 THR D N 1
ATOM 5307 C CA . THR D 1 81 ? -20.278 -20.048 44.164 1.00 67.66 85 THR D CA 1
ATOM 5308 C C . THR D 1 81 ? -21.288 -21.188 44.090 1.00 66.31 85 THR D C 1
ATOM 5309 O O . THR D 1 81 ? -20.914 -22.360 44.120 1.00 106.17 85 THR D O 1
ATOM 5313 N N . CYS D 1 82 ? -22.568 -20.845 43.993 1.00 64.83 86 CYS D N 1
ATOM 5314 C CA . CYS D 1 82 ? -23.627 -21.849 44.036 1.00 75.16 86 CYS D CA 1
ATOM 5315 C C . CYS D 1 82 ? -23.926 -22.439 42.660 1.00 77.75 86 CYS D C 1
ATOM 5316 O O . CYS D 1 82 ? -24.942 -23.109 42.473 1.00 80.94 86 CYS D O 1
ATOM 5319 N N . ASP D 1 83 ? -23.040 -22.190 41.701 1.00 79.11 87 ASP D N 1
ATOM 5320 C CA . ASP D 1 83 ? -23.185 -22.758 40.365 1.00 89.20 87 ASP D CA 1
ATOM 5321 C C . ASP D 1 83 ? -22.664 -24.192 40.333 1.00 88.63 87 ASP D C 1
ATOM 5322 O O . ASP D 1 83 ? -22.828 -24.903 39.341 1.00 76.57 87 ASP D O 1
ATOM 5327 N N . THR D 1 84 ? -22.034 -24.607 41.428 1.00 102.01 88 THR D N 1
ATOM 5328 C CA . THR D 1 84 ? -21.477 -25.950 41.552 1.00 106.42 88 THR D CA 1
ATOM 5329 C C . THR D 1 84 ? -21.885 -26.570 42.886 1.00 101.74 88 THR D C 1
ATOM 5330 O O . THR D 1 84 ? -21.824 -25.908 43.922 1.00 104.31 88 THR D O 1
ATOM 5334 N N . PRO D 1 85 ? -22.311 -27.843 42.860 1.00 99.22 89 PRO D N 1
ATOM 5335 C CA . PRO D 1 85 ? -22.772 -28.544 44.065 1.00 94.83 89 PRO D CA 1
ATOM 5336 C C . PRO D 1 85 ? -21.704 -28.610 45.154 1.00 90.56 89 PRO D C 1
ATOM 5337 O O . PRO D 1 85 ? -20.570 -29.004 44.882 1.00 89.09 89 PRO D O 1
ATOM 5341 N N . PHE D 1 86 ? -22.070 -28.226 46.373 1.00 88.29 90 PHE D N 1
ATOM 5342 C CA . PHE D 1 86 ? -21.138 -28.250 47.494 1.00 80.74 90 PHE D CA 1
ATOM 5343 C C . PHE D 1 86 ? -21.429 -29.422 48.428 1.00 87.99 90 PHE D C 1
ATOM 5344 O O . PHE D 1 86 ? -22.587 -29.732 48.707 1.00 96.65 90 PHE D O 1
ATOM 5352 N N . THR D 1 87 ? -20.370 -30.067 48.909 1.00 88.73 91 THR D N 1
ATOM 5353 C CA . THR D 1 87 ? -20.506 -31.198 49.820 1.00 93.82 91 THR D CA 1
ATOM 5354 C C . THR D 1 87 ? -20.072 -30.833 51.239 1.00 91.20 91 THR D C 1
ATOM 5355 O O . THR D 1 87 ? -18.900 -30.544 51.482 1.00 87.59 91 THR D O 1
ATOM 5359 N N . PHE D 1 88 ? -21.021 -30.849 52.172 1.00 93.09 92 PHE D N 1
ATOM 5360 C CA . PHE D 1 88 ? -20.721 -30.564 53.572 1.00 97.53 92 PHE D CA 1
ATOM 5361 C C . PHE D 1 88 ? -19.890 -31.673 54.208 1.00 108.32 92 PHE D C 1
ATOM 5362 O O . PHE D 1 88 ? -19.702 -32.739 53.621 1.00 128.33 92 PHE D O 1
ATOM 5370 N N . SER D 1 89 ? -19.396 -31.414 55.415 1.00 110.38 93 SER D N 1
ATOM 5371 C CA . SER D 1 89 ? -18.540 -32.363 56.118 1.00 101.48 93 SER D CA 1
ATOM 5372 C C . SER D 1 89 ? -19.320 -33.534 56.715 1.00 117.70 93 SER D C 1
ATOM 5373 O O . SER D 1 89 ? -18.735 -34.421 57.337 1.00 126.71 93 SER D O 1
ATOM 5375 N N . ASP D 1 90 ? -20.637 -33.538 56.527 1.00 113.41 94 ASP D N 1
ATOM 5376 C CA . ASP D 1 90 ? -21.472 -34.619 57.041 1.00 120.78 94 ASP D CA 1
ATOM 5377 C C . ASP D 1 90 ? -22.017 -35.500 55.918 1.00 128.23 94 ASP D C 1
ATOM 5378 O O . ASP D 1 90 ? -22.846 -36.379 56.152 1.00 140.14 94 ASP D O 1
ATOM 5383 N N . GLY D 1 91 ? -21.544 -35.255 54.700 1.00 122.96 95 GLY D N 1
ATOM 5384 C CA . GLY D 1 91 ? -21.929 -36.057 53.553 1.00 119.26 95 GLY D CA 1
ATOM 5385 C C . GLY D 1 91 ? -23.096 -35.490 52.766 1.00 106.37 95 GLY D C 1
ATOM 5386 O O . GLY D 1 91 ? -23.363 -35.923 51.646 1.00 105.86 95 GLY D O 1
ATOM 5387 N N . THR D 1 92 ? -23.794 -34.521 53.350 1.00 110.35 96 THR D N 1
ATOM 5388 C CA . THR D 1 92 ? -24.931 -33.896 52.683 1.00 100.16 96 THR D CA 1
ATOM 5389 C C . THR D 1 92 ? -24.462 -32.965 51.569 1.00 94.43 96 THR D C 1
ATOM 5390 O O . THR D 1 92 ? -23.420 -32.320 51.686 1.00 88.46 96 THR D O 1
ATOM 5394 N N . VAL D 1 93 ? -25.235 -32.899 50.490 1.00 84.98 97 VAL D N 1
ATOM 5395 C CA . VAL D 1 93 ? -24.883 -32.062 49.348 1.00 84.92 97 VAL D CA 1
ATOM 5396 C C . VAL D 1 93 ? -25.951 -31.011 49.059 1.00 85.53 97 VAL D C 1
ATOM 5397 O O . VAL D 1 93 ? -27.118 -31.184 49.412 1.00 95.03 97 VAL D O 1
ATOM 5399 N N . THR D 1 94 ? -25.543 -29.922 48.414 1.00 73.05 98 THR D N 1
ATOM 5400 C CA . THR D 1 94 ? -26.465 -28.851 48.052 1.00 74.47 98 THR D CA 1
ATOM 5401 C C . THR D 1 94 ? -26.983 -29.029 46.630 1.00 74.86 98 THR D C 1
ATOM 5402 O O . THR D 1 94 ? -26.457 -29.837 45.865 1.00 90.44 98 THR D O 1
ATOM 5406 N N . LYS D 1 95 ? -28.016 -28.269 46.283 1.00 66.82 99 LYS D N 1
ATOM 5407 C CA . LYS D 1 95 ? -28.570 -28.302 44.935 1.00 65.77 99 LYS D CA 1
ATOM 5408 C C . LYS D 1 95 ? -28.202 -27.031 44.177 1.00 68.77 99 LYS D C 1
ATOM 5409 O O . LYS D 1 95 ? -27.867 -26.012 44.782 1.00 80.48 99 LYS D O 1
ATOM 5411 N N . VAL D 1 96 ? -28.267 -27.096 42.852 1.00 63.73 100 VAL D N 1
ATOM 5412 C CA . VAL D 1 96 ? -27.890 -25.967 42.010 1.00 63.33 100 VAL D CA 1
ATOM 5413 C C . VAL D 1 96 ? -29.086 -25.413 41.242 1.00 75.33 100 VAL D C 1
ATOM 5414 O O . VAL D 1 96 ? -29.808 -26.165 40.586 1.00 85.02 100 VAL D O 1
ATOM 5418 N N . PRO D 1 97 ? -29.301 -24.091 41.328 1.00 69.97 101 PRO D N 1
ATOM 5419 C CA . PRO D 1 97 ? -30.369 -23.406 40.591 1.00 63.75 101 PRO D CA 1
ATOM 5420 C C . PRO D 1 97 ? -30.248 -23.600 39.082 1.00 81.16 101 PRO D C 1
ATOM 5421 O O . PRO D 1 97 ? -29.181 -23.370 38.512 1.00 86.25 101 PRO D O 1
ATOM 5425 N N . ILE D 1 98 ? -31.336 -24.029 38.451 1.00 88.41 102 ILE D N 1
ATOM 5426 C CA . ILE D 1 98 ? -31.351 -24.284 37.015 1.00 81.61 102 ILE D CA 1
ATOM 5427 C C . ILE D 1 98 ? -31.194 -22.986 36.227 1.00 92.59 102 ILE D C 1
ATOM 5428 O O . ILE D 1 98 ? -31.806 -21.971 36.566 1.00 87.14 102 ILE D O 1
ATOM 5433 N N . ASN D 1 99 ? -30.365 -23.028 35.185 1.00 108.01 103 ASN D N 1
ATOM 5434 C CA . ASN D 1 99 ? -30.134 -21.880 34.309 1.00 110.58 103 ASN D CA 1
ATOM 5435 C C . ASN D 1 99 ? -29.608 -20.662 35.064 1.00 109.17 103 ASN D C 1
ATOM 5436 O O . ASN D 1 99 ? -30.023 -19.532 34.803 1.00 111.38 103 ASN D O 1
ATOM 5438 N N . ASN D 1 100 ? -28.698 -20.902 36.003 1.00 99.41 104 ASN D N 1
ATOM 5439 C CA . ASN D 1 100 ? -28.160 -19.842 36.847 1.00 84.89 104 ASN D CA 1
ATOM 5440 C C . ASN D 1 100 ? -27.358 -18.804 36.063 1.00 84.16 104 ASN D C 1
ATOM 5441 O O . ASN D 1 100 ? -27.367 -17.620 36.406 1.00 97.44 104 ASN D O 1
ATOM 5446 N N . LYS D 1 101 ? -26.658 -19.263 35.027 1.00 74.76 105 LYS D N 1
ATOM 5447 C CA . LYS D 1 101 ? -25.868 -18.398 34.149 1.00 76.90 105 LYS D CA 1
ATOM 5448 C C . LYS D 1 101 ? -24.751 -17.676 34.904 1.00 72.89 105 LYS D C 1
ATOM 5449 O O . LYS D 1 101 ? -24.287 -16.616 34.483 1.00 64.82 105 LYS D O 1
ATOM 5451 N N . ILE D 1 102 ? -24.328 -18.258 36.022 1.00 66.72 106 ILE D N 1
ATOM 5452 C CA . ILE D 1 102 ? -23.272 -17.678 36.845 1.00 63.67 106 ILE D CA 1
ATOM 5453 C C . ILE D 1 102 ? -21.905 -17.772 36.170 1.00 75.26 106 ILE D C 1
ATOM 5454 O O . ILE D 1 102 ? -21.148 -16.801 36.150 1.00 81.13 106 ILE D O 1
ATOM 5459 N N . LYS D 1 103 ? -21.596 -18.942 35.617 1.00 79.71 107 LYS D N 1
ATOM 5460 C CA . LYS D 1 103 ? -20.292 -19.184 35.005 1.00 87.52 107 LYS D CA 1
ATOM 5461 C C . LYS D 1 103 ? -20.022 -18.256 33.823 1.00 100.94 107 LYS D C 1
ATOM 5462 O O . LYS D 1 103 ? -18.949 -17.659 33.730 1.00 107.39 107 LYS D O 1
ATOM 5464 N N . GLU D 1 104 ? -20.992 -18.136 32.922 1.00 102.99 108 GLU D N 1
ATOM 5465 C CA . GLU D 1 104 ? -20.856 -17.237 31.782 1.00 109.43 108 GLU D CA 1
ATOM 5466 C C . GLU D 1 104 ? -20.903 -15.778 32.224 1.00 99.53 108 GLU D C 1
ATOM 5467 O O . GLU D 1 104 ? -20.272 -14.915 31.614 1.00 103.43 108 GLU D O 1
ATOM 5473 N N . GLY D 1 105 ? -21.657 -15.511 33.285 1.00 89.76 109 GLY D N 1
ATOM 5474 C CA . GLY D 1 105 ? -21.789 -14.164 33.807 1.00 86.72 109 GLY D CA 1
ATOM 5475 C C . GLY D 1 105 ? -20.497 -13.655 34.417 1.00 87.14 109 GLY D C 1
ATOM 5476 O O . GLY D 1 105 ? -20.079 -12.528 34.150 1.00 84.40 109 GLY D O 1
ATOM 5477 N N . LEU D 1 106 ? -19.865 -14.488 35.238 1.00 83.22 110 LEU D N 1
ATOM 5478 C CA . LEU D 1 106 ? -18.608 -14.121 35.880 1.00 80.39 110 LEU D CA 1
ATOM 5479 C C . LEU D 1 106 ? -17.482 -14.024 34.856 1.00 86.14 110 LEU D C 1
ATOM 5480 O O . LEU D 1 106 ? -16.574 -13.204 34.993 1.00 86.08 110 LEU D O 1
ATOM 5485 N N . LYS D 1 107 ? -17.546 -14.872 33.833 1.00 89.40 111 LYS D N 1
ATOM 5486 C CA . LYS D 1 107 ? -16.566 -14.853 32.753 1.00 102.04 111 LYS D CA 1
ATOM 5487 C C . LYS D 1 107 ? -16.658 -13.544 31.976 1.00 103.72 111 LYS D C 1
ATOM 5488 O O . LYS D 1 107 ? -15.647 -12.995 31.537 1.00 108.50 111 LYS D O 1
ATOM 5490 N N . ARG D 1 108 ? -17.883 -13.054 31.811 1.00 95.49 112 ARG D N 1
ATOM 5491 C CA . ARG D 1 108 ? -18.131 -11.791 31.124 1.00 90.89 112 ARG D CA 1
ATOM 5492 C C . ARG D 1 108 ? -17.568 -10.614 31.914 1.00 88.54 112 ARG D C 1
ATOM 5493 O O . ARG D 1 108 ? -16.937 -9.721 31.347 1.00 82.38 112 ARG D O 1
ATOM 5501 N N . ILE D 1 109 ? -17.802 -10.621 33.223 1.00 90.18 113 ILE D N 1
ATOM 5502 C CA . ILE D 1 109 ? -17.306 -9.572 34.106 1.00 80.14 113 ILE D CA 1
ATOM 5503 C C . ILE D 1 109 ? -15.780 -9.520 34.072 1.00 84.30 113 ILE D C 1
ATOM 5504 O O . ILE D 1 109 ? -15.183 -8.443 34.061 1.00 105.39 113 ILE D O 1
ATOM 5509 N N . ASP D 1 110 ? -15.158 -10.695 34.042 1.00 78.92 114 ASP D N 1
ATOM 5510 C CA . ASP D 1 110 ? -13.706 -10.799 33.970 1.00 87.34 114 ASP D CA 1
ATOM 5511 C C . ASP D 1 110 ? -13.164 -10.190 32.679 1.00 97.15 114 ASP D C 1
ATOM 5512 O O . ASP D 1 110 ? -12.125 -9.531 32.683 1.00 105.34 114 ASP D O 1
ATOM 5517 N N . GLN D 1 111 ? -13.874 -10.416 31.578 1.00 92.94 115 GLN D N 1
ATOM 5518 C CA . GLN D 1 111 ? -13.453 -9.907 30.277 1.00 94.20 115 GLN D CA 1
ATOM 5519 C C . GLN D 1 111 ? -13.591 -8.389 30.182 1.00 94.61 115 GLN D C 1
ATOM 5520 O O . GLN D 1 111 ? -12.759 -7.722 29.566 1.00 99.98 115 GLN D O 1
ATOM 5522 N N . ILE D 1 112 ? -14.642 -7.848 30.790 1.00 89.73 116 ILE D N 1
ATOM 5523 C CA . ILE D 1 112 ? -14.866 -6.405 30.791 1.00 88.99 116 ILE D CA 1
ATOM 5524 C C . ILE D 1 112 ? -13.816 -5.683 31.630 1.00 94.10 116 ILE D C 1
ATOM 5525 O O . ILE D 1 112 ? -13.262 -4.665 31.212 1.00 98.22 116 ILE D O 1
ATOM 5530 N N . LEU D 1 113 ? -13.538 -6.227 32.810 1.00 93.28 117 LEU D N 1
ATOM 5531 C CA . LEU D 1 113 ? -12.579 -5.625 33.730 1.00 102.18 117 LEU D CA 1
ATOM 5532 C C . LEU D 1 113 ? -11.147 -5.733 33.215 1.00 116.55 117 LEU D C 1
ATOM 5533 O O . LEU D 1 113 ? -10.264 -4.996 33.654 1.00 111.36 117 LEU D O 1
ATOM 5538 N N . ALA D 1 114 ? -10.922 -6.654 32.284 1.00 124.99 118 ALA D N 1
ATOM 5539 C CA . ALA D 1 114 ? -9.604 -6.827 31.687 1.00 131.00 118 ALA D CA 1
ATOM 5540 C C . ALA D 1 114 ? -9.414 -5.865 30.520 1.00 132.35 118 ALA D C 1
ATOM 5541 O O . ALA D 1 114 ? -8.353 -5.260 30.366 1.00 145.71 118 ALA D O 1
ATOM 5543 N N . GLU D 1 115 ? -10.451 -5.731 29.699 1.00 116.56 119 GLU D N 1
ATOM 5544 C CA . GLU D 1 115 ? -10.399 -4.867 28.526 1.00 99.82 119 GLU D CA 1
ATOM 5545 C C . GLU D 1 115 ? -10.411 -3.387 28.898 1.00 110.04 119 GLU D C 1
ATOM 5546 O O . GLU D 1 115 ? -9.796 -2.565 28.220 1.00 132.46 119 GLU D O 1
ATOM 5548 N N . LYS D 1 116 ? -11.110 -3.053 29.979 1.00 83.32 120 LYS D N 1
ATOM 5549 C CA . LYS D 1 116 ? -11.230 -1.662 30.403 1.00 91.65 120 LYS D CA 1
ATOM 5550 C C . LYS D 1 116 ? -10.211 -1.294 31.479 1.00 100.08 120 LYS D C 1
ATOM 5551 O O . LYS D 1 116 ? -10.309 -0.232 32.094 1.00 109.07 120 LYS D O 1
ATOM 5553 N N . ASN D 1 117 ? -9.237 -2.176 31.689 1.00 98.39 121 ASN D N 1
ATOM 5554 C CA . ASN D 1 117 ? -8.142 -1.945 32.632 1.00 103.94 121 ASN D CA 1
ATOM 5555 C C . ASN D 1 117 ? -8.616 -1.582 34.038 1.00 102.70 121 ASN D C 1
ATOM 5556 O O . ASN D 1 117 ? -8.157 -0.598 34.619 1.00 96.06 121 ASN D O 1
ATOM 5558 N N . ASN D 1 118 ? -9.536 -2.385 34.569 1.00 102.56 122 ASN D N 1
ATOM 5559 C CA . ASN D 1 118 ? -10.083 -2.195 35.912 1.00 98.00 122 ASN D CA 1
ATOM 5560 C C . ASN D 1 118 ? -10.685 -0.809 36.133 1.00 97.27 122 ASN D C 1
ATOM 5561 O O . ASN D 1 118 ? -10.665 -0.290 37.251 1.00 96.98 122 ASN D O 1
ATOM 5566 N N . PHE D 1 119 ? -11.207 -0.219 35.059 1.00 94.22 123 PHE D N 1
ATOM 5567 C CA . PHE D 1 119 ? -11.837 1.102 35.094 1.00 92.97 123 PHE D CA 1
ATOM 5568 C C . PHE D 1 119 ? -10.886 2.186 35.598 1.00 101.64 123 PHE D C 1
ATOM 5569 O O . PHE D 1 119 ? -11.323 3.214 36.115 1.00 110.10 123 PHE D O 1
ATOM 5577 N N . GLN D 1 120 ? -9.587 1.950 35.446 1.00 96.71 124 GLN D N 1
ATOM 5578 C CA . GLN D 1 120 ? -8.577 2.919 35.852 1.00 94.68 124 GLN D CA 1
ATOM 5579 C C . GLN D 1 120 ? -8.202 3.845 34.698 1.00 98.84 124 GLN D C 1
ATOM 5580 O O . GLN D 1 120 ? -8.324 3.476 33.530 1.00 101.23 124 GLN D O 1
ATOM 5586 N N . GLY D 1 121 ? -7.745 5.046 35.035 1.00 103.52 125 GLY D N 1
ATOM 5587 C CA . GLY D 1 121 ? -7.383 6.035 34.037 1.00 99.89 125 GLY D CA 1
ATOM 5588 C C . GLY D 1 121 ? -8.601 6.564 33.307 1.00 105.10 125 GLY D C 1
ATOM 5589 O O . GLY D 1 121 ? -8.554 6.837 32.107 1.00 88.99 125 GLY D O 1
ATOM 5590 N N . LEU D 1 122 ? -9.699 6.703 34.041 1.00 102.27 126 LEU D N 1
ATOM 5591 C CA . LEU D 1 122 ? -10.950 7.198 33.480 1.00 100.34 126 LEU D CA 1
ATOM 5592 C C . LEU D 1 122 ? -11.419 8.460 34.197 1.00 100.97 126 LEU D C 1
ATOM 5593 O O . LEU D 1 122 ? -11.009 8.732 35.326 1.00 109.46 126 LEU D O 1
ATOM 5598 N N . SER D 1 123 ? -12.282 9.224 33.537 1.00 99.85 127 SER D N 1
ATOM 5599 C CA . SER D 1 123 ? -12.917 10.381 34.158 1.00 96.88 127 SER D CA 1
ATOM 5600 C C . SER D 1 123 ? -14.031 9.906 35.083 1.00 96.48 127 SER D C 1
ATOM 5601 O O . SER D 1 123 ? -14.434 8.744 35.022 1.00 92.07 127 SER D O 1
ATOM 5604 N N . ARG D 1 124 ? -14.521 10.792 35.946 1.00 96.59 128 ARG D N 1
ATOM 5605 C CA . ARG D 1 124 ? -15.559 10.404 36.895 1.00 90.71 128 ARG D CA 1
ATOM 5606 C C . ARG D 1 124 ? -16.842 10.039 36.162 1.00 94.96 128 ARG D C 1
ATOM 5607 O O . ARG D 1 124 ? -17.521 9.081 36.523 1.00 91.64 128 ARG D O 1
ATOM 5615 N N . LYS D 1 125 ? -17.164 10.810 35.129 1.00 96.93 129 LYS D N 1
ATOM 5616 C CA . LYS D 1 125 ? -18.342 10.553 34.309 1.00 91.09 129 LYS D CA 1
ATOM 5617 C C . LYS D 1 125 ? -18.247 9.213 33.584 1.00 86.94 129 LYS D C 1
ATOM 5618 O O . LYS D 1 125 ? -19.215 8.454 33.537 1.00 87.19 129 LYS D O 1
ATOM 5620 N N . GLU D 1 126 ? -17.075 8.929 33.026 1.00 83.81 130 GLU D N 1
ATOM 5621 C CA . GLU D 1 126 ? -16.848 7.678 32.312 1.00 83.66 130 GLU D CA 1
ATOM 5622 C C . GLU D 1 126 ? -16.868 6.486 33.262 1.00 89.48 130 GLU D C 1
ATOM 5623 O O . GLU D 1 126 ? -17.353 5.411 32.911 1.00 94.21 130 GLU D O 1
ATOM 5625 N N . PHE D 1 127 ? -16.336 6.685 34.464 1.00 88.29 131 PHE D N 1
ATOM 5626 C CA . PHE D 1 127 ? -16.285 5.631 35.470 1.00 78.86 131 PHE D CA 1
ATOM 5627 C C . PHE D 1 127 ? -17.689 5.188 35.872 1.00 77.67 131 PHE D C 1
ATOM 5628 O O . PHE D 1 127 ? -17.950 3.998 36.044 1.00 77.19 131 PHE D O 1
ATOM 5636 N N . ILE D 1 128 ? -18.587 6.158 36.019 1.00 80.39 132 ILE D N 1
ATOM 5637 C CA . ILE D 1 128 ? -19.968 5.886 36.405 1.00 77.64 132 ILE D CA 1
ATOM 5638 C C . ILE D 1 128 ? -20.685 5.037 35.358 1.00 75.92 132 ILE D C 1
ATOM 5639 O O . ILE D 1 128 ? -21.373 4.073 35.693 1.00 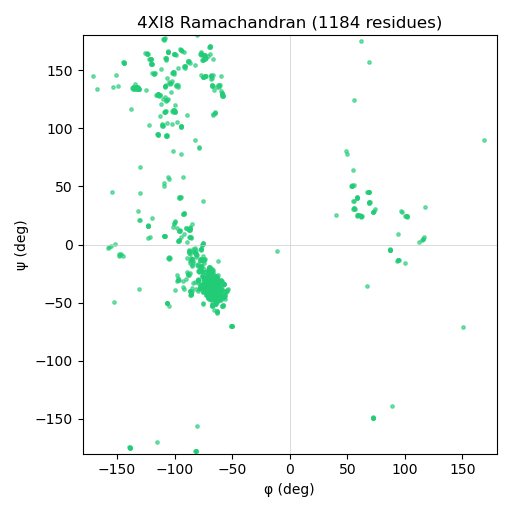75.41 132 ILE D O 1
ATOM 5644 N N . HIS D 1 129 ? -20.511 5.394 34.089 1.00 81.43 133 HIS D N 1
ATOM 5645 C CA . HIS D 1 129 ? -21.165 4.680 32.997 1.00 76.54 133 HIS D CA 1
ATOM 5646 C C . HIS D 1 129 ? -20.606 3.269 32.824 1.00 82.92 133 HIS D C 1
ATOM 5647 O O . HIS D 1 129 ? -21.285 2.383 32.307 1.00 83.67 133 HIS D O 1
ATOM 5654 N N . GLU D 1 130 ? -19.366 3.067 33.258 1.00 84.59 134 GLU D N 1
ATOM 5655 C CA . GLU D 1 130 ? -18.713 1.769 33.132 1.00 89.99 134 GLU D CA 1
ATOM 5656 C C . GLU D 1 130 ? -19.039 0.858 34.313 1.00 88.09 134 GLU D C 1
ATOM 5657 O O . GLU D 1 130 ? -19.255 -0.342 34.143 1.00 95.66 134 GLU D O 1
ATOM 5663 N N . VAL D 1 131 ? -19.071 1.438 35.508 1.00 82.18 135 VAL D N 1
ATOM 5664 C CA . VAL D 1 131 ? -19.338 0.685 36.730 1.00 77.03 135 VAL D CA 1
ATOM 5665 C C . VAL D 1 131 ? -20.793 0.234 36.844 1.00 71.87 135 VAL D C 1
ATOM 5666 O O . VAL D 1 131 ? -21.071 -0.871 37.310 1.00 78.28 135 VAL D O 1
ATOM 5668 N N . SER D 1 132 ? -21.712 1.097 36.424 1.00 64.65 136 SER D N 1
ATOM 5669 C CA . SER D 1 132 ? -23.144 0.823 36.529 1.00 68.83 136 SER D CA 1
ATOM 5670 C C . SER D 1 132 ? -23.576 -0.444 35.792 1.00 70.23 136 SER D C 1
ATOM 5671 O O . SER D 1 132 ? -24.412 -1.200 36.286 1.00 63.91 136 SER D O 1
ATOM 5674 N N . THR D 1 133 ? -23.009 -0.669 34.611 1.00 69.20 137 THR D N 1
ATOM 5675 C CA . THR D 1 133 ? -23.344 -1.844 33.811 1.00 73.18 137 THR D CA 1
ATOM 5676 C C . THR D 1 133 ? -22.908 -3.139 34.494 1.00 70.79 137 THR D C 1
ATOM 5677 O O . THR D 1 133 ? -23.679 -4.096 34.582 1.00 72.49 137 THR D O 1
ATOM 5681 N N . VAL D 1 134 ? -21.672 -3.159 34.980 1.00 65.42 138 VAL D N 1
ATOM 5682 C CA . VAL D 1 134 ? -21.119 -4.334 35.645 1.00 70.21 138 VAL D CA 1
ATOM 5683 C C . VAL D 1 134 ? -21.827 -4.610 36.972 1.00 74.92 138 VAL D C 1
ATOM 5684 O O . VAL D 1 134 ? -22.036 -5.764 37.347 1.00 77.70 138 VAL D O 1
ATOM 5688 N N . PHE D 1 135 ? -22.201 -3.543 37.672 1.00 68.28 139 PHE D N 1
ATOM 5689 C CA . PHE D 1 135 ? -22.881 -3.663 38.959 1.00 65.91 139 PHE D CA 1
ATOM 5690 C C . PHE D 1 135 ? -24.238 -4.351 38.827 1.00 73.51 139 PHE D C 1
ATOM 5691 O O . PHE D 1 135 ? -24.584 -5.223 39.624 1.00 60.06 139 PHE D O 1
ATOM 5699 N N . ILE D 1 136 ? -25.001 -3.951 37.815 1.00 74.21 140 ILE D N 1
ATOM 5700 C CA . ILE D 1 136 ? -26.309 -4.539 37.554 1.00 69.42 140 ILE D CA 1
ATOM 5701 C C . ILE D 1 136 ? -26.174 -6.010 37.163 1.00 61.38 140 ILE D C 1
ATOM 5702 O O . ILE D 1 136 ? -26.968 -6.849 37.589 1.00 56.85 140 ILE D O 1
ATOM 5707 N N . LEU D 1 137 ? -25.173 -6.317 36.345 1.00 56.92 141 LEU D N 1
ATOM 5708 C CA . LEU D 1 137 ? -24.935 -7.687 35.894 1.00 61.60 141 LEU D CA 1
ATOM 5709 C C . LEU D 1 137 ? -24.590 -8.653 37.036 1.00 54.92 141 LEU D C 1
ATOM 5710 O O . LEU D 1 137 ? -25.014 -9.810 37.022 1.00 73.17 141 LEU D O 1
ATOM 5715 N N . LEU D 1 138 ? -23.826 -8.165 38.011 1.00 56.33 142 LEU D N 1
ATOM 5716 C CA . LEU D 1 138 ? -23.423 -8.937 39.184 1.00 69.78 142 LEU D CA 1
ATOM 5717 C C . LEU D 1 138 ? -24.606 -9.119 40.135 1.00 63.31 142 LEU D C 1
ATOM 5718 O O . LEU D 1 138 ? -24.543 -9.886 41.096 1.00 78.31 142 LEU D O 1
ATOM 5723 N N . ASN D 1 139 ? -25.651 -8.352 39.860 1.00 75.55 143 ASN D N 1
ATOM 5724 C CA . ASN D 1 139 ? -26.892 -8.385 40.596 1.00 79.40 143 ASN D CA 1
ATOM 5725 C C . ASN D 1 139 ? -27.981 -9.233 39.964 1.00 80.42 143 ASN D C 1
ATOM 5726 O O . ASN D 1 139 ? -28.890 -9.712 40.659 1.00 80.68 143 ASN D O 1
ATOM 5731 N N . LYS D 1 140 ? -27.940 -9.342 38.641 1.00 88.14 144 LYS D N 1
ATOM 5732 C CA . LYS D 1 140 ? -28.857 -10.214 37.909 1.00 80.95 144 LYS D CA 1
ATOM 5733 C C . LYS D 1 140 ? -28.550 -11.664 38.231 1.00 93.26 144 LYS D C 1
ATOM 5734 O O . LYS D 1 140 ? -29.463 -12.461 38.457 1.00 103.47 144 LYS D O 1
ATOM 5736 N N . ILE D 1 141 ? -27.260 -11.984 38.264 1.00 96.12 145 ILE D N 1
ATOM 5737 C CA . ILE D 1 141 ? -26.808 -13.294 38.687 1.00 93.50 145 ILE D CA 1
ATOM 5738 C C . ILE D 1 141 ? -26.362 -13.266 40.147 1.00 90.44 145 ILE D C 1
ATOM 5739 O O . ILE D 1 141 ? -25.690 -12.337 40.584 1.00 111.38 145 ILE D O 1
ATOM 5744 N N . ARG D 1 142 ? -26.755 -14.282 40.905 1.00 64.97 146 ARG D N 1
ATOM 5745 C CA . ARG D 1 142 ? -26.350 -14.384 42.303 1.00 62.38 146 ARG D CA 1
ATOM 5746 C C . ARG D 1 142 ? -25.324 -15.496 42.485 1.00 100.62 146 ARG D C 1
ATOM 5747 O O . ARG D 1 142 ? -25.692 -16.657 42.666 1.00 105.84 146 ARG D O 1
ATOM 5749 N N . PRO D 1 143 ? -24.031 -15.140 42.432 1.00 75.57 147 PRO D N 1
ATOM 5750 C CA . PRO D 1 143 ? -22.942 -16.118 42.512 1.00 84.28 147 PRO D CA 1
ATOM 5751 C C . PRO D 1 143 ? -22.961 -16.899 43.819 1.00 81.95 147 PRO D C 1
ATOM 5752 O O . PRO D 1 143 ? -22.850 -18.124 43.809 1.00 82.14 147 PRO D O 1
ATOM 5756 N N . PHE D 1 144 ? -23.111 -16.190 44.932 1.00 67.60 148 PHE D N 1
ATOM 5757 C CA . PHE D 1 144 ? -23.111 -16.820 46.244 1.00 78.27 148 PHE D CA 1
ATOM 5758 C C . PHE D 1 144 ? -24.532 -16.971 46.773 1.00 80.06 148 PHE D C 1
ATOM 5759 O O . PHE D 1 144 ? -25.402 -16.153 46.477 1.00 66.89 148 PHE D O 1
ATOM 5767 N N . MET D 1 145 ? -24.762 -18.022 47.553 1.00 84.08 149 MET D N 1
ATOM 5768 C CA . MET D 1 145 ? -26.085 -18.278 48.108 1.00 79.68 149 MET D CA 1
ATOM 5769 C C . MET D 1 145 ? -26.451 -17.247 49.171 1.00 76.58 149 MET D C 1
ATOM 5770 O O . MET D 1 145 ? -27.584 -16.766 49.217 1.00 68.48 149 MET D O 1
ATOM 5775 N N . VAL D 1 146 ? -25.487 -16.912 50.024 1.00 78.33 150 VAL D N 1
ATOM 5776 C CA . VAL D 1 146 ? -25.697 -15.925 51.079 1.00 85.91 150 VAL D CA 1
ATOM 5777 C C . VAL D 1 146 ? -24.511 -14.968 51.168 1.00 80.96 150 VAL D C 1
ATOM 5778 O O . VAL D 1 146 ? -23.357 -15.396 51.154 1.00 73.59 150 VAL D O 1
ATOM 5782 N N . GLY D 1 147 ? -24.798 -13.673 51.260 1.00 72.15 151 GLY D N 1
ATOM 5783 C CA . GLY D 1 147 ? -23.762 -12.681 51.481 1.00 82.17 151 GLY D CA 1
ATOM 5784 C C . GLY D 1 147 ? -23.328 -11.926 50.240 1.00 81.89 151 GLY D C 1
ATOM 5785 O O . GLY D 1 147 ? -22.210 -11.414 50.182 1.00 77.44 151 GLY D O 1
ATOM 5786 N N . ASN D 1 148 ? -24.207 -11.852 49.245 1.00 78.60 152 ASN D N 1
ATOM 5787 C CA . ASN D 1 148 ? -23.901 -11.141 48.008 1.00 69.08 152 ASN D CA 1
ATOM 5788 C C . ASN D 1 148 ? -23.766 -9.635 48.212 1.00 69.60 152 ASN D C 1
ATOM 5789 O O . ASN D 1 148 ? -22.854 -9.012 47.673 1.00 70.12 152 ASN D O 1
ATOM 5794 N N . LYS D 1 149 ? -24.680 -9.059 48.988 1.00 69.65 153 LYS D N 1
ATOM 5795 C CA . LYS D 1 149 ? -24.718 -7.614 49.202 1.00 70.21 153 LYS D CA 1
ATOM 5796 C C . LYS D 1 149 ? -23.400 -7.081 49.759 1.00 91.16 153 LYS D C 1
ATOM 5797 O O . LYS D 1 149 ? -22.896 -6.053 49.305 1.00 72.72 153 LYS D O 1
ATOM 5799 N N . TYR D 1 150 ? -22.846 -7.785 50.741 1.00 84.32 154 TYR D N 1
ATOM 5800 C CA . TYR D 1 150 ? -21.622 -7.345 51.400 1.00 85.83 154 TYR D CA 1
ATOM 5801 C C . TYR D 1 150 ? -20.389 -7.493 50.512 1.00 83.18 154 TYR D C 1
ATOM 5802 O O . TYR D 1 150 ? -19.538 -6.604 50.476 1.00 77.62 154 TYR D O 1
ATOM 5811 N N . VAL D 1 151 ? -20.290 -8.609 49.796 1.00 89.18 155 VAL D N 1
ATOM 5812 C CA . VAL D 1 151 ? -19.106 -8.870 48.983 1.00 96.55 155 VAL D CA 1
ATOM 5813 C C . VAL D 1 151 ? -19.086 -8.014 47.718 1.00 92.67 155 VAL D C 1
ATOM 5814 O O . VAL D 1 151 ? -18.018 -7.659 47.226 1.00 89.86 155 VAL D O 1
ATOM 5818 N N . GLN D 1 152 ? -20.264 -7.681 47.198 1.00 90.15 156 GLN D N 1
ATOM 5819 C CA . GLN D 1 152 ? -20.359 -6.830 46.017 1.00 90.95 156 GLN D CA 1
ATOM 5820 C C . GLN D 1 152 ? -20.039 -5.381 46.359 1.00 86.78 156 GLN D C 1
ATOM 5821 O O . GLN D 1 152 ? -19.434 -4.666 45.561 1.00 89.55 156 GLN D O 1
ATOM 5827 N N . ARG D 1 153 ? -20.449 -4.953 47.549 1.00 77.67 157 ARG D N 1
ATOM 5828 C CA . ARG D 1 153 ? -20.186 -3.592 48.001 1.00 75.96 157 ARG D CA 1
ATOM 5829 C C . ARG D 1 153 ? -18.690 -3.355 48.169 1.00 87.35 157 ARG D C 1
ATOM 5830 O O . ARG D 1 153 ? -18.145 -2.385 47.644 1.00 94.15 157 ARG D O 1
ATOM 5838 N N . ILE D 1 154 ? -18.032 -4.251 48.898 1.00 79.25 158 ILE D N 1
ATOM 5839 C CA . ILE D 1 154 ? -16.591 -4.169 49.109 1.00 93.70 158 ILE D CA 1
ATOM 5840 C C . ILE D 1 154 ? -15.844 -4.276 47.782 1.00 99.98 158 ILE D C 1
ATOM 5841 O O . ILE D 1 154 ? -14.828 -3.612 47.574 1.00 105.37 158 ILE D O 1
ATOM 5846 N N . PHE D 1 155 ? -16.366 -5.108 46.885 1.00 79.41 159 PHE D N 1
ATOM 5847 C CA . PHE D 1 155 ? -15.753 -5.330 45.579 1.00 84.01 159 PHE D CA 1
ATOM 5848 C C . PHE D 1 155 ? -15.625 -4.033 44.783 1.00 86.34 159 PHE D C 1
ATOM 5849 O O . PHE D 1 155 ? -14.540 -3.692 44.314 1.00 81.62 159 PHE D O 1
ATOM 5857 N N . PHE D 1 156 ? -16.731 -3.310 44.644 1.00 92.60 160 PHE D N 1
ATOM 5858 C CA . PHE D 1 156 ? -16.748 -2.087 43.846 1.00 90.67 160 PHE D CA 1
ATOM 5859 C C . PHE D 1 156 ? -16.160 -0.891 44.590 1.00 84.88 160 PHE D C 1
ATOM 5860 O O . PHE D 1 156 ? -15.709 0.070 43.967 1.00 83.04 160 PHE D O 1
ATOM 5868 N N . GLU D 1 157 ? -16.165 -0.949 45.918 1.00 82.22 161 GLU D N 1
ATOM 5869 C CA . GLU D 1 157 ? -15.543 0.097 46.721 1.00 84.79 161 GLU D CA 1
ATOM 5870 C C . GLU D 1 157 ? -14.030 0.091 46.532 1.00 95.46 161 GLU D C 1
ATOM 5871 O O . GLU D 1 157 ? -13.398 1.146 46.470 1.00 95.19 161 GLU D O 1
ATOM 5877 N N . GLN D 1 158 ? -13.456 -1.104 46.438 1.00 90.55 162 GLN D N 1
ATOM 5878 C CA . GLN D 1 158 ? -12.020 -1.248 46.231 1.00 89.30 162 GLN D CA 1
ATOM 5879 C C . GLN D 1 158 ? -11.638 -0.956 44.783 1.00 89.47 162 GLN D C 1
ATOM 5880 O O . GLN D 1 158 ? -10.566 -0.412 44.517 1.00 108.21 162 GLN D O 1
ATOM 5886 N N . ILE D 1 159 ? -12.514 -1.325 43.852 1.00 87.01 163 ILE D N 1
ATOM 5887 C CA . ILE D 1 159 ? -12.307 -1.014 42.441 1.00 87.13 163 ILE D CA 1
ATOM 5888 C C . ILE D 1 159 ? -12.252 0.495 42.235 1.00 99.34 163 ILE D C 1
ATOM 5889 O O . ILE D 1 159 ? -11.381 1.007 41.528 1.00 97.30 163 ILE D O 1
ATOM 5894 N N . ALA D 1 160 ? -13.183 1.202 42.867 1.00 95.56 164 ALA D N 1
ATOM 5895 C CA . ALA D 1 160 ? -13.249 2.654 42.769 1.00 89.58 164 ALA D CA 1
ATOM 5896 C C . ALA D 1 160 ? -12.005 3.296 43.372 1.00 102.59 164 ALA D C 1
ATOM 5897 O O . ALA D 1 160 ? -11.379 4.155 42.752 1.00 99.19 164 ALA D O 1
ATOM 5899 N N . GLU D 1 161 ? -11.658 2.871 44.584 1.00 106.48 165 GLU D N 1
ATOM 5900 C CA . GLU D 1 161 ? -10.498 3.401 45.296 1.00 104.46 165 GLU D CA 1
ATOM 5901 C C . GLU D 1 161 ? -9.216 3.223 44.489 1.00 104.39 165 GLU D C 1
ATOM 5902 O O . GLU D 1 161 ? -8.315 4.060 44.543 1.00 114.31 165 GLU D O 1
ATOM 5904 N N . ALA D 1 162 ? -9.144 2.127 43.741 1.00 97.48 166 ALA D N 1
ATOM 5905 C CA . ALA D 1 162 ? -8.000 1.856 42.880 1.00 99.31 166 ALA D CA 1
ATOM 5906 C C . ALA D 1 162 ? -8.066 2.694 41.606 1.00 105.03 166 ALA D C 1
ATOM 5907 O O . ALA D 1 162 ? -7.063 2.871 40.915 1.00 102.33 166 ALA D O 1
ATOM 5909 N N . ALA D 1 163 ? -9.254 3.207 41.302 1.00 104.31 167 ALA D N 1
ATOM 5910 C CA . ALA D 1 163 ? -9.468 3.981 40.084 1.00 115.38 167 ALA D CA 1
ATOM 5911 C C . ALA D 1 163 ? -9.359 5.481 40.342 1.00 120.87 167 ALA D C 1
ATOM 5912 O O . ALA D 1 163 ? -9.582 6.291 39.442 1.00 123.61 167 ALA D O 1
ATOM 5914 N N . GLY D 1 164 ? -9.018 5.848 41.574 1.00 124.65 168 GLY D N 1
ATOM 5915 C CA . GLY D 1 164 ? -8.840 7.244 41.931 1.00 127.68 168 GLY D CA 1
ATOM 5916 C C . GLY D 1 164 ? -10.126 7.925 42.356 1.00 120.09 168 GLY D C 1
ATOM 5917 O O . GLY D 1 164 ? -10.120 9.086 42.765 1.00 109.76 168 GLY D O 1
ATOM 5918 N N . HIS D 1 165 ? -11.235 7.200 42.257 1.00 118.43 169 HIS D N 1
ATOM 5919 C CA . HIS D 1 165 ? -12.532 7.724 42.663 1.00 120.42 169 HIS D CA 1
ATOM 5920 C C . HIS D 1 165 ? -12.968 7.092 43.982 1.00 124.37 169 HIS D C 1
ATOM 5921 O O . HIS D 1 165 ? -12.389 6.102 44.422 1.00 128.76 169 HIS D O 1
ATOM 5928 N N . LYS D 1 166 ? -13.979 7.672 44.619 1.00 117.70 170 LYS D N 1
ATOM 5929 C CA . LYS D 1 166 ? -14.450 7.156 45.899 1.00 104.38 170 LYS D CA 1
ATOM 5930 C C . LYS D 1 166 ? -15.964 6.991 45.926 1.00 101.74 170 LYS D C 1
ATOM 5931 O O . LYS D 1 166 ? -16.704 7.880 45.505 1.00 116.77 170 LYS D O 1
ATOM 5933 N N . LEU D 1 167 ? -16.416 5.845 46.423 1.00 96.46 171 LEU D N 1
ATOM 5934 C CA . LEU D 1 167 ? -17.842 5.572 46.543 1.00 87.47 171 LEU D CA 1
ATOM 5935 C C . LEU D 1 167 ? -18.259 5.447 48.006 1.00 92.83 171 LEU D C 1
ATOM 5936 O O . LEU D 1 167 ? -17.650 4.705 48.775 1.00 106.49 171 LEU D O 1
ATOM 5941 N N . ASP D 1 168 ? -19.302 6.182 48.381 1.00 87.52 172 ASP D N 1
ATOM 5942 C CA . ASP D 1 168 ? -19.833 6.139 49.738 1.00 87.94 172 ASP D CA 1
ATOM 5943 C C . ASP D 1 168 ? -21.247 5.560 49.735 1.00 91.76 172 ASP D C 1
ATOM 5944 O O . ASP D 1 168 ? -22.222 6.282 49.528 1.00 99.55 172 ASP D O 1
ATOM 5949 N N . PHE D 1 169 ? -21.350 4.255 49.969 1.00 85.56 173 PHE D N 1
ATOM 5950 C CA . PHE D 1 169 ? -22.635 3.560 49.935 1.00 81.26 173 PHE D CA 1
ATOM 5951 C C . PHE D 1 169 ? -23.471 3.795 51.193 1.00 86.17 173 PHE D C 1
ATOM 5952 O O . PHE D 1 169 ? -24.610 3.335 51.282 1.00 88.96 173 PHE D O 1
ATOM 5960 N N . SER D 1 170 ? -22.903 4.508 52.161 1.00 88.68 174 SER D N 1
ATOM 5961 C CA . SER D 1 170 ? -23.568 4.736 53.442 1.00 85.71 174 SER D CA 1
ATOM 5962 C C . SER D 1 170 ? -24.769 5.674 53.327 1.00 98.90 174 SER D C 1
ATOM 5963 O O . SER D 1 170 ? -25.650 5.671 54.186 1.00 98.78 174 SER D O 1
ATOM 5966 N N . VAL D 1 171 ? -24.801 6.473 52.266 1.00 85.03 175 VAL D N 1
ATOM 5967 C CA . VAL D 1 171 ? -25.860 7.462 52.085 1.00 92.48 175 VAL D CA 1
ATOM 5968 C C . VAL D 1 171 ? -26.939 6.972 51.123 1.00 92.28 175 VAL D C 1
ATOM 5969 O O . VAL D 1 171 ? -27.697 7.768 50.570 1.00 93.91 175 VAL D O 1
ATOM 5973 N N . VAL D 1 172 ? -27.003 5.659 50.928 1.00 92.90 176 VAL D N 1
ATOM 5974 C CA . VAL D 1 172 ? -28.030 5.061 50.082 1.00 90.66 176 VAL D CA 1
ATOM 5975 C C . VAL D 1 172 ? -29.091 4.358 50.917 1.00 88.32 176 VAL D C 1
ATOM 5976 O O . VAL D 1 172 ? -28.778 3.493 51.734 1.00 84.34 176 VAL D O 1
ATOM 5980 N N . THR D 1 173 ? -30.347 4.732 50.703 1.00 94.39 177 THR D N 1
ATOM 5981 C CA . THR D 1 173 ? -31.454 4.098 51.404 1.00 90.89 177 THR D CA 1
ATOM 5982 C C . THR D 1 173 ? -31.696 2.708 50.829 1.00 91.82 177 THR D C 1
ATOM 5983 O O . THR D 1 173 ? -31.289 2.414 49.705 1.00 84.23 177 THR D O 1
ATOM 5987 N N . GLU D 1 174 ? -32.355 1.856 51.607 1.00 79.93 178 GLU D N 1
ATOM 5988 C CA . GLU D 1 174 ? -32.634 0.492 51.178 1.00 83.29 178 GLU D CA 1
ATOM 5989 C C . GLU D 1 174 ? -33.600 0.477 49.998 1.00 78.98 178 GLU D C 1
ATOM 5990 O O . GLU D 1 174 ? -33.551 -0.415 49.150 1.00 78.36 178 GLU D O 1
ATOM 5996 N N . LYS D 1 175 ? -34.475 1.477 49.950 1.00 72.59 179 LYS D N 1
ATOM 5997 C CA . LYS D 1 175 ? -35.488 1.573 48.906 1.00 53.50 179 LYS D CA 1
ATOM 5998 C C . LYS D 1 175 ? -34.922 2.049 47.569 1.00 62.83 179 LYS D C 1
ATOM 5999 O O . LYS D 1 175 ? -35.351 1.591 46.509 1.00 68.29 179 LYS D O 1
ATOM 6001 N N . ARG D 1 176 ? -33.962 2.968 47.620 1.00 61.42 180 ARG D N 1
ATOM 6002 C CA . ARG D 1 176 ? -33.380 3.526 46.401 1.00 66.91 180 ARG D CA 1
ATOM 6003 C C . ARG D 1 176 ? -32.574 2.489 45.623 1.00 67.66 180 ARG D C 1
ATOM 6004 O O . ARG D 1 176 ? -32.677 2.407 44.399 1.00 59.04 180 ARG D O 1
ATOM 6012 N N . MET D 1 177 ? -31.771 1.702 46.333 1.00 72.07 181 MET D N 1
ATOM 6013 C CA . MET D 1 177 ? -30.980 0.654 45.696 1.00 60.84 181 MET D CA 1
ATOM 6014 C C . MET D 1 177 ? -31.887 -0.405 45.086 1.00 62.35 181 MET D C 1
ATOM 6015 O O . MET D 1 177 ? -31.612 -0.923 44.005 1.00 70.87 181 MET D O 1
ATOM 6020 N N . GLN D 1 178 ? -32.969 -0.721 45.789 1.00 58.45 182 GLN D N 1
ATOM 6021 C CA . GLN D 1 178 ? -33.927 -1.711 45.318 1.00 50.95 182 GLN D CA 1
ATOM 6022 C C . GLN D 1 178 ? -34.589 -1.249 44.025 1.00 48.36 182 GLN D C 1
ATOM 6023 O O . GLN D 1 178 ? -34.805 -2.044 43.112 1.00 68.24 182 GLN D O 1
ATOM 6025 N N . PHE D 1 179 ? -34.902 0.041 43.952 1.00 42.97 183 PHE D N 1
ATOM 6026 C CA . PHE D 1 179 ? -35.530 0.610 42.764 1.00 46.84 183 PHE D CA 1
ATOM 6027 C C . PHE D 1 179 ? -34.559 0.693 41.589 1.00 42.94 183 PHE D C 1
ATOM 6028 O O . PHE D 1 179 ? -34.941 0.451 40.444 1.00 40.35 183 PHE D O 1
ATOM 6036 N N . ALA D 1 180 ? -33.309 1.047 41.876 1.00 54.46 184 ALA D N 1
ATOM 6037 C CA . ALA D 1 180 ? -32.288 1.157 40.839 1.00 54.41 184 ALA D CA 1
ATOM 6038 C C . ALA D 1 180 ? -32.042 -0.194 40.175 1.00 49.67 184 ALA D C 1
ATOM 6039 O O . ALA D 1 180 ? -31.858 -0.278 38.960 1.00 49.57 184 ALA D O 1
ATOM 6041 N N . ILE D 1 181 ? -32.040 -1.249 40.982 1.00 39.91 185 ILE D N 1
ATOM 6042 C CA . ILE D 1 181 ? -31.881 -2.606 40.476 1.00 49.48 185 ILE D CA 1
ATOM 6043 C C . ILE D 1 181 ? -33.133 -3.043 39.723 1.00 54.74 185 ILE D C 1
ATOM 6044 O O . ILE D 1 181 ? -33.051 -3.618 38.637 1.00 63.20 185 ILE D O 1
ATOM 6049 N N . HIS D 1 182 ? -34.291 -2.756 40.309 1.00 45.05 186 HIS D N 1
ATOM 6050 C CA . HIS D 1 182 ? -35.573 -3.120 39.717 1.00 46.51 186 HIS D CA 1
ATOM 6051 C C . HIS D 1 182 ? -35.819 -2.423 38.383 1.00 47.60 186 HIS D C 1
ATOM 6052 O O . HIS D 1 182 ? -36.510 -2.958 37.517 1.00 53.74 186 HIS D O 1
ATOM 6059 N N . ALA D 1 183 ? -35.255 -1.229 38.223 1.00 50.94 187 ALA D N 1
ATOM 6060 C CA . ALA D 1 183 ? -35.486 -0.440 37.018 1.00 42.36 187 ALA D CA 1
ATOM 6061 C C . ALA D 1 183 ? -34.934 -1.106 35.760 1.00 64.08 187 ALA D C 1
ATOM 6062 O O . ALA D 1 183 ? -35.636 -1.211 34.755 1.00 82.60 187 ALA D O 1
ATOM 6064 N N . ALA D 1 184 ? -33.681 -1.552 35.805 1.00 67.40 188 ALA D N 1
ATOM 6065 C CA . ALA D 1 184 ? -33.104 -2.216 34.641 1.00 70.75 188 ALA D CA 1
ATOM 6066 C C . ALA D 1 184 ? -32.907 -3.716 34.836 1.00 71.75 188 ALA D C 1
ATOM 6067 O O . ALA D 1 184 ? -31.817 -4.230 34.590 1.00 85.18 188 ALA D O 1
ATOM 6069 N N . LEU D 1 185 ? -33.967 -4.413 35.235 1.00 79.01 189 LEU D N 1
ATOM 6070 C CA . LEU D 1 185 ? -33.959 -5.873 35.341 1.00 74.37 189 LEU D CA 1
ATOM 6071 C C . LEU D 1 185 ? -35.378 -6.420 35.253 1.00 81.84 189 LEU D C 1
ATOM 6072 O O . LEU D 1 185 ? -35.591 -7.632 35.288 1.00 86.51 189 LEU D O 1
ATOM 6077 N N . SER D 1 186 ? -36.347 -5.518 35.137 1.00 84.28 190 SER D N 1
ATOM 6078 C CA . SER D 1 186 ? -37.752 -5.905 35.088 1.00 87.52 190 SER D CA 1
ATOM 6079 C C . SER D 1 186 ? -38.474 -5.238 33.923 1.00 99.66 190 SER D C 1
ATOM 6080 O O . SER D 1 186 ? -39.627 -4.824 34.049 1.00 106.94 190 SER D O 1
ATOM 6083 N N . ARG D 1 193 ? -38.055 -1.168 32.256 1.00 87.75 197 ARG D N 1
ATOM 6084 C CA . ARG D 1 193 ? -37.711 -2.283 31.382 1.00 80.01 197 ARG D CA 1
ATOM 6085 C C . ARG D 1 193 ? -36.345 -2.074 30.735 1.00 73.46 197 ARG D C 1
ATOM 6086 O O . ARG D 1 193 ? -36.245 -1.892 29.522 1.00 81.08 197 ARG D O 1
ATOM 6088 N N . GLY D 1 194 ? -35.297 -2.103 31.551 1.00 64.70 198 GLY D N 1
ATOM 6089 C CA . GLY D 1 194 ? -33.943 -1.923 31.060 1.00 66.32 198 GLY D CA 1
ATOM 6090 C C . GLY D 1 194 ? -33.454 -0.497 31.231 1.00 65.39 198 GLY D C 1
ATOM 6091 O O . GLY D 1 194 ? -32.608 -0.024 30.473 1.00 61.79 198 GLY D O 1
ATOM 6092 N N . ASN D 1 195 ? -33.991 0.187 32.236 1.00 59.98 199 ASN D N 1
ATOM 6093 C CA . ASN D 1 195 ? -33.628 1.572 32.512 1.00 58.68 199 ASN D CA 1
ATOM 6094 C C . ASN D 1 195 ? -32.523 1.690 33.557 1.00 64.34 199 ASN D C 1
ATOM 6095 O O . ASN D 1 195 ? -32.773 1.551 34.755 1.00 74.95 199 ASN D O 1
ATOM 6100 N N . ILE D 1 196 ? -31.300 1.944 33.102 1.00 51.95 200 ILE D N 1
ATOM 6101 C CA . ILE D 1 196 ? -30.160 2.055 34.007 1.00 60.57 200 ILE D CA 1
ATOM 6102 C C . ILE D 1 196 ? -29.997 3.479 34.529 1.00 67.35 200 ILE D C 1
ATOM 6103 O O . ILE D 1 196 ? -29.129 3.745 35.360 1.00 67.81 200 ILE D O 1
ATOM 6108 N N . THR D 1 197 ? -30.819 4.394 34.022 1.00 66.52 201 THR D N 1
ATOM 6109 C CA . THR D 1 197 ? -30.748 5.802 34.410 1.00 59.86 201 THR D CA 1
ATOM 6110 C C . THR D 1 197 ? -30.883 6.028 35.927 1.00 49.88 201 THR D C 1
ATOM 6111 O O . THR D 1 197 ? -30.137 6.831 36.489 1.00 52.50 201 THR D O 1
ATOM 6115 N N . PRO D 1 198 ? -31.826 5.333 36.599 1.00 47.27 202 PRO D N 1
ATOM 6116 C CA . PRO D 1 198 ? -31.845 5.503 38.058 1.00 63.16 202 PRO D CA 1
ATOM 6117 C C . PRO D 1 198 ? -30.564 4.994 38.719 1.00 65.48 202 PRO D C 1
ATOM 6118 O O . PRO D 1 198 ? -30.138 5.545 39.734 1.00 50.88 202 PRO D O 1
ATOM 6122 N N . MET D 1 199 ? -29.967 3.953 38.145 1.00 48.00 203 MET D N 1
ATOM 6123 C CA . MET D 1 199 ? -28.714 3.408 38.655 1.00 49.45 203 MET D CA 1
ATOM 6124 C C . MET D 1 199 ? -27.584 4.415 38.451 1.00 66.18 203 MET D C 1
ATOM 6125 O O . MET D 1 199 ? -26.726 4.587 39.318 1.00 63.46 203 MET D O 1
ATOM 6130 N N . LEU D 1 200 ? -27.593 5.075 37.295 1.00 74.18 204 LEU D N 1
ATOM 6131 C CA . LEU D 1 200 ? -26.616 6.114 36.979 1.00 57.91 204 LEU D CA 1
ATOM 6132 C C . LEU D 1 200 ? -26.700 7.287 37.949 1.00 59.75 204 LEU D C 1
ATOM 6133 O O . LEU D 1 200 ? -25.679 7.806 38.400 1.00 78.59 204 LEU D O 1
ATOM 6138 N N . HIS D 1 201 ? -27.925 7.699 38.264 1.00 58.06 205 HIS D N 1
ATOM 6139 C CA . HIS D 1 201 ? -28.157 8.785 39.210 1.00 59.95 205 HIS D CA 1
ATOM 6140 C C . HIS D 1 201 ? -27.604 8.437 40.584 1.00 63.68 205 HIS D C 1
ATOM 6141 O O . HIS D 1 201 ? -27.095 9.302 41.296 1.00 66.14 205 HIS D O 1
ATOM 6148 N N . LEU D 1 202 ? -27.716 7.165 40.951 1.00 66.61 206 LEU D N 1
ATOM 6149 C CA . LEU D 1 202 ? -27.224 6.693 42.237 1.00 63.67 206 LEU D CA 1
ATOM 6150 C C . LEU D 1 202 ? -25.709 6.864 42.320 1.00 71.36 206 LEU D C 1
ATOM 6151 O O . LEU D 1 202 ? -25.209 7.536 43.219 1.00 79.68 206 LEU D O 1
ATOM 6156 N N . PHE D 1 203 ? -24.986 6.272 41.371 1.00 72.02 207 PHE D N 1
ATOM 6157 C CA . PHE D 1 203 ? -23.524 6.315 41.388 1.00 79.94 207 PHE D CA 1
ATOM 6158 C C . PHE D 1 203 ? -22.958 7.727 41.258 1.00 87.16 207 PHE D C 1
ATOM 6159 O O . PHE D 1 203 ? -21.868 8.006 41.757 1.00 77.98 207 PHE D O 1
ATOM 6167 N N . GLU D 1 204 ? -23.688 8.616 40.590 1.00 91.71 208 GLU D N 1
ATOM 6168 C CA . GLU D 1 204 ? -23.222 9.989 40.424 1.00 91.76 208 GLU D CA 1
ATOM 6169 C C . GLU D 1 204 ? -23.300 10.746 41.744 1.00 84.17 208 GLU D C 1
ATOM 6170 O O . GLU D 1 204 ? -22.416 11.538 42.071 1.00 88.67 208 GLU D O 1
ATOM 6176 N N . ASP D 1 205 ? -24.365 10.493 42.498 1.00 76.90 209 ASP D N 1
ATOM 6177 C CA . ASP D 1 205 ? -24.528 11.089 43.816 1.00 82.74 209 ASP D CA 1
ATOM 6178 C C . ASP D 1 205 ? -23.483 10.513 44.761 1.00 80.33 209 ASP D C 1
ATOM 6179 O O . ASP D 1 205 ? -22.928 11.217 45.605 1.00 88.37 209 ASP D O 1
ATOM 6184 N N . ILE D 1 206 ? -23.227 9.220 44.605 1.00 78.70 210 ILE D N 1
ATOM 6185 C CA . ILE D 1 206 ? -22.296 8.491 45.456 1.00 85.59 210 ILE D CA 1
ATOM 6186 C C . ILE D 1 206 ? -20.846 8.919 45.221 1.00 87.36 210 ILE D C 1
ATOM 6187 O O . ILE D 1 206 ? -20.057 9.016 46.162 1.00 88.31 210 ILE D O 1
ATOM 6192 N N . SER D 1 207 ? -20.506 9.197 43.966 1.00 86.64 211 SER D N 1
ATOM 6193 C CA . SER D 1 207 ? -19.142 9.579 43.613 1.00 81.21 211 SER D CA 1
ATOM 6194 C C . SER D 1 207 ? -18.898 11.078 43.773 1.00 99.69 211 SER D C 1
ATOM 6195 O O . SER D 1 207 ? -17.836 11.582 43.408 1.00 109.35 211 SER D O 1
ATOM 6198 N N . ASN D 1 208 ? -19.882 11.786 44.317 1.00 91.69 212 ASN D N 1
ATOM 6199 C CA . ASN D 1 208 ? -19.752 13.220 44.549 1.00 87.15 212 ASN D CA 1
ATOM 6200 C C . ASN D 1 208 ? -19.668 13.528 46.042 1.00 84.14 212 ASN D C 1
ATOM 6201 O O . ASN D 1 208 ? -20.684 13.518 46.737 1.00 87.43 212 ASN D O 1
ATOM 6206 N N . PRO D 1 209 ? -18.449 13.797 46.537 1.00 99.83 213 PRO D N 1
ATOM 6207 C CA . PRO D 1 209 ? -18.190 14.072 47.957 1.00 84.21 213 PRO D CA 1
ATOM 6208 C C . PRO D 1 209 ? -19.025 15.225 48.510 1.00 84.63 213 PRO D C 1
ATOM 6209 O O . PRO D 1 209 ? -19.522 15.137 49.633 1.00 84.39 213 PRO D O 1
ATOM 6213 N N . GLU D 1 210 ? -19.174 16.287 47.726 1.00 97.84 214 GLU D N 1
ATOM 6214 C CA . GLU D 1 210 ? -19.962 17.443 48.140 1.00 95.20 214 GLU D CA 1
ATOM 6215 C C . GLU D 1 210 ? -21.435 17.076 48.246 1.00 85.27 214 GLU D C 1
ATOM 6216 O O . GLU D 1 210 ? -22.128 17.484 49.178 1.00 88.05 214 GLU D O 1
ATOM 6218 N N . LYS D 1 211 ? -21.903 16.301 47.275 1.00 83.91 215 LYS D N 1
ATOM 6219 C CA . LYS D 1 211 ? -23.288 15.853 47.236 1.00 90.01 215 LYS D CA 1
ATOM 6220 C C . LYS D 1 211 ? -23.560 14.794 48.301 1.00 87.43 215 LYS D C 1
ATOM 6221 O O . LYS D 1 211 ? -24.655 14.729 48.861 1.00 81.33 215 LYS D O 1
ATOM 6227 N N . VAL D 1 212 ? -22.557 13.964 48.571 1.00 90.31 216 VAL D N 1
ATOM 6228 C CA . VAL D 1 212 ? -22.658 12.929 49.595 1.00 88.07 216 VAL D CA 1
ATOM 6229 C C . VAL D 1 212 ? -22.848 13.541 50.979 1.00 89.46 216 VAL D C 1
ATOM 6230 O O . VAL D 1 212 ? -23.588 13.011 51.808 1.00 81.68 216 VAL D O 1
ATOM 6232 N N . GLY D 1 213 ? -22.168 14.657 51.222 1.00 83.24 217 GLY D N 1
ATOM 6233 C CA . GLY D 1 213 ? -22.280 15.370 52.481 1.00 84.70 217 GLY D CA 1
ATOM 6234 C C . GLY D 1 213 ? -23.674 15.914 52.731 1.00 85.22 217 GLY D C 1
ATOM 6235 O O . GLY D 1 213 ? -24.158 15.904 53.863 1.00 86.11 217 GLY D O 1
ATOM 6236 N N . ILE D 1 214 ? -24.321 16.391 51.671 1.00 84.96 218 ILE D N 1
ATOM 6237 C CA . ILE D 1 214 ? -25.672 16.932 51.776 1.00 91.39 218 ILE D CA 1
ATOM 6238 C C . ILE D 1 214 ? -26.672 15.831 52.126 1.00 97.36 218 ILE D C 1
ATOM 6239 O O . ILE D 1 214 ? -27.576 16.036 52.938 1.00 104.61 218 ILE D O 1
ATOM 6244 N N . LEU D 1 215 ? -26.500 14.664 51.513 1.00 91.07 219 LEU D N 1
ATOM 6245 C CA . LEU D 1 215 ? -27.354 13.511 51.785 1.00 81.61 219 LEU D CA 1
ATOM 6246 C C . LEU D 1 215 ? -27.233 13.064 53.239 1.00 99.11 219 LEU D C 1
ATOM 6247 O O . LEU D 1 215 ? -28.195 12.579 53.834 1.00 107.25 219 LEU D O 1
ATOM 6252 N N . LYS D 1 216 ? -26.041 13.236 53.800 1.00 83.29 220 LYS D N 1
ATOM 6253 C CA . LYS D 1 216 ? -25.760 12.862 55.182 1.00 93.09 220 LYS D CA 1
ATOM 6254 C C . LYS D 1 216 ? -26.509 13.748 56.174 1.00 103.15 220 LYS D C 1
ATOM 6255 O O . LYS D 1 216 ? -26.716 13.365 57.326 1.00 115.15 220 LYS D O 1
ATOM 6257 N N . GLU D 1 217 ? -26.918 14.929 55.722 1.00 97.83 221 GLU D N 1
ATOM 6258 C CA . GLU D 1 217 ? -27.606 15.885 56.582 1.00 109.18 221 GLU D CA 1
ATOM 6259 C C . GLU D 1 217 ? -29.090 15.554 56.724 1.00 111.08 221 GLU D C 1
ATOM 6260 O O . GLU D 1 217 ? -29.810 16.208 57.479 1.00 105.26 221 GLU D O 1
ATOM 6266 N N . PHE D 1 218 ? -29.543 14.541 55.994 1.00 112.05 222 PHE D N 1
ATOM 6267 C CA . PHE D 1 218 ? -30.937 14.118 56.055 1.00 115.82 222 PHE D CA 1
ATOM 6268 C C . PHE D 1 218 ? -31.051 12.646 56.435 1.00 112.65 222 PHE D C 1
ATOM 6269 O O . PHE D 1 218 ? -31.377 12.312 57.575 1.00 108.95 222 PHE D O 1
ATOM 6277 N N . HIS E 1 5 ? -56.464 13.272 55.961 1.00 137.46 9 HIS E N 1
ATOM 6278 C CA . HIS E 1 5 ? -55.069 12.899 56.172 1.00 139.49 9 HIS E CA 1
ATOM 6279 C C . HIS E 1 5 ? -54.375 12.652 54.839 1.00 138.54 9 HIS E C 1
ATOM 6280 O O . HIS E 1 5 ? -53.331 13.240 54.556 1.00 125.63 9 HIS E O 1
ATOM 6282 N N . HIS E 1 6 ? -54.951 11.768 54.030 1.00 145.93 10 HIS E N 1
ATOM 6283 C CA . HIS E 1 6 ? -54.408 11.483 52.709 1.00 144.99 10 HIS E CA 1
ATOM 6284 C C . HIS E 1 6 ? -54.584 12.755 51.895 1.00 143.72 10 HIS E C 1
ATOM 6285 O O . HIS E 1 6 ? -55.419 13.594 52.236 1.00 142.52 10 HIS E O 1
ATOM 6292 N N . HIS E 1 7 ? -53.832 12.912 50.814 1.00 140.57 11 HIS E N 1
ATOM 6293 C CA . HIS E 1 7 ? -53.829 14.203 50.143 1.00 124.85 11 HIS E CA 1
ATOM 6294 C C . HIS E 1 7 ? -54.820 14.270 48.994 1.00 107.50 11 HIS E C 1
ATOM 6295 O O . HIS E 1 7 ? -54.466 14.174 47.818 1.00 93.14 11 HIS E O 1
ATOM 6302 N N . HIS E 1 8 ? -56.079 14.441 49.383 1.00 108.49 12 HIS E N 1
ATOM 6303 C CA . HIS E 1 8 ? -57.175 14.708 48.470 1.00 108.65 12 HIS E CA 1
ATOM 6304 C C . HIS E 1 8 ? -57.152 16.213 48.240 1.00 96.81 12 HIS E C 1
ATOM 6305 O O . HIS E 1 8 ? -57.789 16.740 47.327 1.00 98.93 12 HIS E O 1
ATOM 6312 N N . MET E 1 9 ? -56.398 16.888 49.104 1.00 81.30 13 MET E N 1
ATOM 6313 C CA . MET E 1 9 ? -56.237 18.334 49.076 1.00 74.69 13 MET E CA 1
ATOM 6314 C C . MET E 1 9 ? -55.429 18.738 47.852 1.00 70.24 13 MET E C 1
ATOM 6315 O O . MET E 1 9 ? -55.772 19.692 47.156 1.00 76.93 13 MET E O 1
ATOM 6320 N N . ILE E 1 10 ? -54.356 18.001 47.590 1.00 65.46 14 ILE E N 1
ATOM 6321 C CA . ILE E 1 10 ? -53.541 18.240 46.407 1.00 54.92 14 ILE E CA 1
ATOM 6322 C C . ILE E 1 10 ? -54.329 17.904 45.145 1.00 52.68 14 ILE E C 1
ATOM 6323 O O . ILE E 1 10 ? -54.133 18.516 44.096 1.00 50.48 14 ILE E O 1
ATOM 6325 N N . SER E 1 11 ? -55.223 16.926 45.260 1.00 64.21 15 SER E N 1
ATOM 6326 C CA . SER E 1 11 ? -56.035 16.484 44.131 1.00 59.67 15 SER E CA 1
ATOM 6327 C C . SER E 1 11 ? -57.188 17.436 43.819 1.00 58.54 15 SER E C 1
ATOM 6328 O O . SER E 1 11 ? -57.520 17.653 42.653 1.00 56.25 15 SER E O 1
ATOM 6330 N N . PHE E 1 12 ? -57.797 17.998 44.858 1.00 63.50 16 PHE E N 1
ATOM 6331 C CA . PHE E 1 12 ? -58.952 18.873 44.674 1.00 67.23 16 PHE E CA 1
ATOM 6332 C C . PHE E 1 12 ? -58.589 20.175 43.969 1.00 59.85 16 PHE E C 1
ATOM 6333 O O . PHE E 1 12 ? -59.355 20.673 43.143 1.00 62.64 16 PHE E O 1
ATOM 6341 N N . TYR E 1 13 ? -57.423 20.724 44.292 1.00 52.93 17 TYR E N 1
ATOM 6342 C CA . TYR E 1 13 ? -57.018 22.008 43.732 1.00 64.06 17 TYR E CA 1
ATOM 6343 C C . TYR E 1 13 ? -56.310 21.826 42.391 1.00 68.50 17 TYR E C 1
ATOM 6344 O O . TYR E 1 13 ? -55.671 22.746 41.885 1.00 78.94 17 TYR E O 1
ATOM 6353 N N . GLY E 1 14 ? -56.431 20.629 41.825 1.00 60.22 18 GLY E N 1
ATOM 6354 C CA . GLY E 1 14 ? -55.974 20.357 40.474 1.00 55.32 18 GLY E CA 1
ATOM 6355 C C . GLY E 1 14 ? -54.474 20.383 40.258 1.00 48.79 18 GLY E C 1
ATOM 6356 O O . GLY E 1 14 ? -53.995 20.962 39.283 1.00 46.53 18 GLY E O 1
ATOM 6357 N N . TYR E 1 15 ? -53.728 19.755 41.161 1.00 51.19 19 TYR E N 1
ATOM 6358 C CA . TYR E 1 15 ? -52.281 19.657 41.009 1.00 48.31 19 TYR E CA 1
ATOM 6359 C C . TYR E 1 15 ? -51.860 18.254 40.581 1.00 50.93 19 TYR E C 1
ATOM 6360 O O . TYR E 1 15 ? -50.717 18.034 40.178 1.00 55.45 19 TYR E O 1
ATOM 6369 N N . THR E 1 16 ? -52.789 17.308 40.670 1.00 59.92 20 THR E N 1
ATOM 6370 C CA . THR E 1 16 ? -52.508 15.921 40.313 1.00 61.49 20 THR E CA 1
ATOM 6371 C C . THR E 1 16 ? -53.230 15.498 39.038 1.00 58.85 20 THR E C 1
ATOM 6372 O O . THR E 1 16 ? -53.999 16.268 38.465 1.00 62.66 20 THR E O 1
ATOM 6376 N N . HIS E 1 17 ? -52.982 14.266 38.605 1.00 69.08 21 HIS E N 1
ATOM 6377 C CA . HIS E 1 17 ? -53.667 13.706 37.447 1.00 81.21 21 HIS E CA 1
ATOM 6378 C C . HIS E 1 17 ? -55.044 13.188 37.850 1.00 97.28 21 HIS E C 1
ATOM 6379 O O . HIS E 1 17 ? -55.448 13.321 39.006 1.00 94.14 21 HIS E O 1
ATOM 6386 N N . PHE E 1 18 ? -55.762 12.598 36.900 1.00 116.97 22 PHE E N 1
ATOM 6387 C CA . PHE E 1 18 ? -57.118 12.123 37.155 1.00 123.43 22 PHE E CA 1
ATOM 6388 C C . PHE E 1 18 ? -57.195 10.963 38.148 1.00 128.58 22 PHE E C 1
ATOM 6389 O O . PHE E 1 18 ? -58.229 10.765 38.788 1.00 136.63 22 PHE E O 1
ATOM 6391 N N . ASP E 1 19 ? -56.116 10.193 38.274 1.00 119.31 23 ASP E N 1
ATOM 6392 C CA . ASP E 1 19 ? -56.062 9.130 39.276 1.00 107.29 23 ASP E CA 1
ATOM 6393 C C . ASP E 1 19 ? -56.235 9.677 40.692 1.00 101.40 23 ASP E C 1
ATOM 6394 O O . ASP E 1 19 ? -56.975 9.112 41.498 1.00 106.39 23 ASP E O 1
ATOM 6399 N N . GLY E 1 20 ? -55.556 10.782 40.989 1.00 97.82 24 GLY E N 1
ATOM 6400 C CA . GLY E 1 20 ? -55.753 11.458 42.256 1.00 90.92 24 GLY E CA 1
ATOM 6401 C C . GLY E 1 20 ? -54.555 11.521 43.187 1.00 81.20 24 GLY E C 1
ATOM 6402 O O . GLY E 1 20 ? -54.685 11.974 44.325 1.00 70.88 24 GLY E O 1
ATOM 6403 N N . ARG E 1 21 ? -53.387 11.081 42.725 1.00 81.61 25 ARG E N 1
ATOM 6404 C CA . ARG E 1 21 ? -52.229 11.029 43.616 1.00 82.14 25 ARG E CA 1
ATOM 6405 C C . ARG E 1 21 ? -50.883 11.343 42.960 1.00 75.88 25 ARG E C 1
ATOM 6406 O O . ARG E 1 21 ? -49.883 11.509 43.657 1.00 79.22 25 ARG E O 1
ATOM 6408 N N . THR E 1 22 ? -50.846 11.428 41.635 1.00 70.77 26 THR E N 1
ATOM 6409 C CA . THR E 1 22 ? -49.595 11.706 40.936 1.00 64.86 26 THR E CA 1
ATOM 6410 C C . THR E 1 22 ? -49.531 13.167 40.500 1.00 73.96 26 THR E C 1
ATOM 6411 O O . THR E 1 22 ? -50.319 13.606 39.665 1.00 72.92 26 THR E O 1
ATOM 6415 N N . LEU E 1 23 ? -48.586 13.911 41.067 1.00 84.29 27 LEU E N 1
ATOM 6416 C CA . LEU E 1 23 ? -48.411 15.326 40.747 1.00 46.53 27 LEU E CA 1
ATOM 6417 C C . LEU E 1 23 ? -48.076 15.550 39.275 1.00 63.38 27 LEU E C 1
ATOM 6418 O O . LEU E 1 23 ? -47.274 14.817 38.695 1.00 59.13 27 LEU E O 1
ATOM 6423 N N . LYS E 1 24 ? -48.698 16.562 38.675 1.00 57.12 28 LYS E N 1
ATOM 6424 C CA . LYS E 1 24 ? -48.390 16.944 37.301 1.00 58.71 28 LYS E CA 1
ATOM 6425 C C . LYS E 1 24 ? -46.956 17.454 37.192 1.00 58.42 28 LYS E C 1
ATOM 6426 O O . LYS E 1 24 ? -46.614 18.496 37.751 1.00 75.17 28 LYS E O 1
ATOM 6432 N N . ASN E 1 25 ? -46.121 16.709 36.476 1.00 41.93 29 ASN E N 1
ATOM 6433 C CA . ASN E 1 25 ? -44.707 17.043 36.362 1.00 41.82 29 ASN E CA 1
ATOM 6434 C C . ASN E 1 25 ? -44.264 17.200 34.912 1.00 58.56 29 ASN E C 1
ATOM 6435 O O . ASN E 1 25 ? -44.961 16.775 33.991 1.00 64.22 29 ASN E O 1
ATOM 6440 N N . LYS E 1 26 ? -43.096 17.807 34.720 1.00 50.38 30 LYS E N 1
ATOM 6441 C CA . LYS E 1 26 ? -42.566 18.060 33.384 1.00 48.10 30 LYS E CA 1
ATOM 6442 C C . LYS E 1 26 ? -41.977 16.806 32.748 1.00 45.03 30 LYS E C 1
ATOM 6443 O O . LYS E 1 26 ? -41.699 16.785 31.549 1.00 46.94 30 LYS E O 1
ATOM 6449 N N . TYR E 1 27 ? -41.786 15.765 33.551 1.00 46.09 31 TYR E N 1
ATOM 6450 C CA . TYR E 1 27 ? -41.174 14.534 33.064 1.00 54.73 31 TYR E CA 1
ATOM 6451 C C . TYR E 1 27 ? -42.209 13.572 32.493 1.00 53.44 31 TYR E C 1
ATOM 6452 O O . TYR E 1 27 ? -41.888 12.731 31.654 1.00 59.55 31 TYR E O 1
ATOM 6461 N N . GLY E 1 28 ? -43.450 13.698 32.951 1.00 51.54 32 GLY E N 1
ATOM 6462 C CA . GLY E 1 28 ? -44.505 12.794 32.532 1.00 50.11 32 GLY E CA 1
ATOM 6463 C C . GLY E 1 28 ? -44.348 11.427 33.169 1.00 45.55 32 GLY E C 1
ATOM 6464 O O . GLY E 1 28 ? -44.746 10.413 32.597 1.00 47.74 32 GLY E O 1
ATOM 6465 N N . MET E 1 29 ? -43.758 11.403 34.360 1.00 45.73 33 MET E N 1
ATOM 6466 C CA . MET E 1 29 ? -43.514 10.155 35.075 1.00 58.03 33 MET E CA 1
ATOM 6467 C C . MET E 1 29 ? -44.565 9.905 36.150 1.00 70.61 33 MET E C 1
ATOM 6468 O O . MET E 1 29 ? -45.306 10.810 36.533 1.00 48.51 33 MET E O 1
ATOM 6473 N N . GLN E 1 30 ? -44.625 8.666 36.628 1.00 75.97 34 GLN E N 1
ATOM 6474 C CA . GLN E 1 30 ? -45.566 8.291 37.675 1.00 68.59 34 GLN E CA 1
ATOM 6475 C C . GLN E 1 30 ? -44.944 7.271 38.621 1.00 68.49 34 GLN E C 1
ATOM 6476 O O . GLN E 1 30 ? -44.016 6.553 38.249 1.00 70.93 34 GLN E O 1
ATOM 6478 N N . GLY E 1 31 ? -45.456 7.215 39.845 1.00 49.68 35 GLY E N 1
ATOM 6479 C CA . GLY E 1 31 ? -45.010 6.232 40.815 1.00 61.34 35 GLY E CA 1
ATOM 6480 C C . GLY E 1 31 ? -43.621 6.495 41.363 1.00 56.24 35 GLY E C 1
ATOM 6481 O O . GLY E 1 31 ? -43.193 7.644 41.481 1.00 55.37 35 GLY E O 1
ATOM 6482 N N . LYS E 1 32 ? -42.921 5.417 41.704 1.00 59.91 36 LYS E N 1
ATOM 6483 C CA . LYS E 1 32 ? -41.577 5.491 42.272 1.00 50.78 36 LYS E CA 1
ATOM 6484 C C . LYS E 1 32 ? -40.587 6.191 41.343 1.00 52.18 36 LYS E C 1
ATOM 6485 O O . LYS E 1 32 ? -39.637 6.825 41.802 1.00 55.11 36 LYS E O 1
ATOM 6487 N N . ALA E 1 33 ? -40.809 6.062 40.038 1.00 51.73 37 ALA E N 1
ATOM 6488 C CA . ALA E 1 33 ? -39.949 6.693 39.042 1.00 45.46 37 ALA E CA 1
ATOM 6489 C C . ALA E 1 33 ? -39.969 8.212 39.175 1.00 60.06 37 ALA E C 1
ATOM 6490 O O . ALA E 1 33 ? -38.953 8.876 38.969 1.00 77.26 37 ALA E O 1
ATOM 6492 N N . LEU E 1 34 ? -41.131 8.756 39.520 1.00 51.57 38 LEU E N 1
ATOM 6493 C CA . LEU E 1 34 ? -41.273 10.194 39.715 1.00 54.92 38 LEU E CA 1
ATOM 6494 C C . LEU E 1 34 ? -40.509 10.654 40.952 1.00 50.99 38 LEU E C 1
ATOM 6495 O O . LEU E 1 34 ? -39.868 11.705 40.939 1.00 58.02 38 LEU E O 1
ATOM 6500 N N . GLN E 1 35 ? -40.582 9.861 42.015 1.00 46.77 39 GLN E N 1
ATOM 6501 C CA . GLN E 1 35 ? -39.906 10.182 43.267 1.00 50.28 39 GLN E CA 1
ATOM 6502 C C . GLN E 1 35 ? -38.391 10.191 43.089 1.00 48.95 39 GLN E C 1
ATOM 6503 O O . GLN E 1 35 ? -37.694 11.023 43.669 1.00 51.74 39 GLN E O 1
ATOM 6509 N N . GLU E 1 36 ? -37.890 9.262 42.283 1.00 51.25 40 GLU E N 1
ATOM 6510 C CA . GLU E 1 36 ? -36.459 9.161 42.020 1.00 57.28 40 GLU E CA 1
ATOM 6511 C C . GLU E 1 36 ? -35.954 10.361 41.229 1.00 65.30 40 GLU E C 1
ATOM 6512 O O . GLU E 1 36 ? -34.913 10.935 41.551 1.00 75.61 40 GLU E O 1
ATOM 6518 N N . ARG E 1 37 ? -36.696 10.734 40.191 1.00 63.61 41 ARG E N 1
ATOM 6519 C CA . ARG E 1 37 ? -36.312 11.848 39.336 1.00 53.86 41 ARG E CA 1
ATOM 6520 C C . ARG E 1 37 ? -36.400 13.158 40.111 1.00 56.70 41 ARG E C 1
ATOM 6521 O O . ARG E 1 37 ? -35.568 14.049 39.945 1.00 80.16 41 ARG E O 1
ATOM 6529 N N . CYS E 1 38 ? -37.418 13.260 40.961 1.00 52.39 42 CYS E N 1
ATOM 6530 C CA . CYS E 1 38 ? -37.629 14.448 41.781 1.00 53.43 42 CYS E CA 1
ATOM 6531 C C . CYS E 1 38 ? -36.530 14.625 42.822 1.00 60.85 42 CYS E C 1
ATOM 6532 O O . CYS E 1 38 ? -36.023 15.729 43.017 1.00 61.25 42 CYS E O 1
ATOM 6535 N N . ALA E 1 39 ? -36.162 13.532 43.483 1.00 63.27 43 ALA E N 1
ATOM 6536 C CA . ALA E 1 39 ? -35.144 13.573 44.527 1.00 62.33 43 ALA E CA 1
ATOM 6537 C C . ALA E 1 39 ? -33.767 13.898 43.960 1.00 70.26 43 ALA E C 1
ATOM 6538 O O . ALA E 1 39 ? -32.961 14.564 44.609 1.00 75.26 43 ALA E O 1
ATOM 6540 N N . TYR E 1 40 ? -33.501 13.421 42.748 1.00 67.59 44 TYR E N 1
ATOM 6541 C CA . TYR E 1 40 ? -32.214 13.651 42.105 1.00 64.62 44 TYR E CA 1
ATOM 6542 C C . TYR E 1 40 ? -32.025 15.120 41.738 1.00 69.80 44 TYR E C 1
ATOM 6543 O O . TYR E 1 40 ? -30.973 15.703 41.999 1.00 78.31 44 TYR E O 1
ATOM 6552 N N . ASP E 1 41 ? -33.049 15.713 41.133 1.00 68.49 45 ASP E N 1
ATOM 6553 C CA . ASP E 1 41 ? -33.001 17.120 40.749 1.00 60.64 45 ASP E CA 1
ATOM 6554 C C . ASP E 1 41 ? -33.070 18.044 41.959 1.00 66.24 45 ASP E C 1
ATOM 6555 O O . ASP E 1 41 ? -32.488 19.129 41.952 1.00 80.05 45 ASP E O 1
ATOM 6560 N N . LEU E 1 42 ? -33.785 17.613 42.993 1.00 61.50 46 LEU E N 1
ATOM 6561 C CA . LEU E 1 42 ? -33.893 18.391 44.221 1.00 62.63 46 LEU E CA 1
ATOM 6562 C C . LEU E 1 42 ? -32.532 18.457 44.896 1.00 65.04 46 LEU E C 1
ATOM 6563 O O . LEU E 1 42 ? -32.138 19.489 45.439 1.00 70.72 46 LEU E O 1
ATOM 6568 N N . LEU E 1 43 ? -31.819 17.338 44.848 1.00 65.78 47 LEU E N 1
ATOM 6569 C CA . LEU E 1 43 ? -30.485 17.239 45.421 1.00 74.04 47 LEU E CA 1
ATOM 6570 C C . LEU E 1 43 ? -29.489 18.080 44.627 1.00 75.63 47 LEU E C 1
ATOM 6571 O O . LEU E 1 43 ? -28.603 18.717 45.198 1.00 64.03 47 LEU E O 1
ATOM 6576 N N . GLN E 1 44 ? -29.644 18.076 43.307 1.00 74.88 48 GLN E N 1
ATOM 6577 C CA . GLN E 1 44 ? -28.792 18.865 42.423 1.00 75.82 48 GLN E CA 1
ATOM 6578 C C . GLN E 1 44 ? -29.011 20.361 42.630 1.00 81.30 48 GLN E C 1
ATOM 6579 O O . GLN E 1 44 ? -28.063 21.147 42.613 1.00 70.51 48 GLN E O 1
ATOM 6585 N N . ALA E 1 45 ? -30.269 20.744 42.825 1.00 91.01 49 ALA E N 1
ATOM 6586 C CA . ALA E 1 45 ? -30.633 22.144 43.012 1.00 83.19 49 ALA E CA 1
ATOM 6587 C C . ALA E 1 45 ? -30.042 22.712 44.300 1.00 88.38 49 ALA E C 1
ATOM 6588 O O . ALA E 1 45 ? -29.604 23.862 44.335 1.00 94.39 49 ALA E O 1
ATOM 6590 N N . MET E 1 46 ? -30.034 21.901 45.354 1.00 87.37 50 MET E N 1
ATOM 6591 C CA . MET E 1 46 ? -29.474 22.315 46.636 1.00 85.70 50 MET E CA 1
ATOM 6592 C C . MET E 1 46 ? -27.973 22.560 46.527 1.00 88.05 50 MET E C 1
ATOM 6593 O O . MET E 1 46 ? -27.433 23.457 47.175 1.00 90.68 50 MET E O 1
ATOM 6598 N N . LEU E 1 47 ? -27.305 21.754 45.708 1.00 81.31 51 LEU E N 1
ATOM 6599 C CA . LEU E 1 47 ? -25.872 21.904 45.481 1.00 82.83 51 LEU E CA 1
ATOM 6600 C C . LEU E 1 47 ? -25.583 23.229 44.783 1.00 95.47 51 LEU E C 1
ATOM 6601 O O . LEU E 1 47 ? -24.626 23.926 45.122 1.00 94.64 51 LEU E O 1
ATOM 6606 N N . ASN E 1 48 ? -26.418 23.568 43.806 1.00 95.01 52 ASN E N 1
ATOM 6607 C CA . ASN E 1 48 ? -26.277 24.817 43.068 1.00 90.22 52 ASN E CA 1
ATOM 6608 C C . ASN E 1 48 ? -26.610 26.015 43.948 1.00 82.83 52 ASN E C 1
ATOM 6609 O O . ASN E 1 48 ? -26.072 27.106 43.761 1.00 90.24 52 ASN E O 1
ATOM 6614 N N . LEU E 1 49 ? -27.505 25.801 44.908 1.00 81.28 53 LEU E N 1
ATOM 6615 C CA . LEU E 1 49 ? -27.900 26.845 45.846 1.00 90.17 53 LEU E CA 1
ATOM 6616 C C . LEU E 1 49 ? -26.731 27.244 46.737 1.00 100.61 53 LEU E C 1
ATOM 6617 O O . LEU E 1 49 ? -26.630 28.394 47.165 1.00 112.85 53 LEU E O 1
ATOM 6622 N N . ARG E 1 50 ? -25.849 26.288 47.015 1.00 99.15 54 ARG E N 1
ATOM 6623 C CA . ARG E 1 50 ? -24.686 26.548 47.852 1.00 104.41 54 ARG E CA 1
ATOM 6624 C C . ARG E 1 50 ? -23.657 27.368 47.081 1.00 105.64 54 ARG E C 1
ATOM 6625 O O . ARG E 1 50 ? -22.895 28.137 47.666 1.00 114.30 54 ARG E O 1
ATOM 6633 N N . LYS E 1 51 ? -23.645 27.194 45.763 1.00 108.81 55 LYS E N 1
ATOM 6634 C CA . LYS E 1 51 ? -22.743 27.937 44.891 1.00 110.71 55 LYS E CA 1
ATOM 6635 C C . LYS E 1 51 ? -23.062 29.429 44.876 1.00 124.55 55 LYS E C 1
ATOM 6636 O O . LYS E 1 51 ? -22.160 30.265 44.826 1.00 135.46 55 LYS E O 1
ATOM 6638 N N . GLU E 1 52 ? -24.350 29.756 44.917 1.00 116.16 56 GLU E N 1
ATOM 6639 C CA . GLU E 1 52 ? -24.788 31.148 44.909 1.00 122.66 56 GLU E CA 1
ATOM 6640 C C . GLU E 1 52 ? -24.563 31.821 46.261 1.00 124.05 56 GLU E C 1
ATOM 6641 O O . GLU E 1 52 ? -24.715 31.190 47.308 1.00 124.96 56 GLU E O 1
ATOM 6643 N N . PRO E 1 53 ? -24.197 33.112 46.240 1.00 124.65 57 PRO E N 1
ATOM 6644 C CA . PRO E 1 53 ? -23.962 33.883 47.466 1.00 119.11 57 PRO E CA 1
ATOM 6645 C C . PRO E 1 53 ? -25.256 34.235 48.195 1.00 114.99 57 PRO E C 1
ATOM 6646 O O . PRO E 1 53 ? -26.332 34.208 47.596 1.00 112.00 57 PRO E O 1
ATOM 6650 N N . LEU E 1 54 ? -25.144 34.560 49.480 1.00 111.96 58 LEU E N 1
ATOM 6651 C CA . LEU E 1 54 ? -26.298 34.938 50.287 1.00 109.32 58 LEU E CA 1
ATOM 6652 C C . LEU E 1 54 ? -26.867 36.286 49.854 1.00 112.04 58 LEU E C 1
ATOM 6653 O O . LEU E 1 54 ? -26.119 37.178 49.453 1.00 116.82 58 LEU E O 1
ATOM 6658 N N . PRO E 1 55 ? -28.197 36.439 49.933 1.00 108.81 59 PRO E N 1
ATOM 6659 C CA . PRO E 1 55 ? -28.844 37.705 49.573 1.00 112.81 59 PRO E CA 1
ATOM 6660 C C . PRO E 1 55 ? -28.635 38.775 50.639 1.00 121.18 59 PRO E C 1
ATOM 6661 O O . PRO E 1 55 ? -28.281 38.450 51.772 1.00 120.19 59 PRO E O 1
ATOM 6665 N N . GLU E 1 56 ? -28.854 40.035 50.278 1.00 126.08 60 GLU E N 1
ATOM 6666 C CA . GLU E 1 56 ? -28.697 41.135 51.222 1.00 124.71 60 GLU E CA 1
ATOM 6667 C C . GLU E 1 56 ? -29.922 41.260 52.122 1.00 118.24 60 GLU E C 1
ATOM 6668 O O . GLU E 1 56 ? -29.817 41.674 53.277 1.00 118.12 60 GLU E O 1
ATOM 6670 N N . LYS E 1 57 ? -31.082 40.897 51.584 1.00 113.77 61 LYS E N 1
ATOM 6671 C CA . LYS E 1 57 ? -32.334 40.976 52.327 1.00 107.44 61 LYS E CA 1
ATOM 6672 C C . LYS E 1 57 ? -33.156 39.701 52.169 1.00 98.21 61 LYS E C 1
ATOM 6673 O O . LYS E 1 57 ? -33.298 39.177 51.064 1.00 105.26 61 LYS E O 1
ATOM 6675 N N . PHE E 1 58 ? -33.695 39.206 53.278 1.00 89.36 62 PHE E N 1
ATOM 6676 C CA . PHE E 1 58 ? -34.541 38.019 53.251 1.00 92.30 62 PHE E CA 1
ATOM 6677 C C . PHE E 1 58 ? -36.017 38.398 53.298 1.00 102.02 62 PHE E C 1
ATOM 6678 O O . PHE E 1 58 ? -36.496 38.949 54.290 1.00 110.58 62 PHE E O 1
ATOM 6686 N N . ASP E 1 59 ? -36.733 38.097 52.220 1.00 100.82 63 ASP E N 1
ATOM 6687 C CA . ASP E 1 59 ? -38.162 38.380 52.145 1.00 90.38 63 ASP E CA 1
ATOM 6688 C C . ASP E 1 59 ? -38.925 37.230 51.494 1.00 75.26 63 ASP E C 1
ATOM 6689 O O . ASP E 1 59 ? -38.351 36.183 51.196 1.00 73.54 63 ASP E O 1
ATOM 6694 N N . SER E 1 60 ? -40.220 37.433 51.278 1.00 78.64 64 SER E N 1
ATOM 6695 C CA . SER E 1 60 ? -41.063 36.416 50.660 1.00 74.86 64 SER E CA 1
ATOM 6696 C C . SER E 1 60 ? -40.664 36.177 49.208 1.00 82.05 64 SER E C 1
ATOM 6697 O O . SER E 1 60 ? -40.846 35.081 48.678 1.00 65.81 64 SER E O 1
ATOM 6700 N N . SER E 1 61 ? -40.124 37.210 48.568 1.00 88.50 65 SER E N 1
ATOM 6701 C CA . SER E 1 61 ? -39.669 37.102 47.187 1.00 86.41 65 SER E CA 1
ATOM 6702 C C . SER E 1 61 ? -38.500 36.129 47.063 1.00 86.83 65 SER E C 1
ATOM 6703 O O . SER E 1 61 ? -38.445 35.328 46.130 1.00 89.10 65 SER E O 1
ATOM 6706 N N . TYR E 1 62 ? -37.570 36.205 48.010 1.00 74.49 66 TYR E N 1
ATOM 6707 C CA . TYR E 1 62 ? -36.425 35.302 48.032 1.00 76.22 66 TYR E CA 1
ATOM 6708 C C . TYR E 1 62 ? -36.857 33.875 48.354 1.00 82.42 66 TYR E C 1
ATOM 6709 O O . TYR E 1 62 ? -36.255 32.911 47.880 1.00 78.57 66 TYR E O 1
ATOM 6718 N N . LEU E 1 63 ? -37.897 33.751 49.172 1.00 78.04 67 LEU E N 1
ATOM 6719 C CA . LEU E 1 63 ? -38.453 32.450 49.522 1.00 70.17 67 LEU E CA 1
ATOM 6720 C C . LEU E 1 63 ? -38.993 31.753 48.278 1.00 66.23 67 LEU E C 1
ATOM 6721 O O . LEU E 1 63 ? -38.800 30.551 48.093 1.00 64.78 67 LEU E O 1
ATOM 6726 N N . LYS E 1 64 ? -39.672 32.519 47.430 1.00 67.74 68 LYS E N 1
ATOM 6727 C CA . LYS E 1 64 ? -40.186 32.005 46.167 1.00 69.29 68 LYS E CA 1
ATOM 6728 C C . LYS E 1 64 ? -39.044 31.601 45.239 1.00 73.73 68 LYS E C 1
ATOM 6729 O O . LYS E 1 64 ? -39.175 30.661 44.455 1.00 80.80 68 LYS E O 1
ATOM 6731 N N . TYR E 1 65 ? -37.929 32.320 45.329 1.00 78.70 69 TYR E N 1
ATOM 6732 C CA . TYR E 1 65 ? -36.749 32.014 44.525 1.00 62.08 69 TYR E CA 1
ATOM 6733 C C . TYR E 1 65 ? -36.172 30.649 44.878 1.00 70.14 69 TYR E C 1
ATOM 6734 O O . TYR E 1 65 ? -35.768 29.891 43.997 1.00 60.29 69 TYR E O 1
ATOM 6743 N N . LEU E 1 66 ? -36.129 30.346 46.171 1.00 70.33 70 LEU E N 1
ATOM 6744 C CA . LEU E 1 66 ? -35.650 29.050 46.634 1.00 66.44 70 LEU E CA 1
ATOM 6745 C C . LEU E 1 66 ? -36.567 27.937 46.142 1.00 61.20 70 LEU E C 1
ATOM 6746 O O . LEU E 1 66 ? -36.103 26.905 45.659 1.00 60.58 70 LEU E O 1
ATOM 6751 N N . HIS E 1 67 ? -37.872 28.160 46.263 1.00 65.49 71 HIS E N 1
ATOM 6752 C CA . HIS E 1 67 ? -38.864 27.189 45.819 1.00 57.72 71 HIS E CA 1
ATOM 6753 C C . HIS E 1 67 ? -38.823 27.012 44.307 1.00 59.00 71 HIS E C 1
ATOM 6754 O O . HIS E 1 67 ? -39.080 25.924 43.794 1.00 74.88 71 HIS E O 1
ATOM 6761 N N . GLN E 1 68 ? -38.500 28.089 43.598 1.00 62.00 72 GLN E N 1
ATOM 6762 C CA . GLN E 1 68 ? -38.401 28.042 42.145 1.00 59.95 72 GLN E CA 1
ATOM 6763 C C . GLN E 1 68 ? -37.220 27.176 41.723 1.00 66.63 72 GLN E C 1
ATOM 6764 O O . GLN E 1 68 ? -37.368 26.265 40.913 1.00 79.93 72 GLN E O 1
ATOM 6770 N N . ARG E 1 69 ? -36.050 27.465 42.285 1.00 67.34 73 ARG E N 1
ATOM 6771 C CA . ARG E 1 69 ? -34.822 26.752 41.943 1.00 78.47 73 ARG E CA 1
ATOM 6772 C C . ARG E 1 69 ? -34.888 25.256 42.231 1.00 70.67 73 ARG E C 1
ATOM 6773 O O . ARG E 1 69 ? -34.255 24.456 41.541 1.00 56.37 73 ARG E O 1
ATOM 6781 N N . LEU E 1 70 ? -35.657 24.881 43.245 1.00 72.39 74 LEU E N 1
ATOM 6782 C CA . LEU E 1 70 ? -35.740 23.486 43.659 1.00 64.67 74 LEU E CA 1
ATOM 6783 C C . LEU E 1 70 ? -36.618 22.642 42.737 1.00 58.19 74 LEU E C 1
ATOM 6784 O O . LEU E 1 70 ? -36.317 21.475 42.490 1.00 60.87 74 LEU E O 1
ATOM 6789 N N . TYR E 1 71 ? -37.699 23.226 42.227 1.00 58.83 75 TYR E N 1
ATOM 6790 C CA . TYR E 1 71 ? -38.694 22.445 41.497 1.00 54.16 75 TYR E CA 1
ATOM 6791 C C . TYR E 1 71 ? -38.955 22.932 40.070 1.00 61.89 75 TYR E C 1
ATOM 6792 O O . TYR E 1 71 ? -39.960 22.557 39.465 1.00 81.63 75 TYR E O 1
ATOM 6801 N N . GLU E 1 72 ? -38.062 23.754 39.529 1.00 68.85 76 GLU E N 1
ATOM 6802 C CA . GLU E 1 72 ? -38.267 24.307 38.191 1.00 60.99 76 GLU E CA 1
ATOM 6803 C C . GLU E 1 72 ? -38.120 23.259 37.092 1.00 62.90 76 GLU E C 1
ATOM 6804 O O . GLU E 1 72 ? -38.711 23.393 36.020 1.00 65.75 76 GLU E O 1
ATOM 6810 N N . LYS E 1 73 ? -37.339 22.217 37.357 1.00 63.27 77 LYS E N 1
ATOM 6811 C CA . LYS E 1 73 ? -37.140 21.156 36.377 1.00 59.70 77 LYS E CA 1
ATOM 6812 C C . LYS E 1 73 ? -38.233 20.098 36.478 1.00 60.12 77 LYS E C 1
ATOM 6813 O O . LYS E 1 73 ? -38.398 19.275 35.577 1.00 59.80 77 LYS E O 1
ATOM 6815 N N . MET E 1 74 ? -38.988 20.138 37.570 1.00 57.38 78 MET E N 1
ATOM 6816 C CA . MET E 1 74 ? -40.013 19.133 37.828 1.00 57.50 78 MET E CA 1
ATOM 6817 C C . MET E 1 74 ? -41.418 19.684 37.625 1.00 54.76 78 MET E C 1
ATOM 6818 O O . MET E 1 74 ? -42.232 19.083 36.924 1.00 55.69 78 MET E O 1
ATOM 6820 N N . PHE E 1 75 ? -41.700 20.828 38.241 1.00 55.75 79 PHE E N 1
ATOM 6821 C CA . PHE E 1 75 ? -43.042 21.395 38.212 1.00 61.00 79 PHE E CA 1
ATOM 6822 C C . PHE E 1 75 ? -43.066 22.756 37.522 1.00 63.39 79 PHE E C 1
ATOM 6823 O O . PHE E 1 75 ? -42.109 23.526 37.608 1.00 59.90 79 PHE E O 1
ATOM 6831 N N . GLU E 1 76 ? -44.172 23.047 36.844 1.00 71.46 80 GLU E N 1
ATOM 6832 C CA . GLU E 1 76 ? -44.337 24.315 36.141 1.00 49.90 80 GLU E CA 1
ATOM 6833 C C . GLU E 1 76 ? -44.656 25.461 37.098 1.00 58.32 80 GLU E C 1
ATOM 6834 O O . GLU E 1 76 ? -44.446 26.629 36.771 1.00 66.78 80 GLU E O 1
ATOM 6840 N N . TRP E 1 77 ? -45.168 25.122 38.277 1.00 51.02 81 TRP E N 1
ATOM 6841 C CA . TRP E 1 77 ? -45.532 26.122 39.275 1.00 59.41 81 TRP E CA 1
ATOM 6842 C C . TRP E 1 77 ? -44.404 26.332 40.282 1.00 71.31 81 TRP E C 1
ATOM 6843 O O . TRP E 1 77 ? -44.653 26.494 41.474 1.00 73.20 81 TRP E O 1
ATOM 6854 N N . ALA E 1 78 ? -43.170 26.345 39.783 1.00 83.86 82 ALA E N 1
ATOM 6855 C CA . ALA E 1 78 ? -41.972 26.376 40.623 1.00 91.83 82 ALA E CA 1
ATOM 6856 C C . ALA E 1 78 ? -41.988 27.470 41.690 1.00 94.91 82 ALA E C 1
ATOM 6857 O O . ALA E 1 78 ? -42.102 27.181 42.880 1.00 102.63 82 ALA E O 1
ATOM 6859 N N . GLY E 1 79 ? -41.870 28.723 41.264 1.00 82.41 83 GLY E N 1
ATOM 6860 C CA . GLY E 1 79 ? -41.801 29.835 42.195 1.00 79.07 83 GLY E CA 1
ATOM 6861 C C . GLY E 1 79 ? -43.148 30.459 42.501 1.00 75.07 83 GLY E C 1
ATOM 6862 O O . GLY E 1 79 ? -43.230 31.637 42.847 1.00 94.08 83 GLY E O 1
ATOM 6863 N N . CYS E 1 80 ? -44.208 29.667 42.378 1.00 59.82 84 CYS E N 1
ATOM 6864 C CA . CYS E 1 80 ? -45.561 30.179 42.552 1.00 60.90 84 CYS E CA 1
ATOM 6865 C C . CYS E 1 80 ? -46.208 29.701 43.849 1.00 59.60 84 CYS E C 1
ATOM 6866 O O . CYS E 1 80 ? -46.107 28.529 44.211 1.00 66.54 84 CYS E O 1
ATOM 6869 N N . THR E 1 81 ? -46.869 30.620 44.544 1.00 58.64 85 THR E N 1
ATOM 6870 C CA . THR E 1 81 ? -47.637 30.280 45.734 1.00 58.48 85 THR E CA 1
ATOM 6871 C C . THR E 1 81 ? -49.058 29.892 45.331 1.00 77.36 85 THR E C 1
ATOM 6872 O O . THR E 1 81 ? -49.528 30.272 44.260 1.00 82.03 85 THR E O 1
ATOM 6876 N N . CYS E 1 82 ? -49.740 29.139 46.189 1.00 67.24 86 CYS E N 1
ATOM 6877 C CA . CYS E 1 82 ? -51.059 28.613 45.850 1.00 77.94 86 CYS E CA 1
ATOM 6878 C C . CYS E 1 82 ? -52.185 29.591 46.182 1.00 81.69 86 CYS E C 1
ATOM 6879 O O . CYS E 1 82 ? -53.358 29.218 46.185 1.00 77.15 86 CYS E O 1
ATOM 6882 N N . ASP E 1 83 ? -51.823 30.839 46.459 1.00 85.58 87 ASP E N 1
ATOM 6883 C CA . ASP E 1 83 ? -52.809 31.883 46.724 1.00 83.36 87 ASP E CA 1
ATOM 6884 C C . ASP E 1 83 ? -53.356 32.450 45.417 1.00 82.01 87 ASP E C 1
ATOM 6885 O O . ASP E 1 83 ? -54.299 33.242 45.416 1.00 72.72 87 ASP E O 1
ATOM 6890 N N . THR E 1 84 ? -52.756 32.034 44.307 1.00 84.63 88 THR E N 1
ATOM 6891 C CA . THR E 1 84 ? -53.150 32.499 42.984 1.00 70.90 88 THR E CA 1
ATOM 6892 C C . THR E 1 84 ? -53.313 31.310 42.042 1.00 62.80 88 THR E C 1
ATOM 6893 O O . THR E 1 84 ? -52.458 30.424 42.011 1.00 67.25 88 THR E O 1
ATOM 6897 N N . PRO E 1 85 ? -54.418 31.281 41.276 1.00 67.27 89 PRO E N 1
ATOM 6898 C CA . PRO E 1 85 ? -54.690 30.166 40.361 1.00 53.12 89 PRO E CA 1
ATOM 6899 C C . PRO E 1 85 ? -53.589 29.978 39.324 1.00 48.72 89 PRO E C 1
ATOM 6900 O O . PRO E 1 85 ? -53.194 30.936 38.661 1.00 71.01 89 PRO E O 1
ATOM 6904 N N . PHE E 1 86 ? -53.105 28.749 39.189 1.00 60.33 90 PHE E N 1
ATOM 6905 C CA . PHE E 1 86 ? -52.052 28.448 38.230 1.00 47.62 90 PHE E CA 1
ATOM 6906 C C . PHE E 1 86 ? -52.618 27.735 37.011 1.00 45.68 90 PHE E C 1
ATOM 6907 O O . PHE E 1 86 ? -53.462 26.849 37.137 1.00 46.02 90 PHE E O 1
ATOM 6915 N N . THR E 1 87 ? -52.144 28.120 35.832 1.00 45.73 91 THR E N 1
ATOM 6916 C CA . THR E 1 87 ? -52.591 27.499 34.593 1.00 44.01 91 THR E CA 1
ATOM 6917 C C . THR E 1 87 ? -51.490 26.632 33.999 1.00 61.20 91 THR E C 1
ATOM 6918 O O . THR E 1 87 ? -50.446 27.136 33.585 1.00 68.11 91 THR E O 1
ATOM 6922 N N . PHE E 1 88 ? -51.728 25.325 33.961 1.00 51.45 92 PHE E N 1
ATOM 6923 C CA . PHE E 1 88 ? -50.779 24.396 33.365 1.00 49.32 92 PHE E CA 1
ATOM 6924 C C . PHE E 1 88 ? -50.726 24.580 31.853 1.00 48.40 92 PHE E C 1
ATOM 6925 O O . PHE E 1 88 ? -51.546 25.294 31.275 1.00 56.97 92 PHE E O 1
ATOM 6933 N N . SER E 1 89 ? -49.760 23.927 31.217 1.00 54.65 93 SER E N 1
ATOM 6934 C CA . SER E 1 89 ? -49.564 24.053 29.777 1.00 40.79 93 SER E CA 1
ATOM 6935 C C . SER E 1 89 ? -50.616 23.276 28.986 1.00 38.71 93 SER E C 1
ATOM 6936 O O . SER E 1 89 ? -50.583 23.257 27.756 1.00 54.80 93 SER E O 1
ATOM 6939 N N . ASP E 1 90 ? -51.548 22.641 29.692 1.00 37.68 94 ASP E N 1
ATOM 6940 C CA . ASP E 1 90 ? -52.607 21.878 29.042 1.00 43.97 94 ASP E CA 1
ATOM 6941 C C . ASP E 1 90 ? -53.958 22.581 29.157 1.00 59.64 94 ASP E C 1
ATOM 6942 O O . ASP E 1 90 ? -54.994 22.014 28.810 1.00 64.14 94 ASP E O 1
ATOM 6947 N N . GLY E 1 91 ? -53.941 23.807 29.669 1.00 59.44 95 GLY E N 1
ATOM 6948 C CA . GLY E 1 91 ? -55.145 24.613 29.760 1.00 56.02 95 GLY E CA 1
ATOM 6949 C C . GLY E 1 91 ? -55.871 24.495 31.085 1.00 47.17 95 GLY E C 1
ATOM 6950 O O . GLY E 1 91 ? -56.749 25.302 31.392 1.00 50.19 95 GLY E O 1
ATOM 6951 N N . THR E 1 92 ? -55.508 23.491 31.875 1.00 40.37 96 THR E N 1
ATOM 6952 C CA . THR E 1 92 ? -56.143 23.280 33.171 1.00 44.23 96 THR E CA 1
ATOM 6953 C C . THR E 1 92 ? -55.680 24.325 34.179 1.00 51.48 96 THR E C 1
ATOM 6954 O O . THR E 1 92 ? -54.528 24.759 34.155 1.00 50.93 96 THR E O 1
ATOM 6958 N N . VAL E 1 93 ? -56.585 24.723 35.065 1.00 38.68 97 VAL E N 1
ATOM 6959 C CA . VAL E 1 93 ? -56.274 25.729 36.070 1.00 40.46 97 VAL E CA 1
ATOM 6960 C C . VAL E 1 93 ? -56.443 25.156 37.469 1.00 58.69 97 VAL E C 1
ATOM 6961 O O . VAL E 1 93 ? -57.190 24.199 37.673 1.00 57.95 97 VAL E O 1
ATOM 6965 N N . THR E 1 94 ? -55.743 25.743 38.433 1.00 54.92 98 THR E N 1
ATOM 6966 C CA . THR E 1 94 ? -55.832 25.285 39.811 1.00 51.19 98 THR E CA 1
ATOM 6967 C C . THR E 1 94 ? -56.871 26.083 40.585 1.00 53.56 98 THR E C 1
ATOM 6968 O O . THR E 1 94 ? -57.332 27.129 40.130 1.00 57.84 98 THR E O 1
ATOM 6972 N N . LYS E 1 95 ? -57.235 25.578 41.757 1.00 45.73 99 LYS E N 1
ATOM 6973 C CA . LYS E 1 95 ? -58.174 26.266 42.630 1.00 52.27 99 LYS E CA 1
ATOM 6974 C C . LYS E 1 95 ? -57.433 26.840 43.829 1.00 59.91 99 LYS E C 1
ATOM 6975 O O . LYS E 1 95 ? -56.324 26.411 44.145 1.00 72.00 99 LYS E O 1
ATOM 6981 N N . VAL E 1 96 ? -58.047 27.811 44.495 1.00 58.46 100 VAL E N 1
ATOM 6982 C CA . VAL E 1 96 ? -57.404 28.469 45.623 1.00 70.75 100 VAL E CA 1
ATOM 6983 C C . VAL E 1 96 ? -58.136 28.155 46.920 1.00 75.21 100 VAL E C 1
ATOM 6984 O O . VAL E 1 96 ? -59.352 28.328 47.010 1.00 80.42 100 VAL E O 1
ATOM 6988 N N . PRO E 1 97 ? -57.390 27.685 47.933 1.00 62.68 101 PRO E N 1
ATOM 6989 C CA . PRO E 1 97 ? -57.949 27.398 49.257 1.00 62.82 101 PRO E CA 1
ATOM 6990 C C . PRO E 1 97 ? -58.598 28.628 49.878 1.00 69.99 101 PRO E C 1
ATOM 6991 O O . PRO E 1 97 ? -57.971 29.685 49.952 1.00 81.85 101 PRO E O 1
ATOM 6995 N N . ILE E 1 98 ? -59.844 28.483 50.315 1.00 65.42 102 ILE E N 1
ATOM 6996 C CA . ILE E 1 98 ? -60.582 29.595 50.897 1.00 78.29 102 ILE E CA 1
ATOM 6997 C C . ILE E 1 98 ? -59.957 30.009 52.229 1.00 83.51 102 ILE E C 1
ATOM 6998 O O . ILE E 1 98 ? -59.560 29.161 53.030 1.00 88.59 102 ILE E O 1
ATOM 7003 N N . ASN E 1 99 ? -59.845 31.319 52.434 1.00 79.17 103 ASN E N 1
ATOM 7004 C CA . ASN E 1 99 ? -59.290 31.887 53.661 1.00 88.89 103 ASN E CA 1
ATOM 7005 C C . ASN E 1 99 ? -57.859 31.425 53.926 1.00 78.80 103 ASN E C 1
ATOM 7006 O O . ASN E 1 99 ? -57.491 31.145 55.067 1.00 75.76 103 ASN E O 1
ATOM 7011 N N . ASN E 1 100 ? -57.060 31.344 52.866 1.00 69.26 104 ASN E N 1
ATOM 7012 C CA . ASN E 1 100 ? -55.688 30.859 52.969 1.00 64.96 104 ASN E CA 1
ATOM 7013 C C . ASN E 1 100 ? -54.802 31.782 53.802 1.00 71.06 104 ASN E C 1
ATOM 7014 O O . ASN E 1 100 ? -53.896 31.321 54.498 1.00 82.74 104 ASN E O 1
ATOM 7019 N N . LYS E 1 101 ? -55.065 33.084 53.706 1.00 65.76 105 LYS E N 1
ATOM 7020 C CA . LYS E 1 101 ? -54.342 34.106 54.465 1.00 75.33 105 LYS E CA 1
ATOM 7021 C C . LYS E 1 101 ? -52.852 34.134 54.125 1.00 76.22 105 LYS E C 1
ATOM 7022 O O . LYS E 1 101 ? -52.031 34.577 54.929 1.00 67.13 105 LYS E O 1
ATOM 7024 N N . ILE E 1 102 ? -52.510 33.659 52.931 1.00 74.92 106 ILE E N 1
ATOM 7025 C CA . ILE E 1 102 ? -51.123 33.632 52.483 1.00 64.56 106 ILE E CA 1
ATOM 7026 C C . ILE E 1 102 ? -50.610 35.038 52.187 1.00 89.26 106 ILE E C 1
ATOM 7027 O O . ILE E 1 102 ? -49.511 35.407 52.603 1.00 67.81 106 ILE E O 1
ATOM 7032 N N . LYS E 1 103 ? -51.414 35.817 51.468 1.00 83.87 107 LYS E N 1
ATOM 7033 C CA . LYS E 1 103 ? -51.026 37.164 51.064 1.00 80.32 107 LYS E CA 1
ATOM 7034 C C . LYS E 1 103 ? -50.795 38.065 52.272 1.00 80.05 107 LYS E C 1
ATOM 7035 O O . LYS E 1 103 ? -49.790 38.772 52.346 1.00 79.67 107 LYS E O 1
ATOM 7037 N N . GLU E 1 104 ? -51.729 38.033 53.217 1.00 85.67 108 GLU E N 1
ATOM 7038 C CA . GLU E 1 104 ? -51.604 38.820 54.438 1.00 92.82 108 GLU E CA 1
ATOM 7039 C C . GLU E 1 104 ? -50.487 38.282 55.326 1.00 94.25 108 GLU E C 1
ATOM 7040 O O . GLU E 1 104 ? -49.824 39.039 56.035 1.00 98.25 108 GLU E O 1
ATOM 7042 N N . GLY E 1 105 ? -50.284 36.969 55.280 1.00 94.96 109 GLY E N 1
ATOM 7043 C CA . GLY E 1 105 ? -49.255 36.323 56.074 1.00 93.83 109 GLY E CA 1
ATOM 7044 C C . GLY E 1 105 ? -47.843 36.659 55.632 1.00 93.28 109 GLY E C 1
ATOM 7045 O O . GLY E 1 105 ? -46.985 36.970 56.457 1.00 96.48 109 GLY E O 1
ATOM 7046 N N . LEU E 1 106 ? -47.602 36.592 54.326 1.00 89.19 110 LEU E N 1
ATOM 7047 C CA . LEU E 1 106 ? -46.284 36.883 53.773 1.00 83.60 110 LEU E CA 1
ATOM 7048 C C . LEU E 1 106 ? -45.921 38.358 53.912 1.00 99.04 110 LEU E C 1
ATOM 7049 O O . LEU E 1 106 ? -44.754 38.702 54.098 1.00 112.00 110 LEU E O 1
ATOM 7054 N N . LYS E 1 107 ? -46.925 39.225 53.818 1.00 93.91 111 LYS E N 1
ATOM 7055 C CA . LYS E 1 107 ? -46.711 40.659 53.973 1.00 84.98 111 LYS E CA 1
ATOM 7056 C C . LYS E 1 107 ? -46.249 40.985 55.389 1.00 81.97 111 LYS E C 1
ATOM 7057 O O . LYS E 1 107 ? -45.405 41.859 55.592 1.00 90.91 111 LYS E O 1
ATOM 7059 N N . ARG E 1 108 ? -46.807 40.275 56.364 1.00 79.04 112 ARG E N 1
ATOM 7060 C CA . ARG E 1 108 ? -46.428 40.454 57.760 1.00 96.06 112 ARG E CA 1
ATOM 7061 C C . ARG E 1 108 ? -44.995 39.991 57.998 1.00 98.11 112 ARG E C 1
ATOM 7062 O O . ARG E 1 108 ? -44.221 40.666 58.674 1.00 91.75 112 ARG E O 1
ATOM 7064 N N . ILE E 1 109 ? -44.653 38.835 57.435 1.00 101.26 113 ILE E N 1
ATOM 7065 C CA . ILE E 1 109 ? -43.313 38.273 57.566 1.00 103.20 113 ILE E CA 1
ATOM 7066 C C . ILE E 1 109 ? -42.257 39.204 56.979 1.00 105.52 113 ILE E C 1
ATOM 7067 O O . ILE E 1 109 ? -41.170 39.355 57.538 1.00 105.81 113 ILE E O 1
ATOM 7069 N N . ASP E 1 110 ? -42.583 39.819 55.846 1.00 107.19 114 ASP E N 1
ATOM 7070 C CA . ASP E 1 110 ? -41.683 40.764 55.195 1.00 105.04 114 ASP E CA 1
ATOM 7071 C C . ASP E 1 110 ? -41.418 41.975 56.085 1.00 110.39 114 ASP E C 1
ATOM 7072 O O . ASP E 1 110 ? -40.294 42.472 56.155 1.00 95.20 114 ASP E O 1
ATOM 7077 N N . GLN E 1 111 ? -42.462 42.444 56.761 1.00 113.21 115 GLN E N 1
ATOM 7078 C CA . GLN E 1 111 ? -42.355 43.607 57.635 1.00 122.46 115 GLN E CA 1
ATOM 7079 C C . GLN E 1 111 ? -41.544 43.302 58.893 1.00 125.43 115 GLN E C 1
ATOM 7080 O O . GLN E 1 111 ? -40.800 44.153 59.381 1.00 131.57 115 GLN E O 1
ATOM 7082 N N . ILE E 1 112 ? -41.694 42.088 59.415 1.00 118.98 116 ILE E N 1
ATOM 7083 C CA . ILE E 1 112 ? -40.960 41.668 60.605 1.00 96.17 116 ILE E CA 1
ATOM 7084 C C . ILE E 1 112 ? -39.467 41.543 60.318 1.00 96.21 116 ILE E C 1
ATOM 7085 O O . ILE E 1 112 ? -38.633 41.999 61.101 1.00 106.10 116 ILE E O 1
ATOM 7090 N N . LEU E 1 113 ? -39.136 40.933 59.185 1.00 94.03 117 LEU E N 1
ATOM 7091 C CA . LEU E 1 113 ? -37.743 40.736 58.800 1.00 93.97 117 LEU E CA 1
ATOM 7092 C C . LEU E 1 113 ? -37.078 42.062 58.437 1.00 94.67 117 LEU E C 1
ATOM 7093 O O . LEU E 1 113 ? -35.852 42.171 58.426 1.00 94.27 117 LEU E O 1
ATOM 7095 N N . ALA E 1 114 ? -37.897 43.065 58.138 1.00 100.32 118 ALA E N 1
ATOM 7096 C CA . ALA E 1 114 ? -37.400 44.393 57.796 1.00 102.41 118 ALA E CA 1
ATOM 7097 C C . ALA E 1 114 ? -37.154 45.255 59.033 1.00 105.72 118 ALA E C 1
ATOM 7098 O O . ALA E 1 114 ? -36.144 45.956 59.120 1.00 105.49 118 ALA E O 1
ATOM 7100 N N . GLU E 1 115 ? -38.078 45.198 59.989 1.00 103.62 119 GLU E N 1
ATOM 7101 C CA . GLU E 1 115 ? -37.979 46.013 61.195 1.00 104.75 119 GLU E CA 1
ATOM 7102 C C . GLU E 1 115 ? -36.860 45.551 62.121 1.00 105.68 119 GLU E C 1
ATOM 7103 O O . GLU E 1 115 ? -36.224 46.370 62.784 1.00 103.19 119 GLU E O 1
ATOM 7105 N N . LYS E 1 116 ? -36.619 44.245 62.169 1.00 100.50 120 LYS E N 1
ATOM 7106 C CA . LYS E 1 116 ? -35.578 43.709 63.037 1.00 107.06 120 LYS E CA 1
ATOM 7107 C C . LYS E 1 116 ? -34.281 43.465 62.269 1.00 118.15 120 LYS E C 1
ATOM 7108 O O . LYS E 1 116 ? -33.377 42.797 62.770 1.00 121.63 120 LYS E O 1
ATOM 7114 N N . ASN E 1 117 ? -34.201 44.026 61.062 1.00 126.76 121 ASN E N 1
ATOM 7115 C CA . ASN E 1 117 ? -33.002 43.968 60.228 1.00 129.71 121 ASN E CA 1
ATOM 7116 C C . ASN E 1 117 ? -32.518 42.548 59.968 1.00 129.37 121 ASN E C 1
ATOM 7117 O O . ASN E 1 117 ? -31.346 42.234 60.187 1.00 134.85 121 ASN E O 1
ATOM 7119 N N . ASN E 1 118 ? -33.435 41.699 59.507 1.00 125.43 122 ASN E N 1
ATOM 7120 C CA . ASN E 1 118 ? -33.143 40.303 59.191 1.00 110.93 122 ASN E CA 1
ATOM 7121 C C . ASN E 1 118 ? -32.558 39.551 60.382 1.00 109.88 122 ASN E C 1
ATOM 7122 O O . ASN E 1 118 ? -31.767 38.622 60.208 1.00 101.38 122 ASN E O 1
ATOM 7127 N N . PHE E 1 119 ? -32.952 39.969 61.584 1.00 114.85 123 PHE E N 1
ATOM 7128 C CA . PHE E 1 119 ? -32.481 39.367 62.833 1.00 116.20 123 PHE E CA 1
ATOM 7129 C C . PHE E 1 119 ? -30.965 39.423 62.980 1.00 113.70 123 PHE E C 1
ATOM 7130 O O . PHE E 1 119 ? -30.371 38.599 63.673 1.00 119.46 123 PHE E O 1
ATOM 7138 N N . GLN E 1 120 ? -30.343 40.397 62.324 1.00 114.43 124 GLN E N 1
ATOM 7139 C CA . GLN E 1 120 ? -28.908 40.592 62.453 1.00 124.97 124 GLN E CA 1
ATOM 7140 C C . GLN E 1 120 ? -28.657 41.566 63.596 1.00 136.52 124 GLN E C 1
ATOM 7141 O O . GLN E 1 120 ? -29.498 42.415 63.890 1.00 137.07 124 GLN E O 1
ATOM 7143 N N . GLY E 1 121 ? -27.500 41.446 64.238 1.00 146.03 125 GLY E N 1
ATOM 7144 C CA . GLY E 1 121 ? -27.177 42.304 65.361 1.00 152.57 125 GLY E CA 1
ATOM 7145 C C . GLY E 1 121 ? -28.052 42.007 66.565 1.00 155.17 125 GLY E C 1
ATOM 7146 O O . GLY E 1 121 ? -28.448 42.914 67.295 1.00 161.22 125 GLY E O 1
ATOM 7147 N N . LEU E 1 122 ? -28.365 40.731 66.767 1.00 149.66 126 LEU E N 1
ATOM 7148 C CA . LEU E 1 122 ? -29.205 40.321 67.887 1.00 141.80 126 LEU E CA 1
ATOM 7149 C C . LEU E 1 122 ? -28.476 39.342 68.802 1.00 141.63 126 LEU E C 1
ATOM 7150 O O . LEU E 1 122 ? -27.507 38.701 68.395 1.00 135.24 126 LEU E O 1
ATOM 7152 N N . SER E 1 123 ? -28.948 39.233 70.040 1.00 142.97 127 SER E N 1
ATOM 7153 C CA . SER E 1 123 ? -28.421 38.248 70.977 1.00 137.94 127 SER E CA 1
ATOM 7154 C C . SER E 1 123 ? -28.973 36.859 70.677 1.00 134.07 127 SER E C 1
ATOM 7155 O O . SER E 1 123 ? -29.962 36.719 69.959 1.00 132.63 127 SER E O 1
ATOM 7157 N N . ARG E 1 124 ? -28.328 35.835 71.229 1.00 136.49 128 ARG E N 1
ATOM 7158 C CA . ARG E 1 124 ? -28.737 34.455 70.991 1.00 131.78 128 ARG E CA 1
ATOM 7159 C C . ARG E 1 124 ? -30.103 34.154 71.602 1.00 128.11 128 ARG E C 1
ATOM 7160 O O . ARG E 1 124 ? -30.921 33.461 70.999 1.00 131.54 128 ARG E O 1
ATOM 7162 N N . LYS E 1 125 ? -30.339 34.676 72.802 1.00 128.70 129 LYS E N 1
ATOM 7163 C CA . LYS E 1 125 ? -31.622 34.504 73.476 1.00 123.73 129 LYS E CA 1
ATOM 7164 C C . LYS E 1 125 ? -32.757 35.166 72.701 1.00 126.01 129 LYS E C 1
ATOM 7165 O O . LYS E 1 125 ? -33.832 34.589 72.538 1.00 125.51 129 LYS E O 1
ATOM 7167 N N . GLU E 1 126 ? -32.505 36.381 72.225 1.00 125.74 130 GLU E N 1
ATOM 7168 C CA . GLU E 1 126 ? -33.489 37.130 71.451 1.00 125.70 130 GLU E CA 1
ATOM 7169 C C . GLU E 1 126 ? -33.739 36.505 70.082 1.00 121.99 130 GLU E C 1
ATOM 7170 O O . GLU E 1 126 ? -34.867 36.508 69.587 1.00 111.06 130 GLU E O 1
ATOM 7172 N N . PHE E 1 127 ? -32.682 35.974 69.477 1.00 120.45 131 PHE E N 1
ATOM 7173 C CA . PHE E 1 127 ? -32.773 35.368 68.152 1.00 120.73 131 PHE E CA 1
ATOM 7174 C C . PHE E 1 127 ? -33.709 34.164 68.143 1.00 122.55 131 PHE E C 1
ATOM 7175 O O . PHE E 1 127 ? -34.507 33.998 67.222 1.00 127.72 131 PHE E O 1
ATOM 7183 N N . ILE E 1 128 ? -33.610 33.328 69.172 1.00 121.57 132 ILE E N 1
ATOM 7184 C CA . ILE E 1 128 ? -34.452 32.142 69.277 1.00 110.57 132 ILE E CA 1
ATOM 7185 C C . ILE E 1 128 ? -35.928 32.509 69.416 1.00 113.83 132 ILE E C 1
ATOM 7186 O O . ILE E 1 128 ? -36.786 31.930 68.752 1.00 123.79 132 ILE E O 1
ATOM 7188 N N . HIS E 1 129 ? -36.213 33.475 70.285 1.00 106.87 133 HIS E N 1
ATOM 7189 C CA . HIS E 1 129 ? -37.584 33.905 70.540 1.00 110.69 133 HIS E CA 1
ATOM 7190 C C . HIS E 1 129 ? -38.198 34.649 69.355 1.00 123.01 133 HIS E C 1
ATOM 7191 O O . HIS E 1 129 ? -39.419 34.679 69.198 1.00 127.18 133 HIS E O 1
ATOM 7193 N N . GLU E 1 130 ? -37.350 35.248 68.525 1.00 120.23 134 GLU E N 1
ATOM 7194 C CA . GLU E 1 130 ? -37.819 36.024 67.381 1.00 112.90 134 GLU E CA 1
ATOM 7195 C C . GLU E 1 130 ? -38.057 35.155 66.149 1.00 111.26 134 GLU E C 1
ATOM 7196 O O . GLU E 1 130 ? -39.032 35.349 65.422 1.00 111.75 134 GLU E O 1
ATOM 7198 N N . VAL E 1 131 ? -37.165 34.197 65.920 1.00 110.89 135 VAL E N 1
ATOM 7199 C CA . VAL E 1 131 ? -37.267 33.313 64.763 1.00 98.91 135 VAL E CA 1
ATOM 7200 C C . VAL E 1 131 ? -38.432 32.344 64.930 1.00 101.74 135 VAL E C 1
ATOM 7201 O O . VAL E 1 131 ? -39.154 32.054 63.973 1.00 98.91 135 VAL E O 1
ATOM 7205 N N . SER E 1 132 ? -38.619 31.861 66.155 1.00 105.29 136 SER E N 1
ATOM 7206 C CA . SER E 1 132 ? -39.675 30.901 66.458 1.00 109.11 136 SER E CA 1
ATOM 7207 C C . SER E 1 132 ? -41.050 31.461 66.107 1.00 117.13 136 SER E C 1
ATOM 7208 O O . SER E 1 132 ? -41.908 30.742 65.598 1.00 106.89 136 SER E O 1
ATOM 7210 N N . THR E 1 133 ? -41.249 32.747 66.378 1.00 121.12 137 THR E N 1
ATOM 7211 C CA . THR E 1 133 ? -42.515 33.408 66.082 1.00 109.66 137 THR E CA 1
ATOM 7212 C C . THR E 1 133 ? -42.769 33.455 64.578 1.00 103.68 137 THR E C 1
ATOM 7213 O O . THR E 1 133 ? -43.865 33.138 64.114 1.00 103.57 137 THR E O 1
ATOM 7215 N N . VAL E 1 134 ? -41.751 33.855 63.823 1.00 114.66 138 VAL E N 1
ATOM 7216 C CA . VAL E 1 134 ? -41.858 33.947 62.372 1.00 82.51 138 VAL E CA 1
ATOM 7217 C C . VAL E 1 134 ? -41.994 32.571 61.723 1.00 96.78 138 VAL E C 1
ATOM 7218 O O . VAL E 1 134 ? -42.706 32.412 60.731 1.00 90.63 138 VAL E O 1
ATOM 7220 N N . PHE E 1 135 ? -41.305 31.582 62.285 1.00 93.34 139 PHE E N 1
ATOM 7221 C CA . PHE E 1 135 ? -41.341 30.220 61.757 1.00 87.83 139 PHE E CA 1
ATOM 7222 C C . PHE E 1 135 ? -42.739 29.615 61.851 1.00 86.50 139 PHE E C 1
ATOM 7223 O O . PHE E 1 135 ? -43.216 28.986 60.907 1.00 96.10 139 PHE E O 1
ATOM 7231 N N . ILE E 1 136 ? -43.390 29.813 62.994 1.00 83.84 140 ILE E N 1
ATOM 7232 C CA . ILE E 1 136 ? -44.738 29.300 63.213 1.00 89.35 140 ILE E CA 1
ATOM 7233 C C . ILE E 1 136 ? -45.732 29.954 62.260 1.00 99.82 140 ILE E C 1
ATOM 7234 O O . ILE E 1 136 ? -46.594 29.283 61.690 1.00 106.01 140 ILE E O 1
ATOM 7239 N N . LEU E 1 137 ? -45.598 31.265 62.082 1.00 98.54 141 LEU E N 1
ATOM 7240 C CA . LEU E 1 137 ? -46.473 32.005 61.182 1.00 100.59 141 LEU E CA 1
ATOM 7241 C C . LEU E 1 137 ? -46.319 31.510 59.749 1.00 93.84 141 LEU E C 1
ATOM 7242 O O . LEU E 1 137 ? -47.297 31.418 59.010 1.00 95.81 141 LEU E O 1
ATOM 7244 N N . LEU E 1 138 ? -45.090 31.180 59.365 1.00 84.88 142 LEU E N 1
ATOM 7245 C CA . LEU E 1 138 ? -44.816 30.682 58.022 1.00 83.91 142 LEU E CA 1
ATOM 7246 C C . LEU E 1 138 ? -45.278 29.235 57.867 1.00 92.30 142 LEU E C 1
ATOM 7247 O O . LEU E 1 138 ? -45.370 28.716 56.756 1.00 96.32 142 LEU E O 1
ATOM 7252 N N . ASN E 1 139 ? -45.568 28.586 58.990 1.00 96.98 143 ASN E N 1
ATOM 7253 C CA . ASN E 1 139 ? -46.081 27.221 58.971 1.00 89.29 143 ASN E CA 1
ATOM 7254 C C . ASN E 1 139 ? -47.599 27.161 59.101 1.00 91.46 143 ASN E C 1
ATOM 7255 O O . ASN E 1 139 ? -48.235 26.252 58.567 1.00 101.74 143 ASN E O 1
ATOM 7260 N N . LYS E 1 140 ? -48.176 28.123 59.815 1.00 96.39 144 LYS E N 1
ATOM 7261 C CA . LYS E 1 140 ? -49.627 28.196 59.952 1.00 92.03 144 LYS E CA 1
ATOM 7262 C C . LYS E 1 140 ? -50.254 28.428 58.583 1.00 94.89 144 LYS E C 1
ATOM 7263 O O . LYS E 1 140 ? -51.267 27.818 58.239 1.00 95.13 144 LYS E O 1
ATOM 7269 N N . ILE E 1 141 ? -49.642 29.316 57.806 1.00 97.09 145 ILE E N 1
ATOM 7270 C CA . ILE E 1 141 ? -50.050 29.518 56.423 1.00 99.70 145 ILE E CA 1
ATOM 7271 C C . ILE E 1 141 ? -49.134 28.708 55.510 1.00 100.76 145 ILE E C 1
ATOM 7272 O O . ILE E 1 141 ? -47.922 28.652 55.710 1.00 114.26 145 ILE E O 1
ATOM 7277 N N . ARG E 1 142 ? -49.737 28.052 54.526 1.00 87.40 146 ARG E N 1
ATOM 7278 C CA . ARG E 1 142 ? -49.005 27.242 53.559 1.00 85.29 146 ARG E CA 1
ATOM 7279 C C . ARG E 1 142 ? -48.928 27.900 52.186 1.00 86.04 146 ARG E C 1
ATOM 7280 O O . ARG E 1 142 ? -49.831 27.733 51.368 1.00 87.17 146 ARG E O 1
ATOM 7288 N N . PRO E 1 143 ? -47.843 28.651 51.930 1.00 85.82 147 PRO E N 1
ATOM 7289 C CA . PRO E 1 143 ? -47.685 29.390 50.672 1.00 81.88 147 PRO E CA 1
ATOM 7290 C C . PRO E 1 143 ? -47.663 28.482 49.442 1.00 75.16 147 PRO E C 1
ATOM 7291 O O . PRO E 1 143 ? -48.368 28.753 48.471 1.00 75.82 147 PRO E O 1
ATOM 7295 N N . PHE E 1 144 ? -46.877 27.412 49.495 1.00 69.48 148 PHE E N 1
ATOM 7296 C CA . PHE E 1 144 ? -46.754 26.497 48.365 1.00 62.85 148 PHE E CA 1
ATOM 7297 C C . PHE E 1 144 ? -47.588 25.238 48.569 1.00 66.29 148 PHE E C 1
ATOM 7298 O O . PHE E 1 144 ? -47.783 24.785 49.697 1.00 62.92 148 PHE E O 1
ATOM 7306 N N . MET E 1 145 ? -48.075 24.678 47.466 1.00 63.69 149 MET E N 1
ATOM 7307 C CA . MET E 1 145 ? -48.897 23.477 47.516 1.00 63.41 149 MET E CA 1
ATOM 7308 C C . MET E 1 145 ? -48.076 22.261 47.927 1.00 67.05 149 MET E C 1
ATOM 7309 O O . MET E 1 145 ? -48.519 21.447 48.737 1.00 70.47 149 MET E O 1
ATOM 7314 N N . VAL E 1 146 ? -46.878 22.144 47.362 1.00 67.41 150 VAL E N 1
ATOM 7315 C CA . VAL E 1 146 ? -45.969 21.047 47.682 1.00 73.02 150 VAL E CA 1
ATOM 7316 C C . VAL E 1 146 ? -44.541 21.565 47.848 1.00 69.57 150 VAL E C 1
ATOM 7317 O O . VAL E 1 146 ? -44.068 22.364 47.039 1.00 69.76 150 VAL E O 1
ATOM 7321 N N . GLY E 1 147 ? -43.858 21.112 48.894 1.00 58.07 151 GLY E N 1
ATOM 7322 C CA . GLY E 1 147 ? -42.454 21.433 49.077 1.00 67.96 151 GLY E CA 1
ATOM 7323 C C . GLY E 1 147 ? -42.176 22.525 50.091 1.00 72.41 151 GLY E C 1
ATOM 7324 O O . GLY E 1 147 ? -41.143 23.191 50.024 1.00 67.95 151 GLY E O 1
ATOM 7325 N N . ASN E 1 148 ? -43.095 22.712 51.031 1.00 72.41 152 ASN E N 1
ATOM 7326 C CA . ASN E 1 148 ? -42.930 23.721 52.071 1.00 65.00 152 ASN E CA 1
ATOM 7327 C C . ASN E 1 148 ? -41.784 23.389 53.022 1.00 73.85 152 ASN E C 1
ATOM 7328 O O . ASN E 1 148 ? -40.994 24.261 53.379 1.00 89.08 152 ASN E O 1
ATOM 7333 N N . LYS E 1 149 ? -41.704 22.126 53.428 1.00 81.11 153 LYS E N 1
ATOM 7334 C CA . LYS E 1 149 ? -40.716 21.678 54.407 1.00 71.70 153 LYS E CA 1
ATOM 7335 C C . LYS E 1 149 ? -39.276 21.970 53.986 1.00 70.07 153 LYS E C 1
ATOM 7336 O O . LYS E 1 149 ? -38.473 22.442 54.791 1.00 70.54 153 LYS E O 1
ATOM 7338 N N . TYR E 1 150 ? -38.954 21.690 52.728 1.00 80.11 154 TYR E N 1
ATOM 7339 C CA . TYR E 1 150 ? -37.589 21.855 52.237 1.00 87.01 154 TYR E CA 1
ATOM 7340 C C . TYR E 1 150 ? -37.180 23.318 52.083 1.00 93.80 154 TYR E C 1
ATOM 7341 O O . TYR E 1 150 ? -36.061 23.693 52.433 1.00 99.83 154 TYR E O 1
ATOM 7350 N N . VAL E 1 151 ? -38.084 24.142 51.564 1.00 87.16 155 VAL E N 1
ATOM 7351 C CA . VAL E 1 151 ? -37.761 25.540 51.292 1.00 90.32 155 VAL E CA 1
ATOM 7352 C C . VAL E 1 151 ? -37.685 26.379 52.566 1.00 83.72 155 VAL E C 1
ATOM 7353 O O . VAL E 1 151 ? -36.937 27.353 52.624 1.00 76.18 155 VAL E O 1
ATOM 7357 N N . GLN E 1 152 ? -38.451 26.001 53.584 1.00 84.05 156 GLN E N 1
ATOM 7358 C CA . GLN E 1 152 ? -38.428 26.714 54.856 1.00 83.94 156 GLN E CA 1
ATOM 7359 C C . GLN E 1 152 ? -37.138 26.425 55.615 1.00 84.76 156 GLN E C 1
ATOM 7360 O O . GLN E 1 152 ? -36.591 27.303 56.280 1.00 97.09 156 GLN E O 1
ATOM 7366 N N . ARG E 1 153 ? -36.660 25.189 55.509 1.00 78.52 157 ARG E N 1
ATOM 7367 C CA . ARG E 1 153 ? -35.422 24.786 56.167 1.00 76.94 157 ARG E CA 1
ATOM 7368 C C . ARG E 1 153 ? -34.228 25.543 55.593 1.00 78.37 157 ARG E C 1
ATOM 7369 O O . ARG E 1 153 ? -33.437 26.124 56.334 1.00 98.56 157 ARG E O 1
ATOM 7371 N N . ILE E 1 154 ? -34.111 25.532 54.269 1.00 77.26 158 ILE E N 1
ATOM 7372 C CA . ILE E 1 154 ? -33.039 26.237 53.572 1.00 83.89 158 ILE E CA 1
ATOM 7373 C C . ILE E 1 154 ? -33.106 27.741 53.832 1.00 87.20 158 ILE E C 1
ATOM 7374 O O . ILE E 1 154 ? -32.078 28.407 53.963 1.00 90.58 158 ILE E O 1
ATOM 7379 N N . PHE E 1 155 ? -34.327 28.261 53.918 1.00 86.22 159 PHE E N 1
ATOM 7380 C CA . PHE E 1 155 ? -34.561 29.684 54.142 1.00 79.40 159 PHE E CA 1
ATOM 7381 C C . PHE E 1 155 ? -33.907 30.178 55.429 1.00 92.50 159 PHE E C 1
ATOM 7382 O O . PHE E 1 155 ? -33.159 31.155 55.419 1.00 101.80 159 PHE E O 1
ATOM 7390 N N . PHE E 1 156 ? -34.186 29.492 56.532 1.00 85.32 160 PHE E N 1
ATOM 7391 C CA . PHE E 1 156 ? -33.681 29.904 57.838 1.00 94.68 160 PHE E CA 1
ATOM 7392 C C . PHE E 1 156 ? -32.221 29.508 58.043 1.00 100.13 160 PHE E C 1
ATOM 7393 O O . PHE E 1 156 ? -31.524 30.095 58.871 1.00 96.09 160 PHE E O 1
ATOM 7401 N N . GLU E 1 157 ? -31.763 28.511 57.291 1.00 104.61 161 GLU E N 1
ATOM 7402 C CA . GLU E 1 157 ? -30.361 28.108 57.336 1.00 111.72 161 GLU E CA 1
ATOM 7403 C C . GLU E 1 157 ? -29.460 29.210 56.790 1.00 109.44 161 GLU E C 1
ATOM 7404 O O . GLU E 1 157 ? -28.373 29.454 57.315 1.00 104.58 161 GLU E O 1
ATOM 7410 N N . GLN E 1 158 ? -29.918 29.873 55.733 1.00 108.93 162 GLN E N 1
ATOM 7411 C CA . GLN E 1 158 ? -29.163 30.967 55.132 1.00 105.04 162 GLN E CA 1
ATOM 7412 C C . GLN E 1 158 ? -29.277 32.233 55.974 1.00 101.63 162 GLN E C 1
ATOM 7413 O O . GLN E 1 158 ? -28.331 33.016 56.062 1.00 101.09 162 GLN E O 1
ATOM 7419 N N . ILE E 1 159 ? -30.443 32.429 56.584 1.00 96.44 163 ILE E N 1
ATOM 7420 C CA . ILE E 1 159 ? -30.658 33.551 57.492 1.00 94.89 163 ILE E CA 1
ATOM 7421 C C . ILE E 1 159 ? -29.699 33.474 58.674 1.00 102.67 163 ILE E C 1
ATOM 7422 O O . ILE E 1 159 ? -29.088 34.471 59.059 1.00 103.09 163 ILE E O 1
ATOM 7427 N N . ALA E 1 160 ? -29.564 32.276 59.235 1.00 106.34 164 ALA E N 1
ATOM 7428 C CA . ALA E 1 160 ? -28.687 32.055 60.377 1.00 95.17 164 ALA E CA 1
ATOM 7429 C C . ALA E 1 160 ? -27.226 32.317 60.025 1.00 97.22 164 ALA E C 1
ATOM 7430 O O . ALA E 1 160 ? -26.531 33.036 60.743 1.00 108.45 164 ALA E O 1
ATOM 7432 N N . GLU E 1 161 ? -26.769 31.732 58.921 1.00 98.31 165 GLU E N 1
ATOM 7433 C CA . GLU E 1 161 ? -25.385 31.884 58.480 1.00 98.31 165 GLU E CA 1
ATOM 7434 C C . GLU E 1 161 ? -25.020 33.350 58.270 1.00 112.13 165 GLU E C 1
ATOM 7435 O O . GLU E 1 161 ? -23.887 33.761 58.521 1.00 116.79 165 GLU E O 1
ATOM 7437 N N . ALA E 1 162 ? -25.988 34.134 57.807 1.00 98.63 166 ALA E N 1
ATOM 7438 C CA . ALA E 1 162 ? -25.790 35.565 57.619 1.00 110.48 166 ALA E CA 1
ATOM 7439 C C . ALA E 1 162 ? -25.879 36.312 58.948 1.00 112.56 166 ALA E C 1
ATOM 7440 O O . ALA E 1 162 ? -25.407 37.443 59.067 1.00 103.75 166 ALA E O 1
ATOM 7442 N N . ALA E 1 163 ? -26.488 35.674 59.944 1.00 109.42 167 ALA E N 1
ATOM 7443 C CA . ALA E 1 163 ? -26.691 36.300 61.247 1.00 113.84 167 ALA E CA 1
ATOM 7444 C C . ALA E 1 163 ? -25.615 35.910 62.259 1.00 123.98 167 ALA E C 1
ATOM 7445 O O . ALA E 1 163 ? -25.675 36.309 63.421 1.00 118.11 167 ALA E O 1
ATOM 7447 N N . GLY E 1 164 ? -24.633 35.130 61.817 1.00 127.50 168 GLY E N 1
ATOM 7448 C CA . GLY E 1 164 ? -23.534 34.733 62.679 1.00 137.27 168 GLY E CA 1
ATOM 7449 C C . GLY E 1 164 ? -23.812 33.486 63.499 1.00 145.36 168 GLY E C 1
ATOM 7450 O O . GLY E 1 164 ? -22.934 32.991 64.206 1.00 151.62 168 GLY E O 1
ATOM 7451 N N . HIS E 1 165 ? -25.036 32.977 63.406 1.00 140.99 169 HIS E N 1
ATOM 7452 C CA . HIS E 1 165 ? -25.419 31.761 64.117 1.00 137.53 169 HIS E CA 1
ATOM 7453 C C . HIS E 1 165 ? -25.519 30.583 63.155 1.00 125.75 169 HIS E C 1
ATOM 7454 O O . HIS E 1 165 ? -25.521 30.764 61.939 1.00 129.47 169 HIS E O 1
ATOM 7461 N N . LYS E 1 166 ? -25.587 29.375 63.700 1.00 118.11 170 LYS E N 1
ATOM 7462 C CA . LYS E 1 166 ? -25.676 28.181 62.869 1.00 109.37 170 LYS E CA 1
ATOM 7463 C C . LYS E 1 166 ? -26.801 27.268 63.339 1.00 115.36 170 LYS E C 1
ATOM 7464 O O . LYS E 1 166 ? -26.939 26.998 64.532 1.00 121.01 170 LYS E O 1
ATOM 7466 N N . LEU E 1 167 ? -27.602 26.795 62.390 1.00 106.85 171 LEU E N 1
ATOM 7467 C CA . LEU E 1 167 ? -28.697 25.882 62.693 1.00 106.94 171 LEU E CA 1
ATOM 7468 C C . LEU E 1 167 ? -28.453 24.517 62.062 1.00 120.17 171 LEU E C 1
ATOM 7469 O O . LEU E 1 167 ? -28.162 24.417 60.870 1.00 128.33 171 LEU E O 1
ATOM 7474 N N . ASP E 1 168 ? -28.572 23.468 62.868 1.00 120.14 172 ASP E N 1
ATOM 7475 C CA . ASP E 1 168 ? -28.389 22.108 62.380 1.00 123.36 172 ASP E CA 1
ATOM 7476 C C . ASP E 1 168 ? -29.705 21.341 62.470 1.00 116.16 172 ASP E C 1
ATOM 7477 O O . ASP E 1 168 ? -30.040 20.782 63.515 1.00 113.19 172 ASP E O 1
ATOM 7482 N N . PHE E 1 169 ? -30.446 21.321 61.367 1.00 108.85 173 PHE E N 1
ATOM 7483 C CA . PHE E 1 169 ? -31.756 20.679 61.325 1.00 103.26 173 PHE E CA 1
ATOM 7484 C C . PHE E 1 169 ? -31.656 19.158 61.234 1.00 95.53 173 PHE E C 1
ATOM 7485 O O . PHE E 1 169 ? -32.670 18.460 61.270 1.00 96.66 173 PHE E O 1
ATOM 7493 N N . SER E 1 170 ? -30.434 18.648 61.117 1.00 86.84 174 SER E N 1
ATOM 7494 C CA . SER E 1 170 ? -30.213 17.215 60.949 1.00 87.34 174 SER E CA 1
ATOM 7495 C C . SER E 1 170 ? -30.528 16.427 62.218 1.00 90.93 174 SER E C 1
ATOM 7496 O O . SER E 1 170 ? -30.775 15.223 62.163 1.00 89.01 174 SER E O 1
ATOM 7499 N N . VAL E 1 171 ? -30.516 17.108 63.359 1.00 102.15 175 VAL E N 1
ATOM 7500 C CA . VAL E 1 171 ? -30.736 16.446 64.640 1.00 102.27 175 VAL E CA 1
ATOM 7501 C C . VAL E 1 171 ? -32.163 16.627 65.150 1.00 99.01 175 VAL E C 1
ATOM 7502 O O . VAL E 1 171 ? -32.436 16.428 66.333 1.00 90.08 175 VAL E O 1
ATOM 7504 N N . VAL E 1 172 ? -33.072 17.004 64.256 1.00 99.02 176 VAL E N 1
ATOM 7505 C CA . VAL E 1 172 ? -34.479 17.140 64.619 1.00 98.67 176 VAL E CA 1
ATOM 7506 C C . VAL E 1 172 ? -35.322 16.020 64.019 1.00 99.81 176 VAL E C 1
ATOM 7507 O O . VAL E 1 172 ? -35.335 15.822 62.804 1.00 96.91 176 VAL E O 1
ATOM 7511 N N . THR E 1 173 ? -36.028 15.291 64.878 1.00 103.15 177 THR E N 1
ATOM 7512 C CA . THR E 1 173 ? -36.914 14.225 64.426 1.00 96.37 177 THR E CA 1
ATOM 7513 C C . THR E 1 173 ? -38.202 14.799 63.845 1.00 97.87 177 THR E C 1
ATOM 7514 O O . THR E 1 173 ? -38.570 15.937 64.135 1.00 100.42 177 THR E O 1
ATOM 7518 N N . GLU E 1 174 ? -38.880 14.007 63.021 1.00 94.64 178 GLU E N 1
ATOM 7519 C CA . GLU E 1 174 ? -40.130 14.435 62.402 1.00 93.12 178 GLU E CA 1
ATOM 7520 C C . GLU E 1 174 ? -41.242 14.599 63.435 1.00 101.70 178 GLU E C 1
ATOM 7521 O O . GLU E 1 174 ? -42.141 15.423 63.268 1.00 98.70 178 GLU E O 1
ATOM 7523 N N . LYS E 1 175 ? -41.172 13.809 64.502 1.00 109.80 179 LYS E N 1
ATOM 7524 C CA . LYS E 1 175 ? -42.195 13.825 65.543 1.00 115.49 179 LYS E CA 1
ATOM 7525 C C . LYS E 1 175 ? -42.084 15.045 66.455 1.00 114.93 179 LYS E C 1
ATOM 7526 O O . LYS E 1 175 ? -43.096 15.598 66.887 1.00 114.34 179 LYS E O 1
ATOM 7528 N N . ARG E 1 176 ? -40.855 15.460 66.745 1.00 112.67 180 ARG E N 1
ATOM 7529 C CA . ARG E 1 176 ? -40.621 16.601 67.624 1.00 117.16 180 ARG E CA 1
ATOM 7530 C C . ARG E 1 176 ? -41.097 17.899 66.978 1.00 117.69 180 ARG E C 1
ATOM 7531 O O . ARG E 1 176 ? -41.708 18.742 67.636 1.00 125.51 180 ARG E O 1
ATOM 7539 N N . MET E 1 177 ? -40.808 18.055 65.690 1.00 109.15 181 MET E N 1
ATOM 7540 C CA . MET E 1 177 ? -41.233 19.233 64.942 1.00 103.10 181 MET E CA 1
ATOM 7541 C C . MET E 1 177 ? -42.756 19.302 64.860 1.00 108.25 181 MET E C 1
ATOM 7542 O O . MET E 1 177 ? -43.344 20.381 64.947 1.00 104.31 181 MET E O 1
ATOM 7547 N N . GLN E 1 178 ? -43.384 18.142 64.695 1.00 115.21 182 GLN E N 1
ATOM 7548 C CA . GLN E 1 178 ? -44.837 18.054 64.598 1.00 118.30 182 GLN E CA 1
ATOM 7549 C C . GLN E 1 178 ? -45.512 18.514 65.886 1.00 119.96 182 GLN E C 1
ATOM 7550 O O . GLN E 1 178 ? -46.544 19.184 65.850 1.00 115.47 182 GLN E O 1
ATOM 7552 N N . PHE E 1 179 ? -44.923 18.154 67.022 1.00 122.13 183 PHE E N 1
ATOM 7553 C CA . PHE E 1 179 ? -45.465 18.543 68.319 1.00 129.54 183 PHE E CA 1
ATOM 7554 C C . PHE E 1 179 ? -45.278 20.037 68.556 1.00 126.19 183 PHE E C 1
ATOM 7555 O O . PHE E 1 179 ? -46.156 20.702 69.106 1.00 134.84 183 PHE E O 1
ATOM 7557 N N . ALA E 1 180 ? -44.126 20.554 68.143 1.00 144.77 184 ALA E N 1
ATOM 7558 C CA . ALA E 1 180 ? -43.815 21.971 68.292 1.00 82.27 184 ALA E CA 1
ATOM 7559 C C . ALA E 1 180 ? -44.780 22.837 67.485 1.00 102.73 184 ALA E C 1
ATOM 7560 O O . ALA E 1 180 ? -45.201 23.902 67.936 1.00 115.75 184 ALA E O 1
ATOM 7562 N N . ILE E 1 181 ? -45.123 22.371 66.288 1.00 98.53 185 ILE E N 1
ATOM 7563 C CA . ILE E 1 181 ? -46.076 23.062 65.426 1.00 102.45 185 ILE E CA 1
ATOM 7564 C C . ILE E 1 181 ? -47.494 22.968 65.982 1.00 115.04 185 ILE E C 1
ATOM 7565 O O . ILE E 1 181 ? -48.239 23.949 65.986 1.00 113.00 185 ILE E O 1
ATOM 7567 N N . HIS E 1 182 ? -47.857 21.775 66.445 1.00 117.00 186 HIS E N 1
ATOM 7568 C CA . HIS E 1 182 ? -49.182 21.505 66.997 1.00 128.76 186 HIS E CA 1
ATOM 7569 C C . HIS E 1 182 ? -49.462 22.342 68.245 1.00 129.83 186 HIS E C 1
ATOM 7570 O O . HIS E 1 182 ? -50.616 22.621 68.573 1.00 137.73 186 HIS E O 1
ATOM 7577 N N . ALA E 1 183 ? -48.396 22.732 68.935 1.00 121.71 187 ALA E N 1
ATOM 7578 C CA . ALA E 1 183 ? -48.485 23.482 70.185 1.00 122.38 187 ALA E CA 1
ATOM 7579 C C . ALA E 1 183 ? -49.187 24.825 69.997 1.00 136.61 187 ALA E C 1
ATOM 7580 O O . ALA E 1 183 ? -50.003 25.230 70.826 1.00 140.63 187 ALA E O 1
ATOM 7582 N N . ALA E 1 184 ? -48.867 25.511 68.906 1.00 134.57 188 ALA E N 1
ATOM 7583 C CA . ALA E 1 184 ? -49.455 26.814 68.614 1.00 133.34 188 ALA E CA 1
ATOM 7584 C C . ALA E 1 184 ? -50.557 26.688 67.567 1.00 146.34 188 ALA E C 1
ATOM 7585 O O . ALA E 1 184 ? -50.345 26.954 66.384 1.00 149.22 188 ALA E O 1
ATOM 7587 N N . LEU E 1 185 ? -51.736 26.272 68.021 1.00 153.04 189 LEU E N 1
ATOM 7588 C CA . LEU E 1 185 ? -52.910 26.159 67.164 1.00 151.46 189 LEU E CA 1
ATOM 7589 C C . LEU E 1 185 ? -54.193 26.343 67.969 1.00 150.57 189 LEU E C 1
ATOM 7590 O O . LEU E 1 185 ? -55.295 26.268 67.426 1.00 156.02 189 LEU E O 1
ATOM 7592 N N . SER E 1 186 ? -54.039 26.581 69.269 1.00 146.56 190 SER E N 1
ATOM 7593 C CA . SER E 1 186 ? -55.179 26.754 70.162 1.00 136.68 190 SER E CA 1
ATOM 7594 C C . SER E 1 186 ? -55.034 28.021 70.999 1.00 136.84 190 SER E C 1
ATOM 7595 O O . SER E 1 186 ? -55.140 29.134 70.482 1.00 134.79 190 SER E O 1
ATOM 7598 N N . ARG E 1 193 ? -53.882 31.453 72.103 1.00 150.42 197 ARG E N 1
ATOM 7599 C CA . ARG E 1 193 ? -53.092 30.882 73.187 1.00 152.68 197 ARG E CA 1
ATOM 7600 C C . ARG E 1 193 ? -52.223 29.732 72.688 1.00 151.37 197 ARG E C 1
ATOM 7601 O O . ARG E 1 193 ? -52.570 28.562 72.853 1.00 150.96 197 ARG E O 1
ATOM 7603 N N . GLY E 1 194 ? -51.092 30.072 72.078 1.00 144.54 198 GLY E N 1
ATOM 7604 C CA . GLY E 1 194 ? -50.175 29.074 71.563 1.00 133.52 198 GLY E CA 1
ATOM 7605 C C . GLY E 1 194 ? -48.917 28.942 72.400 1.00 127.85 198 GLY E C 1
ATOM 7606 O O . GLY E 1 194 ? -48.403 29.929 72.926 1.00 123.32 198 GLY E O 1
ATOM 7607 N N . ASN E 1 195 ? -48.423 27.715 72.524 1.00 122.92 199 ASN E N 1
ATOM 7608 C CA . ASN E 1 195 ? -47.220 27.447 73.303 1.00 115.82 199 ASN E CA 1
ATOM 7609 C C . ASN E 1 195 ? -45.969 27.438 72.432 1.00 117.72 199 ASN E C 1
ATOM 7610 O O . ASN E 1 195 ? -45.697 26.464 71.732 1.00 127.02 199 ASN E O 1
ATOM 7612 N N . ILE E 1 196 ? -45.211 28.528 72.478 1.00 111.02 200 ILE E N 1
ATOM 7613 C CA . ILE E 1 196 ? -43.999 28.647 71.677 1.00 107.13 200 ILE E CA 1
ATOM 7614 C C . ILE E 1 196 ? -42.801 28.062 72.415 1.00 106.59 200 ILE E C 1
ATOM 7615 O O . ILE E 1 196 ? -41.704 27.969 71.862 1.00 99.78 200 ILE E O 1
ATOM 7617 N N . THR E 1 197 ? -43.020 27.678 73.669 1.00 112.36 201 THR E N 1
ATOM 7618 C CA . THR E 1 197 ? -41.960 27.125 74.510 1.00 113.14 201 THR E CA 1
ATOM 7619 C C . THR E 1 197 ? -41.285 25.873 73.927 1.00 117.21 201 THR E C 1
ATOM 7620 O O . THR E 1 197 ? -40.059 25.769 73.975 1.00 114.78 201 THR E O 1
ATOM 7622 N N . PRO E 1 198 ? -42.066 24.914 73.386 1.00 116.90 202 PRO E N 1
ATOM 7623 C CA . PRO E 1 198 ? -41.353 23.785 72.775 1.00 116.14 202 PRO E CA 1
ATOM 7624 C C . PRO E 1 198 ? -40.534 24.178 71.548 1.00 108.06 202 PRO E C 1
ATOM 7625 O O . PRO E 1 198 ? -39.461 23.619 71.323 1.00 115.43 202 PRO E O 1
ATOM 7629 N N . MET E 1 199 ? -41.040 25.127 70.767 1.00 100.11 203 MET E N 1
ATOM 7630 C CA . MET E 1 199 ? -40.330 25.583 69.579 1.00 93.77 203 MET E CA 1
ATOM 7631 C C . MET E 1 199 ? -39.084 26.379 69.965 1.00 97.71 203 MET E C 1
ATOM 7632 O O . MET E 1 199 ? -38.039 26.260 69.326 1.00 90.67 203 MET E O 1
ATOM 7637 N N . LEU E 1 200 ? -39.208 27.204 71.002 1.00 97.96 204 LEU E N 1
ATOM 7638 C CA . LEU E 1 200 ? -38.079 27.977 71.512 1.00 97.09 204 LEU E CA 1
ATOM 7639 C C . LEU E 1 200 ? -36.978 27.041 71.995 1.00 93.89 204 LEU E C 1
ATOM 7640 O O . LEU E 1 200 ? -35.796 27.267 71.736 1.00 97.13 204 LEU E O 1
ATOM 7642 N N . HIS E 1 201 ? -37.380 25.990 72.703 1.00 92.67 205 HIS E N 1
ATOM 7643 C CA . HIS E 1 201 ? -36.450 24.968 73.168 1.00 100.45 205 HIS E CA 1
ATOM 7644 C C . HIS E 1 201 ? -35.794 24.276 71.978 1.00 111.05 205 HIS E C 1
ATOM 7645 O O . HIS E 1 201 ? -34.621 23.905 72.030 1.00 124.40 205 HIS E O 1
ATOM 7647 N N . LEU E 1 202 ? -36.568 24.103 70.910 1.00 107.65 206 LEU E N 1
ATOM 7648 C CA . LEU E 1 202 ? -36.090 23.455 69.694 1.00 98.28 206 LEU E CA 1
ATOM 7649 C C . LEU E 1 202 ? -34.953 24.249 69.049 1.00 107.62 206 LEU E C 1
ATOM 7650 O O . LEU E 1 202 ? -33.864 23.713 68.842 1.00 112.37 206 LEU E O 1
ATOM 7655 N N . PHE E 1 203 ? -35.204 25.518 68.729 1.00 105.37 207 PHE E N 1
ATOM 7656 C CA . PHE E 1 203 ? -34.193 26.349 68.073 1.00 109.73 207 PHE E CA 1
ATOM 7657 C C . PHE E 1 203 ? -32.960 26.571 68.938 1.00 107.74 207 PHE E C 1
ATOM 7658 O O . PHE E 1 203 ? -31.861 26.766 68.421 1.00 108.45 207 PHE E O 1
ATOM 7666 N N . GLU E 1 204 ? -33.141 26.541 70.253 1.00 92.42 208 GLU E N 1
ATOM 7667 C CA . GLU E 1 204 ? -32.030 26.768 71.166 1.00 95.28 208 GLU E CA 1
ATOM 7668 C C . GLU E 1 204 ? -31.080 25.578 71.121 1.00 123.57 208 GLU E C 1
ATOM 7669 O O . GLU E 1 204 ? -29.863 25.744 71.173 1.00 121.20 208 GLU E O 1
ATOM 7675 N N . ASP E 1 205 ? -31.645 24.379 71.021 1.00 113.53 209 ASP E N 1
ATOM 7676 C CA . ASP E 1 205 ? -30.848 23.164 70.899 1.00 113.76 209 ASP E CA 1
ATOM 7677 C C . ASP E 1 205 ? -30.132 23.108 69.554 1.00 115.34 209 ASP E C 1
ATOM 7678 O O . ASP E 1 205 ? -28.979 22.687 69.472 1.00 126.86 209 ASP E O 1
ATOM 7683 N N . ILE E 1 206 ? -30.825 23.535 68.503 1.00 111.99 210 ILE E N 1
ATOM 7684 C CA . ILE E 1 206 ? -30.273 23.499 67.154 1.00 116.14 210 ILE E CA 1
ATOM 7685 C C . ILE E 1 206 ? -29.147 24.517 67.007 1.00 110.01 210 ILE E C 1
ATOM 7686 O O . ILE E 1 206 ? -28.152 24.267 66.327 1.00 107.04 210 ILE E O 1
ATOM 7688 N N . SER E 1 207 ? -29.314 25.666 67.655 1.00 110.20 211 SER E N 1
ATOM 7689 C CA . SER E 1 207 ? -28.332 26.742 67.588 1.00 111.60 211 SER E CA 1
ATOM 7690 C C . SER E 1 207 ? -27.237 26.566 68.635 1.00 121.80 211 SER E C 1
ATOM 7691 O O . SER E 1 207 ? -26.391 27.442 68.813 1.00 123.32 211 SER E O 1
ATOM 7694 N N . ASN E 1 208 ? -27.261 25.432 69.328 1.00 121.15 212 ASN E N 1
ATOM 7695 C CA . ASN E 1 208 ? -26.252 25.129 70.335 1.00 117.53 212 ASN E CA 1
ATOM 7696 C C . ASN E 1 208 ? -25.342 24.007 69.851 1.00 114.30 212 ASN E C 1
ATOM 7697 O O . ASN E 1 208 ? -25.720 22.836 69.893 1.00 111.33 212 ASN E O 1
ATOM 7702 N N . PRO E 1 209 ? -24.135 24.369 69.385 1.00 122.05 213 PRO E N 1
ATOM 7703 C CA . PRO E 1 209 ? -23.154 23.423 68.844 1.00 137.73 213 PRO E CA 1
ATOM 7704 C C . PRO E 1 209 ? -22.821 22.300 69.820 1.00 152.50 213 PRO E C 1
ATOM 7705 O O . PRO E 1 209 ? -22.674 21.150 69.405 1.00 159.86 213 PRO E O 1
ATOM 7709 N N . GLU E 1 210 ? -22.703 22.636 71.100 1.00 162.92 214 GLU E N 1
ATOM 7710 C CA . GLU E 1 210 ? -22.402 21.643 72.124 1.00 159.25 214 GLU E CA 1
ATOM 7711 C C . GLU E 1 210 ? -23.558 20.664 72.294 1.00 151.27 214 GLU E C 1
ATOM 7712 O O . GLU E 1 210 ? -23.347 19.457 72.419 1.00 151.71 214 GLU E O 1
ATOM 7714 N N . LYS E 1 211 ? -24.779 21.189 72.299 1.00 142.06 215 LYS E N 1
ATOM 7715 C CA . LYS E 1 211 ? -25.965 20.352 72.437 1.00 136.45 215 LYS E CA 1
ATOM 7716 C C . LYS E 1 211 ? -26.246 19.568 71.158 1.00 143.22 215 LYS E C 1
ATOM 7717 O O . LYS E 1 211 ? -26.689 18.420 71.207 1.00 139.73 215 LYS E O 1
ATOM 7719 N N . VAL E 1 212 ? -25.986 20.196 70.014 1.00 142.77 216 VAL E N 1
ATOM 7720 C CA . VAL E 1 212 ? -26.167 19.548 68.719 1.00 121.84 216 VAL E CA 1
ATOM 7721 C C . VAL E 1 212 ? -25.202 18.381 68.542 1.00 112.21 216 VAL E C 1
ATOM 7722 O O . VAL E 1 212 ? -25.567 17.337 68.002 1.00 111.67 216 VAL E O 1
ATOM 7724 N N . GLY E 1 213 ? -23.969 18.569 69.002 1.00 111.26 217 GLY E N 1
ATOM 7725 C CA . GLY E 1 213 ? -22.955 17.534 68.930 1.00 122.47 217 GLY E CA 1
ATOM 7726 C C . GLY E 1 213 ? -23.306 16.324 69.771 1.00 136.77 217 GLY E C 1
ATOM 7727 O O . GLY E 1 213 ? -23.060 15.185 69.374 1.00 117.47 217 GLY E O 1
ATOM 7728 N N . ILE E 1 214 ? -23.884 16.575 70.941 1.00 137.91 218 ILE E N 1
ATOM 7729 C CA . ILE E 1 214 ? -24.289 15.505 71.844 1.00 134.98 218 ILE E CA 1
ATOM 7730 C C . ILE E 1 214 ? -25.443 14.692 71.265 1.00 133.19 218 ILE E C 1
ATOM 7731 O O . ILE E 1 214 ? -25.473 13.467 71.392 1.00 117.53 218 ILE E O 1
ATOM 7733 N N . LEU E 1 215 ? -26.393 15.378 70.635 1.00 130.22 219 LEU E N 1
ATOM 7734 C CA . LEU E 1 215 ? -27.541 14.715 70.024 1.00 121.12 219 LEU E CA 1
ATOM 7735 C C . LEU E 1 215 ? -27.130 13.767 68.901 1.00 116.73 219 LEU E C 1
ATOM 7736 O O . LEU E 1 215 ? -27.742 12.716 68.711 1.00 107.46 219 LEU E O 1
ATOM 7741 N N . LYS E 1 216 ? -26.092 14.143 68.160 1.00 134.49 220 LYS E N 1
ATOM 7742 C CA . LYS E 1 216 ? -25.593 13.314 67.069 1.00 137.36 220 LYS E CA 1
ATOM 7743 C C . LYS E 1 216 ? -24.904 12.059 67.596 1.00 149.98 220 LYS E C 1
ATOM 7744 O O . LYS E 1 216 ? -24.819 11.047 66.901 1.00 138.08 220 LYS E O 1
ATOM 7746 N N . GLU E 1 217 ? -24.414 12.135 68.829 1.00 172.89 221 GLU E N 1
ATOM 7747 C CA . GLU E 1 217 ? -23.711 11.018 69.449 1.00 178.18 221 GLU E CA 1
ATOM 7748 C C . GLU E 1 217 ? -24.680 10.026 70.084 1.00 174.92 221 GLU E C 1
ATOM 7749 O O . GLU E 1 217 ? -24.271 8.973 70.571 1.00 180.47 221 GLU E O 1
ATOM 7751 N N . PHE E 1 218 ? -25.963 10.371 70.080 1.00 152.17 222 PHE E N 1
ATOM 7752 C CA . PHE E 1 218 ? -26.987 9.507 70.654 1.00 135.97 222 PHE E CA 1
ATOM 7753 C C . PHE E 1 218 ? -28.066 9.173 69.629 1.00 134.31 222 PHE E C 1
ATOM 7754 O O . PHE E 1 218 ? -29.184 8.803 69.988 1.00 141.03 222 PHE E O 1
ATOM 7756 N N . TYR F 1 27 ? -43.770 18.804 86.654 1.00 165.29 31 TYR F N 1
ATOM 7757 C CA . TYR F 1 27 ? -44.148 20.014 85.935 1.00 160.15 31 TYR F CA 1
ATOM 7758 C C . TYR F 1 27 ? -45.657 20.229 85.975 1.00 160.23 31 TYR F C 1
ATOM 7759 O O . TYR F 1 27 ? -46.135 21.362 85.917 1.00 161.93 31 TYR F O 1
ATOM 7768 N N . GLY F 1 28 ? -46.402 19.133 86.073 1.00 159.68 32 GLY F N 1
ATOM 7769 C CA . GLY F 1 28 ? -47.851 19.195 86.081 1.00 160.20 32 GLY F CA 1
ATOM 7770 C C . GLY F 1 28 ? -48.429 18.999 84.694 1.00 160.64 32 GLY F C 1
ATOM 7771 O O . GLY F 1 28 ? -49.626 19.184 84.476 1.00 167.41 32 GLY F O 1
ATOM 7772 N N . MET F 1 29 ? -47.571 18.623 83.751 1.00 152.65 33 MET F N 1
ATOM 7773 C CA . MET F 1 29 ? -47.993 18.390 82.375 1.00 141.48 33 MET F CA 1
ATOM 7774 C C . MET F 1 29 ? -48.370 16.929 82.159 1.00 142.37 33 MET F C 1
ATOM 7775 O O . MET F 1 29 ? -48.060 16.069 82.983 1.00 136.32 33 MET F O 1
ATOM 7777 N N . GLN F 1 30 ? -49.041 16.653 81.045 1.00 145.19 34 GLN F N 1
ATOM 7778 C CA . GLN F 1 30 ? -49.470 15.296 80.728 1.00 148.39 34 GLN F CA 1
ATOM 7779 C C . GLN F 1 30 ? -49.548 15.075 79.221 1.00 153.84 34 GLN F C 1
ATOM 7780 O O . GLN F 1 30 ? -49.886 15.986 78.467 1.00 152.48 34 GLN F O 1
ATOM 7782 N N . GLY F 1 31 ? -49.233 13.857 78.791 1.00 164.00 35 GLY F N 1
ATOM 7783 C CA . GLY F 1 31 ? -49.293 13.505 77.385 1.00 168.94 35 GLY F CA 1
ATOM 7784 C C . GLY F 1 31 ? -48.000 13.792 76.647 1.00 169.26 35 GLY F C 1
ATOM 7785 O O . GLY F 1 31 ? -46.910 13.551 77.165 1.00 170.50 35 GLY F O 1
ATOM 7786 N N . LYS F 1 32 ? -48.125 14.312 75.430 1.00 162.36 36 LYS F N 1
ATOM 7787 C CA . LYS F 1 32 ? -46.965 14.618 74.600 1.00 152.12 36 LYS F CA 1
ATOM 7788 C C . LYS F 1 32 ? -46.198 15.824 75.133 1.00 152.93 36 LYS F C 1
ATOM 7789 O O . LYS F 1 32 ? -45.015 15.997 74.839 1.00 146.31 36 LYS F O 1
ATOM 7791 N N . ALA F 1 33 ? -46.878 16.655 75.916 1.00 153.26 37 ALA F N 1
ATOM 7792 C CA . ALA F 1 33 ? -46.261 17.845 76.490 1.00 159.92 37 ALA F CA 1
ATOM 7793 C C . ALA F 1 33 ? -45.274 17.477 77.593 1.00 164.58 37 ALA F C 1
ATOM 7794 O O . ALA F 1 33 ? -44.229 18.112 77.742 1.00 162.60 37 ALA F O 1
ATOM 7796 N N . LEU F 1 34 ? -45.611 16.448 78.363 1.00 169.24 38 LEU F N 1
ATOM 7797 C CA . LEU F 1 34 ? -44.758 15.996 79.456 1.00 163.66 38 LEU F CA 1
ATOM 7798 C C . LEU F 1 34 ? -43.509 15.296 78.932 1.00 169.18 38 LEU F C 1
ATOM 7799 O O . LEU F 1 34 ? -42.471 15.281 79.592 1.00 163.47 38 LEU F O 1
ATOM 7801 N N . GLN F 1 35 ? -43.617 14.717 77.740 1.00 178.22 39 GLN F N 1
ATOM 7802 C CA . GLN F 1 35 ? -42.499 14.008 77.129 1.00 176.77 39 GLN F CA 1
ATOM 7803 C C . GLN F 1 35 ? -41.488 14.979 76.528 1.00 178.57 39 GLN F C 1
ATOM 7804 O O . GLN F 1 35 ? -40.284 14.727 76.549 1.00 177.45 39 GLN F O 1
ATOM 7806 N N . GLU F 1 36 ? -41.985 16.090 75.993 1.00 175.89 40 GLU F N 1
ATOM 7807 C CA . GLU F 1 36 ? -41.126 17.092 75.374 1.00 169.03 40 GLU F CA 1
ATOM 7808 C C . GLU F 1 36 ? -40.433 17.938 76.437 1.00 166.80 40 GLU F C 1
ATOM 7809 O O . GLU F 1 36 ? -39.271 18.315 76.284 1.00 165.18 40 GLU F O 1
ATOM 7815 N N . ARG F 1 37 ? -41.154 18.231 77.515 1.00 163.40 41 ARG F N 1
ATOM 7816 C CA . ARG F 1 37 ? -40.609 19.023 78.611 1.00 165.42 41 ARG F CA 1
ATOM 7817 C C . ARG F 1 37 ? -39.513 18.258 79.345 1.00 158.54 41 ARG F C 1
ATOM 7818 O O . ARG F 1 37 ? -38.523 18.842 79.786 1.00 157.84 41 ARG F O 1
ATOM 7820 N N . CYS F 1 38 ? -39.698 16.948 79.470 1.00 150.84 42 CYS F N 1
ATOM 7821 C CA . CYS F 1 38 ? -38.723 16.095 80.139 1.00 145.62 42 CYS F CA 1
ATOM 7822 C C . CYS F 1 38 ? -37.479 15.899 79.279 1.00 138.74 42 CYS F C 1
ATOM 7823 O O . CYS F 1 38 ? -36.366 15.812 79.795 1.00 143.20 42 CYS F O 1
ATOM 7826 N N . ALA F 1 39 ? -37.678 15.836 77.966 1.00 143.60 43 ALA F N 1
ATOM 7827 C CA . ALA F 1 39 ? -36.584 15.597 77.031 1.00 138.66 43 ALA F CA 1
ATOM 7828 C C . ALA F 1 39 ? -35.590 16.755 77.009 1.00 140.02 43 ALA F C 1
ATOM 7829 O O . ALA F 1 39 ? -34.382 16.542 76.903 1.00 131.62 43 ALA F O 1
ATOM 7831 N N . TYR F 1 40 ? -36.103 17.978 77.108 1.00 138.33 44 TYR F N 1
ATOM 7832 C CA . TYR F 1 40 ? -35.258 19.166 77.082 1.00 142.82 44 TYR F CA 1
ATOM 7833 C C . TYR F 1 40 ? -34.368 19.236 78.319 1.00 144.05 44 TYR F C 1
ATOM 7834 O O . TYR F 1 40 ? -33.153 19.402 78.210 1.00 147.44 44 TYR F O 1
ATOM 7843 N N . ASP F 1 41 ? -34.979 19.112 79.493 1.00 145.54 45 ASP F N 1
ATOM 7844 C CA . ASP F 1 41 ? -34.242 19.182 80.750 1.00 143.37 45 ASP F CA 1
ATOM 7845 C C . ASP F 1 41 ? -33.259 18.024 80.887 1.00 138.81 45 ASP F C 1
ATOM 7846 O O . ASP F 1 41 ? -32.220 18.157 81.532 1.00 138.33 45 ASP F O 1
ATOM 7851 N N . LEU F 1 42 ? -33.591 16.890 80.278 1.00 139.11 46 LEU F N 1
ATOM 7852 C CA . LEU F 1 42 ? -32.691 15.743 80.264 1.00 143.67 46 LEU F CA 1
ATOM 7853 C C . LEU F 1 42 ? -31.483 16.034 79.381 1.00 146.43 46 LEU F C 1
ATOM 7854 O O . LEU F 1 42 ? -30.394 15.507 79.605 1.00 147.88 46 LEU F O 1
ATOM 7856 N N . LEU F 1 43 ? -31.688 16.879 78.375 1.00 146.55 47 LEU F N 1
ATOM 7857 C CA . LEU F 1 43 ? -30.611 17.295 77.487 1.00 138.83 47 LEU F CA 1
ATOM 7858 C C . LEU F 1 43 ? -29.799 18.417 78.124 1.00 140.85 47 LEU F C 1
ATOM 7859 O O . LEU F 1 43 ? -28.575 18.463 77.993 1.00 140.59 47 LEU F O 1
ATOM 7864 N N . GLN F 1 44 ? -30.490 19.317 78.815 1.00 136.10 48 GLN F N 1
ATOM 7865 C CA . GLN F 1 44 ? -29.839 20.430 79.496 1.00 133.26 48 GLN F CA 1
ATOM 7866 C C . GLN F 1 44 ? -28.977 19.930 80.650 1.00 138.50 48 GLN F C 1
ATOM 7867 O O . GLN F 1 44 ? -27.908 20.478 80.921 1.00 147.47 48 GLN F O 1
ATOM 7869 N N . ALA F 1 45 ? -29.449 18.887 81.325 1.00 134.73 49 ALA F N 1
ATOM 7870 C CA . ALA F 1 45 ? -28.701 18.286 82.422 1.00 133.53 49 ALA F CA 1
ATOM 7871 C C . ALA F 1 45 ? -27.486 17.534 81.891 1.00 135.40 49 ALA F C 1
ATOM 7872 O O . ALA F 1 45 ? -26.468 17.421 82.572 1.00 141.27 49 ALA F O 1
ATOM 7874 N N . MET F 1 46 ? -27.603 17.023 80.670 1.00 135.12 50 MET F N 1
ATOM 7875 C CA . MET F 1 46 ? -26.505 16.310 80.030 1.00 141.16 50 MET F CA 1
ATOM 7876 C C . MET F 1 46 ? -25.422 17.282 79.575 1.00 144.56 50 MET F C 1
ATOM 7877 O O . MET F 1 46 ? -24.245 16.928 79.503 1.00 144.21 50 MET F O 1
ATOM 7879 N N . LEU F 1 47 ? -25.830 18.510 79.268 1.00 146.58 51 LEU F N 1
ATOM 7880 C CA . LEU F 1 47 ? -24.895 19.545 78.845 1.00 143.62 51 LEU F CA 1
ATOM 7881 C C . LEU F 1 47 ? -24.107 20.082 80.034 1.00 147.15 51 LEU F C 1
ATOM 7882 O O . LEU F 1 47 ? -22.921 20.389 79.919 1.00 159.10 51 LEU F O 1
ATOM 7884 N N . ASN F 1 48 ? -24.776 20.191 81.178 1.00 153.67 52 ASN F N 1
ATOM 7885 C CA . ASN F 1 48 ? -24.140 20.685 82.393 1.00 154.38 52 ASN F CA 1
ATOM 7886 C C . ASN F 1 48 ? -23.351 19.594 83.109 1.00 155.07 52 ASN F C 1
ATOM 7887 O O . ASN F 1 48 ? -22.587 19.873 84.033 1.00 156.18 52 ASN F O 1
ATOM 7889 N N . LEU F 1 49 ? -23.540 18.351 82.676 1.00 158.52 53 LEU F N 1
ATOM 7890 C CA . LEU F 1 49 ? -22.844 17.217 83.274 1.00 163.56 53 LEU F CA 1
ATOM 7891 C C . LEU F 1 49 ? -21.442 17.061 82.696 1.00 170.59 53 LEU F C 1
ATOM 7892 O O . LEU F 1 49 ? -20.520 16.628 83.388 1.00 170.22 53 LEU F O 1
ATOM 7894 N N . ARG F 1 50 ? -21.288 17.416 81.425 1.00 176.80 54 ARG F N 1
ATOM 7895 C CA . ARG F 1 50 ? -19.997 17.319 80.753 1.00 177.89 54 ARG F CA 1
ATOM 7896 C C . ARG F 1 50 ? -19.075 18.463 81.160 1.00 178.54 54 ARG F C 1
ATOM 7897 O O . ARG F 1 50 ? -17.877 18.438 80.876 1.00 176.73 54 ARG F O 1
ATOM 7899 N N . LYS F 1 51 ? -19.641 19.464 81.825 1.00 178.36 55 LYS F N 1
ATOM 7900 C CA . LYS F 1 51 ? -18.873 20.620 82.273 1.00 180.88 55 LYS F CA 1
ATOM 7901 C C . LYS F 1 51 ? -18.016 20.281 83.488 1.00 180.08 55 LYS F C 1
ATOM 7902 O O . LYS F 1 51 ? -16.815 20.549 83.505 1.00 183.45 55 LYS F O 1
ATOM 7904 N N . GLU F 1 52 ? -18.639 19.691 84.503 1.00 176.42 56 GLU F N 1
ATOM 7905 C CA . GLU F 1 52 ? -17.934 19.331 85.728 1.00 172.57 56 GLU F CA 1
ATOM 7906 C C . GLU F 1 52 ? -17.175 18.019 85.562 1.00 170.97 56 GLU F C 1
ATOM 7907 O O . GLU F 1 52 ? -17.388 17.285 84.597 1.00 169.94 56 GLU F O 1
ATOM 7913 N N . GLU F 1 56 ? -13.834 11.217 90.604 1.00 155.72 60 GLU F N 1
ATOM 7914 C CA . GLU F 1 56 ? -12.616 10.540 91.033 1.00 157.81 60 GLU F CA 1
ATOM 7915 C C . GLU F 1 56 ? -12.885 9.075 91.360 1.00 163.61 60 GLU F C 1
ATOM 7916 O O . GLU F 1 56 ? -12.176 8.184 90.892 1.00 155.51 60 GLU F O 1
ATOM 7918 N N . LYS F 1 57 ? -13.914 8.833 92.166 1.00 174.25 61 LYS F N 1
ATOM 7919 C CA . LYS F 1 57 ? -14.278 7.477 92.558 1.00 179.52 61 LYS F CA 1
ATOM 7920 C C . LYS F 1 57 ? -15.737 7.180 92.228 1.00 182.69 61 LYS F C 1
ATOM 7921 O O . LYS F 1 57 ? -16.626 7.977 92.527 1.00 187.06 61 LYS F O 1
ATOM 7923 N N . PHE F 1 58 ? -15.976 6.028 91.609 1.00 182.55 62 PHE F N 1
ATOM 7924 C CA . PHE F 1 58 ? -17.326 5.626 91.232 1.00 179.52 62 PHE F CA 1
ATOM 7925 C C . PHE F 1 58 ? -17.924 4.665 92.254 1.00 184.26 62 PHE F C 1
ATOM 7926 O O . PHE F 1 58 ? -17.553 3.493 92.309 1.00 183.87 62 PHE F O 1
ATOM 7928 N N . ASP F 1 59 ? -18.851 5.169 93.062 1.00 185.45 63 ASP F N 1
ATOM 7929 C CA . ASP F 1 59 ? -19.499 4.357 94.085 1.00 186.62 63 ASP F CA 1
ATOM 7930 C C . ASP F 1 59 ? -20.988 4.193 93.800 1.00 187.93 63 ASP F C 1
ATOM 7931 O O . ASP F 1 59 ? -21.468 4.557 92.727 1.00 182.77 63 ASP F O 1
ATOM 7933 N N . SER F 1 60 ? -21.714 3.643 94.768 1.00 207.25 64 SER F N 1
ATOM 7934 C CA . SER F 1 60 ? -23.149 3.430 94.624 1.00 208.31 64 SER F CA 1
ATOM 7935 C C . SER F 1 60 ? -23.917 4.741 94.747 1.00 217.17 64 SER F C 1
ATOM 7936 O O . SER F 1 60 ? -25.003 4.891 94.187 1.00 214.50 64 SER F O 1
ATOM 7938 N N . SER F 1 61 ? -23.347 5.689 95.484 1.00 235.66 65 SER F N 1
ATOM 7939 C CA . SER F 1 61 ? -23.974 6.991 95.677 1.00 228.49 65 SER F CA 1
ATOM 7940 C C . SER F 1 61 ? -23.730 7.901 94.478 1.00 214.88 65 SER F C 1
ATOM 7941 O O . SER F 1 61 ? -24.423 8.902 94.295 1.00 212.81 65 SER F O 1
ATOM 7943 N N . TYR F 1 62 ? -22.741 7.546 93.664 1.00 203.67 66 TYR F N 1
ATOM 7944 C CA . TYR F 1 62 ? -22.403 8.327 92.479 1.00 195.22 66 TYR F CA 1
ATOM 7945 C C . TYR F 1 62 ? -23.476 8.190 91.405 1.00 208.73 66 TYR F C 1
ATOM 7946 O O . TYR F 1 62 ? -23.712 9.115 90.628 1.00 195.88 66 TYR F O 1
ATOM 7948 N N . LEU F 1 63 ? -24.123 7.029 91.366 1.00 224.90 67 LEU F N 1
ATOM 7949 C CA . LEU F 1 63 ? -25.191 6.779 90.406 1.00 226.15 67 LEU F CA 1
ATOM 7950 C C . LEU F 1 63 ? -26.429 7.599 90.750 1.00 225.65 67 LEU F C 1
ATOM 7951 O O . LEU F 1 63 ? -27.143 8.066 89.863 1.00 226.99 67 LEU F O 1
ATOM 7953 N N . LYS F 1 64 ? -26.676 7.770 92.045 1.00 217.42 68 LYS F N 1
ATOM 7954 C CA . LYS F 1 64 ? -27.803 8.568 92.512 1.00 203.47 68 LYS F CA 1
ATOM 7955 C C . LYS F 1 64 ? -27.564 10.048 92.235 1.00 192.13 68 LYS F C 1
ATOM 7956 O O . LYS F 1 64 ? -28.509 10.821 92.084 1.00 189.77 68 LYS F O 1
ATOM 7958 N N . TYR F 1 65 ? -26.294 10.435 92.169 1.00 181.20 69 TYR F N 1
ATOM 7959 C CA . TYR F 1 65 ? -25.928 11.810 91.853 1.00 172.28 69 TYR F CA 1
ATOM 7960 C C . TYR F 1 65 ? -26.159 12.098 90.373 1.00 167.76 69 TYR F C 1
ATOM 7961 O O . TYR F 1 65 ? -26.338 13.249 89.974 1.00 168.42 69 TYR F O 1
ATOM 7963 N N . LEU F 1 66 ? -26.153 11.042 89.565 1.00 158.58 70 LEU F N 1
ATOM 7964 C CA . LEU F 1 66 ? -26.385 11.168 88.132 1.00 138.99 70 LEU F CA 1
ATOM 7965 C C . LEU F 1 66 ? -27.859 10.969 87.795 1.00 137.87 70 LEU F C 1
ATOM 7966 O O . LEU F 1 66 ? -28.396 11.625 86.903 1.00 140.91 70 LEU F O 1
ATOM 7971 N N . HIS F 1 67 ? -28.507 10.059 88.516 1.00 133.59 71 HIS F N 1
ATOM 7972 C CA . HIS F 1 67 ? -29.912 9.747 88.276 1.00 136.35 71 HIS F CA 1
ATOM 7973 C C . HIS F 1 67 ? -30.824 10.885 88.721 1.00 145.22 71 HIS F C 1
ATOM 7974 O O . HIS F 1 67 ? -31.845 11.156 88.089 1.00 140.34 71 HIS F O 1
ATOM 7976 N N . GLN F 1 68 ? -30.452 11.548 89.811 1.00 152.73 72 GLN F N 1
ATOM 7977 C CA . GLN F 1 68 ? -31.249 12.648 90.341 1.00 137.59 72 GLN F CA 1
ATOM 7978 C C . GLN F 1 68 ? -31.082 13.910 89.502 1.00 145.74 72 GLN F C 1
ATOM 7979 O O . GLN F 1 68 ? -32.066 14.516 89.083 1.00 141.02 72 GLN F O 1
ATOM 7981 N N . ARG F 1 69 ? -29.833 14.289 89.247 1.00 150.91 73 ARG F N 1
ATOM 7982 C CA . ARG F 1 69 ? -29.523 15.527 88.534 1.00 154.86 73 ARG F CA 1
ATOM 7983 C C . ARG F 1 69 ? -30.061 15.548 87.103 1.00 155.18 73 ARG F C 1
ATOM 7984 O O . ARG F 1 69 ? -30.115 16.602 86.470 1.00 160.15 73 ARG F O 1
ATOM 7986 N N . LEU F 1 70 ? -30.457 14.384 86.597 1.00 143.47 74 LEU F N 1
ATOM 7987 C CA . LEU F 1 70 ? -30.984 14.281 85.242 1.00 144.41 74 LEU F CA 1
ATOM 7988 C C . LEU F 1 70 ? -32.499 14.467 85.207 1.00 140.93 74 LEU F C 1
ATOM 7989 O O . LEU F 1 70 ? -33.049 14.943 84.214 1.00 127.74 74 LEU F O 1
ATOM 7991 N N . TYR F 1 71 ? -33.168 14.095 86.293 1.00 140.10 75 TYR F N 1
ATOM 7992 C CA . TYR F 1 71 ? -34.625 14.169 86.350 1.00 150.24 75 TYR F CA 1
ATOM 7993 C C . TYR F 1 71 ? -35.127 14.837 87.628 1.00 166.87 75 TYR F C 1
ATOM 7994 O O . TYR F 1 71 ? -36.221 14.535 88.103 1.00 162.95 75 TYR F O 1
ATOM 7996 N N . GLU F 1 72 ? -34.328 15.745 88.179 1.00 186.56 76 GLU F N 1
ATOM 7997 C CA . GLU F 1 72 ? -34.721 16.475 89.380 1.00 189.26 76 GLU F CA 1
ATOM 7998 C C . GLU F 1 72 ? -35.749 17.553 89.056 1.00 186.97 76 GLU F C 1
ATOM 7999 O O . GLU F 1 72 ? -36.541 17.948 89.912 1.00 190.45 76 GLU F O 1
ATOM 8005 N N . LYS F 1 73 ? -35.732 18.024 87.814 1.00 174.49 77 LYS F N 1
ATOM 8006 C CA . LYS F 1 73 ? -36.649 19.069 87.379 1.00 148.84 77 LYS F CA 1
ATOM 8007 C C . LYS F 1 73 ? -37.985 18.480 86.940 1.00 138.90 77 LYS F C 1
ATOM 8008 O O . LYS F 1 73 ? -38.908 18.343 87.742 1.00 136.60 77 LYS F O 1
ATOM 8010 N N . ASP F 1 83 ? -35.612 0.017 96.375 1.00 158.57 87 ASP F N 1
ATOM 8011 C CA . ASP F 1 83 ? -35.959 -0.754 97.563 1.00 160.61 87 ASP F CA 1
ATOM 8012 C C . ASP F 1 83 ? -36.595 0.131 98.631 1.00 163.71 87 ASP F C 1
ATOM 8013 O O . ASP F 1 83 ? -37.044 -0.357 99.668 1.00 158.24 87 ASP F O 1
ATOM 8018 N N . THR F 1 84 ? -36.629 1.433 98.371 1.00 166.03 88 THR F N 1
ATOM 8019 C CA . THR F 1 84 ? -37.215 2.386 99.306 1.00 165.65 88 THR F CA 1
ATOM 8020 C C . THR F 1 84 ? -38.497 2.993 98.743 1.00 169.60 88 THR F C 1
ATOM 8021 O O . THR F 1 84 ? -38.478 3.614 97.681 1.00 173.04 88 THR F O 1
ATOM 8023 N N . PRO F 1 85 ? -39.617 2.806 99.458 1.00 165.97 89 PRO F N 1
ATOM 8024 C CA . PRO F 1 85 ? -40.924 3.341 99.059 1.00 163.07 89 PRO F CA 1
ATOM 8025 C C . PRO F 1 85 ? -40.918 4.862 98.936 1.00 159.23 89 PRO F C 1
ATOM 8026 O O . PRO F 1 85 ? -40.230 5.539 99.700 1.00 155.67 89 PRO F O 1
ATOM 8030 N N . PHE F 1 86 ? -41.679 5.388 97.981 1.00 160.62 90 PHE F N 1
ATOM 8031 C CA . PHE F 1 86 ? -41.742 6.827 97.761 1.00 159.30 90 PHE F CA 1
ATOM 8032 C C . PHE F 1 86 ? -43.170 7.288 97.489 1.00 161.34 90 PHE F C 1
ATOM 8033 O O . PHE F 1 86 ? -43.782 6.893 96.496 1.00 164.24 90 PHE F O 1
ATOM 8035 N N . THR F 1 87 ? -43.696 8.125 98.377 1.00 160.21 91 THR F N 1
ATOM 8036 C CA . THR F 1 87 ? -45.041 8.666 98.221 1.00 158.87 91 THR F CA 1
ATOM 8037 C C . THR F 1 87 ? -44.992 10.164 97.939 1.00 164.04 91 THR F C 1
ATOM 8038 O O . THR F 1 87 ? -44.065 10.854 98.363 1.00 167.66 91 THR F O 1
ATOM 8040 N N . PHE F 1 88 ? -45.995 10.661 97.222 1.00 163.17 92 PHE F N 1
ATOM 8041 C CA . PHE F 1 88 ? -46.056 12.073 96.862 1.00 163.25 92 PHE F CA 1
ATOM 8042 C C . PHE F 1 88 ? -46.293 12.954 98.084 1.00 161.83 92 PHE F C 1
ATOM 8043 O O . PHE F 1 88 ? -47.043 12.588 98.990 1.00 162.99 92 PHE F O 1
ATOM 8045 N N . SER F 1 89 ? -45.648 14.116 98.103 1.00 158.78 93 SER F N 1
ATOM 8046 C CA . SER F 1 89 ? -45.784 15.052 99.212 1.00 157.90 93 SER F CA 1
ATOM 8047 C C . SER F 1 89 ? -47.121 15.784 99.154 1.00 154.00 93 SER F C 1
ATOM 8048 O O . SER F 1 89 ? -47.210 16.893 98.628 1.00 149.57 93 SER F O 1
ATOM 8050 N N . VAL F 1 96 ? -42.743 -0.939 95.362 1.00 124.81 100 VAL F N 1
ATOM 8051 C CA . VAL F 1 96 ? -41.776 -1.743 96.100 1.00 134.53 100 VAL F CA 1
ATOM 8052 C C . VAL F 1 96 ? -41.844 -3.209 95.683 1.00 143.20 100 VAL F C 1
ATOM 8053 O O . VAL F 1 96 ? -42.597 -3.989 96.265 1.00 139.26 100 VAL F O 1
ATOM 8055 N N . PRO F 1 97 ? -41.051 -3.585 94.669 1.00 147.32 101 PRO F N 1
ATOM 8056 C CA . PRO F 1 97 ? -41.013 -4.964 94.168 1.00 152.93 101 PRO F CA 1
ATOM 8057 C C . PRO F 1 97 ? -40.411 -5.933 95.181 1.00 161.64 101 PRO F C 1
ATOM 8058 O O . PRO F 1 97 ? -39.475 -5.574 95.896 1.00 159.90 101 PRO F O 1
ATOM 8062 N N . ILE F 1 98 ? -40.950 -7.147 95.237 1.00 166.05 102 ILE F N 1
ATOM 8063 C CA . ILE F 1 98 ? -40.470 -8.160 96.170 1.00 172.54 102 ILE F CA 1
ATOM 8064 C C . ILE F 1 98 ? -39.047 -8.593 95.834 1.00 176.97 102 ILE F C 1
ATOM 8065 O O . ILE F 1 98 ? -38.735 -8.877 94.677 1.00 175.53 102 ILE F O 1
ATOM 8067 N N . ASN F 1 99 ? -38.196 -8.638 96.858 1.00 178.25 103 ASN F N 1
ATOM 8068 C CA . ASN F 1 99 ? -36.789 -9.004 96.706 1.00 177.93 103 ASN F CA 1
ATOM 8069 C C . ASN F 1 99 ? -36.076 -8.144 95.666 1.00 177.47 103 ASN F C 1
ATOM 8070 O O . ASN F 1 99 ? -35.622 -8.644 94.638 1.00 172.97 103 ASN F O 1
ATOM 8072 N N . ASN F 1 100 ? -35.985 -6.847 95.943 1.00 177.27 104 ASN F N 1
ATOM 8073 C CA . ASN F 1 100 ? -35.347 -5.907 95.029 1.00 167.16 104 ASN F CA 1
ATOM 8074 C C . ASN F 1 100 ? -33.839 -6.119 94.943 1.00 163.42 104 ASN F C 1
ATOM 8075 O O . ASN F 1 100 ? -33.227 -5.848 93.909 1.00 160.75 104 ASN F O 1
ATOM 8077 N N . LYS F 1 101 ? -33.256 -6.603 96.038 1.00 163.65 105 LYS F N 1
ATOM 8078 C CA . LYS F 1 101 ? -31.821 -6.870 96.124 1.00 158.26 105 LYS F CA 1
ATOM 8079 C C . LYS F 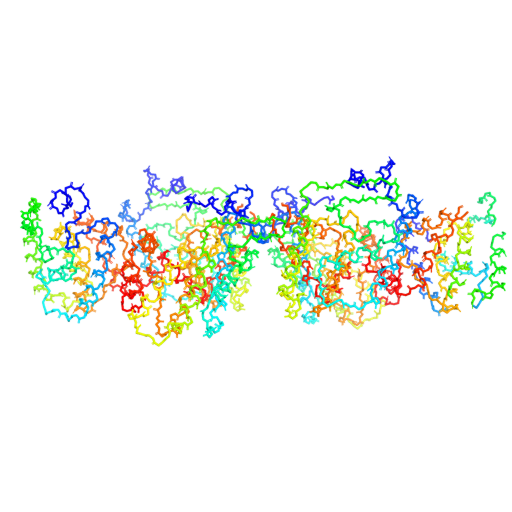1 101 ? -30.988 -5.636 95.786 1.00 155.81 105 LYS F C 1
ATOM 8080 O O . LYS F 1 101 ? -30.085 -5.694 94.951 1.00 153.70 105 LYS F O 1
ATOM 8082 N N . GLU F 1 104 ? -28.585 -4.598 98.309 1.00 126.05 108 GLU F N 1
ATOM 8083 C CA . GLU F 1 104 ? -27.453 -5.511 98.420 1.00 126.23 108 GLU F CA 1
ATOM 8084 C C . GLU F 1 104 ? -26.593 -5.480 97.161 1.00 166.57 108 GLU F C 1
ATOM 8085 O O . GLU F 1 104 ? -25.370 -5.604 97.230 1.00 126.46 108 GLU F O 1
ATOM 8087 N N . GLY F 1 105 ? -27.241 -5.314 96.012 1.00 160.76 109 GLY F N 1
ATOM 8088 C CA . GLY F 1 105 ? -26.544 -5.271 94.739 1.00 160.95 109 GLY F CA 1
ATOM 8089 C C . GLY F 1 105 ? -25.685 -4.031 94.588 1.00 166.04 109 GLY F C 1
ATOM 8090 O O . GLY F 1 105 ? -24.557 -4.103 94.099 1.00 168.55 109 GLY F O 1
ATOM 8091 N N . LEU F 1 106 ? -26.221 -2.890 95.008 1.00 177.43 110 LEU F N 1
ATOM 8092 C CA . LEU F 1 106 ? -25.494 -1.628 94.935 1.00 182.62 110 LEU F CA 1
ATOM 8093 C C . LEU F 1 106 ? -24.318 -1.618 95.906 1.00 202.54 110 LEU F C 1
ATOM 8094 O O . LEU F 1 106 ? -23.279 -1.018 95.631 1.00 199.35 110 LEU F O 1
ATOM 8096 N N . LYS F 1 107 ? -24.491 -2.286 97.042 1.00 220.52 111 LYS F N 1
ATOM 8097 C CA . LYS F 1 107 ? -23.434 -2.386 98.040 1.00 227.97 111 LYS F CA 1
ATOM 8098 C C . LYS F 1 107 ? -22.314 -3.297 97.552 1.00 228.22 111 LYS F C 1
ATOM 8099 O O . LYS F 1 107 ? -21.151 -3.116 97.911 1.00 233.26 111 LYS F O 1
ATOM 8101 N N . ARG F 1 108 ? -22.675 -4.276 96.729 1.00 203.83 112 ARG F N 1
ATOM 8102 C CA . ARG F 1 108 ? -21.702 -5.206 96.171 1.00 161.31 112 ARG F CA 1
ATOM 8103 C C . ARG F 1 108 ? -20.891 -4.548 95.061 1.00 179.27 112 ARG F C 1
ATOM 8104 O O . ARG F 1 108 ? -19.682 -4.749 94.961 1.00 139.20 112 ARG F O 1
ATOM 8106 N N . ILE F 1 109 ? -21.566 -3.758 94.231 1.00 157.15 113 ILE F N 1
ATOM 8107 C CA . ILE F 1 109 ? -20.919 -3.085 93.111 1.00 157.44 113 ILE F CA 1
ATOM 8108 C C . ILE F 1 109 ? -19.941 -2.015 93.586 1.00 158.77 113 ILE F C 1
ATOM 8109 O O . ILE F 1 109 ? -18.887 -1.812 92.982 1.00 161.45 113 ILE F O 1
ATOM 8111 N N . ASP F 1 110 ? -20.296 -1.333 94.671 1.00 163.78 114 ASP F N 1
ATOM 8112 C CA . ASP F 1 110 ? -19.450 -0.285 95.229 1.00 185.93 114 ASP F CA 1
ATOM 8113 C C . ASP F 1 110 ? -18.163 -0.863 95.807 1.00 173.17 114 ASP F C 1
ATOM 8114 O O . ASP F 1 110 ? -17.129 -0.194 95.837 1.00 183.21 114 ASP F O 1
ATOM 8116 N N . GLN F 1 111 ? -18.232 -2.110 96.263 1.00 186.62 115 GLN F N 1
ATOM 8117 C CA . GLN F 1 111 ? -17.073 -2.784 96.836 1.00 192.21 115 GLN F CA 1
ATOM 8118 C C . GLN F 1 111 ? -16.113 -3.252 95.747 1.00 190.75 115 GLN F C 1
ATOM 8119 O O . GLN F 1 111 ? -14.895 -3.203 95.919 1.00 193.85 115 GLN F O 1
ATOM 8121 N N . ILE F 1 112 ? -16.669 -3.708 94.629 1.00 180.98 116 ILE F N 1
ATOM 8122 C CA . ILE F 1 112 ? -15.866 -4.167 93.501 1.00 169.64 116 ILE F CA 1
ATOM 8123 C C . ILE F 1 112 ? -15.142 -2.995 92.844 1.00 176.46 116 ILE F C 1
ATOM 8124 O O . ILE F 1 112 ? -13.994 -3.121 92.415 1.00 174.55 116 ILE F O 1
ATOM 8129 N N . LEU F 1 113 ? -15.818 -1.852 92.781 1.00 176.96 117 LEU F N 1
ATOM 8130 C CA . LEU F 1 113 ? -15.254 -0.652 92.172 1.00 186.09 117 LEU F CA 1
ATOM 8131 C C . LEU F 1 113 ? -14.025 -0.159 92.930 1.00 194.35 117 LEU F C 1
ATOM 8132 O O . LEU F 1 113 ? -13.103 0.400 92.336 1.00 197.74 117 LEU F O 1
ATOM 8134 N N . ALA F 1 114 ? -14.016 -0.369 94.242 1.00 193.92 118 ALA F N 1
ATOM 8135 C CA . ALA F 1 114 ? -12.894 0.047 95.074 1.00 191.60 118 ALA F CA 1
ATOM 8136 C C . ALA F 1 114 ? -11.839 -1.050 95.162 1.00 187.69 118 ALA F C 1
ATOM 8137 O O . ALA F 1 114 ? -10.726 -0.817 95.636 1.00 194.83 118 ALA F O 1
ATOM 8139 N N . GLU F 1 115 ? -12.193 -2.244 94.700 1.00 180.38 119 GLU F N 1
ATOM 8140 C CA . GLU F 1 115 ? -11.290 -3.388 94.759 1.00 184.09 119 GLU F CA 1
ATOM 8141 C C . GLU F 1 115 ? -10.364 -3.441 93.548 1.00 194.25 119 GLU F C 1
ATOM 8142 O O . GLU F 1 115 ? -9.278 -4.017 93.612 1.00 144.67 119 GLU F O 1
ATOM 8144 N N . LYS F 1 116 ? -10.797 -2.837 92.445 1.00 165.34 120 LYS F N 1
ATOM 8145 C CA . LYS F 1 116 ? -10.017 -2.850 91.213 1.00 168.66 120 LYS F CA 1
ATOM 8146 C C . LYS F 1 116 ? -9.654 -1.440 90.757 1.00 172.85 120 LYS F C 1
ATOM 8147 O O . LYS F 1 116 ? -9.385 -1.215 89.576 1.00 169.10 120 LYS F O 1
ATOM 8149 N N . ASN F 1 117 ? -9.646 -0.503 91.704 1.00 177.32 121 ASN F N 1
ATOM 8150 C CA . ASN F 1 117 ? -9.320 0.896 91.432 1.00 175.44 121 ASN F CA 1
ATOM 8151 C C . ASN F 1 117 ? -10.173 1.488 90.313 1.00 172.40 121 ASN F C 1
ATOM 8152 O O . ASN F 1 117 ? -9.648 2.091 89.376 1.00 174.01 121 ASN F O 1
ATOM 8154 N N . ASN F 1 118 ? -11.487 1.307 90.427 1.00 168.92 122 ASN F N 1
ATOM 8155 C CA . ASN F 1 118 ? -12.445 1.767 89.422 1.00 156.82 122 ASN F CA 1
ATOM 8156 C C . ASN F 1 118 ? -12.133 1.230 88.028 1.00 155.26 122 ASN F C 1
ATOM 8157 O O . ASN F 1 118 ? -12.297 1.936 87.033 1.00 151.61 122 ASN F O 1
ATOM 8162 N N . PHE F 1 119 ? -11.684 -0.022 87.976 1.00 161.81 123 PHE F N 1
ATOM 8163 C CA . PHE F 1 119 ? -11.372 -0.709 86.723 1.00 165.95 123 PHE F CA 1
ATOM 8164 C C . PHE F 1 119 ? -10.366 0.058 85.867 1.00 172.93 123 PHE F C 1
ATOM 8165 O O . PHE F 1 119 ? -10.475 0.084 84.641 1.00 166.33 123 PHE F O 1
ATOM 8167 N N . GLN F 1 120 ? -9.388 0.679 86.519 1.00 177.61 124 GLN F N 1
ATOM 8168 C CA . GLN F 1 120 ? -8.363 1.438 85.813 1.00 176.93 124 GLN F CA 1
ATOM 8169 C C . GLN F 1 120 ? -7.257 0.523 85.299 1.00 173.00 124 GLN F C 1
ATOM 8170 O O . GLN F 1 120 ? -6.095 0.921 85.218 1.00 169.29 124 GLN F O 1
ATOM 8172 N N . ARG F 1 124 ? -6.790 -3.512 77.760 1.00 153.26 128 ARG F N 1
ATOM 8173 C CA . ARG F 1 124 ? -8.091 -3.277 77.144 1.00 154.98 128 ARG F CA 1
ATOM 8174 C C . ARG F 1 124 ? -9.011 -4.480 77.322 1.00 155.19 128 ARG F C 1
ATOM 8175 O O . ARG F 1 124 ? -10.208 -4.327 77.564 1.00 159.68 128 ARG F O 1
ATOM 8177 N N . LYS F 1 125 ? -8.443 -5.676 77.199 1.00 155.22 129 LYS F N 1
ATOM 8178 C CA . LYS F 1 125 ? -9.207 -6.909 77.349 1.00 145.51 129 LYS F CA 1
ATOM 8179 C C . LYS F 1 125 ? -9.688 -7.087 78.785 1.00 147.64 129 LYS F C 1
ATOM 8180 O O . LYS F 1 125 ? -10.766 -7.630 79.026 1.00 143.54 129 LYS F O 1
ATOM 8182 N N . GLU F 1 126 ? -8.882 -6.625 79.735 1.00 144.63 130 GLU F N 1
ATOM 8183 C CA . GLU F 1 126 ? -9.239 -6.706 81.146 1.00 146.68 130 GLU F CA 1
ATOM 8184 C C . GLU F 1 126 ? -10.300 -5.668 81.496 1.00 143.05 130 GLU F C 1
ATOM 8185 O O . GLU F 1 126 ? -11.146 -5.899 82.361 1.00 146.94 130 GLU F O 1
ATOM 8187 N N . PHE F 1 127 ? -10.250 -4.527 80.818 1.00 138.08 131 PHE F N 1
ATOM 8188 C CA . PHE F 1 127 ? -11.210 -3.454 81.049 1.00 139.76 131 PHE F CA 1
ATOM 8189 C C . PHE F 1 127 ? -12.586 -3.823 80.507 1.00 139.78 131 PHE F C 1
ATOM 8190 O O . PHE F 1 127 ? -13.608 -3.378 81.028 1.00 142.93 131 PHE F O 1
ATOM 8192 N N . ILE F 1 128 ? -12.605 -4.639 79.458 1.00 134.68 132 ILE F N 1
ATOM 8193 C CA . ILE F 1 128 ? -13.856 -5.063 78.839 1.00 130.43 132 ILE F CA 1
ATOM 8194 C C . ILE F 1 128 ? -14.524 -6.173 79.642 1.00 139.07 132 ILE F C 1
ATOM 8195 O O . ILE F 1 128 ? -15.748 -6.209 79.769 1.00 137.71 132 ILE F O 1
ATOM 8197 N N . HIS F 1 129 ? -13.713 -7.076 80.183 1.00 152.78 133 HIS F N 1
ATOM 8198 C CA . HIS F 1 129 ? -14.224 -8.196 80.965 1.00 120.69 133 HIS F CA 1
ATOM 8199 C C . HIS F 1 129 ? -14.788 -7.730 82.303 1.00 176.29 133 HIS F C 1
ATOM 8200 O O . HIS F 1 129 ? -15.689 -8.357 82.860 1.00 121.77 133 HIS F O 1
ATOM 8202 N N . GLU F 1 130 ? -14.253 -6.626 82.813 1.00 166.60 134 GLU F N 1
ATOM 8203 C CA . GLU F 1 130 ? -14.693 -6.081 84.092 1.00 172.74 134 GLU F CA 1
ATOM 8204 C C . GLU F 1 130 ? -15.917 -5.187 83.925 1.00 174.30 134 GLU F C 1
ATOM 8205 O O . GLU F 1 130 ? -16.812 -5.180 84.770 1.00 179.86 134 GLU F O 1
ATOM 8207 N N . VAL F 1 131 ? -15.950 -4.433 82.830 1.00 165.81 135 VAL F N 1
ATOM 8208 C CA . VAL F 1 131 ? -17.059 -3.525 82.560 1.00 158.16 135 VAL F CA 1
ATOM 8209 C C . VAL F 1 131 ? -18.334 -4.294 82.232 1.00 145.55 135 VAL F C 1
ATOM 8210 O O . VAL F 1 131 ? -19.435 -3.848 82.551 1.00 144.30 135 VAL F O 1
ATOM 8212 N N . SER F 1 132 ? -18.176 -5.449 81.594 1.00 141.61 136 SER F N 1
ATOM 8213 C CA . SER F 1 132 ? -19.314 -6.284 81.229 1.00 136.64 136 SER F CA 1
ATOM 8214 C C . SER F 1 132 ? -19.997 -6.857 82.465 1.00 147.77 136 SER F C 1
ATOM 8215 O O . SER F 1 132 ? -21.212 -6.751 82.616 1.00 148.70 136 SER F O 1
ATOM 8218 N N . THR F 1 133 ? -19.202 -7.457 83.347 1.00 147.41 137 THR F N 1
ATOM 8219 C CA . THR F 1 133 ? -19.718 -8.087 84.558 1.00 142.11 137 THR F CA 1
ATOM 8220 C C . THR F 1 133 ? -20.460 -7.088 85.442 1.00 139.43 137 THR F C 1
ATOM 8221 O O . THR F 1 133 ? -21.469 -7.423 86.062 1.00 137.48 137 THR F O 1
ATOM 8225 N N . VAL F 1 134 ? -19.955 -5.860 85.489 1.00 140.46 138 VAL F N 1
ATOM 8226 C CA . VAL F 1 134 ? -20.576 -4.807 86.283 1.00 144.81 138 VAL F CA 1
ATOM 8227 C C . VAL F 1 134 ? -21.844 -4.284 85.615 1.00 140.98 138 VAL F C 1
ATOM 8228 O O . VAL F 1 134 ? -22.830 -3.984 86.288 1.00 143.81 138 VAL F O 1
ATOM 8230 N N . PHE F 1 135 ? -21.813 -4.178 84.289 1.00 135.46 139 PHE F N 1
ATOM 8231 C CA . PHE F 1 135 ? -22.957 -3.683 83.531 1.00 135.83 139 PHE F CA 1
ATOM 8232 C C . PHE F 1 135 ? -24.137 -4.644 83.618 1.00 133.38 139 PHE F C 1
ATOM 8233 O O . PHE F 1 135 ? -25.285 -4.220 83.755 1.00 137.80 139 PHE F O 1
ATOM 8235 N N . ILE F 1 136 ? -23.847 -5.938 83.533 1.00 126.92 140 ILE F N 1
ATOM 8236 C CA . ILE F 1 136 ? -24.874 -6.967 83.642 1.00 124.28 140 ILE F CA 1
ATOM 8237 C C . ILE F 1 136 ? -25.478 -6.973 85.044 1.00 130.45 140 ILE F C 1
ATOM 8238 O O . ILE F 1 136 ? -26.692 -7.096 85.208 1.00 129.47 140 ILE F O 1
ATOM 8243 N N . LEU F 1 137 ? -24.621 -6.830 86.050 1.00 136.89 141 LEU F N 1
ATOM 8244 C CA . LEU F 1 137 ? -25.066 -6.787 87.438 1.00 142.35 141 LEU F CA 1
ATOM 8245 C C . LEU F 1 137 ? -25.871 -5.521 87.716 1.00 149.93 141 LEU F C 1
ATOM 8246 O O . LEU F 1 137 ? -26.796 -5.529 88.528 1.00 157.24 141 LEU F O 1
ATOM 8248 N N . LEU F 1 138 ? -25.512 -4.436 87.037 1.00 148.35 142 LEU F N 1
ATOM 8249 C CA . LEU F 1 138 ? -26.220 -3.170 87.189 1.00 131.47 142 LEU F CA 1
ATOM 8250 C C . LEU F 1 138 ? -27.513 -3.170 86.382 1.00 134.26 142 LEU F C 1
ATOM 8251 O O . LEU F 1 138 ? -28.391 -2.336 86.599 1.00 152.14 142 LEU F O 1
ATOM 8253 N N . ASN F 1 139 ? -27.621 -4.110 85.448 1.00 125.89 143 ASN F N 1
ATOM 8254 C CA . ASN F 1 139 ? -28.821 -4.246 84.632 1.00 133.62 143 ASN F CA 1
ATOM 8255 C C . ASN F 1 139 ? -29.750 -5.325 85.177 1.00 146.56 143 ASN F C 1
ATOM 8256 O O . ASN F 1 139 ? -30.960 -5.283 84.956 1.00 142.27 143 ASN F O 1
ATOM 8258 N N . LYS F 1 140 ? -29.174 -6.291 85.885 1.00 151.69 144 LYS F N 1
ATOM 8259 C CA . LYS F 1 140 ? -29.953 -7.352 86.512 1.00 157.70 144 LYS F CA 1
ATOM 8260 C C . LYS F 1 140 ? -30.840 -6.775 87.609 1.00 158.84 144 LYS F C 1
ATOM 8261 O O . LYS F 1 140 ? -32.010 -7.136 87.732 1.00 160.08 144 LYS F O 1
ATOM 8263 N N . ILE F 1 141 ? -30.269 -5.876 88.403 1.00 155.42 145 ILE F N 1
ATOM 8264 C CA . ILE F 1 141 ? -31.024 -5.165 89.425 1.00 156.79 145 ILE F CA 1
ATOM 8265 C C . ILE F 1 141 ? -31.313 -3.745 88.955 1.00 168.29 145 ILE F C 1
ATOM 8266 O O . ILE F 1 141 ? -30.414 -3.044 88.492 1.00 163.74 145 ILE F O 1
ATOM 8268 N N . ARG F 1 142 ? -32.570 -3.328 89.067 1.00 174.32 146 ARG F N 1
ATOM 8269 C CA . ARG F 1 142 ? -32.977 -1.999 88.625 1.00 174.43 146 ARG F CA 1
ATOM 8270 C C . ARG F 1 142 ? -33.140 -1.047 89.807 1.00 173.61 146 ARG F C 1
ATOM 8271 O O . ARG F 1 142 ? -34.128 -1.122 90.536 1.00 176.84 146 ARG F O 1
ATOM 8273 N N . PRO F 1 143 ? -32.163 -0.147 89.996 1.00 156.11 147 PRO F N 1
ATOM 8274 C CA . PRO F 1 143 ? -32.179 0.821 91.099 1.00 152.88 147 PRO F CA 1
ATOM 8275 C C . PRO F 1 143 ? -33.325 1.820 90.975 1.00 160.05 147 PRO F C 1
ATOM 8276 O O . PRO F 1 143 ? -34.136 1.947 91.892 1.00 163.24 147 PRO F O 1
ATOM 8280 N N . PHE F 1 144 ? -33.383 2.520 89.846 1.00 151.49 148 PHE F N 1
ATOM 8281 C CA . PHE F 1 144 ? -34.423 3.515 89.613 1.00 153.18 148 PHE F CA 1
ATOM 8282 C C . PHE F 1 144 ? -35.566 2.936 88.786 1.00 157.65 148 PHE F C 1
ATOM 8283 O O . PHE F 1 144 ? -35.366 2.023 87.985 1.00 156.66 148 PHE F O 1
ATOM 8285 N N . MET F 1 145 ? -36.764 3.474 88.986 1.00 158.87 149 MET F N 1
ATOM 8286 C CA . MET F 1 145 ? -37.942 3.016 88.260 1.00 152.25 149 MET F CA 1
ATOM 8287 C C . MET F 1 145 ? -37.926 3.506 86.816 1.00 158.43 149 MET F C 1
ATOM 8288 O O . MET F 1 145 ? -38.555 2.911 85.941 1.00 171.17 149 MET F O 1
ATOM 8290 N N . VAL F 1 146 ? -37.203 4.595 86.574 1.00 152.04 150 VAL F N 1
ATOM 8291 C CA . VAL F 1 146 ? -37.101 5.166 85.235 1.00 148.81 150 VAL F CA 1
ATOM 8292 C C . VAL F 1 146 ? -35.798 5.940 85.062 1.00 150.97 150 VAL F C 1
ATOM 8293 O O . VAL F 1 146 ? -35.404 6.713 85.935 1.00 142.81 150 VAL F O 1
ATOM 8295 N N . GLY F 1 147 ? -35.135 5.727 83.930 1.00 156.02 151 GLY F N 1
ATOM 8296 C CA . GLY F 1 147 ? -33.884 6.404 83.641 1.00 156.95 151 GLY F CA 1
ATOM 8297 C C . GLY F 1 147 ? -32.673 5.559 83.983 1.00 153.76 151 GLY F C 1
ATOM 8298 O O . GLY F 1 147 ? -31.609 6.086 84.309 1.00 151.44 151 GLY F O 1
ATOM 8299 N N . ASN F 1 148 ? -32.835 4.242 83.909 1.00 156.35 152 ASN F N 1
ATOM 8300 C CA . ASN F 1 148 ? -31.753 3.318 84.223 1.00 151.62 152 ASN F CA 1
ATOM 8301 C C . ASN F 1 148 ? -30.837 3.076 83.029 1.00 148.11 152 ASN F C 1
ATOM 8302 O O . ASN F 1 148 ? -29.750 2.517 83.173 1.00 153.88 152 ASN F O 1
ATOM 8304 N N . LYS F 1 149 ? -31.281 3.499 81.850 1.00 149.85 153 LYS F N 1
ATOM 8305 C CA . LYS F 1 149 ? -30.509 3.310 80.627 1.00 143.38 153 LYS F CA 1
ATOM 8306 C C . LYS F 1 149 ? -29.602 4.504 80.347 1.00 142.41 153 LYS F C 1
ATOM 8307 O O . LYS F 1 149 ? -28.472 4.342 79.886 1.00 121.98 153 LYS F O 1
ATOM 8309 N N . TYR F 1 150 ? -30.104 5.702 80.629 1.00 135.74 154 TYR F N 1
ATOM 8310 C CA . TYR F 1 150 ? -29.349 6.926 80.385 1.00 137.95 154 TYR F CA 1
ATOM 8311 C C . TYR F 1 150 ? -28.252 7.128 81.426 1.00 135.30 154 TYR F C 1
ATOM 8312 O O . TYR F 1 150 ? -27.140 7.542 81.097 1.00 130.71 154 TYR F O 1
ATOM 8314 N N . VAL F 1 151 ? -28.571 6.832 82.682 1.00 137.99 155 VAL F N 1
ATOM 8315 C CA . VAL F 1 151 ? -27.624 7.010 83.777 1.00 138.63 155 VAL F CA 1
ATOM 8316 C C . VAL F 1 151 ? -26.493 5.987 83.717 1.00 138.99 155 VAL F C 1
ATOM 8317 O O . VAL F 1 151 ? -25.358 6.282 84.093 1.00 128.58 155 VAL F O 1
ATOM 8319 N N . GLN F 1 152 ? -26.808 4.787 83.242 1.00 140.24 156 GLN F N 1
ATOM 8320 C CA . GLN F 1 152 ? -25.818 3.719 83.143 1.00 136.60 156 GLN F CA 1
ATOM 8321 C C . GLN F 1 152 ? -24.837 3.975 82.004 1.00 137.98 156 GLN F C 1
ATOM 8322 O O . GLN F 1 152 ? -23.673 3.578 82.074 1.00 138.93 156 GLN F O 1
ATOM 8324 N N . ARG F 1 153 ? -25.313 4.638 80.955 1.00 147.82 157 ARG F N 1
ATOM 8325 C CA . ARG F 1 153 ? -24.480 4.943 79.798 1.00 147.11 157 ARG F CA 1
ATOM 8326 C C . ARG F 1 153 ? -23.418 5.982 80.141 1.00 151.05 157 ARG F C 1
ATOM 8327 O O . ARG F 1 153 ? -22.248 5.824 79.794 1.00 129.60 157 ARG F O 1
ATOM 8329 N N . ILE F 1 154 ? -23.835 7.043 80.824 1.00 160.79 158 ILE F N 1
ATOM 8330 C CA . ILE F 1 154 ? -22.922 8.112 81.213 1.00 164.12 158 ILE F CA 1
ATOM 8331 C C . ILE F 1 154 ? -21.946 7.645 82.288 1.00 161.01 158 ILE F C 1
ATOM 8332 O O . ILE F 1 154 ? -20.809 8.111 82.351 1.00 162.00 158 ILE F O 1
ATOM 8334 N N . PHE F 1 155 ? -22.399 6.723 83.132 1.00 151.82 159 PHE F N 1
ATOM 8335 C CA . PHE F 1 155 ? -21.564 6.190 84.203 1.00 142.63 159 PHE F CA 1
ATOM 8336 C C . PHE F 1 155 ? -20.460 5.298 83.647 1.00 142.26 159 PHE F C 1
ATOM 8337 O O . PHE F 1 155 ? -19.319 5.348 84.106 1.00 121.92 159 PHE F O 1
ATOM 8339 N N . PHE F 1 156 ? -20.807 4.483 82.656 1.00 137.68 160 PHE F N 1
ATOM 8340 C CA . PHE F 1 156 ? -19.845 3.580 82.035 1.00 138.33 160 PHE F CA 1
ATOM 8341 C C . PHE F 1 156 ? -18.902 4.336 81.106 1.00 151.43 160 PHE F C 1
ATOM 8342 O O . PHE F 1 156 ? -17.760 3.926 80.899 1.00 146.03 160 PHE F O 1
ATOM 8344 N N . GLU F 1 157 ? -19.386 5.441 80.548 1.00 162.63 161 GLU F N 1
ATOM 8345 C CA . GLU F 1 157 ? -18.577 6.267 79.659 1.00 175.03 161 GLU F CA 1
ATOM 8346 C C . GLU F 1 157 ? -17.538 7.056 80.447 1.00 194.33 161 GLU F C 1
ATOM 8347 O O . GLU F 1 157 ? -16.395 7.203 80.013 1.00 195.01 161 GLU F O 1
ATOM 8349 N N . GLN F 1 158 ? -17.943 7.562 81.607 1.00 212.50 162 GLN F N 1
ATOM 8350 C CA . GLN F 1 158 ? -17.044 8.318 82.471 1.00 216.32 162 GLN F CA 1
ATOM 8351 C C . GLN F 1 158 ? -16.012 7.400 83.117 1.00 215.29 162 GLN F C 1
ATOM 8352 O O . GLN F 1 158 ? -14.866 7.793 83.334 1.00 219.66 162 GLN F O 1
ATOM 8354 N N . ILE F 1 159 ? -16.427 6.174 83.420 1.00 191.83 163 ILE F N 1
ATOM 8355 C CA . ILE F 1 159 ? -15.533 5.186 84.014 1.00 173.49 163 ILE F CA 1
ATOM 8356 C C . ILE F 1 159 ? -14.560 4.641 82.974 1.00 160.68 163 ILE F C 1
ATOM 8357 O O . ILE F 1 159 ? -13.550 4.026 83.316 1.00 147.05 163 ILE F O 1
ATOM 8359 N N . ALA F 1 160 ? -14.873 4.873 81.704 1.00 147.88 164 ALA F N 1
ATOM 8360 C CA . ALA F 1 160 ? -14.027 4.421 80.608 1.00 143.37 164 ALA F CA 1
ATOM 8361 C C . ALA F 1 160 ? -12.941 5.445 80.296 1.00 142.80 164 ALA F C 1
ATOM 8362 O O . ALA F 1 160 ? -11.780 5.088 80.090 1.00 142.80 164 ALA F O 1
ATOM 8364 N N . GLU F 1 161 ? -13.326 6.717 80.266 1.00 139.46 165 GLU F N 1
ATOM 8365 C CA . GLU F 1 161 ? -12.396 7.800 79.960 1.00 135.64 165 GLU F CA 1
ATOM 8366 C C . GLU F 1 161 ? -11.281 7.893 80.997 1.00 128.48 165 GLU F C 1
ATOM 8367 O O . GLU F 1 161 ? -10.139 8.210 80.667 1.00 133.80 165 GLU F O 1
ATOM 8369 N N . ALA F 1 162 ? -11.620 7.612 82.251 1.00 124.42 166 ALA F N 1
ATOM 8370 C CA . ALA F 1 162 ? -10.642 7.638 83.331 1.00 127.87 166 ALA F CA 1
ATOM 8371 C C . ALA F 1 162 ? -9.749 6.401 83.286 1.00 132.60 166 ALA F C 1
ATOM 8372 O O . ALA F 1 162 ? -8.669 6.381 83.875 1.00 139.32 166 ALA F O 1
ATOM 8374 N N . ALA F 1 163 ? -10.209 5.373 82.580 1.00 131.24 167 ALA F N 1
ATOM 8375 C CA . ALA F 1 163 ? -9.456 4.131 82.453 1.00 146.85 167 ALA F CA 1
ATOM 8376 C C . ALA F 1 163 ? -8.466 4.203 81.294 1.00 159.68 167 ALA F C 1
ATOM 8377 O O . ALA F 1 163 ? -7.554 3.382 81.193 1.00 160.16 167 ALA F O 1
ATOM 8379 N N . GLY F 1 164 ? -8.654 5.186 80.420 1.00 168.21 168 GLY F N 1
ATOM 8380 C CA . GLY F 1 164 ? -7.766 5.379 79.288 1.00 177.00 168 GLY F CA 1
ATOM 8381 C C . GLY F 1 164 ? -8.323 4.827 77.990 1.00 184.79 168 GLY F C 1
ATOM 8382 O O . GLY F 1 164 ? -7.839 5.158 76.908 1.00 188.11 168 GLY F O 1
ATOM 8383 N N . HIS F 1 165 ? -9.343 3.982 78.097 1.00 188.58 169 HIS F N 1
ATOM 8384 C CA . HIS F 1 165 ? -9.965 3.379 76.923 1.00 186.25 169 HIS F CA 1
ATOM 8385 C C . HIS F 1 165 ? -11.351 3.963 76.671 1.00 184.04 169 HIS F C 1
ATOM 8386 O O . HIS F 1 165 ? -12.201 3.970 77.560 1.00 188.31 169 HIS F O 1
ATOM 8388 N N . LYS F 1 166 ? -11.575 4.448 75.454 1.00 171.57 170 LYS F N 1
ATOM 8389 C CA . LYS F 1 166 ? -12.849 5.063 75.098 1.00 154.45 170 LYS F CA 1
ATOM 8390 C C . LYS F 1 166 ? -13.899 4.018 74.732 1.00 142.67 170 LYS F C 1
ATOM 8391 O O . LYS F 1 166 ? -13.567 2.911 74.307 1.00 141.21 170 LYS F O 1
ATOM 8393 N N . LEU F 1 167 ? -15.167 4.379 74.901 1.00 138.68 171 LEU F N 1
ATOM 8394 C CA . LEU F 1 167 ? -16.274 3.490 74.567 1.00 128.37 171 LEU F CA 1
ATOM 8395 C C . LEU F 1 167 ? -17.355 4.237 73.792 1.00 133.25 171 LEU F C 1
ATOM 8396 O O . LEU F 1 167 ? -17.698 5.371 74.124 1.00 132.84 171 LEU F O 1
ATOM 8398 N N . ASP F 1 168 ? -17.890 3.594 72.759 1.00 136.65 172 ASP F N 1
ATOM 8399 C CA . ASP F 1 168 ? -18.910 4.210 71.919 1.00 132.53 172 ASP F CA 1
ATOM 8400 C C . ASP F 1 168 ? -20.186 3.372 71.908 1.00 134.76 172 ASP F C 1
ATOM 8401 O O . ASP F 1 168 ? -20.261 2.347 71.230 1.00 140.35 172 ASP F O 1
ATOM 8406 N N . PHE F 1 169 ? -21.188 3.816 72.660 1.00 129.68 173 PHE F N 1
ATOM 8407 C CA . PHE F 1 169 ? -22.445 3.085 72.771 1.00 122.97 173 PHE F CA 1
ATOM 8408 C C . PHE F 1 169 ? -23.471 3.554 71.742 1.00 111.98 173 PHE F C 1
ATOM 8409 O O . PHE F 1 169 ? -24.637 3.164 71.796 1.00 112.79 173 PHE F O 1
ATOM 8411 N N . SER F 1 170 ? -23.031 4.389 70.807 1.00 120.36 174 SER F N 1
ATOM 8412 C CA . SER F 1 170 ? -23.917 4.917 69.776 1.00 95.82 174 SER F CA 1
ATOM 8413 C C . SER F 1 170 ? -24.141 3.906 68.657 1.00 122.94 174 SER F C 1
ATOM 8414 O O . SER F 1 170 ? -25.196 3.891 68.023 1.00 118.97 174 SER F O 1
ATOM 8416 N N . VAL F 1 171 ? -23.142 3.062 68.418 1.00 121.79 175 VAL F N 1
ATOM 8417 C CA . VAL F 1 171 ? -23.220 2.061 67.360 1.00 114.87 175 VAL F CA 1
ATOM 8418 C C . VAL F 1 171 ? -23.990 0.825 67.815 1.00 123.84 175 VAL F C 1
ATOM 8419 O O . VAL F 1 171 ? -24.257 -0.077 67.021 1.00 98.31 175 VAL F O 1
ATOM 8423 N N . VAL F 1 172 ? -24.344 0.789 69.095 1.00 155.62 176 VAL F N 1
ATOM 8424 C CA . VAL F 1 172 ? -25.102 -0.326 69.648 1.00 160.20 176 VAL F CA 1
ATOM 8425 C C . VAL F 1 172 ? -26.601 -0.087 69.513 1.00 159.79 176 VAL F C 1
ATOM 8426 O O . VAL F 1 172 ? -27.158 0.799 70.161 1.00 164.68 176 VAL F O 1
ATOM 8428 N N . THR F 1 173 ? -27.249 -0.880 68.666 1.00 138.89 177 THR F N 1
ATOM 8429 C CA . THR F 1 173 ? -28.686 -0.756 68.447 1.00 126.96 177 THR F CA 1
ATOM 8430 C C . THR F 1 173 ? -29.471 -1.204 69.674 1.00 126.28 177 THR F C 1
ATOM 8431 O O . THR F 1 173 ? -28.933 -1.869 70.559 1.00 132.13 177 THR F O 1
ATOM 8435 N N . GLU F 1 174 ? -30.749 -0.840 69.718 1.00 118.42 178 GLU F N 1
ATOM 8436 C CA . GLU F 1 174 ? -31.611 -1.202 70.837 1.00 120.74 178 GLU F CA 1
ATOM 8437 C C . GLU F 1 174 ? -32.013 -2.673 70.775 1.00 124.33 178 GLU F C 1
ATOM 8438 O O . GLU F 1 174 ? -32.590 -3.208 71.721 1.00 129.32 178 GLU F O 1
ATOM 8440 N N . LYS F 1 175 ? -31.705 -3.319 69.655 1.00 117.45 179 LYS F N 1
ATOM 8441 C CA . LYS F 1 175 ? -32.031 -4.728 69.468 1.00 104.22 179 LYS F CA 1
ATOM 8442 C C . LYS F 1 175 ? -30.876 -5.627 69.899 1.00 119.85 179 LYS F C 1
ATOM 8443 O O . LYS F 1 175 ? -31.090 -6.751 70.355 1.00 121.58 179 LYS F O 1
ATOM 8445 N N . ARG F 1 176 ? -29.652 -5.129 69.751 1.00 117.77 180 ARG F N 1
ATOM 8446 C CA . ARG F 1 176 ? -28.469 -5.892 70.130 1.00 111.83 180 ARG F CA 1
ATOM 8447 C C . ARG F 1 176 ? -28.233 -5.828 71.635 1.00 121.91 180 ARG F C 1
ATOM 8448 O O . ARG F 1 176 ? -27.856 -6.822 72.257 1.00 121.99 180 ARG F O 1
ATOM 8456 N N . MET F 1 177 ? -28.457 -4.653 72.216 1.00 128.25 181 MET F N 1
ATOM 8457 C CA . MET F 1 177 ? -28.292 -4.464 73.653 1.00 131.49 181 MET F CA 1
ATOM 8458 C C . MET F 1 177 ? -29.340 -5.254 74.429 1.00 134.11 181 MET F C 1
ATOM 8459 O O . MET F 1 177 ? -29.096 -5.692 75.553 1.00 141.83 181 MET F O 1
ATOM 8461 N N . GLN F 1 178 ? -30.509 -5.431 73.820 1.00 127.85 182 GLN F N 1
ATOM 8462 C CA . GLN F 1 178 ? -31.579 -6.211 74.428 1.00 127.60 182 GLN F CA 1
ATOM 8463 C C . GLN F 1 178 ? -31.258 -7.701 74.362 1.00 124.86 182 GLN F C 1
ATOM 8464 O O . GLN F 1 178 ? -31.659 -8.472 75.234 1.00 123.60 182 GLN F O 1
ATOM 8466 N N . PHE F 1 179 ? -30.533 -8.096 73.321 1.00 122.29 183 PHE F N 1
ATOM 8467 C CA . PHE F 1 179 ? -30.125 -9.485 73.150 1.00 119.54 183 PHE F CA 1
ATOM 8468 C C . PHE F 1 179 ? -28.917 -9.813 74.021 1.00 117.29 183 PHE F C 1
ATOM 8469 O O . PHE F 1 179 ? -28.772 -10.936 74.503 1.00 117.54 183 PHE F O 1
ATOM 8477 N N . ALA F 1 180 ? -28.053 -8.823 74.221 1.00 123.18 184 ALA F N 1
ATOM 8478 C CA . ALA F 1 180 ? -26.855 -9.003 75.032 1.00 130.89 184 ALA F CA 1
ATOM 8479 C C . ALA F 1 180 ? -27.202 -9.091 76.515 1.00 147.96 184 ALA F C 1
ATOM 8480 O O . ALA F 1 180 ? -26.514 -9.764 77.283 1.00 154.18 184 ALA F O 1
ATOM 8482 N N . ILE F 1 181 ? -28.272 -8.410 76.910 1.00 153.17 185 ILE F N 1
ATOM 8483 C CA . ILE F 1 181 ? -28.702 -8.401 78.304 1.00 155.18 185 ILE F CA 1
ATOM 8484 C C . ILE F 1 181 ? -29.555 -9.621 78.632 1.00 158.54 185 ILE F C 1
ATOM 8485 O O . ILE F 1 181 ? -29.517 -10.133 79.751 1.00 170.02 185 ILE F O 1
ATOM 8487 N N . HIS F 1 182 ? -30.322 -10.084 77.651 1.00 148.92 186 HIS F N 1
ATOM 8488 C CA . HIS F 1 182 ? -31.200 -11.233 77.837 1.00 147.33 186 HIS F CA 1
ATOM 8489 C C . HIS F 1 182 ? -30.405 -12.525 77.996 1.00 148.67 186 HIS F C 1
ATOM 8490 O O . HIS F 1 182 ? -30.766 -13.394 78.791 1.00 154.81 186 HIS F O 1
ATOM 8497 N N . ALA F 1 183 ? -29.323 -12.645 77.234 1.00 137.20 187 ALA F N 1
ATOM 8498 C CA . ALA F 1 183 ? -28.493 -13.843 77.259 1.00 118.92 187 ALA F CA 1
ATOM 8499 C C . ALA F 1 183 ? -27.747 -13.979 78.583 1.00 126.83 187 ALA F C 1
ATOM 8500 O O . ALA F 1 183 ? -27.600 -15.079 79.114 1.00 109.76 187 ALA F O 1
ATOM 8502 N N . ALA F 1 184 ? -27.280 -12.852 79.112 1.00 108.14 188 ALA F N 1
ATOM 8503 C CA . ALA F 1 184 ? -26.522 -12.847 80.356 1.00 120.27 188 ALA F CA 1
ATOM 8504 C C . ALA F 1 184 ? -27.432 -13.026 81.567 1.00 132.01 188 ALA F C 1
ATOM 8505 O O . ALA F 1 184 ? -27.003 -13.525 82.608 1.00 130.62 188 ALA F O 1
ATOM 8507 N N . LEU F 1 185 ? -28.688 -12.616 81.426 1.00 131.35 189 LEU F N 1
ATOM 8508 C CA . LEU F 1 185 ? -29.656 -12.731 82.510 1.00 136.79 189 LEU F CA 1
ATOM 8509 C C . LEU F 1 185 ? -30.438 -14.037 82.416 1.00 147.81 189 LEU F C 1
ATOM 8510 O O . LEU F 1 185 ? -30.232 -14.954 83.211 1.00 153.25 189 LEU F O 1
ATOM 8512 N N . GLY F 1 194 ? -25.682 -17.918 82.624 1.00 157.14 198 GLY F N 1
ATOM 8513 C CA . GLY F 1 194 ? -25.605 -16.610 82.002 1.00 154.04 198 GLY F CA 1
ATOM 8514 C C . GLY F 1 194 ? -24.633 -16.577 80.839 1.00 142.78 198 GLY F C 1
ATOM 8515 O O . GLY F 1 194 ? -23.531 -17.119 80.923 1.00 145.61 198 GLY F O 1
ATOM 8516 N N . ASN F 1 195 ? -25.043 -15.937 79.750 1.00 136.95 199 ASN F N 1
ATOM 8517 C CA . ASN F 1 195 ? -24.209 -15.840 78.558 1.00 125.46 199 ASN F CA 1
ATOM 8518 C C . ASN F 1 195 ? -23.637 -14.436 78.383 1.00 127.56 199 ASN F C 1
ATOM 8519 O O . ASN F 1 195 ? -24.343 -13.513 77.979 1.00 121.93 199 ASN F O 1
ATOM 8524 N N . ILE F 1 196 ? -22.352 -14.285 78.689 1.00 125.94 200 ILE F N 1
ATOM 8525 C CA . ILE F 1 196 ? -21.694 -12.986 78.613 1.00 127.07 200 ILE F CA 1
ATOM 8526 C C . ILE F 1 196 ? -20.990 -12.780 77.275 1.00 132.11 200 ILE F C 1
ATOM 8527 O O . ILE F 1 196 ? -20.292 -11.786 77.080 1.00 138.93 200 ILE F O 1
ATOM 8529 N N . THR F 1 197 ? -21.177 -13.722 76.355 1.00 121.38 201 THR F N 1
ATOM 8530 C CA . THR F 1 197 ? -20.552 -13.641 75.037 1.00 116.46 201 THR F CA 1
ATOM 8531 C C . THR F 1 197 ? -21.099 -12.486 74.180 1.00 118.89 201 THR F C 1
ATOM 8532 O O . THR F 1 197 ? -20.312 -11.757 73.573 1.00 119.69 201 THR F O 1
ATOM 8536 N N . PRO F 1 198 ? -22.437 -12.309 74.116 1.00 119.78 202 PRO F N 1
ATOM 8537 C CA . PRO F 1 198 ? -22.895 -11.143 73.350 1.00 113.34 202 PRO F CA 1
ATOM 8538 C C . PRO F 1 198 ? -22.485 -9.825 74.001 1.00 104.71 202 PRO F C 1
ATOM 8539 O O . PRO F 1 198 ? -22.207 -8.852 73.300 1.00 107.69 202 PRO F O 1
ATOM 8543 N N . MET F 1 199 ? -22.450 -9.802 75.330 1.00 96.80 203 MET F N 1
ATOM 8544 C CA . MET F 1 199 ? -21.997 -8.625 76.061 1.00 99.85 203 MET F CA 1
ATOM 8545 C C . MET F 1 199 ? -20.517 -8.368 75.806 1.00 114.25 203 MET F C 1
ATOM 8546 O O . MET F 1 199 ? -20.092 -7.221 75.675 1.00 116.49 203 MET F O 1
ATOM 8551 N N . LEU F 1 200 ? -19.739 -9.443 75.734 1.00 118.27 204 LEU F N 1
ATOM 8552 C CA . LEU F 1 200 ? -18.311 -9.336 75.463 1.00 125.27 204 LEU F CA 1
ATOM 8553 C C . LEU F 1 200 ? -18.065 -8.752 74.077 1.00 132.15 204 LEU F C 1
ATOM 8554 O O . LEU F 1 200 ? -17.166 -7.935 73.891 1.00 132.74 204 LEU F O 1
ATOM 8556 N N . HIS F 1 201 ? -18.875 -9.171 73.109 1.00 134.10 205 HIS F N 1
ATOM 8557 C CA . HIS F 1 201 ? -18.755 -8.685 71.739 1.00 127.04 205 HIS F CA 1
ATOM 8558 C C . HIS F 1 201 ? -19.174 -7.224 71.617 1.00 125.52 205 HIS F C 1
ATOM 8559 O O . HIS F 1 201 ? -18.562 -6.455 70.876 1.00 130.73 205 HIS F O 1
ATOM 8566 N N . LEU F 1 202 ? -20.222 -6.849 72.345 1.00 126.50 206 LEU F N 1
ATOM 8567 C CA . LEU F 1 202 ? -20.753 -5.491 72.283 1.00 117.38 206 LEU F CA 1
ATOM 8568 C C . LEU F 1 202 ? -19.743 -4.483 72.821 1.00 112.92 206 LEU F C 1
ATOM 8569 O O . LEU F 1 202 ? -19.539 -3.423 72.230 1.00 108.72 206 LEU F O 1
ATOM 8574 N N . PHE F 1 203 ? -19.114 -4.818 73.943 1.00 103.13 207 PHE F N 1
ATOM 8575 C CA . PHE F 1 203 ? -18.143 -3.925 74.565 1.00 106.41 207 PHE F CA 1
ATOM 8576 C C . PHE F 1 203 ? -16.780 -3.998 73.882 1.00 102.07 207 PHE F C 1
ATOM 8577 O O . PHE F 1 203 ? -15.957 -3.097 74.032 1.00 97.49 207 PHE F O 1
ATOM 8585 N N . GLU F 1 204 ? -16.545 -5.070 73.131 1.00 100.08 208 GLU F N 1
ATOM 8586 C CA . GLU F 1 204 ? -15.300 -5.209 72.383 1.00 104.03 208 GLU F CA 1
ATOM 8587 C C . GLU F 1 204 ? -15.310 -4.302 71.159 1.00 105.99 208 GLU F C 1
ATOM 8588 O O . GLU F 1 204 ? -14.298 -3.691 70.818 1.00 109.50 208 GLU F O 1
ATOM 8590 N N . ASP F 1 205 ? -16.463 -4.220 70.504 1.00 96.93 209 ASP F N 1
ATOM 8591 C CA . ASP F 1 205 ? -16.618 -3.376 69.326 1.00 102.99 209 ASP F CA 1
ATOM 8592 C C . ASP F 1 205 ? -16.737 -1.907 69.720 1.00 105.39 209 ASP F C 1
ATOM 8593 O O . ASP F 1 205 ? -16.268 -1.023 69.004 1.00 102.48 209 ASP F O 1
ATOM 8598 N N . ILE F 1 206 ? -17.367 -1.657 70.863 1.00 108.46 210 ILE F N 1
ATOM 8599 C CA . ILE F 1 206 ? -17.545 -0.297 71.360 1.00 98.28 210 ILE F CA 1
ATOM 8600 C C . ILE F 1 206 ? -16.226 0.291 71.850 1.00 134.17 210 ILE F C 1
ATOM 8601 O O . ILE F 1 206 ? -16.045 1.508 71.862 1.00 130.07 210 ILE F O 1
ATOM 8603 N N . SER F 1 207 ? -15.306 -0.581 72.254 1.00 125.07 211 SER F N 1
ATOM 8604 C CA . SER F 1 207 ? -13.998 -0.146 72.732 1.00 127.33 211 SER F CA 1
ATOM 8605 C C . SER F 1 207 ? -13.003 -0.032 71.583 1.00 124.26 211 SER F C 1
ATOM 8606 O O . SER F 1 207 ? -11.834 0.291 71.792 1.00 126.15 211 SER F O 1
ATOM 8608 N N . ASN F 1 208 ? -13.475 -0.300 70.370 1.00 113.72 212 ASN F N 1
ATOM 8609 C CA . ASN F 1 208 ? -12.632 -0.215 69.185 1.00 118.07 212 ASN F CA 1
ATOM 8610 C C . ASN F 1 208 ? -13.079 0.922 68.272 1.00 141.05 212 ASN F C 1
ATOM 8611 O O . ASN F 1 208 ? -14.145 0.848 67.659 1.00 152.59 212 ASN F O 1
ATOM 8616 N N . PRO F 1 209 ? -12.262 1.983 68.184 1.00 136.03 213 PRO F N 1
ATOM 8617 C CA . PRO F 1 209 ? -12.541 3.142 67.328 1.00 134.60 213 PRO F CA 1
ATOM 8618 C C . PRO F 1 209 ? -12.670 2.756 65.857 1.00 123.49 213 PRO F C 1
ATOM 8619 O O . PRO F 1 209 ? -13.514 3.304 65.148 1.00 120.75 213 PRO F O 1
ATOM 8623 N N . GLU F 1 210 ? -11.837 1.821 65.411 1.00 116.73 214 GLU F N 1
ATOM 8624 C CA . GLU F 1 210 ? -11.878 1.353 64.031 1.00 114.09 214 GLU F CA 1
ATOM 8625 C C . GLU F 1 210 ? -13.170 0.596 63.748 1.00 114.37 214 GLU F C 1
ATOM 8626 O O . GLU F 1 210 ? -13.830 0.837 62.737 1.00 109.30 214 GLU F O 1
ATOM 8632 N N . LYS F 1 211 ? -13.526 -0.318 64.646 1.00 114.71 215 LYS F N 1
ATOM 8633 C CA . LYS F 1 211 ? -14.758 -1.087 64.511 1.00 106.97 215 LYS F CA 1
ATOM 8634 C C . LYS F 1 211 ? -15.977 -0.178 64.613 1.00 110.48 215 LYS F C 1
ATOM 8635 O O . LYS F 1 211 ? -17.012 -0.439 63.999 1.00 98.03 215 LYS F O 1
ATOM 8637 N N . VAL F 1 212 ? -15.847 0.891 65.393 1.00 114.74 216 VAL F N 1
ATOM 8638 C CA . VAL F 1 212 ? -16.907 1.883 65.514 1.00 110.08 216 VAL F CA 1
ATOM 8639 C C . VAL F 1 212 ? -17.044 2.667 64.214 1.00 99.01 216 VAL F C 1
ATOM 8640 O O . VAL F 1 212 ? -18.128 3.138 63.871 1.00 99.16 216 VAL F O 1
ATOM 8642 N N . GLY F 1 213 ? -15.934 2.801 63.494 1.00 99.13 217 GLY F N 1
ATOM 8643 C CA . GLY F 1 213 ? -15.929 3.485 62.215 1.00 99.40 217 GLY F CA 1
ATOM 8644 C C . GLY F 1 213 ? -16.546 2.637 61.120 1.00 99.12 217 GLY F C 1
ATOM 8645 O O . GLY F 1 213 ? -17.171 3.157 60.196 1.00 99.30 217 GLY F O 1
ATOM 8646 N N . ILE F 1 214 ? -16.365 1.324 61.226 1.00 107.68 218 ILE F N 1
ATOM 8647 C CA . ILE F 1 214 ? -16.942 0.392 60.265 1.00 98.54 218 ILE F CA 1
ATOM 8648 C C . ILE F 1 214 ? -18.451 0.289 60.460 1.00 98.46 218 ILE F C 1
ATOM 8649 O O . ILE F 1 214 ? -19.214 0.299 59.495 1.00 111.22 218 ILE F O 1
ATOM 8654 N N . LEU F 1 215 ? -18.871 0.199 61.718 1.00 98.34 219 LEU F N 1
ATOM 8655 C CA . LEU F 1 215 ? -20.286 0.075 62.053 1.00 105.08 219 LEU F CA 1
ATOM 8656 C C . LEU F 1 215 ? -21.061 1.345 61.714 1.00 113.36 219 LEU F C 1
ATOM 8657 O O . LEU F 1 215 ? -22.282 1.314 61.556 1.00 120.24 219 LEU F O 1
ATOM 8659 N N . LYS F 1 216 ? -20.346 2.461 61.603 1.00 114.92 220 LYS F N 1
ATOM 8660 C CA . LYS F 1 216 ? -20.965 3.737 61.265 1.00 110.28 220 LYS F CA 1
ATOM 8661 C C . LYS F 1 216 ? -21.342 3.793 59.787 1.00 103.31 220 LYS F C 1
ATOM 8662 O O . LYS F 1 216 ? -22.194 4.585 59.384 1.00 106.14 220 LYS F O 1
ATOM 8664 N N . GLU F 1 217 ? -20.703 2.947 58.986 1.00 99.57 221 GLU F N 1
ATOM 8665 C CA . GLU F 1 217 ? -20.964 2.900 57.552 1.00 102.04 221 GLU F CA 1
ATOM 8666 C C . GLU F 1 217 ? -22.177 2.032 57.234 1.00 103.77 221 GLU F C 1
ATOM 8667 O O . GLU F 1 217 ? -22.597 1.934 56.081 1.00 105.21 221 GLU F O 1
ATOM 8673 N N . PHE F 1 218 ? -22.736 1.403 58.263 1.00 111.62 222 PHE F N 1
ATOM 8674 C CA . PHE F 1 218 ? -23.886 0.524 58.093 1.00 113.74 222 PHE F CA 1
ATOM 8675 C C . PHE F 1 218 ? -25.033 0.931 59.012 1.00 121.43 222 PHE F C 1
ATOM 8676 O O . PHE F 1 218 ? -26.153 0.436 58.880 1.00 127.59 222 PHE F O 1
#

Sequence (1197 aa):
AHHHHHHMISFYGYTHFDGRTLKNKYGMQGKALQERCAYDLLQAMLNLRKEPLPEKFDSSYLKYLHQRLYEKMFEEWAGCTCDTPFTFSDGTVTKVPINNKIKEGLKRIDQILAEKNNFQGLSRKEFIHEVSTVFILLNKIRPFMVGNKYVQRIFFEQIAEAAGHKLDFSVVTEKRMQFAIHAALSRGNITPMLHLFEDISNPEKVGILKEFHHMISFYGYTHFDGRTLKNKYGMQGKALQERCAYDLLQAMLNLRKEPLPEKFDSSYLKYLHQRLYEKMFEWAGCTCDTPFTFSDGTVTKVPINNKIKEGLKRIDQILAEKNNFQGLSRKEFIHEVSTVFILLNKIRPFMVGNKYVQRIFFEQIAEAAGHKLDFSVVTEKRMQFAIHAALSRGNITPMLHLFEDISNPEKVGILKEFMIISFYGYTHFDGRTLKNKYGMQGKALQERCAYDLLQAMLNLRKEPLPEKFDSSYLKYLHQRLYEKMFEWAGCTCDTPFTFSDGTVTKVPINNKIKEGLKR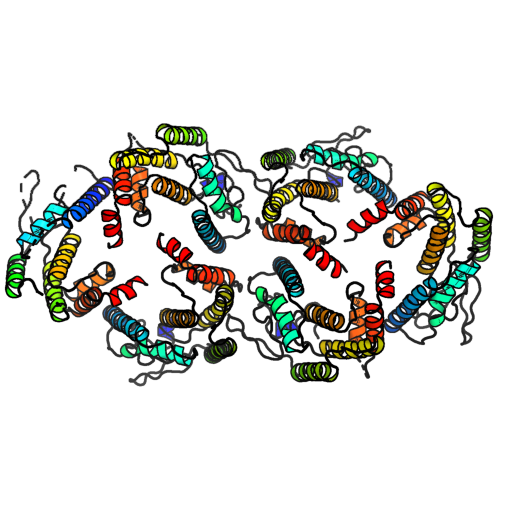IDQILAEKNNFQGLSRKEFIHEVSTVFILLNKIRPFMVGNKYVQRIFFEQIAEAAGHKLDFSVVTEKRMQFAIHAALGNITPMLHLFEDISNPEKVGILKEFMIHHMISFYGYTHFDGRTLKNKYGMQGKALQERCAYDLLQAMLNLRKEPLPEKFDSSYLKYLHQRLYEKMFEWAGCTCDTPFTFSDGTVTKVPINNKIKEGLKRIDQILAEKNNFQGLSRKEFIHEVSTVFILLNKIRPFMVGNKYVQRIFFEQIAEAAGHKLDFSVVTEKRMQFAIHAALSRGNITPMLHLFEDISNPEKVGILKEFHHHHMISFYGYTHFDGRTLKNKYGMQGKALQERCAYDLLQAMLNLRKEPLPEKFDSSYLKYLHQRLYEKMFEWAGCTCDTPFTFSDGTVTKVPINNKIKEGLKRIDQILAEKNNFQGLSRKEFIHEVSTVFILLNKIRPFMVGNKYVQRIFFEQIAEAAGHKLDFSVVTEKRMQFAIHAALSRGNITPMLHLFEDISNPEKVGILKEFYGMQGKALQERCAYDLLQAMLNLRKEEKFDSSYLKYLHQRLYEKDTPFTFSVPINNKEGLKRIDQILAEKNNFQRKEFIHEVSTVFILLNKIRPFMVGNKYVQRIFFEQIAEAAGHKLDFSVVTEKRMQFAIHAALGNITPMLHLFEDISNPEKVGILKEF

B-factor: mean 82.1, std 34.53, range [29.16, 235.66]

Organism: Bartonella clarridgeiae (strain CCUG 45776 / CIP 104772 / 73) (NCBI:txid696125)

Radius of gyration: 41.64 Å; Cα contacts (8 Å, |Δi|>4): 1407; chains: 6; bounding box: 75×82×138 Å

Solvent-accessible surface area: 57833 Å² total; per-residue (Å²): 133,46,76,100,78,90,135,47,26,38,131,31,19,5,12,52,115,102,28,84,16,29,31,8,27,23,24,60,60,51,61,41,23,64,25,56,31,60,44,13,16,10,67,8,14,14,57,4,130,137,62,120,71,36,104,64,4,48,14,72,26,5,71,59,0,0,64,82,4,9,59,106,2,7,41,3,10,23,52,12,3,43,85,75,13,21,7,6,57,22,56,70,6,109,49,15,145,120,42,128,2,69,70,6,15,63,41,4,44,48,53,2,78,155,26,96,14,0,60,82,44,57,89,61,100,1,9,103,59,0,1,71,0,10,18,42,0,29,112,4,82,0,0,2,32,15,18,79,88,0,6,36,18,1,0,42,18,0,0,118,34,12,74,30,155,10,35,16,26,24,17,89,94,77,53,36,60,49,1,38,122,15,8,85,81,154,42,67,78,58,6,0,30,18,0,1,52,1,2,6,27,106,92,5,10,34,3,46,121,73,82,103,160,94,27,41,153,34,26,6,11,88,212,102,25,88,21,34,34,24,116,47,70,69,62,54,62,38,22,65,25,63,30,59,42,9,19,11,58,7,12,32,74,6,122,86,67,122,69,35,97,60,4,48,14,72,30,3,72,63,0,0,64,95,5,9,59,93,4,6,60,4,8,22,52,11,3,33,71,80,38,80,11,102,103,56,56,94,7,45,50,25,90,137,42,109,4,152,114,5,13,55,45,4,43,100,23,2,78,83,92,94,15,0,60,82,58,70,88,60,40,2,8,97,52,0,0,28,1,7,0,2,1,34,102,5,87,0,0,4,37,13,17,78,84,0,9,42,18,2,1,38,18,0,0,118,35,10,72,34,67,19,57,15,28,13,16,63,80,74,53,45,131,44,1,38,110,11,3,47,72,135,18,40,5,42,7,0,35,22,0,2,34,1,2,9,20,106,110,2,18,34,4,32,56,60,62,62,115,80,66,94,69,33,16,31,91,213,90,36,94,20,34,21,22,121,52,70,57,65,51,61,30,21,66,24,67,26,58,33,24,19,14,68,9,13,17,65,6,147,126,56,122,90,40,106,65,6,43,14,63,26,5,64,65,0,0,62,87,5,12,71,49,3,17,70,11,11,27,52,19,4,44,55,94,34,84,19,106,106,56,75,98,8,47,39,27,165,97,40,60,2,67,74,9,14,63,42,5,44,64,58,1,78,96,29,96,16,0,64,83,55,70,86,77,38,1,14,51,63,0,1,76,0,9,21,56,2,36,76,17,53,1,2,46,44,19,32,79,86,0,10,35,17,2,0,46,23,0,0,67,37,11,72,34,72,18,46,17,49,33,27,90,92,77,52,38,60,44,1,49,139,20,11,105,100,72,83,54,6,0,50,21,0,1,35,1,2,6,21,104,117,1,19,36,5,43,59,56,66,74,95,107,169,105,15,41,153,30,25,6,12,83,117,108,29,85,19,39,32,22,127,61,70,69,64,51,63,37,24,65,22,22,28,56,21,67,18,40,106,12,14,39,88,15,131,89,53,123,67,36,101,60,4,49,14,76,33,2,72,108,0,0,77,28,5,8,90,56,10,9,60,5,9,21,51,8,6,34,77,96,35,90,10,95,99,62,56,66,11,46,45,26,158,97,42,51,2,67,123,5,11,60,62,4,41,58,32,2,79,96,28,57,19,0,68,82,58,69,85,64,40,2,11,82,70,1,0,33,1,7,0,2,0,37,41,9,55,1,1,16,43,16,30,80,86,0,14,38,20,2,3,38,31,1,0,74,36,12,72,34,71,22,64,20,53,29,26,89,162,76,49,43,58,42,1,42,109,12,3,60,87,71,23,42,4,41,7,0,28,20,0,2,58,0,3,5,24,108,60,5,11,37,7,46,73,77,158,147,156,130,133,81,13,34,134,33,20,5,8,49,116,112,26,90,19,32,31,7,36,24,12,65,43,46,56,40,18,131,23,66,29,58,32,22,16,12,64,11,17,42,84,13,141,88,42,122,82,34,110,59,9,52,26,80,32,5,24,84,0,0,56,102,6,9,60,49,3,5,36,2,9,28,52,30,5,41,83,76,14,20,8,7,43,9,53,68,6,111,52,19,149,134,41,55,2,69,73,20,25,62,53,33,46,61,67,20,76,90,117,62,31,13,50,92,43,66,70,86,53,7,12,68,23,1,2,61,16,16,31,47,10,58,165,11,105,1,2,8,44,13,16,79,90,0,8,22,19,18,7,57,24,12,0,66,55,16,75,44,74,22,66,36,62,35,32,89,94,78,51,51,59,37,0,50,147,27,25,88,116,130,49,49,46,73,26,2,35,10,1,4,64,4,10,36,45,106,78,5,13,43,50,60,87,67,120,158,86,49,88,61,78,62,35,66,22,30,66,52,66,44,45,26,46,26,54,53,66,53,91,90,183,160,79,50,55,44,77,37,50,62,64,67,38,58,56,45,81,126,64,150,85,117,106,105,110,154,115,101,103,103,38,80,101,32,61,73,54,49,30,63,114,23,87,87,55,72,43,40,94,108,88,82,33,23,66,45,39,7,93,55,31,29,59,59,66,80,29,81,110,36,118,92,46,52,86,75,22,51,52,56,39,50,51,66,39,17,80,90,36,72,36,76,53,57,72,59,46,25,86,96,80,69,43,62,50,0,34,148,25,15,103,108,60,52,72,5,16,46,54,19,41,51,38,8,41,57,105,136,22,13,36,19,49,76,52,116

Foldseek 3Di:
DADDARQPCQQQPQADPVRHHGDWPVPDDDPVLVVVLVVLQVVLVVVVVVDDFDQAAAVQVLLVLQQSRDVNTDVCRSAFQQDWDADPVRDIGHHDPPLCLVVLRVVLRVLRVVCVLVAPDDLLVSLVSLLVNLLSCVLHPGHPDDSVPSSVVSVQSSQVVRVFGFDCPLPDPVLVVCCSVQQNVVGDNPSSSVRRSLRRDPVSSVVSVVD/DQVCQVFPQADPVRPHGDWPVPDGDPVLVVVLVVLLVVLVVVVVVDDFDQAAALQVLLVSQCSRPVRIDVCRSAFQQDWDADPVRDITHHDPPLCLVVLRVVLRVLCVVCSLVAPDDLLSSLVSVLVNLLSLVSHPGHPPDSVPSSVVRVQSSQVRRVFGFDPPLDDPVLVVVCSCVCPVPHDNPSVSVRRVLRRDPVSSVVSVVVPD/DQVQPQADPVRPHGDWPVPDDDPVLVVVLVVLQVVLVVVVVVDDDDQAAALQVLLVSQQSRPVRIDVCRSAFQCDWDADPVRDITHHDPPLCPVVLRVVLRVLCVVCVLVAPDDLLVSLVSLLVNLLSCVLHPGHPDDSVPSSVVSVQSSQVRRVFGFDCPLDDPVLVVVCSVPPVPDNVSSSVRRVLRRDPVSSVVSVVPPD/DQLCQVFPQADPVRPFGDWPVPDGDPVLVVVLVVLQVVLVVVVVVDDFDQAAALQVLLVSQQSRPVRTDVCRSAFLQDWDADPVRDITHHDPPLCLVVLRVVLRVLCVVCVLVAPDDLLVSLVSVLVNLLSCVLHPGHPPDSVPSSVVSVQSSQVVRVFGFDCVLDDPVLVVVCSCVCPVVRDNPSVSVRSVCRRDPVSSVVSVVD/DPPLVCVQQPQADPVRHHGDWPVPDDDPVLVVVLVVLLVVLVVVVVVDDFDQAAALQVLLVSQQSRCVRIDVCRSAFLQDWDADPVRDIGDHDPPLCLVVLRVVLRVLCVVCVLVAPHDPLVSLVSVLVNLLSCVVHGGHPPDSVPSSVVSVQSSQVVRVFHFDCVLDDPVLVVVCSVQQDPVRDNPSSSVVRSQRRDPVSVVVSVVD/DPDDDPVVVVVLVVLLVVLVVVVVVDAADALVVLVVQQCSNRVCCDDDDVCHDPPLDVLRNVLRVVCVVCVLCLQLSSQVVLLVSLLSLVLHDPDPDDSVVSSVVSSQVSQVNSVFGFACPLPDPVLVVVCNVCVVPDNVSSSVRRVLRRDPVSVVVSVVD

Secondary structure (DSSP, 8-state):
---SS-HHHHHTT-B-TTSS-B--SS---THHHHHHHHHHHHHHHHHHHHSPPPS---HHHHHHHHHHHHTTT-TTTT--TTS--B-TTS-B----TT--HHHHHHHHHHHHHHTGGG-S--HHHHHHHHHHHHHHHHHS--SSS-HHHHHHHHHHHHHHHTT----GGG--HHHHHHHHHHTT-----HHHHHHHHHHT-HHHHHHHHH-/-HHHHHTT-B-TTSS-B--SS---THHHHHHHHHHHHHHHHHHHHSPPPS---HHHHHHHHHHHHTTT-TTTT--TTS--B-TTS-B----TT--HHHHHHHHHHHHHHTGGG-S--HHHHHHHHHHHHHHHHHS--SSS-HHHHHHHHHHHHHHHTT----GGG--HHHHHHHHHHTT-----HHHHHHHHHHT-HHHHHHHHTS--/-TTTT-B-TTSS-B--SS---THHHHHHHHHHHHHHHHHHHHSPPPSS--HHHHHHHHHHHHTTT-TTTT--TTS--B-TTS-B----TT--HHHHHHHHHHHHHHTGGG-S--HHHHHHHHHHHHHHHHHS--SSS-HHHHHHHHHHHHHHHTT----GGG--HHHHHHHHHHT----HHHHHHHHHHT-HHHHHHHHTT--/-HHHHHTT-B-TTSS-B--SS---THHHHHHHHHHHHHHHHHHHHSPPPSS--HHHHHHHHHHHHTTT-TTTT--TTS--B-TTS-B----TT--HHHHHHHHHHHHHHTGGG-S--HHHHHHHHHHHHHHHHHS--SSS-HHHHHHHHHHHHHHHTT----GGG--HHHHHHHHHHTT-----HHHHHHHHHHT-HHHHHHHHT-/--SHHHHHTT-B-TTSSSB--SS---THHHHHHHHHHHHHHHHHHHHSPPPSS--HHHHHHHHHHHHTTT-TTTT--TTS--B-TTS-B----TT--HHHHHHHHHHHHHHTGGG-S--HHHHHHHHHHHHHHHHHS--SSS-HHHHHHHHHHHHHHHTT----GGG--HHHHHHHHHHTT-----HHHHHHHHHHT-HHHHHHHHT-/----THHHHHHHHHHHHHHHHHHTT-----HHHHHHHHHHHH-----------TT---HHHHHHHHHHHTTTT--HHHHHHHHHHHHHHHHS--SSS-TTHHHHHHHHHHHHTTT-----SSS-TTHHHHHHHHH----HHHHHHHHHHT-HHHHHHHTT-

InterPro domains:
  IPR003812 Fido domain [PF02661] (62-163)
  IPR003812 Fido domain [PS51459] (62-209)
  IPR012340 Nucleic acid-binding, OB-fold [G3DSA:2.40.50.140] (242-305)
  IPR036597 Fido-like domain superfamily [G3DSA:1.10.3290.10] (8-226)
  IPR036597 Fido-like domain superfamily [SSF140931] (38-214)
  IPR040548 BepA, intracellular delivery domain [PF18543] (245-295)

CATH classification: 1.10.3290.10